Protein AF-A0A409YFM3-F1 (afdb_monomer)

Nearest PDB structures (foldseek):
  8u3f-assembly1_A  TM=7.526E-01  e=3.626E-09  Homo sapiens
  6e9n-assembly2_B  TM=7.994E-01  e=2.823E-08  Escherichia coli
  8jli-assembly1_B  TM=7.421E-01  e=1.547E-08  Homo sapiens
  8u3d-assembly1_A  TM=7.190E-01  e=5.743E-09  Homo sapiens
  9g11-assembly1_A  TM=6.714E-01  e=7.582E-07  Arabidopsis thaliana

Structure (mmCIF, N/CA/C/O backbone):
data_AF-A0A409YFM3-F1
#
_entry.id   AF-A0A409YFM3-F1
#
loop_
_atom_site.group_PDB
_atom_site.id
_atom_site.type_symbol
_atom_site.label_atom_id
_atom_site.label_alt_id
_atom_site.label_comp_id
_atom_site.label_asym_id
_atom_site.label_entity_id
_atom_site.label_seq_id
_atom_site.pdbx_PDB_ins_code
_atom_site.Cartn_x
_atom_site.Cartn_y
_atom_site.Cartn_z
_atom_site.occupancy
_atom_site.B_iso_or_equiv
_atom_site.auth_seq_id
_atom_site.auth_comp_id
_atom_site.auth_asym_id
_atom_site.auth_atom_id
_atom_site.pdbx_PDB_model_num
ATOM 1 N N . MET A 1 1 ? 1.589 49.506 55.863 1.00 36.53 1 MET A N 1
ATOM 2 C CA . MET A 1 1 ? 1.108 48.129 56.102 1.00 36.53 1 MET A CA 1
ATOM 3 C C . MET A 1 1 ? -0.412 48.166 56.206 1.00 36.53 1 MET A C 1
ATOM 5 O O . MET A 1 1 ? -0.901 48.931 57.019 1.00 36.53 1 MET A O 1
ATOM 9 N N . SER A 1 2 ? -1.082 47.332 55.400 1.00 36.44 2 SER A N 1
ATOM 10 C CA . SER A 1 2 ? -2.459 46.809 55.533 1.00 36.44 2 SER A CA 1
ATOM 11 C C . SER A 1 2 ? -3.693 47.721 55.367 1.00 36.44 2 SER A C 1
ATOM 13 O O . SER A 1 2 ? -3.953 48.590 56.191 1.00 36.44 2 SER A O 1
ATOM 15 N N . SER A 1 3 ? -4.530 47.391 54.372 1.00 30.66 3 SER A N 1
ATOM 16 C CA . SER A 1 3 ? -5.983 47.080 54.492 1.00 30.66 3 SER A CA 1
ATOM 17 C C . SER A 1 3 ? -6.511 46.713 53.086 1.00 30.66 3 SER A C 1
ATOM 19 O O . SER A 1 3 ? -6.440 47.536 52.183 1.00 30.66 3 SER A O 1
ATOM 21 N N . SER A 1 4 ? -6.686 45.433 52.729 1.00 33.16 4 SER A N 1
ATOM 22 C CA . SER A 1 4 ? -7.720 44.425 53.071 1.00 33.16 4 SER A CA 1
ATOM 23 C C . SER A 1 4 ? -8.927 44.452 52.114 1.00 33.16 4 SER A C 1
ATOM 25 O O . SER A 1 4 ? -9.733 45.378 52.145 1.00 33.16 4 SER A O 1
ATOM 27 N N . ASP A 1 5 ? -8.977 43.403 51.282 1.00 32.78 5 ASP A N 1
ATOM 28 C CA . ASP A 1 5 ? -9.804 43.138 50.095 1.00 32.78 5 ASP A CA 1
ATOM 29 C C . ASP A 1 5 ? -11.324 42.959 50.321 1.00 32.78 5 ASP A C 1
ATOM 31 O O . ASP A 1 5 ? -11.736 42.376 51.327 1.00 32.78 5 ASP A O 1
ATOM 35 N N . PRO A 1 6 ? -12.165 43.323 49.327 1.00 32.91 6 PRO A N 1
ATOM 36 C CA . PRO A 1 6 ? -13.592 43.019 49.278 1.00 32.91 6 PRO A CA 1
ATOM 37 C C . PRO A 1 6 ? -13.858 41.755 48.439 1.00 32.91 6 PRO A C 1
ATOM 39 O O . PRO A 1 6 ? -13.993 41.830 47.221 1.00 32.91 6 PRO A O 1
ATOM 42 N N . ASN A 1 7 ? -13.936 40.578 49.066 1.00 33.16 7 ASN A N 1
ATOM 43 C CA . ASN A 1 7 ? -14.285 39.338 48.351 1.00 33.16 7 ASN A CA 1
ATOM 44 C C . ASN A 1 7 ? -15.023 38.308 49.230 1.00 33.16 7 ASN A C 1
ATOM 46 O O . ASN A 1 7 ? -14.675 37.133 49.247 1.00 33.16 7 ASN A O 1
ATOM 50 N N . LEU A 1 8 ? -16.037 38.738 49.992 1.00 37.78 8 LEU A N 1
ATOM 51 C CA . LEU A 1 8 ? -16.726 37.853 50.951 1.00 37.78 8 LEU A CA 1
ATOM 52 C C . LEU A 1 8 ? -18.264 37.953 50.991 1.00 37.78 8 LEU A C 1
ATOM 54 O O . LEU A 1 8 ? -18.876 37.465 51.933 1.00 37.78 8 LEU A O 1
ATOM 58 N N . THR A 1 9 ? -18.921 38.509 49.967 1.00 35.00 9 THR A N 1
ATOM 59 C CA . THR A 1 9 ? -20.401 38.610 49.924 1.00 35.00 9 THR A CA 1
ATOM 60 C C . THR A 1 9 ? -21.037 38.184 48.596 1.00 35.00 9 THR A C 1
ATOM 62 O O . THR A 1 9 ? -22.095 38.686 48.236 1.00 35.00 9 THR A O 1
ATOM 65 N N . LYS A 1 10 ? -20.431 37.245 47.856 1.00 32.16 10 LYS A N 1
ATOM 66 C CA . LYS A 1 10 ? -21.004 36.732 46.593 1.00 32.16 10 LYS A CA 1
ATOM 67 C C . LYS A 1 10 ? -21.470 35.274 46.601 1.00 32.16 10 LYS A C 1
ATOM 69 O O . LYS A 1 10 ? -21.931 34.809 45.572 1.00 32.16 10 LYS A O 1
ATOM 74 N N . ASP A 1 11 ? -21.405 34.583 47.737 1.00 36.75 11 ASP A N 1
ATOM 75 C CA . ASP A 1 11 ? -21.561 33.117 47.775 1.00 36.75 11 ASP A CA 1
ATOM 76 C C . ASP A 1 11 ? -22.839 32.609 48.475 1.00 36.75 11 ASP A C 1
ATOM 78 O O . ASP A 1 11 ? -22.937 31.429 48.803 1.00 36.75 11 ASP A O 1
ATOM 82 N N . TYR A 1 12 ? -23.836 33.475 48.711 1.00 35.44 12 TYR A N 1
ATOM 83 C CA . TYR A 1 12 ? -25.091 33.071 49.372 1.00 35.44 12 TYR A CA 1
ATOM 84 C C . TYR A 1 12 ? -26.392 33.377 48.608 1.00 35.44 12 TYR A C 1
ATOM 86 O O . TYR A 1 12 ? -27.424 32.847 49.006 1.00 35.44 12 TYR A O 1
ATOM 94 N N . ASP A 1 13 ? -26.348 34.087 47.472 1.00 34.62 13 ASP A N 1
ATOM 95 C CA . ASP A 1 13 ? -27.539 34.344 46.631 1.00 34.62 13 ASP A CA 1
ATOM 96 C C . ASP A 1 13 ? -27.593 33.504 45.334 1.00 34.62 13 ASP A C 1
ATOM 98 O O . ASP A 1 13 ? -28.583 33.547 44.613 1.00 34.62 13 ASP A O 1
ATOM 102 N N . GLU A 1 14 ?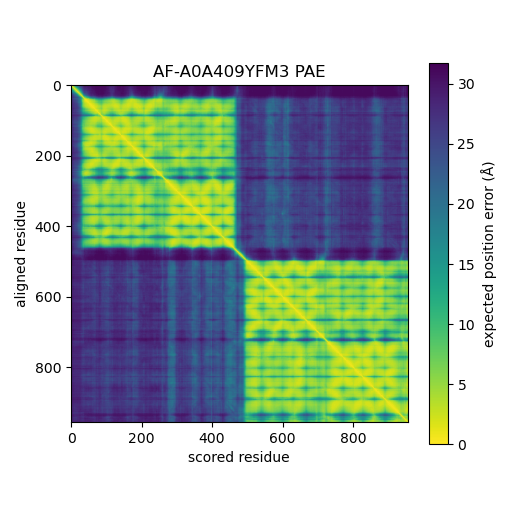 -26.590 32.667 45.038 1.00 35.16 14 GLU A N 1
ATOM 103 C CA . GLU A 1 14 ? -26.571 31.827 43.818 1.00 35.16 14 GLU A CA 1
ATOM 104 C C . GLU A 1 14 ? -27.121 30.398 44.016 1.00 35.16 14 GLU A C 1
ATOM 106 O O . GLU A 1 14 ? -27.110 29.589 43.091 1.00 35.16 14 GLU A O 1
ATOM 111 N N . LYS A 1 15 ? -27.639 30.069 45.209 1.00 35.94 15 LYS A N 1
ATOM 112 C CA . LYS A 1 15 ? -28.141 28.718 45.544 1.00 35.94 15 LYS A CA 1
ATOM 113 C C . LYS A 1 15 ? -29.643 28.606 45.810 1.00 35.94 15 LYS A C 1
ATOM 115 O O . LYS A 1 15 ? -30.091 27.541 46.214 1.00 35.94 15 LYS A O 1
ATOM 120 N N . VAL A 1 16 ? -30.426 29.655 45.552 1.00 34.78 16 VAL A N 1
ATOM 121 C CA . VAL A 1 16 ? -31.897 29.599 45.700 1.00 34.78 16 VAL A CA 1
ATOM 122 C C . VAL A 1 16 ? -32.641 29.733 44.360 1.00 34.78 16 VAL A C 1
ATOM 124 O O . VAL A 1 16 ? -33.767 29.262 44.259 1.00 34.78 16 VAL A O 1
ATOM 127 N N . ASP A 1 17 ? -31.988 30.199 43.287 1.00 32.56 17 ASP A N 1
ATOM 128 C CA . ASP A 1 17 ? -32.597 30.290 41.941 1.00 32.56 17 ASP A CA 1
ATOM 129 C C . ASP A 1 17 ? -32.316 29.085 41.014 1.00 32.56 17 ASP A C 1
ATOM 131 O O . ASP A 1 17 ? -32.832 29.027 39.897 1.00 32.56 17 ASP A O 1
ATOM 135 N N . GLN A 1 18 ? -31.538 28.084 41.451 1.00 33.97 18 GLN A N 1
ATOM 136 C CA . GLN A 1 18 ? -31.290 26.863 40.657 1.00 33.97 18 GLN A CA 1
ATOM 137 C C . GLN A 1 18 ? -32.231 25.689 40.966 1.00 33.97 18 GLN A C 1
ATOM 139 O O . GLN A 1 18 ? -32.357 24.799 40.127 1.00 33.97 18 GLN A O 1
ATOM 144 N N . ASP A 1 19 ? -32.959 25.718 42.086 1.00 32.97 19 ASP A N 1
ATOM 145 C CA . ASP A 1 19 ? -33.879 24.635 42.470 1.00 32.97 19 ASP A CA 1
ATOM 146 C C . ASP A 1 19 ? -35.360 24.919 42.143 1.00 32.97 19 ASP A C 1
ATOM 148 O O . ASP A 1 19 ? -36.207 24.060 42.366 1.00 32.97 19 ASP A O 1
ATOM 152 N N . GLN A 1 20 ? -35.694 26.079 41.554 1.00 32.12 20 GLN A N 1
ATOM 153 C CA . GLN A 1 20 ? -37.059 26.380 41.072 1.00 32.12 20 GLN A CA 1
ATOM 154 C C . GLN A 1 20 ? -37.192 26.485 39.543 1.00 32.12 20 GLN A C 1
ATOM 156 O O . GLN A 1 20 ? -38.302 26.413 39.024 1.00 32.12 20 GLN A O 1
ATOM 161 N N . ALA A 1 21 ? -36.091 26.551 38.787 1.00 32.16 21 ALA A N 1
ATOM 162 C CA . ALA A 1 21 ? -36.131 26.523 37.318 1.00 32.16 21 ALA A CA 1
ATOM 163 C C . ALA A 1 21 ? -36.160 25.097 36.722 1.00 32.16 21 ALA A C 1
ATOM 165 O O . ALA A 1 21 ? -36.315 24.926 35.511 1.00 32.16 21 ALA A O 1
ATOM 166 N N . SER A 1 22 ? -36.003 24.064 37.553 1.00 34.69 22 SER A N 1
ATOM 167 C CA . SER A 1 22 ? -35.942 22.661 37.128 1.00 34.69 22 SER A CA 1
ATOM 168 C C . SER A 1 22 ? -37.308 21.965 37.058 1.00 34.69 22 SER A C 1
ATOM 170 O O . SER A 1 22 ? -37.397 20.920 36.411 1.00 34.69 22 SER A O 1
ATOM 172 N N . ASP A 1 23 ? -38.374 22.558 37.614 1.00 34.03 23 ASP A N 1
ATOM 173 C CA . ASP A 1 23 ? -39.696 21.909 37.703 1.00 34.03 23 ASP A CA 1
ATOM 174 C C . ASP A 1 23 ? -40.792 22.511 36.797 1.00 34.03 23 ASP A C 1
ATOM 176 O O . ASP A 1 23 ? -41.805 21.861 36.546 1.00 34.03 23 ASP A O 1
ATOM 180 N N . GLU A 1 24 ? -40.582 23.686 36.188 1.00 31.27 24 GLU A N 1
ATOM 181 C CA . GLU A 1 24 ? -41.523 24.237 35.186 1.00 31.27 24 GLU A CA 1
ATOM 182 C C . GLU A 1 24 ? -41.166 23.865 33.732 1.00 31.27 24 GLU A C 1
ATOM 184 O O . GLU A 1 24 ? -42.033 23.835 32.855 1.00 31.27 24 GLU A O 1
ATOM 189 N N . GLY A 1 25 ? -39.915 23.478 33.456 1.00 31.19 25 GLY A N 1
ATOM 190 C CA . GLY A 1 25 ? -39.482 23.011 32.128 1.00 31.19 25 GLY A CA 1
ATOM 191 C C . GLY A 1 25 ? -39.880 21.563 31.798 1.00 31.19 25 GLY A C 1
ATOM 192 O O . GLY A 1 25 ? -39.794 21.135 30.644 1.00 31.19 25 GLY A O 1
ATOM 193 N N . SER A 1 26 ? -40.323 20.793 32.796 1.00 32.31 26 SER A N 1
ATOM 194 C CA . SER A 1 26 ? -40.674 19.374 32.659 1.00 32.31 26 SER A CA 1
ATOM 195 C C . SER A 1 26 ? -42.111 19.151 32.157 1.00 32.31 26 SER A C 1
ATOM 197 O O . SER A 1 26 ? -42.391 18.104 31.571 1.00 32.31 26 SER A O 1
ATOM 199 N N . SER A 1 27 ? -42.992 20.155 32.269 1.00 30.11 27 SER A N 1
ATOM 200 C CA . SER A 1 27 ? -44.410 20.060 31.868 1.00 30.11 27 SER A CA 1
ATOM 201 C C . SER A 1 27 ? -44.733 20.626 30.473 1.00 30.11 27 SER A C 1
ATOM 203 O O . SER A 1 27 ? -45.860 20.485 30.002 1.00 30.11 27 SER A O 1
ATOM 205 N N . GLN A 1 28 ? -43.751 21.196 29.758 1.00 30.52 28 GLN A N 1
ATOM 206 C CA . GLN A 1 28 ? -43.913 21.699 28.380 1.00 30.52 28 GLN A CA 1
ATOM 207 C C . GLN A 1 28 ? -43.229 20.844 27.300 1.00 30.52 28 GLN A C 1
ATOM 209 O O . GLN A 1 28 ? -43.205 21.221 26.129 1.00 30.52 28 GLN A O 1
ATOM 214 N N . ARG A 1 29 ? -42.775 19.627 27.633 1.00 34.56 29 ARG A N 1
ATOM 215 C CA . ARG A 1 29 ? -42.580 18.553 26.638 1.00 34.56 29 ARG A CA 1
ATOM 216 C C . ARG A 1 29 ? -43.936 17.962 26.231 1.00 34.56 29 ARG A C 1
ATOM 218 O O . ARG A 1 29 ? -44.166 16.759 26.311 1.00 34.56 29 ARG A O 1
ATOM 225 N N . GLN A 1 30 ? -44.854 18.822 25.792 1.00 32.09 30 GLN A N 1
ATOM 226 C CA . GLN A 1 30 ? -45.981 18.393 24.977 1.00 32.09 30 GLN A CA 1
ATOM 227 C C . GLN A 1 30 ? -45.400 17.836 23.678 1.00 32.09 30 GLN A C 1
ATOM 229 O O . GLN A 1 30 ? -44.806 18.585 22.910 1.00 32.09 30 GLN A O 1
ATOM 234 N N . LEU A 1 31 ? -45.523 16.517 23.499 1.00 39.03 31 LEU A N 1
ATOM 235 C CA . LEU A 1 31 ? -45.586 15.780 22.231 1.00 39.03 31 LEU A CA 1
ATOM 236 C C . LEU A 1 31 ? -45.395 16.660 20.978 1.00 39.03 31 LEU A C 1
ATOM 238 O O . LEU A 1 31 ? -46.356 16.969 20.277 1.00 39.03 31 LEU A O 1
ATOM 242 N N . THR A 1 32 ? -44.162 17.065 20.665 1.00 43.75 32 THR A N 1
ATOM 243 C CA . THR A 1 32 ? -43.854 17.518 19.309 1.00 43.75 32 THR A CA 1
ATOM 244 C C . THR A 1 32 ? -43.903 16.248 18.475 1.00 43.75 32 THR A C 1
ATOM 246 O O . THR A 1 32 ? -43.045 15.378 18.630 1.00 43.75 32 THR A O 1
ATOM 249 N N . GLU A 1 33 ? -44.974 16.066 17.699 1.00 46.50 33 GLU A N 1
ATOM 250 C CA . GLU A 1 33 ? -45.060 14.986 16.718 1.00 46.50 33 GLU A CA 1
ATOM 251 C C . GLU A 1 33 ? -43.755 14.973 15.922 1.00 46.50 33 GLU A C 1
ATOM 253 O O . GLU A 1 33 ? -43.448 15.918 15.200 1.00 46.50 33 GLU A O 1
ATOM 258 N N . SER A 1 34 ? -42.951 13.923 16.080 1.00 51.56 34 SER A N 1
ATOM 259 C CA . SER A 1 34 ? -41.753 13.765 15.268 1.00 51.56 34 SER A CA 1
ATOM 260 C C . SER A 1 34 ? -42.203 13.627 13.815 1.00 51.56 34 SER A C 1
ATOM 262 O O . SER A 1 34 ? -42.696 12.578 13.412 1.00 51.56 34 SER A O 1
ATOM 264 N N . PHE A 1 35 ? -42.018 14.672 13.004 1.00 60.22 35 PHE A N 1
ATOM 265 C CA . PHE A 1 35 ? -42.288 14.678 11.557 1.00 60.22 35 PHE A CA 1
ATOM 266 C C . PHE A 1 35 ? -41.468 13.659 10.739 1.00 60.22 35 PHE A C 1
ATOM 268 O O . PHE A 1 35 ? -41.459 13.737 9.512 1.00 60.22 35 PHE A O 1
ATOM 275 N N . ALA A 1 36 ? -40.726 12.748 11.378 1.00 56.59 36 ALA A N 1
ATOM 276 C CA . ALA A 1 36 ? -39.847 11.791 10.719 1.00 56.59 36 ALA A CA 1
ATOM 277 C C . ALA A 1 36 ? -40.629 10.881 9.767 1.00 56.59 36 ALA A C 1
ATOM 279 O O . ALA A 1 36 ? -41.563 10.196 10.177 1.00 56.59 36 ALA A O 1
ATOM 280 N N . ASN A 1 37 ? -40.210 10.849 8.499 1.00 60.00 37 ASN A N 1
ATOM 281 C CA . ASN A 1 37 ? -40.825 10.067 7.422 1.00 60.00 37 ASN A CA 1
ATOM 282 C C . ASN A 1 37 ? -42.259 10.483 7.040 1.00 60.00 37 ASN A C 1
ATOM 284 O O . ASN A 1 37 ? -42.969 9.709 6.393 1.00 60.00 37 ASN A O 1
ATOM 288 N N . THR A 1 38 ? -42.683 11.707 7.365 1.00 77.50 38 THR A N 1
ATOM 289 C CA . THR A 1 38 ? -43.977 12.238 6.905 1.00 77.50 38 THR A CA 1
ATOM 290 C C . THR A 1 38 ? -43.971 12.551 5.401 1.00 77.50 38 THR A C 1
ATOM 292 O O . THR A 1 38 ? -42.929 12.779 4.780 1.00 77.50 38 THR A O 1
ATOM 295 N N . GLN A 1 39 ? -45.154 12.567 4.779 1.00 77.94 39 GLN A N 1
ATOM 296 C CA . GLN A 1 39 ? -45.301 12.967 3.374 1.00 77.94 39 GLN A CA 1
ATOM 297 C C . GLN A 1 39 ? -44.864 14.430 3.154 1.00 77.94 39 GLN A C 1
ATOM 299 O O . GLN A 1 39 ? -44.226 14.733 2.147 1.00 77.94 39 GLN A O 1
ATOM 304 N N . GLU A 1 40 ? -45.114 15.301 4.137 1.00 81.25 40 GLU A N 1
ATOM 305 C CA . GLU A 1 40 ? -44.706 16.713 4.132 1.00 81.25 40 GLU A CA 1
ATOM 306 C C . GLU A 1 40 ? -43.178 16.880 4.085 1.00 81.25 40 GLU A C 1
ATOM 308 O O . GLU A 1 40 ? -42.664 17.703 3.326 1.00 81.25 40 GLU A O 1
ATOM 313 N N . GLU A 1 41 ? -42.430 16.047 4.820 1.00 81.31 41 GLU A N 1
ATOM 314 C CA . GLU A 1 41 ? -40.963 16.022 4.775 1.00 81.31 41 GLU A CA 1
ATOM 315 C C . GLU A 1 41 ? -40.447 15.674 3.366 1.00 81.31 41 GLU A C 1
ATOM 317 O O . GLU A 1 41 ? -39.536 16.328 2.849 1.00 81.31 41 GLU A O 1
ATOM 322 N N . ARG A 1 42 ? -41.059 14.686 2.700 1.00 82.81 42 ARG A N 1
ATOM 323 C CA . ARG A 1 42 ? -40.679 14.277 1.334 1.00 82.81 42 ARG A CA 1
ATOM 324 C C . ARG A 1 42 ? -40.987 15.355 0.300 1.00 82.81 42 ARG A C 1
ATOM 326 O O . ARG A 1 42 ? -40.201 15.557 -0.629 1.00 82.81 42 ARG A O 1
ATOM 333 N N . ASP A 1 43 ? -42.111 16.046 0.447 1.00 85.31 43 ASP A N 1
ATOM 334 C CA . ASP A 1 43 ? -42.501 17.123 -0.461 1.00 85.31 43 ASP A CA 1
ATOM 335 C C . ASP A 1 43 ? -41.617 18.365 -0.278 1.00 85.31 43 ASP A C 1
ATOM 337 O O . ASP A 1 43 ? -41.201 18.969 -1.274 1.00 85.31 43 ASP A O 1
ATOM 341 N N . LEU A 1 44 ? -41.194 18.662 0.957 1.00 85.56 44 LEU A N 1
ATOM 342 C CA . LEU A 1 44 ? -40.176 19.673 1.244 1.00 85.56 44 LEU A CA 1
ATOM 343 C C . LEU A 1 44 ? -38.833 19.339 0.573 1.00 85.56 44 LEU A C 1
ATOM 345 O O . LEU A 1 44 ? -38.252 20.197 -0.095 1.00 85.56 44 LEU A O 1
ATOM 349 N N . VAL A 1 45 ? -38.354 18.093 0.678 1.00 86.38 45 VAL A N 1
ATOM 350 C CA . VAL A 1 45 ? -37.112 17.654 0.009 1.00 86.38 45 VAL A CA 1
ATOM 351 C C . VAL A 1 45 ? -37.202 17.838 -1.505 1.00 86.38 45 VAL A C 1
ATOM 353 O O . VAL A 1 45 ? -36.302 18.420 -2.104 1.00 86.38 45 VAL A O 1
ATOM 356 N N . ARG A 1 46 ? -38.311 17.428 -2.136 1.00 87.25 46 ARG A N 1
ATOM 357 C CA . ARG A 1 46 ? -38.516 17.610 -3.586 1.00 87.25 46 ARG A CA 1
ATOM 358 C C . ARG A 1 46 ? -38.549 19.085 -3.986 1.00 87.25 46 ARG A C 1
ATOM 360 O O . ARG A 1 46 ? -38.042 19.444 -5.050 1.00 87.25 46 ARG A O 1
ATOM 367 N N . LYS A 1 47 ? -39.147 19.945 -3.155 1.00 88.56 47 LYS A N 1
ATOM 368 C CA . LYS A 1 47 ? -39.190 21.401 -3.361 1.00 88.56 47 LYS A CA 1
ATOM 369 C C . LYS A 1 47 ? -37.791 22.022 -3.297 1.00 88.56 47 LYS A C 1
ATOM 371 O O . LYS A 1 47 ? -37.492 22.914 -4.093 1.00 88.56 47 LYS A O 1
ATOM 376 N N . LEU A 1 48 ? -36.939 21.541 -2.391 1.00 87.56 48 LEU A N 1
ATOM 377 C CA . LEU A 1 48 ? -35.536 21.951 -2.276 1.00 87.56 48 LEU A CA 1
ATOM 378 C C . LEU A 1 48 ? -34.700 21.431 -3.455 1.00 87.56 48 LEU A C 1
ATOM 380 O O . LEU A 1 48 ? -33.992 22.218 -4.087 1.00 87.56 48 LEU A O 1
ATOM 384 N N . ASP A 1 49 ? -34.862 20.158 -3.824 1.00 88.06 49 ASP A N 1
ATOM 385 C CA . ASP A 1 49 ? -34.158 19.521 -4.942 1.00 88.06 49 ASP A CA 1
ATOM 386 C C . ASP A 1 49 ? -34.403 20.253 -6.262 1.00 88.06 49 ASP A C 1
ATOM 388 O O . ASP A 1 49 ? -33.454 20.584 -6.970 1.00 88.06 49 ASP A O 1
ATOM 392 N N . ARG A 1 50 ? -35.667 20.584 -6.567 1.00 87.25 50 ARG A N 1
ATOM 393 C CA . ARG A 1 50 ? -36.056 21.287 -7.803 1.00 87.25 50 ARG A CA 1
ATOM 394 C C . ARG A 1 50 ? -35.430 22.673 -7.953 1.00 87.25 50 ARG A C 1
ATOM 396 O O . ARG A 1 50 ? -35.360 23.173 -9.071 1.00 87.25 50 ARG A O 1
ATOM 403 N N . ARG A 1 51 ? -35.003 23.305 -6.857 1.00 86.56 51 ARG A N 1
ATOM 404 C CA . ARG A 1 51 ? -34.466 24.673 -6.867 1.00 86.56 51 ARG A CA 1
ATOM 405 C C . ARG A 1 51 ? -32.951 24.715 -6.691 1.00 86.56 51 ARG A C 1
ATOM 407 O O . ARG A 1 51 ? -32.283 25.454 -7.406 1.00 86.56 51 ARG A O 1
ATOM 414 N N . ILE A 1 52 ? -32.405 23.925 -5.767 1.00 88.62 52 ILE A N 1
ATOM 415 C CA . ILE A 1 52 ? -30.979 23.952 -5.421 1.00 88.62 52 ILE A CA 1
ATOM 416 C C . ILE A 1 52 ? -30.147 23.155 -6.433 1.00 88.62 52 ILE A C 1
ATOM 418 O O . ILE A 1 52 ? -29.120 23.651 -6.901 1.00 88.62 52 ILE A O 1
ATOM 422 N N . LEU A 1 53 ? -30.565 21.934 -6.791 1.00 88.44 53 LEU A N 1
ATOM 423 C CA . LEU A 1 53 ? -29.736 21.056 -7.625 1.00 88.44 53 LEU A CA 1
ATOM 424 C C . LEU A 1 53 ? -29.521 21.606 -9.042 1.00 88.44 53 LEU A C 1
ATOM 426 O O . LEU A 1 53 ? -28.359 21.680 -9.434 1.00 88.44 53 LEU A O 1
ATOM 430 N N . PRO A 1 54 ? -30.541 22.066 -9.799 1.00 90.56 54 PRO A N 1
ATOM 431 C CA . PRO A 1 54 ? -30.326 22.540 -11.168 1.00 90.56 54 PRO A CA 1
ATOM 432 C C . PRO A 1 54 ? -29.343 23.710 -11.261 1.00 90.56 54 PRO A C 1
ATOM 434 O O . PRO A 1 54 ? -28.476 23.711 -12.128 1.00 90.56 54 PRO A O 1
ATOM 437 N N . ILE A 1 55 ? -29.426 24.675 -10.340 1.00 89.44 55 ILE A N 1
ATOM 438 C CA . ILE A 1 55 ? -28.559 25.864 -10.345 1.00 89.44 55 ILE A CA 1
ATOM 439 C C . ILE A 1 55 ? -27.133 25.502 -9.950 1.00 89.44 55 ILE A C 1
ATOM 441 O O . ILE A 1 55 ? -26.186 25.894 -10.626 1.00 89.44 55 ILE A O 1
ATOM 445 N N . THR A 1 56 ? -26.967 24.738 -8.871 1.00 89.50 56 THR A N 1
ATOM 446 C CA . THR A 1 56 ? -25.631 24.338 -8.404 1.00 89.50 56 THR A CA 1
ATOM 447 C C . THR A 1 56 ? -24.931 23.422 -9.407 1.00 89.50 56 THR A C 1
ATOM 449 O O . THR A 1 56 ? -23.724 23.552 -9.605 1.00 89.50 56 THR A O 1
ATOM 452 N N . CYS A 1 57 ? -25.686 22.555 -10.087 1.00 90.38 57 CYS A N 1
ATOM 453 C CA . CYS A 1 57 ? -25.207 21.731 -11.193 1.00 90.38 57 CYS A CA 1
ATOM 454 C C . CYS A 1 57 ? -24.833 22.573 -12.416 1.00 90.38 57 CYS A C 1
ATOM 456 O O . CYS A 1 57 ? -23.761 22.365 -12.970 1.00 90.38 57 CYS A O 1
ATOM 458 N N . ALA A 1 58 ? -25.664 23.540 -12.820 1.00 91.19 58 ALA A N 1
ATOM 459 C CA . ALA A 1 58 ? -25.361 24.422 -13.948 1.00 91.19 58 ALA A CA 1
ATOM 460 C C . ALA A 1 58 ? -24.104 25.267 -13.689 1.00 91.19 58 ALA A C 1
ATOM 462 O O . ALA A 1 58 ? -23.220 25.328 -14.537 1.00 91.19 58 ALA A O 1
ATOM 463 N N . LEU A 1 59 ? -23.968 25.854 -12.497 1.00 90.69 59 LEU A N 1
ATOM 464 C CA . LEU A 1 59 ? -22.757 26.589 -12.119 1.00 90.69 59 LEU A CA 1
ATOM 465 C C . LEU A 1 59 ? -21.515 25.687 -12.130 1.00 90.69 59 LEU A C 1
ATOM 467 O O . LEU A 1 59 ? -20.462 26.104 -12.601 1.00 90.69 59 LEU A O 1
ATOM 471 N N . TYR A 1 60 ? -21.634 24.442 -11.659 1.00 88.88 60 TYR A N 1
ATOM 472 C CA . TYR A 1 60 ? -20.520 23.493 -11.667 1.00 88.88 60 TYR A CA 1
ATOM 473 C C . TYR A 1 60 ? -20.183 22.952 -13.061 1.00 88.88 60 TYR A C 1
ATOM 475 O O . TYR A 1 60 ? -19.012 22.684 -13.335 1.00 88.88 60 TYR A O 1
ATOM 483 N N . LEU A 1 61 ? -21.172 22.855 -13.956 1.00 90.75 61 LEU A N 1
ATOM 484 C CA . LEU A 1 61 ? -20.960 22.572 -15.374 1.00 90.75 61 LEU A CA 1
ATOM 485 C C . LEU A 1 61 ? -20.043 23.631 -15.990 1.00 90.75 61 LEU A C 1
ATOM 487 O O . LEU A 1 61 ? -19.003 23.279 -16.537 1.00 90.75 61 LEU A O 1
ATOM 491 N N . PHE A 1 62 ? -20.384 24.913 -15.831 1.00 89.12 62 PHE A N 1
ATOM 492 C CA . PHE A 1 62 ? -19.583 26.012 -16.378 1.00 89.12 62 PHE A CA 1
ATOM 493 C C . PHE A 1 62 ? -18.224 26.166 -15.687 1.00 89.12 62 PHE A C 1
ATOM 495 O O . PHE A 1 62 ? -17.226 26.366 -16.367 1.00 89.12 62 PHE A O 1
ATOM 502 N N . ALA A 1 63 ? -18.140 25.962 -14.370 1.00 88.38 63 ALA A N 1
ATOM 503 C CA . ALA A 1 63 ? -16.850 25.951 -13.676 1.00 88.38 63 ALA A CA 1
ATOM 504 C C . ALA A 1 63 ? -15.926 24.821 -14.179 1.00 88.38 63 ALA A C 1
ATOM 506 O O . ALA A 1 63 ? -14.720 24.998 -14.338 1.00 88.38 63 ALA A O 1
ATOM 507 N N . SER A 1 64 ? -16.484 23.640 -14.463 1.00 86.19 64 SER A N 1
ATOM 508 C CA . SER A 1 64 ? -15.712 22.513 -15.002 1.00 86.19 64 SER A CA 1
ATOM 509 C C . SER A 1 64 ? -15.287 22.744 -16.455 1.00 86.19 64 SER A C 1
ATOM 511 O O . SER A 1 64 ? -14.167 22.388 -16.826 1.00 86.19 64 SER A O 1
ATOM 513 N N . LEU A 1 65 ? -16.163 23.362 -17.252 1.00 87.19 65 LEU A N 1
ATOM 514 C CA . LEU A 1 65 ? -15.891 23.812 -18.615 1.00 87.19 65 LEU A CA 1
ATOM 515 C C . LEU A 1 65 ? -14.710 24.795 -18.647 1.00 87.19 65 LEU A C 1
ATOM 517 O O . LEU A 1 65 ? -13.692 24.492 -19.274 1.00 87.19 65 LEU A O 1
ATOM 521 N N . ASP A 1 66 ? -14.757 25.856 -17.832 1.00 84.94 66 ASP A N 1
ATOM 522 C CA . ASP A 1 66 ? -13.685 26.853 -17.691 1.00 84.94 66 ASP A CA 1
ATOM 523 C C . ASP A 1 66 ? -12.319 26.220 -17.366 1.00 84.94 66 ASP A C 1
ATOM 525 O O . ASP A 1 66 ? -11.294 26.591 -17.949 1.00 84.94 66 ASP A O 1
ATOM 529 N N . ARG A 1 67 ? -12.283 25.206 -16.489 1.00 81.38 67 ARG A N 1
ATOM 530 C CA . ARG A 1 67 ? -11.045 24.464 -16.180 1.00 81.38 67 ARG A CA 1
ATOM 531 C C . ARG A 1 67 ? -10.526 23.650 -17.362 1.00 81.38 67 ARG A C 1
ATOM 533 O O . ARG A 1 67 ? -9.314 23.571 -17.560 1.00 81.38 67 ARG A O 1
ATOM 540 N N . SER A 1 68 ? -11.418 23.025 -18.126 1.00 80.88 68 SER A N 1
ATOM 541 C CA . SER A 1 68 ? -11.051 22.208 -19.291 1.00 80.88 68 SER A CA 1
ATOM 542 C C . SER A 1 68 ? -10.667 23.042 -20.520 1.00 80.88 68 SER A C 1
ATOM 544 O O . SER A 1 68 ? -9.898 22.580 -21.367 1.00 80.88 68 SER A O 1
ATOM 546 N N . ASN A 1 69 ? -11.108 24.302 -20.582 1.00 85.44 69 ASN A N 1
ATOM 547 C CA . ASN A 1 69 ? -10.897 25.178 -21.734 1.00 85.44 69 ASN A CA 1
ATOM 548 C C . ASN A 1 69 ? -9.448 25.412 -22.091 1.00 85.44 69 ASN A C 1
ATOM 550 O O . ASN A 1 69 ? -9.124 25.520 -23.270 1.00 85.44 69 ASN A O 1
ATOM 554 N N . ILE A 1 70 ? -8.546 25.434 -21.112 1.00 85.44 70 ILE A N 1
ATOM 555 C CA . ILE A 1 70 ? -7.125 25.585 -21.417 1.00 85.44 70 ILE A CA 1
ATOM 556 C C . ILE A 1 70 ? -6.560 24.415 -22.224 1.00 85.44 70 ILE A C 1
ATOM 558 O O . ILE A 1 70 ? -5.705 24.627 -23.084 1.00 85.44 70 ILE A O 1
ATOM 562 N N . GLY A 1 71 ? -7.055 23.196 -21.989 1.00 82.88 71 GLY A N 1
ATOM 563 C CA . GLY A 1 71 ? -6.646 22.011 -22.739 1.00 82.88 71 GLY A CA 1
ATOM 564 C C . GLY A 1 71 ? -7.120 22.066 -24.190 1.00 82.88 71 GLY A C 1
ATOM 565 O O . GLY A 1 71 ? -6.355 21.760 -25.106 1.00 82.88 71 GLY A O 1
ATOM 566 N N . ASN A 1 72 ? -8.349 22.538 -24.414 1.00 86.50 72 ASN A N 1
ATOM 567 C CA . ASN A 1 72 ? -8.909 22.734 -25.754 1.00 86.50 72 ASN A CA 1
ATOM 568 C C . ASN A 1 72 ? -8.238 23.899 -26.497 1.00 86.50 72 ASN A C 1
ATOM 570 O O . ASN A 1 72 ? -7.846 23.742 -27.656 1.00 86.50 72 ASN A O 1
ATOM 574 N N . ALA A 1 73 ? -8.013 25.022 -25.808 1.00 86.00 73 ALA A N 1
ATOM 575 C CA . ALA A 1 73 ? -7.326 26.203 -26.326 1.00 86.00 73 ALA A CA 1
ATOM 576 C C . ALA A 1 73 ? -5.893 25.894 -26.793 1.00 86.00 73 ALA A C 1
ATOM 578 O O . ALA A 1 73 ? -5.406 26.500 -27.749 1.00 86.00 73 ALA A O 1
ATOM 579 N N . ARG A 1 74 ? -5.225 24.906 -26.175 1.00 84.94 74 ARG A N 1
ATOM 580 C CA . ARG A 1 74 ? -3.897 24.434 -26.600 1.00 84.94 74 ARG A CA 1
ATOM 581 C C . ARG A 1 74 ? -3.880 23.937 -28.048 1.00 84.94 74 ARG A C 1
ATOM 583 O O . ARG A 1 74 ? -2.894 24.156 -28.739 1.00 84.94 74 ARG A O 1
ATOM 590 N N . LEU A 1 75 ? -4.947 23.272 -28.497 1.00 82.31 75 LEU A N 1
ATOM 591 C CA . LEU A 1 75 ? -5.079 22.761 -29.869 1.00 82.31 75 LEU A CA 1
ATOM 592 C C . LEU A 1 75 ? -5.662 23.795 -30.852 1.00 82.31 75 LEU A C 1
ATOM 594 O O . LEU A 1 75 ? -5.690 23.532 -32.053 1.00 82.31 75 LEU A O 1
ATOM 598 N N . GLN A 1 76 ? -6.122 24.944 -30.348 1.00 83.38 76 GLN A N 1
ATOM 599 C CA . GLN A 1 76 ? -6.725 26.056 -31.097 1.00 83.38 76 GLN A CA 1
ATOM 600 C C . GLN A 1 76 ? -5.771 27.258 -31.274 1.00 83.38 76 GLN A C 1
ATOM 602 O O . GLN A 1 76 ? -6.211 28.359 -31.601 1.00 83.38 76 GLN A O 1
ATOM 607 N N . GLY A 1 77 ? -4.466 27.076 -31.049 1.00 80.38 77 GLY A N 1
ATOM 608 C CA . GLY A 1 77 ? -3.452 28.087 -31.376 1.00 80.38 77 GLY A CA 1
ATOM 609 C C . GLY A 1 77 ? -3.045 29.041 -30.244 1.00 80.38 77 GLY A C 1
ATOM 610 O O . GLY A 1 77 ? -2.346 30.018 -30.502 1.00 80.38 77 GLY A O 1
ATOM 611 N N . LEU A 1 78 ? -3.467 28.805 -28.990 1.00 85.06 78 LEU A N 1
ATOM 612 C CA . LEU A 1 78 ? -3.096 29.671 -27.855 1.00 85.06 78 LEU A CA 1
ATOM 613 C C . LEU A 1 78 ? -1.568 29.785 -27.642 1.00 85.06 78 LEU A C 1
ATOM 615 O O . LEU A 1 78 ? -1.094 30.903 -27.415 1.00 85.06 78 LEU A O 1
ATOM 619 N N . PRO A 1 79 ? -0.773 28.692 -27.692 1.00 81.44 79 PRO A N 1
ATOM 620 C CA . PRO A 1 79 ? 0.681 28.783 -27.539 1.00 81.44 79 PRO A CA 1
ATOM 621 C C . PRO A 1 79 ? 1.367 29.605 -28.638 1.00 81.44 79 PRO A C 1
ATOM 623 O O . PRO A 1 79 ? 2.363 30.280 -28.373 1.00 81.44 79 PRO A O 1
ATOM 626 N N . GLU A 1 80 ? 0.849 29.551 -29.861 1.00 80.62 80 GLU A N 1
ATOM 627 C CA . GLU A 1 80 ? 1.390 30.260 -31.017 1.00 80.62 80 GLU A CA 1
ATOM 628 C C . GLU A 1 80 ? 1.034 31.757 -30.985 1.00 80.62 80 GLU A C 1
ATOM 630 O O . GLU A 1 80 ? 1.915 32.581 -31.216 1.00 80.62 80 GLU A O 1
ATOM 635 N N . ASP A 1 81 ? -0.208 32.113 -30.629 1.00 81.31 81 ASP A N 1
ATOM 636 C CA . ASP A 1 81 ? -0.709 33.502 -30.615 1.00 81.31 81 ASP A CA 1
ATOM 637 C C . ASP A 1 81 ? -0.220 34.304 -29.389 1.00 81.31 81 ASP A C 1
ATOM 639 O O . ASP A 1 81 ? 0.341 35.388 -29.528 1.00 81.31 81 ASP A O 1
ATOM 643 N N . ALA A 1 82 ? -0.388 33.776 -28.168 1.00 78.25 82 ALA A N 1
ATOM 644 C CA . ALA A 1 82 ? -0.179 34.549 -26.932 1.00 78.25 82 ALA A CA 1
ATOM 645 C C . ALA A 1 82 ? 1.144 34.254 -26.195 1.00 78.25 82 ALA A C 1
ATOM 647 O O . ALA A 1 82 ? 1.553 35.025 -25.320 1.00 78.25 82 ALA A O 1
ATOM 648 N N . LEU A 1 83 ? 1.810 33.135 -26.516 1.00 78.62 83 LEU A N 1
ATOM 649 C CA . LEU A 1 83 ? 3.049 32.680 -25.859 1.00 78.62 83 LEU A CA 1
ATOM 650 C C . LEU A 1 83 ? 4.274 32.681 -26.791 1.00 78.62 83 LEU A C 1
ATOM 652 O O . LEU A 1 83 ? 5.324 32.163 -26.411 1.00 78.62 83 LEU A O 1
ATOM 656 N N . GLY A 1 84 ? 4.164 33.253 -27.994 1.00 74.06 84 GLY A N 1
ATOM 657 C CA . GLY A 1 84 ? 5.287 33.397 -28.926 1.00 74.06 84 GLY A CA 1
ATOM 658 C C . GLY A 1 84 ? 5.838 32.072 -29.466 1.00 74.06 84 GLY A C 1
ATOM 659 O O . GLY A 1 84 ? 7.007 32.010 -29.840 1.00 74.06 84 GLY A O 1
ATOM 660 N N . GLY A 1 85 ? 5.027 31.007 -29.479 1.00 66.94 85 GLY A N 1
ATOM 661 C CA . GLY A 1 85 ? 5.402 29.709 -30.043 1.00 66.94 85 GLY A CA 1
ATOM 662 C C . GLY A 1 85 ? 6.276 28.829 -29.145 1.00 66.94 85 GLY A C 1
ATOM 663 O O . GLY A 1 85 ? 6.990 27.985 -29.679 1.00 66.94 85 GLY A O 1
ATOM 664 N N . ASP A 1 86 ? 6.228 29.008 -27.813 1.00 70.88 86 ASP A N 1
ATOM 665 C CA . ASP A 1 86 ? 7.059 28.309 -26.811 1.00 70.88 86 ASP A CA 1
ATOM 666 C C . ASP A 1 86 ? 7.491 26.877 -27.235 1.00 70.88 86 ASP A C 1
ATOM 668 O O . ASP A 1 86 ? 6.668 25.940 -27.214 1.00 70.88 86 ASP A O 1
ATOM 672 N N . PRO A 1 87 ? 8.782 26.694 -27.601 1.00 62.47 87 PRO A N 1
ATOM 673 C CA . PRO A 1 87 ? 9.308 25.419 -28.083 1.00 62.47 87 PRO A CA 1
ATOM 674 C C . PRO A 1 87 ? 9.466 24.381 -26.966 1.00 62.47 87 PRO A C 1
ATOM 676 O O . PRO A 1 87 ? 9.489 23.182 -27.242 1.00 62.47 87 PRO A O 1
ATOM 679 N N . THR A 1 88 ? 9.541 24.812 -25.702 1.00 65.38 88 THR A N 1
ATOM 680 C CA . THR A 1 88 ? 9.703 23.920 -24.541 1.00 65.38 88 THR A CA 1
ATOM 681 C C . THR A 1 88 ? 8.365 23.496 -23.931 1.00 65.38 88 THR A C 1
ATOM 683 O O . THR A 1 88 ? 8.253 22.394 -23.393 1.00 65.38 88 THR A O 1
ATOM 686 N N . GLY A 1 89 ? 7.333 24.338 -24.060 1.00 73.75 89 GLY A N 1
ATOM 687 C CA . GLY A 1 89 ? 6.009 24.152 -23.458 1.00 73.75 89 GLY A CA 1
ATOM 688 C C . GLY A 1 89 ? 5.917 24.579 -21.988 1.00 73.75 89 GLY A C 1
ATOM 689 O O . GLY A 1 89 ? 4.836 24.514 -21.409 1.00 73.75 89 GLY A O 1
ATOM 690 N N . VAL A 1 90 ? 7.019 25.048 -21.398 1.00 79.50 90 VAL A N 1
ATOM 691 C CA . VAL A 1 90 ? 7.123 25.403 -19.977 1.00 79.50 90 VAL A CA 1
ATOM 692 C C . VAL A 1 90 ? 6.263 26.620 -19.622 1.00 79.50 90 VAL A C 1
ATOM 694 O O . VAL A 1 90 ? 5.675 26.654 -18.542 1.00 79.50 90 VAL A O 1
ATOM 697 N N . LEU A 1 91 ? 6.143 27.611 -20.513 1.00 80.75 91 LEU A N 1
ATOM 698 C CA . LEU A 1 91 ? 5.305 28.793 -20.277 1.00 80.75 91 LEU A CA 1
ATOM 699 C C . LEU A 1 91 ? 3.826 28.404 -20.203 1.00 80.75 91 LEU A C 1
ATOM 701 O O . LEU A 1 91 ? 3.099 28.885 -19.336 1.00 80.75 91 LEU A O 1
ATOM 705 N N . PHE A 1 92 ? 3.384 27.491 -21.068 1.00 82.25 92 PHE A N 1
ATOM 706 C CA . PHE A 1 92 ? 2.012 26.982 -21.039 1.00 82.25 92 PHE A CA 1
ATOM 707 C C . PHE A 1 92 ? 1.716 26.212 -19.743 1.00 82.25 92 PHE A C 1
ATOM 709 O O . PHE A 1 92 ? 0.652 26.394 -19.141 1.00 82.25 92 PHE A O 1
ATOM 716 N N . ASP A 1 93 ? 2.668 25.401 -19.280 1.00 82.69 93 ASP A N 1
ATOM 717 C CA . ASP A 1 93 ? 2.526 24.663 -18.025 1.00 82.69 93 ASP A CA 1
ATOM 718 C C . ASP A 1 93 ? 2.407 25.629 -16.833 1.00 82.69 93 ASP A C 1
ATOM 720 O O . ASP A 1 93 ? 1.537 25.454 -15.982 1.00 82.69 93 ASP A O 1
ATOM 724 N N . TRP A 1 94 ? 3.191 26.717 -16.804 1.00 84.62 94 TRP A N 1
ATOM 725 C CA . TRP A 1 94 ? 3.074 27.756 -15.772 1.00 84.62 94 TRP A CA 1
ATOM 726 C C . TRP A 1 94 ? 1.729 28.491 -15.797 1.00 84.62 94 TRP A C 1
ATOM 728 O O . TRP A 1 94 ? 1.150 28.710 -14.733 1.00 84.62 94 TRP A O 1
ATOM 738 N N . VAL A 1 95 ? 1.196 28.838 -16.977 1.00 85.25 95 VAL A N 1
ATOM 739 C CA . VAL A 1 95 ? -0.155 29.430 -17.103 1.00 85.25 95 VAL A CA 1
ATOM 740 C C . VAL A 1 95 ? -1.224 28.464 -16.579 1.00 85.25 95 VAL A C 1
ATOM 742 O O . VAL A 1 95 ? -2.192 28.883 -15.941 1.00 85.25 95 VAL A O 1
ATOM 745 N N . THR A 1 96 ? -1.042 27.163 -16.801 1.00 83.62 96 THR A N 1
ATOM 746 C CA . THR A 1 96 ? -1.955 26.130 -16.299 1.00 83.62 96 THR A CA 1
ATOM 747 C C . THR A 1 96 ? -1.864 25.999 -14.773 1.00 83.62 96 THR A C 1
ATOM 749 O O . THR A 1 96 ? -2.894 26.023 -14.098 1.00 83.62 96 THR A O 1
ATOM 752 N N . SER A 1 97 ? -0.651 25.972 -14.215 1.00 85.31 97 SER A N 1
ATOM 753 C CA . SER A 1 97 ? -0.394 25.831 -12.775 1.00 85.31 97 SER A CA 1
ATOM 754 C C . SER A 1 97 ? -0.802 27.050 -11.933 1.00 85.31 97 SER A C 1
ATOM 756 O O . SER A 1 97 ? -1.187 26.895 -10.774 1.00 85.31 97 SER A O 1
ATOM 758 N N . ALA A 1 98 ? -0.749 28.261 -12.495 1.00 85.81 98 ALA A N 1
ATOM 759 C CA . ALA A 1 98 ? -1.015 29.532 -11.806 1.00 85.81 98 ALA A CA 1
ATOM 760 C C . ALA A 1 98 ? -2.371 29.602 -11.086 1.00 85.81 98 ALA A C 1
ATOM 762 O O . ALA A 1 98 ? -2.481 30.129 -9.974 1.00 85.81 98 ALA A O 1
ATOM 763 N N . PHE A 1 99 ? -3.398 29.031 -11.717 1.00 86.81 99 PHE A N 1
ATOM 764 C CA . PHE A 1 99 ? -4.740 28.918 -11.157 1.00 86.81 99 PHE A CA 1
ATOM 765 C C . PHE A 1 99 ? -4.729 28.160 -9.821 1.00 86.81 99 PHE A C 1
ATOM 767 O O . PHE A 1 99 ? -5.329 28.603 -8.846 1.00 86.81 99 PHE A O 1
ATOM 774 N N . PHE A 1 100 ? -3.987 27.053 -9.735 1.00 86.06 100 PHE A N 1
ATOM 775 C CA . PHE A 1 100 ? -3.991 26.201 -8.548 1.00 86.06 100 PHE A CA 1
ATOM 776 C C . PHE A 1 100 ? -3.302 26.847 -7.340 1.00 86.06 100 PHE A C 1
ATOM 778 O O . PHE A 1 100 ? -3.730 26.604 -6.216 1.00 86.06 100 PHE A O 1
ATOM 785 N N . PHE A 1 101 ? -2.292 27.703 -7.533 1.00 85.81 101 PHE A N 1
ATOM 786 C CA . PHE A 1 101 ? -1.640 28.408 -6.418 1.00 85.81 101 PHE A CA 1
ATOM 787 C C . PHE A 1 101 ? -2.603 29.349 -5.689 1.00 85.81 101 PHE A C 1
ATOM 789 O O . PHE A 1 101 ? -2.729 29.296 -4.465 1.00 85.81 101 PHE A O 1
ATOM 796 N N . SER A 1 102 ? -3.308 30.190 -6.448 1.00 85.62 102 SER A N 1
ATOM 797 C CA . SER A 1 102 ? -4.319 31.098 -5.894 1.00 85.62 102 SER A CA 1
ATOM 798 C C . SER A 1 102 ? -5.513 30.331 -5.328 1.00 85.62 102 SER A C 1
ATOM 800 O O . SER A 1 102 ? -5.979 30.651 -4.235 1.00 85.62 102 SER A O 1
ATOM 802 N N . TYR A 1 103 ? -5.927 29.251 -5.997 1.00 86.00 103 TYR A N 1
ATOM 803 C CA . TYR A 1 103 ? -6.975 28.362 -5.508 1.00 86.00 103 TYR A CA 1
ATOM 804 C C . TYR A 1 103 ? -6.622 27.767 -4.135 1.00 86.00 103 TYR A C 1
ATOM 806 O O . TYR A 1 103 ? -7.397 27.911 -3.197 1.00 86.00 103 TYR A O 1
ATOM 814 N N . VAL A 1 104 ? -5.437 27.163 -3.972 1.00 85.88 104 VAL A N 1
ATOM 815 C CA . VAL A 1 104 ? -4.979 26.548 -2.707 1.00 85.88 104 VAL A CA 1
ATOM 816 C C . VAL A 1 104 ? -4.945 27.561 -1.562 1.00 85.88 104 VAL A C 1
ATOM 818 O O . VAL A 1 104 ? -5.431 27.268 -0.468 1.00 85.88 104 VAL A O 1
ATOM 821 N N . LEU A 1 105 ? -4.387 28.752 -1.806 1.00 82.62 105 LEU A N 1
ATOM 822 C CA . LEU A 1 105 ? -4.247 29.791 -0.782 1.00 82.62 105 LEU A CA 1
ATOM 823 C C . LEU A 1 105 ? -5.602 30.346 -0.338 1.00 82.62 105 LEU A C 1
ATOM 825 O O . LEU A 1 105 ? -5.834 30.542 0.856 1.00 82.62 105 LEU A O 1
ATOM 829 N N . CYS A 1 106 ? -6.505 30.584 -1.289 1.00 83.31 106 CYS A N 1
ATOM 830 C CA . CYS A 1 106 ? -7.798 31.187 -1.005 1.00 83.31 106 CYS A CA 1
ATOM 831 C C . CYS A 1 106 ? -8.838 30.172 -0.523 1.00 83.31 106 CYS A C 1
ATOM 833 O O . CYS A 1 106 ? -9.763 30.575 0.169 1.00 83.31 106 CYS A O 1
ATOM 835 N N . GLN A 1 107 ? -8.696 28.874 -0.803 1.00 83.31 107 GLN A N 1
ATOM 836 C CA . GLN A 1 107 ? -9.736 27.867 -0.557 1.00 83.31 107 GLN A CA 1
ATOM 837 C C . GLN A 1 107 ? -10.160 27.744 0.916 1.00 83.31 107 GLN A C 1
ATOM 839 O O . GLN A 1 107 ? -11.359 27.699 1.212 1.00 83.31 107 GLN A O 1
ATOM 844 N N . ILE A 1 108 ? -9.203 27.704 1.852 1.00 81.94 108 ILE A N 1
ATOM 845 C CA . ILE A 1 108 ? -9.509 27.576 3.289 1.00 81.94 108 ILE A CA 1
ATOM 846 C C . ILE A 1 108 ? -10.138 28.872 3.839 1.00 81.94 108 ILE A C 1
ATOM 848 O O . ILE A 1 108 ? -11.239 28.788 4.395 1.00 81.94 108 ILE A O 1
ATOM 852 N N . PRO A 1 109 ? -9.532 30.068 3.654 1.00 81.12 109 PRO A N 1
ATOM 853 C CA . PRO A 1 109 ? -10.155 31.326 4.065 1.00 81.12 109 PRO A CA 1
ATOM 854 C C . PRO A 1 109 ? -11.532 31.541 3.430 1.00 81.12 109 PRO A C 1
ATOM 856 O O . PRO A 1 109 ? -12.495 31.817 4.140 1.00 81.12 109 PRO A O 1
ATOM 859 N N . ALA A 1 110 ? -11.653 31.357 2.113 1.00 81.69 110 ALA A N 1
ATOM 860 C CA . ALA A 1 110 ? -12.886 31.542 1.351 1.00 81.69 110 ALA A CA 1
ATOM 861 C C . ALA A 1 110 ? -14.052 30.730 1.930 1.00 81.69 110 ALA A C 1
ATOM 863 O O . ALA A 1 110 ? -15.140 31.264 2.150 1.00 81.69 110 ALA A O 1
ATOM 864 N N . THR A 1 111 ? -13.804 29.458 2.254 1.00 82.00 111 THR A N 1
ATOM 865 C CA . THR A 1 111 ? -14.836 28.577 2.813 1.00 82.00 111 THR A CA 1
ATOM 866 C C . THR A 1 111 ? -15.230 28.987 4.233 1.00 82.00 111 THR A C 1
ATOM 868 O O . THR A 1 111 ? -16.416 28.985 4.557 1.00 82.00 111 THR A O 1
ATOM 871 N N . LEU A 1 112 ? -14.278 29.396 5.076 1.00 76.88 112 LEU A N 1
ATOM 872 C CA . LEU A 1 112 ? -14.571 29.872 6.432 1.00 76.88 112 LEU A CA 1
ATOM 873 C C . LEU A 1 112 ? -15.373 31.177 6.421 1.00 76.88 112 LEU A C 1
ATOM 875 O O . LEU A 1 112 ? -16.400 31.274 7.094 1.00 76.88 112 LEU A O 1
ATOM 879 N N . TYR A 1 113 ? -14.948 32.153 5.616 1.00 78.94 113 TYR A N 1
ATOM 880 C CA . TYR A 1 113 ? -15.643 33.432 5.480 1.00 78.94 113 TYR A CA 1
ATOM 881 C C . TYR A 1 113 ? -17.035 33.271 4.865 1.00 78.94 113 TYR A C 1
ATOM 883 O O . TYR A 1 113 ? -17.942 34.012 5.238 1.00 78.94 113 TYR A O 1
ATOM 891 N N . SER A 1 114 ? -17.255 32.272 4.002 1.00 79.25 114 SER A N 1
ATOM 892 C CA . SER A 1 114 ? -18.584 31.993 3.441 1.00 79.25 114 SER A CA 1
ATOM 893 C C . SER A 1 114 ? -19.656 31.725 4.505 1.00 79.25 114 SER A C 1
ATOM 895 O O . SER A 1 114 ? -20.830 31.983 4.255 1.00 79.25 114 SER A O 1
ATOM 897 N N . LYS A 1 115 ? -19.273 31.268 5.711 1.00 73.69 115 LYS A N 1
ATOM 898 C CA . LYS A 1 115 ? -20.220 31.081 6.821 1.00 73.69 115 LYS A CA 1
ATOM 899 C C . LYS A 1 115 ? -20.773 32.408 7.346 1.00 73.69 115 LYS A C 1
ATOM 901 O O . LYS A 1 115 ? -21.876 32.406 7.883 1.00 73.69 115 LYS A O 1
ATOM 906 N N . LEU A 1 116 ? -20.025 33.505 7.216 1.00 74.00 116 LEU A N 1
ATOM 907 C CA . LEU A 1 116 ? -20.402 34.826 7.728 1.00 74.00 116 LEU A CA 1
ATOM 908 C C . LEU A 1 116 ? -21.305 35.595 6.756 1.00 74.00 116 LEU A C 1
ATOM 910 O O . LEU A 1 116 ? -22.045 36.482 7.172 1.00 74.00 116 LEU A O 1
ATOM 914 N N . PHE A 1 117 ? -21.262 35.252 5.468 1.00 78.06 117 PHE A N 1
ATOM 915 C CA . PHE A 1 117 ? -22.051 35.905 4.428 1.00 78.06 117 PHE A CA 1
ATOM 916 C C . PHE A 1 117 ? -23.290 35.081 4.049 1.00 78.06 117 PHE A C 1
ATOM 918 O O . PHE A 1 117 ? -23.292 33.854 4.169 1.00 78.06 117 PHE A O 1
ATOM 925 N N . PRO A 1 118 ? -24.366 35.722 3.553 1.00 80.12 118 PRO A N 1
ATOM 926 C CA . PRO A 1 118 ? -25.508 34.991 3.019 1.00 80.12 118 PRO A CA 1
ATOM 927 C C . PRO A 1 118 ? -25.068 34.144 1.807 1.00 80.12 118 PRO A C 1
ATOM 929 O O . PRO A 1 118 ? -24.514 34.708 0.854 1.00 80.12 118 PRO A O 1
ATOM 932 N N . PRO A 1 119 ? -25.336 32.819 1.786 1.00 80.75 119 PRO A N 1
ATOM 933 C CA . PRO A 1 119 ? -24.830 31.923 0.742 1.00 80.75 119 PRO A CA 1
ATOM 934 C C . PRO A 1 119 ? -25.179 32.355 -0.684 1.00 80.75 119 PRO A C 1
ATOM 936 O O . PRO A 1 119 ? -24.345 32.243 -1.581 1.00 80.75 119 PRO A O 1
ATOM 939 N N . ARG A 1 120 ? -26.375 32.931 -0.891 1.00 83.81 120 ARG A N 1
ATOM 940 C CA . ARG A 1 120 ? -26.796 33.462 -2.197 1.00 83.81 120 ARG A CA 1
ATOM 941 C C . ARG A 1 120 ? -25.868 34.553 -2.720 1.00 83.81 120 ARG A C 1
ATOM 943 O O . ARG A 1 120 ? -25.589 34.581 -3.910 1.00 83.81 120 ARG A O 1
ATOM 950 N N . ALA A 1 121 ? -25.373 35.441 -1.856 1.00 84.44 121 ALA A N 1
ATOM 951 C CA . ALA A 1 121 ? -24.508 36.539 -2.273 1.00 84.44 121 ALA A CA 1
ATOM 952 C C . ALA A 1 121 ? -23.099 36.028 -2.568 1.00 84.44 121 ALA A C 1
ATOM 954 O O . ALA A 1 121 ? -22.512 36.397 -3.579 1.00 84.44 121 ALA A O 1
ATOM 955 N N . TYR A 1 122 ? -22.596 35.127 -1.722 1.00 86.25 122 TYR A N 1
ATOM 956 C CA . TYR A 1 122 ? -21.258 34.570 -1.870 1.00 86.25 122 TYR A CA 1
ATOM 957 C C . TYR A 1 122 ? -21.109 33.746 -3.158 1.00 86.25 122 TYR A C 1
ATOM 959 O O . TYR A 1 122 ? -20.213 34.010 -3.955 1.00 86.25 122 TYR A O 1
ATOM 967 N N . VAL A 1 123 ? -22.016 32.788 -3.397 1.00 86.94 123 VAL A N 1
ATOM 968 C CA . VAL A 1 123 ? -21.977 31.932 -4.599 1.00 86.94 123 VAL A CA 1
ATOM 969 C C . VAL A 1 123 ? -22.151 32.763 -5.874 1.00 86.94 123 VAL A C 1
ATOM 971 O O . VAL A 1 123 ? -21.478 32.505 -6.868 1.00 86.94 123 VAL A O 1
ATOM 974 N N . SER A 1 124 ? -22.993 33.799 -5.837 1.00 88.31 124 SER A N 1
ATOM 975 C CA . SER A 1 124 ? -23.216 34.690 -6.985 1.00 88.31 124 SER A CA 1
ATOM 976 C C . SER A 1 124 ? -22.015 35.584 -7.282 1.00 88.31 124 SER A C 1
ATOM 978 O O . SER A 1 124 ? -21.656 35.750 -8.444 1.00 88.31 124 SER A O 1
ATOM 980 N N . LEU A 1 125 ? -21.366 36.132 -6.248 1.00 88.44 125 LEU A N 1
ATOM 981 C CA . LEU A 1 125 ? -20.154 36.936 -6.407 1.00 88.44 125 LEU A CA 1
ATOM 982 C C . LEU A 1 125 ? -19.004 36.098 -6.968 1.00 88.44 125 LEU A C 1
ATOM 984 O O . LEU A 1 125 ? -18.304 36.559 -7.866 1.00 88.44 125 LEU A O 1
ATOM 988 N N . ALA A 1 126 ? -18.842 34.866 -6.477 1.00 88.00 126 ALA A N 1
ATOM 989 C CA . ALA A 1 126 ? -17.884 33.921 -7.036 1.00 88.00 126 ALA A CA 1
ATOM 990 C C . ALA A 1 126 ? -18.183 33.673 -8.525 1.00 88.00 126 ALA A C 1
ATOM 992 O O . ALA A 1 126 ? -17.287 33.843 -9.349 1.00 88.00 126 ALA A O 1
ATOM 993 N N . ALA A 1 127 ? -19.445 33.377 -8.871 1.00 89.19 127 ALA A N 1
ATOM 994 C CA . ALA A 1 127 ? -19.883 33.075 -10.239 1.00 89.19 127 ALA A CA 1
ATOM 995 C C . ALA A 1 127 ? -19.649 34.203 -11.236 1.00 89.19 127 ALA A C 1
ATOM 997 O O . ALA A 1 127 ? -19.088 33.994 -12.312 1.00 89.19 127 ALA A O 1
ATOM 998 N N . ILE A 1 128 ? -20.031 35.417 -10.849 1.00 90.94 128 ILE A N 1
ATOM 999 C CA . ILE A 1 128 ? -19.789 36.615 -11.648 1.00 90.94 128 ILE A CA 1
ATOM 1000 C C . ILE A 1 128 ? -18.280 36.868 -11.755 1.00 90.94 128 ILE A C 1
ATOM 1002 O O . ILE A 1 128 ? -17.786 37.131 -12.847 1.00 90.94 128 ILE A O 1
ATOM 1006 N N . GLY A 1 129 ? -17.536 36.746 -10.653 1.00 88.06 129 GLY A N 1
ATOM 1007 C CA . GLY A 1 129 ? -16.094 36.988 -10.617 1.00 88.06 129 GLY A CA 1
ATOM 1008 C C . GLY A 1 129 ? -15.290 36.039 -11.508 1.00 88.06 129 GLY A C 1
ATOM 1009 O O . GLY A 1 129 ? -14.454 36.504 -12.290 1.00 88.06 129 GLY A O 1
ATOM 1010 N N . TRP A 1 130 ? -15.555 34.728 -11.449 1.00 90.31 130 TRP A N 1
ATOM 1011 C CA . TRP A 1 130 ? -14.855 33.763 -12.301 1.00 90.31 130 TRP A CA 1
ATOM 1012 C C . TRP A 1 130 ? -15.295 33.891 -13.766 1.00 90.31 130 TRP A C 1
ATOM 1014 O O . TRP A 1 130 ? -14.435 33.899 -14.641 1.00 90.31 130 TRP A O 1
ATOM 1024 N N . GLY A 1 131 ? -16.589 34.098 -14.048 1.00 87.31 131 GLY A N 1
ATOM 1025 C CA . GLY A 1 131 ? -17.097 34.249 -15.418 1.00 87.31 131 GLY A CA 1
ATOM 1026 C C . GLY A 1 131 ? -16.573 35.506 -16.122 1.00 87.31 131 GLY A C 1
ATOM 1027 O O . GLY A 1 131 ? -16.131 35.448 -17.272 1.00 87.31 131 GLY A O 1
ATOM 1028 N N . VAL A 1 132 ? -16.520 36.641 -15.412 1.00 89.50 132 VAL A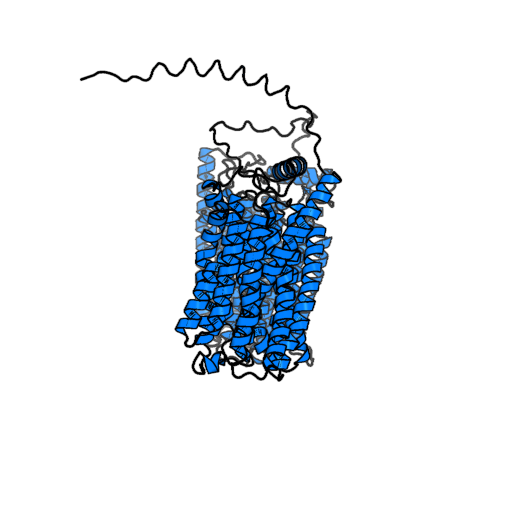 N 1
ATOM 1029 C CA . VAL A 1 132 ? -15.910 37.882 -15.922 1.00 89.50 132 VAL A CA 1
ATOM 1030 C C . VAL A 1 132 ? -14.426 37.664 -16.192 1.00 89.50 132 VAL A C 1
ATOM 1032 O O . VAL A 1 132 ? -13.937 38.041 -17.254 1.00 89.50 132 VAL A O 1
ATOM 1035 N N . THR A 1 133 ? -13.710 37.013 -15.276 1.00 88.19 133 THR A N 1
ATOM 1036 C CA . THR A 1 133 ? -12.276 36.756 -15.451 1.00 88.19 133 THR A CA 1
ATOM 1037 C C . THR A 1 133 ? -11.998 35.786 -16.609 1.00 88.19 133 THR A C 1
ATOM 1039 O O . THR A 1 133 ? -11.075 36.027 -17.387 1.00 88.19 133 THR A O 1
ATOM 1042 N N . SER A 1 134 ? -12.815 34.738 -16.772 1.00 87.75 134 SER A N 1
ATOM 1043 C CA . SER A 1 134 ? -12.745 33.799 -17.903 1.00 87.75 134 SER A CA 1
ATOM 1044 C C . SER A 1 134 ? -12.970 34.526 -19.233 1.00 87.75 134 SER A C 1
ATOM 1046 O O . SER A 1 134 ? -12.145 34.437 -20.142 1.00 87.75 134 SER A O 1
ATOM 1048 N N . THR A 1 135 ? -13.998 35.381 -19.299 1.00 88.19 135 THR A N 1
ATOM 1049 C CA . THR A 1 135 ? -14.287 36.205 -20.484 1.00 88.19 135 THR A CA 1
ATOM 1050 C C . THR A 1 135 ? -13.132 37.162 -20.798 1.00 88.19 135 THR A C 1
ATOM 1052 O O . THR A 1 135 ? -12.712 37.272 -21.950 1.00 88.19 135 THR A O 1
ATOM 1055 N N . LEU A 1 136 ? -12.563 37.825 -19.783 1.00 86.62 136 LEU A N 1
ATOM 1056 C CA . LEU A 1 136 ? -11.421 38.730 -19.945 1.00 86.62 136 LEU A CA 1
ATOM 1057 C C . LEU A 1 136 ? -10.157 38.004 -20.426 1.00 86.62 136 LEU A C 1
ATOM 1059 O O . LEU A 1 136 ? -9.334 38.618 -21.104 1.00 86.62 136 LEU A O 1
ATOM 1063 N N . MET A 1 137 ? -10.005 36.704 -20.160 1.00 84.00 137 MET A N 1
ATOM 1064 C CA . MET A 1 137 ? -8.846 35.933 -20.619 1.00 84.00 137 MET A CA 1
ATOM 1065 C C . MET A 1 137 ? -8.753 35.844 -22.153 1.00 84.00 137 MET A C 1
ATOM 1067 O O . MET A 1 137 ? -7.648 35.748 -22.686 1.00 84.00 137 MET A O 1
ATOM 1071 N N . SER A 1 138 ? -9.875 35.983 -22.871 1.00 84.00 138 SER A N 1
ATOM 1072 C CA . SER A 1 138 ? -9.900 36.108 -24.342 1.00 84.00 138 SER A CA 1
ATOM 1073 C C . SER A 1 138 ? -9.155 37.345 -24.872 1.00 84.00 138 SER A C 1
ATOM 1075 O O . SER A 1 138 ? -8.739 37.372 -26.030 1.00 84.00 138 SER A O 1
ATOM 1077 N N . THR A 1 139 ? -8.960 38.366 -24.030 1.00 83.75 139 THR A N 1
ATOM 1078 C CA . THR A 1 139 ? -8.252 39.610 -24.376 1.00 83.75 139 THR A CA 1
ATOM 1079 C C . THR A 1 139 ? -6.755 39.561 -24.051 1.00 83.75 139 THR A C 1
ATOM 1081 O O . THR A 1 139 ? -6.047 40.542 -24.275 1.00 83.75 139 THR A O 1
ATOM 1084 N N . GLY A 1 140 ? -6.251 38.430 -23.540 1.00 79.44 140 GLY A N 1
ATOM 1085 C CA . GLY A 1 140 ? -4.846 38.257 -23.179 1.00 79.44 140 GLY A CA 1
ATOM 1086 C C . GLY A 1 140 ? -3.911 38.347 -24.387 1.00 79.44 140 GLY A C 1
ATOM 1087 O O . GLY A 1 140 ? -4.037 37.582 -25.339 1.00 79.44 140 GLY A O 1
ATOM 1088 N N . PHE A 1 141 ? -2.953 39.273 -24.333 1.00 79.88 141 PHE A N 1
ATOM 1089 C CA . PHE A 1 141 ? -1.988 39.552 -25.408 1.00 79.88 141 PHE A CA 1
ATOM 1090 C C . PHE A 1 141 ? -0.550 39.143 -25.057 1.00 79.88 141 PHE A C 1
ATOM 1092 O O . PHE A 1 141 ? 0.330 39.183 -25.911 1.00 79.88 141 PHE A O 1
ATOM 1099 N N . ASN A 1 142 ? -0.284 38.777 -23.800 1.00 82.31 142 ASN A N 1
ATOM 1100 C CA . ASN A 1 142 ? 1.034 38.333 -23.347 1.00 82.31 142 ASN A CA 1
ATOM 1101 C C . ASN A 1 142 ? 0.942 37.334 -22.180 1.00 82.31 142 ASN A C 1
ATOM 1103 O O . ASN A 1 142 ? -0.083 37.233 -21.499 1.00 82.31 142 ASN A O 1
ATOM 1107 N N . PHE A 1 143 ? 2.047 36.641 -21.897 1.00 82.38 143 PHE A N 1
ATOM 1108 C CA . PHE A 1 143 ? 2.155 35.694 -20.779 1.00 82.38 143 PHE A CA 1
ATOM 1109 C C . PHE A 1 143 ? 1.713 36.294 -19.431 1.00 82.38 143 PHE A C 1
ATOM 1111 O O . PHE A 1 143 ? 1.000 35.640 -18.674 1.00 82.38 143 PHE A O 1
ATOM 1118 N N . ALA A 1 144 ? 2.072 37.551 -19.146 1.00 81.75 144 ALA A N 1
ATOM 1119 C CA . ALA A 1 144 ? 1.722 38.219 -17.891 1.00 81.75 144 ALA A CA 1
ATOM 1120 C C . ALA A 1 144 ? 0.205 38.438 -17.730 1.00 81.75 144 ALA A C 1
ATOM 1122 O O . ALA A 1 144 ? -0.333 38.227 -16.646 1.00 81.75 144 ALA A O 1
ATOM 1123 N N . SER A 1 145 ? -0.496 38.810 -18.804 1.00 82.31 145 SER A N 1
ATOM 1124 C CA . SER A 1 145 ? -1.951 39.003 -18.816 1.00 82.31 145 SER A CA 1
ATOM 1125 C C . SER A 1 145 ? -2.700 37.685 -18.614 1.00 82.31 145 SER A C 1
ATOM 1127 O O . SER A 1 145 ? -3.636 37.633 -17.818 1.00 82.31 145 SER A O 1
ATOM 1129 N N . LEU A 1 146 ? -2.231 36.595 -19.237 1.00 83.62 146 LEU A N 1
ATOM 1130 C CA . LEU A 1 146 ? -2.773 35.250 -19.023 1.00 83.62 146 LEU A CA 1
ATOM 1131 C C . LEU A 1 146 ? -2.506 34.752 -17.596 1.00 83.62 146 LEU A C 1
ATOM 1133 O O . LEU A 1 146 ? -3.392 34.178 -16.967 1.00 83.62 146 LEU A O 1
ATOM 1137 N N . MET A 1 147 ? -1.312 35.015 -17.059 1.00 84.19 147 MET A N 1
ATOM 1138 C CA . MET A 1 147 ? -0.945 34.693 -15.678 1.00 84.19 147 MET A CA 1
ATOM 1139 C C . MET A 1 147 ? -1.843 35.427 -14.670 1.00 84.19 147 MET A C 1
ATOM 1141 O O . MET A 1 147 ? -2.393 34.806 -13.762 1.00 84.19 147 MET A O 1
ATOM 1145 N N . ALA A 1 148 ? -2.045 36.734 -14.855 1.00 83.25 148 ALA A N 1
ATOM 1146 C CA . ALA A 1 148 ? -2.907 37.544 -13.999 1.00 83.25 148 ALA A CA 1
ATOM 1147 C C . ALA A 1 148 ? -4.371 37.081 -14.058 1.00 83.25 148 ALA A C 1
ATOM 1149 O O . ALA A 1 148 ? -4.991 36.889 -13.011 1.00 83.25 148 ALA A O 1
ATOM 1150 N N . ALA A 1 149 ? -4.902 36.822 -15.259 1.00 86.19 149 ALA A N 1
ATOM 1151 C CA . ALA A 1 149 ? -6.249 36.280 -15.430 1.00 86.19 149 ALA A CA 1
ATOM 1152 C C . ALA A 1 149 ? -6.408 34.927 -14.718 1.00 86.19 149 ALA A C 1
ATOM 1154 O O . ALA A 1 149 ? -7.413 34.690 -14.055 1.00 86.19 149 ALA A O 1
ATOM 1155 N N . ARG A 1 150 ? -5.390 34.059 -14.762 1.00 85.25 150 ARG A N 1
ATOM 1156 C CA . ARG A 1 150 ? -5.417 32.757 -14.080 1.00 85.25 150 ARG A CA 1
ATOM 1157 C C . ARG A 1 150 ? -5.400 32.839 -12.571 1.00 85.25 150 ARG A C 1
ATOM 1159 O O . ARG A 1 150 ? -6.123 32.091 -11.918 1.00 85.25 150 ARG A O 1
ATOM 1166 N N . VAL A 1 151 ? -4.593 33.741 -12.026 1.00 86.44 151 VAL A N 1
ATOM 1167 C CA . VAL A 1 151 ? -4.563 34.000 -10.586 1.00 86.44 151 VAL A CA 1
ATOM 1168 C C . VAL A 1 151 ? -5.916 34.543 -10.126 1.00 86.44 151 VAL A C 1
ATOM 1170 O O . VAL A 1 151 ? -6.470 34.042 -9.154 1.00 86.44 151 VAL A O 1
ATOM 1173 N N . MET A 1 152 ? -6.496 35.503 -10.849 1.00 84.88 152 MET A N 1
ATOM 1174 C CA . MET A 1 152 ? -7.810 36.059 -10.504 1.00 84.88 152 MET A CA 1
ATOM 1175 C C . MET A 1 152 ? -8.925 35.013 -10.613 1.00 84.88 152 MET A C 1
ATOM 1177 O O . MET A 1 152 ? -9.788 34.947 -9.738 1.00 84.88 152 MET A O 1
ATOM 1181 N N . LEU A 1 153 ? -8.867 34.141 -11.624 1.00 86.19 153 LEU A N 1
ATOM 1182 C CA . LEU A 1 153 ? -9.813 33.040 -11.786 1.00 86.19 153 LEU A CA 1
ATOM 1183 C C . LEU A 1 153 ? -9.749 32.096 -10.578 1.00 86.19 153 LEU A C 1
ATOM 1185 O O . LEU A 1 153 ? -10.780 31.769 -9.996 1.00 86.19 153 LEU A O 1
ATOM 1189 N N . GLY A 1 154 ? -8.538 31.732 -10.141 1.00 83.44 154 GLY A N 1
ATOM 1190 C CA . GLY A 1 154 ? -8.344 30.885 -8.967 1.00 83.44 154 GLY A CA 1
ATOM 1191 C C . GLY A 1 154 ? -8.828 31.529 -7.669 1.00 83.44 154 GLY A C 1
ATOM 1192 O O . GLY A 1 154 ? -9.430 30.832 -6.858 1.00 83.44 154 GLY A O 1
ATOM 1193 N N . VAL A 1 155 ? -8.670 32.846 -7.489 1.00 84.31 155 VAL A N 1
ATOM 1194 C CA . VAL A 1 155 ? -9.205 33.574 -6.319 1.00 84.31 155 VAL A CA 1
ATOM 1195 C C . VAL A 1 155 ? -10.734 33.495 -6.251 1.00 84.31 155 VAL A C 1
ATOM 1197 O O . VAL A 1 155 ? -11.277 33.184 -5.189 1.00 84.31 155 VAL A O 1
ATOM 1200 N N . PHE A 1 156 ? -11.435 33.754 -7.360 1.00 85.94 156 PHE A N 1
ATOM 1201 C CA . PHE A 1 156 ? -12.903 33.730 -7.382 1.00 85.94 156 PHE A CA 1
ATOM 1202 C C . PHE A 1 156 ? -13.480 32.311 -7.305 1.00 85.94 156 PHE A C 1
ATOM 1204 O O . PHE A 1 156 ? -14.531 32.110 -6.697 1.00 85.94 156 PHE A O 1
ATOM 1211 N N . GLU A 1 157 ? -12.792 31.316 -7.867 1.00 84.25 157 GLU A N 1
ATOM 1212 C CA . GLU A 1 157 ? -13.276 29.934 -7.899 1.00 84.25 157 GLU A CA 1
ATOM 1213 C C . GLU A 1 157 ? -12.904 29.117 -6.644 1.00 84.25 157 GLU A C 1
ATOM 1215 O O . GLU A 1 157 ? -13.565 28.119 -6.342 1.00 84.25 157 GLU A O 1
ATOM 1220 N N . ALA A 1 158 ? -11.896 29.545 -5.869 1.00 80.19 158 ALA A N 1
ATOM 1221 C CA . ALA A 1 158 ? -11.354 28.825 -4.705 1.00 80.19 158 ALA A CA 1
ATOM 1222 C C . ALA A 1 158 ? -12.414 28.359 -3.697 1.00 80.19 158 ALA A C 1
ATOM 1224 O O . ALA A 1 158 ? -12.334 27.257 -3.146 1.00 80.19 158 ALA A O 1
ATOM 1225 N N . GLY A 1 159 ? -13.401 29.216 -3.434 1.00 75.69 159 GLY A N 1
ATOM 1226 C CA . GLY A 1 159 ? -14.470 28.943 -2.480 1.00 75.69 159 GLY A CA 1
ATOM 1227 C C . GLY A 1 159 ? -15.618 28.126 -3.060 1.00 75.69 159 GLY A C 1
ATOM 1228 O O . GLY A 1 159 ? -16.342 27.498 -2.301 1.00 75.69 159 GLY A O 1
ATOM 1229 N N . PHE A 1 160 ? -15.809 28.088 -4.380 1.00 85.50 160 PHE A N 1
ATOM 1230 C CA . PHE A 1 160 ? -17.064 27.614 -4.966 1.00 85.50 160 PHE A CA 1
ATOM 1231 C C . PHE A 1 160 ? -17.379 26.154 -4.606 1.00 85.50 160 PHE A C 1
ATOM 1233 O O . PHE A 1 160 ? -18.402 25.875 -3.981 1.00 85.50 160 PHE A O 1
ATOM 1240 N N . ALA A 1 161 ? -16.478 25.223 -4.928 1.00 82.31 161 ALA A N 1
ATOM 1241 C CA . ALA A 1 161 ? -16.691 23.799 -4.673 1.00 82.31 161 ALA A CA 1
ATOM 1242 C C . ALA A 1 161 ? -16.908 23.454 -3.180 1.00 82.31 161 ALA A C 1
ATOM 1244 O O . ALA A 1 161 ? -17.926 22.836 -2.861 1.00 82.31 161 ALA A O 1
ATOM 1245 N N . PRO A 1 162 ? -16.022 23.841 -2.236 1.00 81.38 162 PRO A N 1
ATOM 1246 C CA . PRO A 1 162 ? -16.229 23.525 -0.822 1.00 81.38 162 PRO A CA 1
ATOM 1247 C C . PRO A 1 162 ? -17.440 24.249 -0.215 1.00 81.38 162 PRO A C 1
ATOM 1249 O O . PRO A 1 162 ? -18.125 23.669 0.630 1.00 81.38 162 PRO A O 1
ATOM 1252 N N . VAL A 1 163 ? -17.756 25.472 -0.659 1.00 84.06 163 VAL A N 1
ATOM 1253 C CA . VAL A 1 163 ? -18.926 26.217 -0.170 1.00 84.06 163 VAL A CA 1
ATOM 1254 C C . VAL A 1 163 ? -20.227 25.561 -0.605 1.00 84.06 163 VAL A C 1
ATOM 1256 O O . VAL A 1 163 ? -21.139 25.486 0.210 1.00 84.06 163 VAL A O 1
ATOM 1259 N N . ILE A 1 164 ? -20.323 25.014 -1.821 1.00 85.62 164 ILE A N 1
ATOM 1260 C CA . ILE A 1 164 ? -21.513 24.258 -2.240 1.00 85.62 164 ILE A CA 1
ATOM 1261 C C . ILE A 1 164 ? -21.707 22.998 -1.389 1.00 85.62 164 ILE A C 1
ATOM 1263 O O . ILE A 1 164 ? -22.834 22.706 -0.989 1.00 85.62 164 ILE A O 1
ATOM 1267 N N . VAL A 1 165 ? -20.631 22.283 -1.041 1.00 81.12 165 VAL A N 1
ATOM 1268 C CA . VAL A 1 165 ? -20.719 21.097 -0.170 1.00 81.12 165 VAL A CA 1
ATOM 1269 C C . VAL A 1 165 ? -21.237 21.470 1.224 1.00 81.12 165 VAL A C 1
ATOM 1271 O O . VAL A 1 165 ? -22.116 20.793 1.761 1.00 81.12 165 VAL A O 1
ATOM 1274 N N . VAL A 1 166 ? -20.735 22.568 1.798 1.00 78.38 166 VAL A N 1
ATOM 1275 C CA . VAL A 1 166 ? -21.221 23.096 3.083 1.00 78.38 166 VAL A CA 1
ATOM 1276 C C . VAL A 1 166 ? -22.665 23.595 2.956 1.00 78.38 166 VAL A C 1
ATOM 1278 O O . VAL A 1 166 ? -23.503 23.261 3.787 1.00 78.38 166 VAL A O 1
ATOM 1281 N N . TYR A 1 167 ? -22.995 24.308 1.882 1.00 83.62 167 TYR A N 1
ATOM 1282 C CA . TYR A 1 167 ? -24.333 24.829 1.617 1.00 83.62 167 TYR A CA 1
ATOM 1283 C C . TYR A 1 167 ? -25.385 23.721 1.501 1.00 83.62 167 TYR A C 1
ATOM 1285 O O . TYR A 1 167 ? -26.447 23.811 2.111 1.00 83.62 167 TYR A O 1
ATOM 1293 N N . MET A 1 168 ? -25.086 22.638 0.777 1.00 82.75 168 MET A N 1
ATOM 1294 C CA . MET A 1 168 ? -25.983 21.483 0.686 1.00 82.75 168 MET A CA 1
ATOM 1295 C C . MET A 1 168 ? -26.195 20.815 2.052 1.00 82.75 168 MET A C 1
ATOM 1297 O O . MET A 1 168 ? -27.284 20.315 2.325 1.00 82.75 168 MET A O 1
ATOM 1301 N N . SER A 1 169 ? -25.203 20.864 2.946 1.00 77.19 169 SER A N 1
ATOM 1302 C CA . SER A 1 169 ? -25.351 20.330 4.305 1.00 77.19 169 SER A CA 1
ATOM 1303 C C . SER A 1 169 ? -26.309 21.129 5.200 1.00 77.19 169 SER A C 1
ATOM 1305 O O . SER A 1 169 ? -26.702 20.614 6.240 1.00 77.19 169 SER A O 1
ATOM 1307 N N . PHE A 1 170 ? -26.730 22.337 4.798 1.00 78.62 170 PHE A N 1
ATOM 1308 C CA . PHE A 1 170 ? -27.747 23.114 5.522 1.00 78.62 170 PHE A CA 1
ATOM 1309 C C . PHE A 1 170 ? -29.177 22.614 5.283 1.00 78.62 170 PHE A C 1
ATOM 1311 O O . PHE A 1 170 ? -30.060 22.899 6.085 1.00 78.62 170 PHE A O 1
ATOM 1318 N N . PHE A 1 171 ? -29.424 21.920 4.168 1.00 80.06 171 PHE A N 1
ATOM 1319 C CA . PHE A 1 171 ? -30.777 21.547 3.731 1.00 80.06 171 PHE A CA 1
ATOM 1320 C C . PHE A 1 171 ? -31.011 20.038 3.663 1.00 80.06 171 PHE A C 1
ATOM 1322 O O . PHE A 1 171 ? -32.162 19.607 3.714 1.00 80.06 171 PHE A O 1
ATOM 1329 N N . TYR A 1 172 ? -29.945 19.245 3.521 1.00 81.25 172 TYR A N 1
ATOM 1330 C CA . TYR A 1 172 ? -30.032 17.799 3.330 1.00 81.25 172 TYR A CA 1
ATOM 1331 C C . TYR A 1 172 ? -29.424 17.033 4.505 1.00 81.25 172 TYR A C 1
ATOM 1333 O O . TYR A 1 172 ? -28.355 17.381 5.012 1.00 81.25 172 TYR A O 1
ATOM 1341 N N . THR A 1 173 ? -30.094 15.946 4.886 1.00 75.81 173 THR A N 1
ATOM 1342 C CA . THR A 1 173 ? -29.633 15.005 5.922 1.00 75.81 173 THR A CA 1
ATOM 1343 C C . THR A 1 173 ? -28.387 14.235 5.471 1.00 75.81 173 THR A C 1
ATOM 1345 O O . THR A 1 173 ? -28.051 14.200 4.280 1.00 75.81 173 THR A O 1
ATOM 1348 N N . ARG A 1 174 ? -27.678 13.572 6.398 1.00 68.75 174 ARG A N 1
ATOM 1349 C CA . ARG A 1 174 ? -26.453 12.817 6.055 1.00 68.75 174 ARG A CA 1
ATOM 1350 C C . ARG A 1 174 ? -26.738 11.721 5.031 1.00 68.75 174 ARG A C 1
ATOM 1352 O O . ARG A 1 174 ? -25.972 11.556 4.090 1.00 68.75 174 ARG A O 1
ATOM 1359 N N . GLN A 1 175 ? -27.859 11.020 5.167 1.00 69.50 175 GLN A N 1
ATOM 1360 C CA . GLN A 1 175 ? -28.244 9.941 4.252 1.00 69.50 175 GLN A CA 1
ATOM 1361 C C . GLN A 1 175 ? -28.571 10.463 2.841 1.00 69.50 175 GLN A C 1
ATOM 1363 O O . GLN A 1 175 ? -28.250 9.822 1.844 1.00 69.50 175 GLN A O 1
ATOM 1368 N N . GLU A 1 176 ? -29.145 11.662 2.748 1.00 75.88 176 GLU A N 1
ATOM 1369 C CA . GLU A 1 176 ? -29.565 12.308 1.499 1.00 75.88 176 GLU A CA 1
ATOM 1370 C C . GLU A 1 176 ? -28.432 13.024 0.752 1.00 75.88 176 GLU A C 1
ATOM 1372 O O . GLU A 1 176 ? -28.469 13.145 -0.479 1.00 75.88 176 GLU A O 1
ATOM 1377 N N . LEU A 1 177 ? -27.439 13.527 1.486 1.00 75.31 177 LEU A N 1
ATOM 1378 C CA . LEU A 1 177 ? -26.381 14.378 0.948 1.00 75.31 177 LEU A CA 1
ATOM 1379 C C . LEU A 1 177 ? -25.454 13.624 -0.023 1.00 75.31 177 LEU A C 1
ATOM 1381 O O . LEU A 1 177 ? -24.957 14.217 -0.974 1.00 75.31 177 LEU A O 1
ATOM 1385 N N . GLY A 1 178 ? -25.239 12.318 0.186 1.00 71.12 178 GLY A N 1
ATOM 1386 C CA . GLY A 1 178 ? -24.295 11.511 -0.605 1.00 71.12 178 GLY A CA 1
ATOM 1387 C C . GLY A 1 178 ? -24.646 11.464 -2.095 1.00 71.12 178 GLY A C 1
ATOM 1388 O O . GLY A 1 178 ? -23.849 11.889 -2.932 1.00 71.12 178 GLY A O 1
ATOM 1389 N N . LEU A 1 179 ? -25.874 11.043 -2.411 1.00 74.31 179 LEU A N 1
ATOM 1390 C CA . LEU A 1 179 ? -26.377 10.951 -3.785 1.00 74.31 179 LEU A CA 1
ATOM 1391 C C . LEU A 1 179 ? -26.372 12.312 -4.501 1.00 74.31 179 LEU A C 1
ATOM 1393 O O . LEU A 1 179 ? -26.031 12.399 -5.677 1.00 74.31 179 LEU A O 1
ATOM 1397 N N . ARG A 1 180 ? -26.722 13.390 -3.791 1.00 83.94 180 ARG A N 1
ATOM 1398 C CA . ARG A 1 180 ? -26.785 14.752 -4.347 1.00 83.94 180 ARG A CA 1
ATOM 1399 C C . ARG A 1 180 ? -25.411 15.315 -4.669 1.00 83.94 180 ARG A C 1
ATOM 1401 O O . ARG A 1 180 ? -25.240 15.909 -5.728 1.00 83.94 180 ARG A O 1
ATOM 1408 N N . LEU A 1 181 ? -24.432 15.082 -3.796 1.00 79.69 181 LEU A N 1
ATOM 1409 C CA . LEU A 1 181 ? -23.041 15.440 -4.064 1.00 79.69 181 LEU A CA 1
ATOM 1410 C C . LEU A 1 181 ? -22.469 14.633 -5.233 1.00 79.69 181 LEU A C 1
ATOM 1412 O O . LEU A 1 181 ? -21.740 15.196 -6.045 1.00 79.69 181 LEU A O 1
ATOM 1416 N N . ALA A 1 182 ? -22.831 13.352 -5.355 1.00 75.12 182 ALA A N 1
ATOM 1417 C CA . ALA A 1 182 ? -22.437 12.524 -6.492 1.00 75.12 182 ALA A CA 1
ATOM 1418 C C . ALA A 1 182 ? -23.052 13.018 -7.813 1.00 75.12 182 ALA A C 1
ATOM 1420 O O . ALA A 1 182 ? -22.348 13.099 -8.816 1.00 75.12 182 ALA A O 1
ATOM 1421 N N . LEU A 1 183 ? -24.335 13.401 -7.815 1.00 81.06 183 LEU A N 1
ATOM 1422 C CA . LEU A 1 183 ? -24.991 14.002 -8.981 1.00 81.06 183 LEU A CA 1
ATOM 1423 C C . LEU A 1 183 ? -24.363 15.348 -9.348 1.00 81.06 183 LEU A C 1
ATOM 1425 O O . LEU A 1 183 ? -24.015 15.552 -10.506 1.00 81.06 183 LEU A O 1
ATOM 1429 N N . TRP A 1 184 ? -24.168 16.230 -8.364 1.00 86.12 184 TRP A N 1
ATOM 1430 C CA . TRP A 1 184 ? -23.536 17.535 -8.551 1.00 86.12 184 TRP A CA 1
ATOM 1431 C C . TRP A 1 184 ? -22.129 17.404 -9.136 1.00 86.12 184 TRP A C 1
ATOM 1433 O O . TRP A 1 184 ? -21.846 17.983 -10.182 1.00 86.12 184 TRP A O 1
ATOM 1443 N N . PHE A 1 185 ? -21.275 16.577 -8.524 1.00 82.12 185 PHE A N 1
ATOM 1444 C CA . PHE A 1 185 ? -19.928 16.328 -9.031 1.00 82.12 185 PHE A CA 1
ATOM 1445 C C . PHE A 1 185 ? -19.953 15.629 -10.396 1.00 82.12 185 PHE A C 1
ATOM 1447 O O . PHE A 1 185 ? -19.113 15.886 -11.256 1.00 82.12 185 PHE A O 1
ATOM 1454 N N . GLY A 1 186 ? -20.954 14.784 -10.638 1.00 79.81 186 GLY A N 1
ATOM 1455 C CA . GLY A 1 186 ? -21.113 14.081 -11.899 1.00 79.81 186 GLY A CA 1
ATOM 1456 C C . GLY A 1 186 ? -21.301 14.971 -13.108 1.00 79.81 186 GLY A C 1
ATOM 1457 O O . GLY A 1 186 ? -20.867 14.610 -14.204 1.00 79.81 186 GLY A O 1
ATOM 1458 N N . VAL A 1 187 ? -21.835 16.171 -12.906 1.00 87.56 187 VAL A N 1
ATOM 1459 C CA . VAL A 1 187 ? -21.945 17.169 -13.966 1.00 87.56 187 VAL A CA 1
ATOM 1460 C C . VAL A 1 187 ? -20.571 17.611 -14.489 1.00 87.56 187 VAL A C 1
ATOM 1462 O O . VAL A 1 187 ? -20.489 17.999 -15.649 1.00 87.56 187 VAL A O 1
ATOM 1465 N N . ALA A 1 188 ? -19.468 17.440 -13.745 1.00 84.88 188 ALA A N 1
ATOM 1466 C CA . ALA A 1 188 ? -18.121 17.677 -14.287 1.00 84.88 188 ALA A CA 1
ATOM 1467 C C . ALA A 1 188 ? -17.755 16.728 -15.438 1.00 84.88 188 ALA A C 1
ATOM 1469 O O . ALA A 1 188 ? -17.076 17.133 -16.379 1.00 84.88 188 ALA A O 1
ATOM 1470 N N . THR A 1 189 ? -18.201 15.467 -15.395 1.00 85.69 189 THR A N 1
ATOM 1471 C CA . THR A 1 189 ? -17.969 14.529 -16.512 1.00 85.69 189 THR A CA 1
ATOM 1472 C C . THR A 1 189 ? -18.771 14.940 -17.743 1.00 85.69 189 THR A C 1
ATOM 1474 O O . THR A 1 189 ? -18.260 14.912 -18.858 1.00 85.69 189 THR A O 1
ATOM 1477 N N . VAL A 1 190 ? -20.001 15.411 -17.531 1.00 87.88 190 VAL A N 1
ATOM 1478 C CA . VAL A 1 190 ? -20.868 15.945 -18.585 1.00 87.88 190 VAL A CA 1
ATOM 1479 C C . VAL A 1 190 ? -20.270 17.224 -19.178 1.00 87.88 190 VAL A C 1
ATOM 1481 O O . VAL A 1 190 ? -20.227 17.367 -20.395 1.00 87.88 190 VAL A O 1
ATOM 1484 N N . ALA A 1 191 ? -19.731 18.111 -18.342 1.00 87.12 191 ALA A N 1
ATOM 1485 C CA . ALA A 1 191 ? -19.019 19.310 -18.770 1.00 87.12 191 ALA A CA 1
ATOM 1486 C C . ALA A 1 191 ? -17.829 18.974 -19.678 1.00 87.12 191 ALA A C 1
ATOM 1488 O O . ALA A 1 191 ? -17.707 19.567 -20.740 1.00 87.12 191 ALA A O 1
ATOM 1489 N N . GLY A 1 192 ? -17.013 17.970 -19.336 1.00 84.94 192 GLY A N 1
ATOM 1490 C CA . GLY A 1 192 ? -15.916 17.520 -20.205 1.00 84.94 192 GLY A CA 1
ATOM 1491 C C . GLY A 1 192 ? -16.387 17.066 -21.594 1.00 84.94 192 GLY A C 1
ATOM 1492 O O . GLY A 1 192 ? -15.762 17.394 -22.601 1.00 84.94 192 GLY A O 1
ATOM 1493 N N . ALA A 1 193 ? -17.530 16.375 -21.667 1.00 86.81 193 ALA A N 1
ATOM 1494 C CA . ALA A 1 193 ? -18.153 15.989 -22.933 1.00 86.81 193 ALA A CA 1
ATOM 1495 C C . ALA A 1 193 ? -18.656 17.205 -23.738 1.00 86.81 193 ALA A C 1
ATOM 1497 O O . ALA A 1 193 ? -18.404 17.293 -24.938 1.00 86.81 193 ALA A O 1
ATOM 1498 N N . PHE A 1 194 ? -19.329 18.167 -23.098 1.00 86.81 194 PHE A N 1
ATOM 1499 C CA . PHE A 1 194 ? -19.772 19.389 -23.780 1.00 86.81 194 PHE A CA 1
ATOM 1500 C C . PHE A 1 194 ? -18.603 20.280 -24.211 1.00 86.81 194 PHE A C 1
ATOM 1502 O O . PHE A 1 194 ? -18.649 20.810 -25.315 1.00 86.81 194 PHE A O 1
ATOM 1509 N N . GLY A 1 195 ? -17.537 20.386 -23.416 1.00 85.50 195 GLY A N 1
ATOM 1510 C CA . GLY A 1 195 ? -16.360 21.192 -23.751 1.00 85.50 195 GLY A CA 1
ATOM 1511 C C . GLY A 1 195 ? -15.663 20.700 -25.020 1.00 85.50 195 GLY A C 1
ATOM 1512 O O . GLY A 1 195 ? -15.290 21.499 -25.872 1.00 85.50 195 GLY A O 1
ATOM 1513 N N . GLY A 1 196 ? -15.566 19.378 -25.213 1.00 85.19 196 GLY A N 1
ATOM 1514 C CA . GLY A 1 196 ? -15.064 18.801 -26.467 1.00 85.19 196 GLY A CA 1
ATOM 1515 C C . GLY A 1 196 ? -15.949 19.120 -27.683 1.00 85.19 196 GLY A C 1
ATOM 1516 O O . GLY A 1 196 ? -15.430 19.415 -28.760 1.00 85.19 196 GLY A O 1
ATOM 1517 N N . LEU A 1 197 ? -17.279 19.109 -27.514 1.00 87.62 197 LEU A N 1
ATOM 1518 C CA . LEU A 1 197 ? -18.241 19.455 -28.574 1.00 87.62 197 LEU A CA 1
ATOM 1519 C C . LEU A 1 197 ? -18.218 20.947 -28.925 1.00 87.62 197 LEU A C 1
ATOM 1521 O O . LEU A 1 197 ? -18.238 21.293 -30.106 1.00 87.62 197 LEU A O 1
ATOM 1525 N N . ILE A 1 198 ? -18.166 21.823 -27.917 1.00 88.38 198 ILE A N 1
ATOM 1526 C CA . ILE A 1 198 ? -18.080 23.276 -28.105 1.00 88.38 198 ILE A CA 1
ATOM 1527 C C . ILE A 1 198 ? -16.761 23.614 -28.802 1.00 88.38 198 ILE A C 1
ATOM 1529 O O . ILE A 1 198 ? -16.778 24.320 -29.807 1.00 88.38 198 ILE A O 1
ATOM 1533 N N . ALA A 1 199 ? -15.639 23.040 -28.358 1.00 84.88 199 ALA A N 1
ATOM 1534 C CA . ALA A 1 199 ? -14.337 23.255 -28.986 1.00 84.88 199 ALA A CA 1
ATOM 1535 C C . ALA A 1 199 ? -14.307 22.815 -30.462 1.00 84.88 199 ALA A C 1
ATOM 1537 O O . ALA A 1 199 ? -13.795 23.555 -31.306 1.00 84.88 199 ALA A O 1
ATOM 1538 N N . PHE A 1 200 ? -14.921 21.670 -30.784 1.00 86.75 200 PHE A N 1
ATOM 1539 C CA . PHE A 1 200 ? -15.100 21.218 -32.166 1.00 86.75 200 PHE A CA 1
ATOM 1540 C C . PHE A 1 200 ? -15.952 22.199 -32.984 1.00 86.75 200 PHE A C 1
ATOM 1542 O O . PHE A 1 200 ? -15.592 22.535 -34.112 1.00 86.75 200 PHE A O 1
ATOM 1549 N N . GLY A 1 201 ? -17.065 22.687 -32.425 1.00 85.88 201 GLY A N 1
ATOM 1550 C CA . GLY A 1 201 ? -17.943 23.658 -33.082 1.00 85.88 201 GLY A CA 1
ATOM 1551 C C . GLY A 1 201 ? -17.256 24.998 -33.356 1.00 85.88 201 GLY A C 1
ATOM 1552 O O . GLY A 1 201 ? -17.390 25.533 -34.453 1.00 85.88 201 GLY A O 1
ATOM 1553 N N . VAL A 1 202 ? -16.470 25.503 -32.401 1.00 86.19 202 VAL A N 1
ATOM 1554 C CA . VAL A 1 202 ? -15.737 26.774 -32.528 1.00 86.19 202 VAL A CA 1
ATOM 1555 C C . VAL A 1 202 ? -14.695 26.723 -33.648 1.00 86.19 202 VAL A C 1
ATOM 1557 O O . VAL A 1 202 ? -14.589 27.684 -34.400 1.00 86.19 202 VAL A O 1
ATOM 1560 N N . GLN A 1 203 ? -14.008 25.592 -33.845 1.00 81.19 203 GLN A N 1
ATOM 1561 C CA . GLN A 1 203 ? -13.032 25.430 -34.939 1.00 81.19 203 GLN A CA 1
ATOM 1562 C C . GLN A 1 203 ? -13.644 25.482 -36.353 1.00 81.19 203 GLN A C 1
ATOM 1564 O O . GLN A 1 203 ? -12.916 25.625 -37.332 1.00 81.19 203 GLN A O 1
ATOM 1569 N N . HIS A 1 204 ? -14.968 25.355 -36.488 1.00 82.06 204 HIS A N 1
ATOM 1570 C CA . HIS A 1 204 ? -15.665 25.476 -37.775 1.00 82.06 204 HIS A CA 1
ATOM 1571 C C . HIS A 1 204 ? -16.191 26.898 -38.037 1.00 82.06 204 HIS A C 1
ATOM 1573 O O . HIS A 1 204 ? -16.766 27.159 -39.095 1.00 82.06 204 HIS A O 1
ATOM 1579 N N . ILE A 1 205 ? -16.013 27.828 -37.092 1.00 82.56 205 ILE A N 1
ATOM 1580 C CA . ILE A 1 205 ? -16.435 29.221 -37.239 1.00 82.56 205 ILE A CA 1
ATOM 1581 C C . ILE A 1 205 ? -15.319 29.996 -37.947 1.00 82.56 205 ILE A C 1
ATOM 1583 O O . ILE A 1 205 ? -14.301 30.334 -37.353 1.00 82.56 205 ILE A O 1
ATOM 1587 N N . HIS A 1 206 ? -15.524 30.341 -39.217 1.00 69.62 206 HIS A N 1
ATOM 1588 C CA . HIS A 1 206 ? -14.603 31.212 -39.949 1.00 69.62 206 HIS A CA 1
ATOM 1589 C C . HIS A 1 206 ? -14.784 32.674 -39.516 1.00 69.62 206 HIS A C 1
ATOM 1591 O O . HIS A 1 206 ? -15.602 33.402 -40.078 1.00 69.62 206 HIS A O 1
ATOM 1597 N N . SER A 1 207 ? -14.030 33.103 -38.503 1.00 76.19 207 SER A N 1
ATOM 1598 C CA . SER A 1 207 ? -14.005 34.491 -38.028 1.00 76.19 207 SER A CA 1
ATOM 1599 C C . SER A 1 207 ? -12.609 35.113 -38.156 1.00 76.19 207 SER A C 1
ATOM 1601 O O . SER A 1 207 ? -11.622 34.414 -38.360 1.00 76.19 207 SER A O 1
ATOM 1603 N N . SER A 1 208 ? -12.513 36.439 -38.024 1.00 70.62 208 SER A N 1
ATOM 1604 C CA . SER A 1 208 ? -11.233 37.165 -37.985 1.00 70.62 208 SER A CA 1
ATOM 1605 C C . SER A 1 208 ? -10.509 37.078 -36.632 1.00 70.62 208 SER A C 1
ATOM 1607 O O . SER A 1 208 ? -9.415 37.622 -36.490 1.00 70.62 208 SER A O 1
ATOM 1609 N N . VAL A 1 209 ? -11.108 36.422 -35.632 1.00 78.88 209 VAL A N 1
ATOM 1610 C CA . VAL A 1 209 ? -10.571 36.260 -34.275 1.00 78.88 209 VAL A CA 1
ATOM 1611 C C . VAL A 1 209 ? -10.113 34.811 -34.089 1.00 78.88 209 VAL A C 1
ATOM 1613 O O . VAL A 1 209 ? -10.820 33.893 -34.491 1.00 78.88 209 VAL A O 1
ATOM 1616 N N . HIS A 1 210 ? -8.951 34.599 -33.459 1.00 81.12 210 HIS A N 1
ATOM 1617 C CA . HIS A 1 210 ? -8.435 33.256 -33.166 1.00 81.12 210 HIS A CA 1
ATOM 1618 C C . HIS A 1 210 ? -9.433 32.408 -32.354 1.00 81.12 210 HIS A C 1
ATOM 1620 O O . HIS A 1 210 ? -9.975 32.875 -31.348 1.00 81.12 210 HIS A O 1
ATOM 1626 N N . ASP A 1 211 ? -9.599 31.141 -32.747 1.00 84.88 211 ASP A N 1
ATOM 1627 C CA . ASP A 1 211 ? -10.569 30.181 -32.195 1.00 84.88 211 ASP A CA 1
ATOM 1628 C C . ASP A 1 211 ? -10.531 30.083 -30.661 1.00 84.88 211 ASP A C 1
ATOM 1630 O O . ASP A 1 211 ? -11.573 30.072 -30.003 1.00 84.88 211 ASP A O 1
ATOM 1634 N N . TRP A 1 212 ? -9.332 30.101 -30.065 1.00 86.94 212 TRP A N 1
ATOM 1635 C CA . TRP A 1 212 ? -9.169 30.006 -28.611 1.00 86.94 212 TRP A CA 1
ATOM 1636 C C . TRP A 1 212 ? -9.785 31.192 -27.852 1.00 86.94 212 TRP A C 1
ATOM 1638 O O . TRP A 1 212 ? -10.234 31.030 -26.718 1.00 86.94 212 TRP A O 1
ATOM 1648 N N . ARG A 1 213 ? -9.838 32.388 -28.457 1.00 87.62 213 ARG A N 1
ATOM 1649 C CA . ARG A 1 213 ? -10.437 33.581 -27.832 1.00 87.62 213 ARG A CA 1
ATOM 1650 C C . ARG A 1 213 ? -11.958 33.494 -27.831 1.00 87.62 213 ARG A C 1
ATOM 1652 O O . ARG A 1 213 ? -12.584 33.861 -26.840 1.00 87.62 213 ARG A O 1
ATOM 1659 N N . LEU A 1 214 ? -12.542 32.976 -28.914 1.00 87.00 214 LEU A N 1
ATOM 1660 C CA . LEU A 1 214 ? -13.981 32.724 -29.005 1.00 87.00 214 LEU A CA 1
ATOM 1661 C C . LEU A 1 214 ? -14.429 31.670 -27.993 1.00 87.00 214 LEU A C 1
ATOM 1663 O O . LEU A 1 214 ? -15.474 31.847 -27.367 1.00 87.00 214 LEU A O 1
ATOM 1667 N N . LEU A 1 215 ? -13.614 30.632 -27.776 1.00 87.50 215 LEU A N 1
ATOM 1668 C CA . LEU A 1 215 ? -13.879 29.599 -26.776 1.00 87.50 215 LEU A CA 1
ATOM 1669 C C . LEU A 1 215 ? -14.067 30.201 -25.370 1.00 87.50 215 LEU A C 1
ATOM 1671 O O . LEU A 1 215 ? -15.081 29.948 -24.725 1.00 87.50 215 LEU A O 1
ATOM 1675 N N . PHE A 1 216 ? -13.155 31.075 -24.922 1.00 87.44 216 PHE A N 1
ATOM 1676 C CA . PHE A 1 216 ? -13.264 31.716 -23.600 1.00 87.44 216 PHE A CA 1
ATOM 1677 C C . PHE A 1 216 ? -14.454 32.677 -23.467 1.00 87.44 216 PHE A C 1
ATOM 1679 O O . PHE A 1 216 ? -14.991 32.831 -22.373 1.00 87.44 216 PHE A O 1
ATOM 1686 N N . ILE A 1 217 ? -14.904 33.309 -24.556 1.00 88.44 217 ILE A N 1
ATOM 1687 C CA . ILE A 1 217 ? -16.092 34.180 -24.527 1.00 88.44 217 ILE A CA 1
ATOM 1688 C C . ILE A 1 217 ? -17.373 33.346 -24.424 1.00 88.44 217 ILE A C 1
ATOM 1690 O O . ILE A 1 217 ? -18.235 33.637 -23.595 1.00 88.44 217 ILE A O 1
ATOM 1694 N N . ILE A 1 218 ? -17.499 32.308 -25.257 1.00 88.19 218 ILE A N 1
ATOM 1695 C CA . ILE A 1 218 ? -18.692 31.451 -25.311 1.00 88.19 218 ILE A CA 1
ATOM 1696 C C . ILE A 1 218 ? -18.916 30.750 -23.971 1.00 88.19 218 ILE A C 1
ATOM 1698 O O . ILE A 1 218 ? -20.058 30.616 -23.531 1.00 88.19 218 ILE A O 1
ATOM 1702 N N . GLU A 1 219 ? -17.837 30.344 -23.307 1.00 86.94 219 GLU A N 1
ATOM 1703 C CA . GLU A 1 219 ? -17.920 29.609 -22.049 1.00 86.94 219 GLU A CA 1
ATOM 1704 C C . GLU A 1 219 ? -17.907 30.513 -20.805 1.00 86.94 219 GLU A C 1
ATOM 1706 O O . GLU A 1 219 ? -18.541 30.167 -19.810 1.00 86.94 219 GLU A O 1
ATOM 1711 N N . GLY A 1 220 ? -17.299 31.706 -20.876 1.00 85.56 220 GLY A N 1
ATOM 1712 C CA . GLY A 1 220 ? -17.215 32.655 -19.758 1.00 85.56 220 GLY A CA 1
ATOM 1713 C C . GLY A 1 220 ? -18.452 33.543 -19.543 1.00 85.56 220 GLY A C 1
ATOM 1714 O O . GLY A 1 220 ? -18.725 33.949 -18.411 1.00 85.56 220 GLY A O 1
ATOM 1715 N N . VAL A 1 221 ? -19.251 33.830 -20.581 1.00 90.38 221 VAL A N 1
ATOM 1716 C CA . VAL A 1 221 ? -20.458 34.684 -20.462 1.00 90.38 221 VAL A CA 1
ATOM 1717 C C . VAL A 1 221 ? -21.620 34.003 -19.712 1.00 90.38 221 VAL A C 1
ATOM 1719 O O . VAL A 1 221 ? -22.210 34.638 -18.829 1.00 90.38 221 VAL A O 1
ATOM 1722 N N . PRO A 1 222 ? -21.980 32.732 -19.989 1.00 91.44 222 PRO A N 1
ATOM 1723 C CA . PRO A 1 222 ? -23.059 32.053 -19.272 1.00 91.44 222 PRO A CA 1
ATOM 1724 C C . PRO A 1 222 ? -22.907 32.007 -17.738 1.00 91.44 222 PRO A C 1
ATOM 1726 O O . PRO A 1 222 ? -23.909 32.263 -17.062 1.00 91.44 222 PRO A O 1
ATOM 1729 N N . PRO A 1 223 ? -21.721 31.753 -17.140 1.00 90.31 223 PRO A N 1
ATOM 1730 C CA . PRO A 1 223 ? -21.578 31.795 -15.685 1.00 90.31 223 PRO A CA 1
ATOM 1731 C C . PRO A 1 223 ? -21.842 33.179 -15.075 1.00 90.31 223 PRO A C 1
ATOM 1733 O O . PRO A 1 223 ? -22.363 33.242 -13.962 1.00 90.31 223 PRO A O 1
ATOM 1736 N N . VAL A 1 224 ? -21.604 34.284 -15.796 1.00 92.12 224 VAL A N 1
ATOM 1737 C CA . VAL A 1 224 ? -21.983 35.633 -15.328 1.00 92.12 224 VAL A CA 1
ATOM 1738 C C . VAL A 1 224 ? -23.504 35.764 -15.225 1.00 92.12 224 VAL A C 1
ATOM 1740 O O . VAL A 1 224 ? -24.026 36.203 -14.198 1.00 92.12 224 VAL A O 1
ATOM 1743 N N . LEU A 1 225 ? -24.231 35.324 -16.258 1.00 92.06 225 LEU A N 1
ATOM 1744 C CA . LEU A 1 225 ? -25.698 35.338 -16.273 1.00 92.06 225 LEU A CA 1
ATOM 1745 C C . LEU A 1 225 ? -26.284 34.419 -15.192 1.00 92.06 225 LEU A C 1
ATOM 1747 O O . LEU A 1 225 ? -27.215 34.801 -14.480 1.00 92.06 225 LEU A O 1
ATOM 1751 N N . LEU A 1 226 ? -25.709 33.224 -15.026 1.00 90.38 226 LEU A N 1
ATOM 1752 C CA . LEU A 1 226 ? -26.107 32.283 -13.980 1.00 90.38 226 LEU A CA 1
ATOM 1753 C C . LEU A 1 226 ? -25.775 32.791 -12.577 1.00 90.38 226 LEU A C 1
ATOM 1755 O O . LEU A 1 226 ? -26.540 32.526 -11.655 1.00 90.38 226 LEU A O 1
ATOM 1759 N N . GLY A 1 227 ? -24.687 33.541 -12.401 1.00 89.88 227 GLY A N 1
ATOM 1760 C CA . GLY A 1 227 ? -24.353 34.198 -11.141 1.00 89.88 227 GLY A CA 1
ATOM 1761 C C . GLY A 1 227 ? -25.389 35.252 -10.749 1.00 89.88 227 GLY A C 1
ATOM 1762 O O . GLY A 1 227 ? -25.856 35.260 -9.612 1.00 89.88 227 GLY A O 1
ATOM 1763 N N . ILE A 1 228 ? -25.838 36.077 -11.702 1.00 91.69 228 ILE A N 1
ATOM 1764 C CA . ILE A 1 228 ? -26.933 37.037 -11.476 1.00 91.69 228 ILE A CA 1
ATOM 1765 C C . ILE A 1 228 ? -28.230 36.296 -11.120 1.00 91.69 228 ILE A C 1
ATOM 1767 O O . ILE A 1 228 ? -28.904 36.654 -10.154 1.00 91.69 228 ILE A O 1
ATOM 1771 N N . LEU A 1 229 ? -28.561 35.223 -11.845 1.00 90.62 229 LEU A N 1
ATOM 1772 C CA . LEU A 1 229 ? -29.738 34.397 -11.559 1.00 90.62 229 LEU A CA 1
ATOM 1773 C C . LEU A 1 229 ? -29.655 33.733 -10.173 1.00 90.62 229 LEU A C 1
ATOM 1775 O O . LEU A 1 229 ? -30.643 33.691 -9.437 1.00 90.62 229 LEU A O 1
ATOM 1779 N N . CYS A 1 230 ? -28.473 33.248 -9.791 1.00 88.38 230 CYS A N 1
ATOM 1780 C CA . CYS A 1 230 ? -28.213 32.614 -8.503 1.00 88.38 230 CYS A CA 1
ATOM 1781 C C . CYS A 1 230 ? -28.532 33.557 -7.335 1.00 88.38 230 CYS A C 1
ATOM 1783 O O . CYS A 1 230 ? -29.100 33.115 -6.336 1.00 88.38 230 CYS A O 1
ATOM 1785 N N . TYR A 1 231 ? -28.269 34.858 -7.478 1.00 87.69 231 TYR A N 1
ATOM 1786 C CA . TYR A 1 231 ? -28.531 35.840 -6.425 1.00 87.69 231 TYR A CA 1
ATOM 1787 C C . TYR A 1 231 ? -30.023 35.936 -6.074 1.00 87.69 231 TYR A C 1
ATOM 1789 O O . TYR A 1 231 ? -30.386 36.054 -4.900 1.00 87.69 231 TYR A O 1
ATOM 1797 N N . PHE A 1 232 ? -30.890 35.837 -7.086 1.00 86.06 232 PHE A N 1
ATOM 1798 C CA . PHE A 1 232 ? -32.342 35.899 -6.918 1.00 86.06 232 PHE A CA 1
ATOM 1799 C C . PHE A 1 232 ? -32.962 34.547 -6.564 1.00 86.06 232 PHE A C 1
ATOM 1801 O O . PHE A 1 232 ? -33.944 34.488 -5.820 1.00 86.06 232 PHE A O 1
ATOM 1808 N N . VAL A 1 233 ? -32.419 33.449 -7.097 1.00 84.06 233 VAL A N 1
ATOM 1809 C CA . VAL A 1 233 ? -33.067 32.140 -6.990 1.00 84.06 233 VAL A CA 1
ATOM 1810 C C . VAL A 1 233 ? -32.549 31.315 -5.808 1.00 84.06 233 VAL A C 1
ATOM 1812 O O . VAL A 1 233 ? -33.345 30.586 -5.216 1.00 84.06 233 VAL A O 1
ATOM 1815 N N . LEU A 1 234 ? -31.282 31.425 -5.404 1.00 84.56 234 LEU A N 1
ATOM 1816 C CA . LEU A 1 234 ? -30.716 30.561 -4.363 1.00 84.56 234 LEU A CA 1
ATOM 1817 C C . LEU A 1 234 ? -31.244 30.936 -2.955 1.00 84.56 234 LEU A C 1
ATOM 1819 O O . LEU A 1 234 ? -31.109 32.092 -2.541 1.00 84.56 234 LEU A O 1
ATOM 1823 N N . PRO A 1 235 ? -31.844 29.996 -2.192 1.00 83.25 235 PRO A N 1
ATOM 1824 C CA . PRO A 1 235 ? -32.337 30.290 -0.849 1.00 83.25 235 PRO A CA 1
ATOM 1825 C C . PRO A 1 235 ? -31.189 30.478 0.153 1.00 83.25 235 PRO A C 1
ATOM 1827 O O . PRO A 1 235 ? -30.161 29.801 0.089 1.00 83.25 235 PRO A O 1
ATOM 1830 N N . ASN A 1 236 ? -31.387 31.383 1.114 1.00 82.38 236 ASN A N 1
ATOM 1831 C CA . ASN A 1 236 ? -30.508 31.526 2.278 1.00 82.38 236 ASN A CA 1
ATOM 1832 C C . ASN A 1 236 ? -30.766 30.410 3.296 1.00 82.38 236 ASN A C 1
ATOM 1834 O O . ASN A 1 236 ? -31.636 29.570 3.080 1.00 82.38 236 ASN A O 1
ATOM 1838 N N . ARG A 1 237 ? -30.017 30.410 4.406 1.00 75.19 237 ARG A N 1
ATOM 1839 C CA . ARG A 1 237 ? -30.151 29.421 5.485 1.00 75.19 237 ARG A CA 1
ATOM 1840 C C . ARG A 1 237 ? -31.622 29.180 5.875 1.00 75.19 237 ARG A C 1
ATOM 1842 O O . ARG A 1 237 ? -32.406 30.132 5.827 1.00 75.19 237 ARG A O 1
ATOM 1849 N N . PRO A 1 238 ? -31.988 27.958 6.308 1.00 71.31 238 PRO A N 1
ATOM 1850 C CA . PRO A 1 238 ? -33.362 27.627 6.705 1.00 71.31 238 PRO A CA 1
ATOM 1851 C C . PRO A 1 238 ? -33.980 28.622 7.705 1.00 71.31 238 PRO A C 1
ATOM 1853 O O . PRO A 1 238 ? -35.157 28.964 7.610 1.00 71.31 238 PRO A O 1
ATOM 1856 N N . GLU A 1 239 ? -33.163 29.165 8.608 1.00 70.31 239 GLU A N 1
ATOM 1857 C CA . GLU A 1 239 ? -33.564 30.168 9.601 1.00 70.31 239 GLU A CA 1
ATOM 1858 C C . GLU A 1 239 ? -33.957 31.515 8.962 1.00 70.31 239 GLU A C 1
ATOM 1860 O O . GLU A 1 239 ? -34.956 32.120 9.336 1.00 70.31 239 GLU A O 1
ATOM 1865 N N . SER A 1 240 ? -33.233 31.976 7.938 1.00 71.69 240 SER A N 1
ATOM 1866 C CA . SER A 1 240 ? -33.359 33.334 7.380 1.00 71.69 240 SER A CA 1
ATOM 1867 C C . SER A 1 240 ? -34.039 33.411 6.010 1.00 71.69 240 SER A C 1
ATOM 1869 O O . SER A 1 240 ? -34.191 34.496 5.449 1.00 71.69 240 SER A O 1
ATOM 1871 N N . THR A 1 241 ? -34.441 32.278 5.435 1.00 75.19 241 THR A N 1
ATOM 1872 C CA . THR A 1 241 ? -35.053 32.243 4.103 1.00 75.19 241 THR A CA 1
ATOM 1873 C C . THR A 1 241 ? -36.531 32.637 4.126 1.00 75.19 241 THR A C 1
ATOM 1875 O O . THR A 1 241 ? -37.314 32.129 4.918 1.00 75.19 241 THR A O 1
ATOM 1878 N N . THR A 1 242 ? -36.948 33.516 3.218 1.00 70.56 242 THR A N 1
ATOM 1879 C CA . THR A 1 242 ? -38.366 33.871 3.012 1.00 70.56 242 THR A CA 1
ATOM 1880 C C . THR A 1 242 ? -39.104 32.873 2.113 1.00 70.56 242 THR A C 1
ATOM 1882 O O . THR A 1 242 ? -40.286 33.043 1.837 1.00 70.56 242 THR A O 1
ATOM 1885 N N . TYR A 1 243 ? -38.405 31.846 1.616 1.00 78.38 243 TYR A N 1
ATOM 1886 C CA . TYR A 1 243 ? -38.941 30.874 0.660 1.00 78.38 243 TYR A CA 1
ATOM 1887 C C . TYR A 1 243 ? -39.714 29.716 1.311 1.00 78.38 243 TYR A C 1
ATOM 1889 O O . TYR A 1 243 ? -40.576 29.117 0.666 1.00 78.38 243 TYR A O 1
ATOM 1897 N N . LEU A 1 244 ? -39.385 29.375 2.559 1.00 80.00 244 LEU A N 1
ATOM 1898 C CA . LEU A 1 244 ? -40.065 28.319 3.305 1.00 80.00 244 LEU A CA 1
ATOM 1899 C C . LEU A 1 244 ? -41.274 28.908 4.031 1.00 80.00 244 LEU A C 1
ATOM 1901 O O . LEU A 1 244 ? -41.180 29.996 4.600 1.00 80.00 244 LEU A O 1
ATOM 1905 N N . THR A 1 245 ? -42.399 28.191 4.021 1.00 84.38 245 THR A N 1
ATOM 1906 C CA . THR A 1 245 ? -43.517 28.523 4.915 1.00 84.38 245 THR A CA 1
ATOM 1907 C C . THR A 1 245 ? -43.109 28.271 6.365 1.00 84.38 245 THR A C 1
ATOM 1909 O O . THR A 1 245 ? -42.175 27.515 6.626 1.00 84.38 245 THR A O 1
ATOM 1912 N N . GLU A 1 246 ? -43.811 28.863 7.330 1.00 79.44 246 GLU A N 1
ATOM 1913 C CA . GLU A 1 246 ? -43.457 28.680 8.745 1.00 79.44 246 GLU A CA 1
ATOM 1914 C C . GLU A 1 246 ? -43.528 27.202 9.172 1.00 79.44 246 GLU A C 1
ATOM 1916 O O . GLU A 1 246 ? -42.663 26.713 9.896 1.00 79.44 246 GLU A O 1
ATOM 1921 N N . ARG A 1 247 ? -44.481 26.445 8.608 1.00 79.12 247 ARG A N 1
ATOM 1922 C CA . ARG A 1 247 ? -44.592 24.995 8.807 1.00 79.12 247 ARG A CA 1
ATOM 1923 C C . ARG A 1 247 ? -43.427 24.222 8.177 1.00 79.12 247 ARG A C 1
ATOM 1925 O O . ARG A 1 247 ? -42.846 23.359 8.825 1.00 79.12 247 ARG A O 1
ATOM 1932 N N . GLU A 1 248 ? -43.042 24.551 6.944 1.00 81.94 248 GLU A N 1
ATOM 1933 C CA . GLU A 1 248 ? -41.880 23.944 6.275 1.00 81.94 248 GLU A CA 1
ATOM 1934 C C . GLU A 1 248 ? -40.557 24.289 6.981 1.00 81.94 248 GLU A C 1
ATOM 1936 O O . GLU A 1 248 ? -39.646 23.462 7.026 1.00 81.94 248 GLU A O 1
ATOM 1941 N N . ARG A 1 249 ? -40.442 25.499 7.544 1.00 81.00 249 ARG A N 1
ATOM 1942 C CA . ARG A 1 249 ? -39.277 25.945 8.317 1.00 81.00 249 ARG A CA 1
ATOM 1943 C C . ARG A 1 249 ? -39.128 25.138 9.602 1.00 81.00 249 ARG A C 1
ATOM 1945 O O . ARG A 1 249 ? -38.019 24.694 9.885 1.00 81.00 249 ARG A O 1
ATOM 1952 N N . GLN A 1 250 ? -40.215 24.914 10.342 1.00 78.62 250 GLN A N 1
ATOM 1953 C CA . GLN A 1 250 ? -40.203 24.065 11.539 1.00 78.62 250 GLN A CA 1
ATOM 1954 C C . GLN A 1 250 ? -39.698 22.656 11.206 1.00 78.62 250 GLN A C 1
ATOM 1956 O O . GLN A 1 250 ? -38.767 22.173 11.849 1.00 78.62 250 GLN A O 1
ATOM 1961 N N . ILE A 1 251 ? -40.213 22.059 10.123 1.00 80.62 251 ILE A N 1
ATOM 1962 C CA . ILE A 1 251 ? -39.753 20.753 9.629 1.00 80.62 251 ILE A CA 1
ATOM 1963 C C . ILE A 1 251 ? -38.261 20.807 9.255 1.00 80.62 251 ILE A C 1
ATOM 1965 O O . ILE A 1 251 ? -37.503 19.915 9.625 1.00 80.62 251 ILE A O 1
ATOM 1969 N N . ALA A 1 252 ? -37.794 21.845 8.555 1.00 77.19 252 ALA A N 1
ATOM 1970 C CA . ALA A 1 252 ? -36.388 21.971 8.158 1.00 77.19 252 ALA A CA 1
ATOM 1971 C C . ALA A 1 252 ? -35.425 22.096 9.357 1.00 77.19 252 ALA A C 1
ATOM 1973 O O . ALA A 1 252 ? -34.378 21.447 9.367 1.00 77.19 252 ALA A O 1
ATOM 1974 N N . VAL A 1 253 ? -35.779 22.898 10.367 1.00 76.81 253 VAL A N 1
ATOM 1975 C CA . VAL A 1 253 ? -34.971 23.089 11.585 1.00 76.81 253 VAL A CA 1
ATOM 1976 C C . VAL A 1 253 ? -34.947 21.813 12.425 1.00 76.81 253 VAL A C 1
ATOM 1978 O O . VAL A 1 253 ? -33.886 21.394 12.884 1.00 76.81 253 VAL A O 1
ATOM 1981 N N . GLU A 1 254 ? -36.087 21.137 12.573 1.00 77.50 254 GLU A N 1
ATOM 1982 C CA . GLU A 1 254 ? -36.152 19.873 13.304 1.00 77.50 254 GLU A CA 1
ATOM 1983 C C . GLU A 1 254 ? -35.328 18.774 12.622 1.00 77.50 254 GLU A C 1
ATOM 1985 O O . GLU A 1 254 ? -34.568 18.070 13.283 1.00 77.50 254 GLU A O 1
ATOM 1990 N N . ARG A 1 255 ? -35.398 18.664 11.289 1.00 76.62 255 ARG A N 1
ATOM 1991 C CA . ARG A 1 255 ? -34.570 17.725 10.511 1.00 76.62 255 ARG A CA 1
ATOM 1992 C C . ARG A 1 255 ? -33.078 17.977 10.688 1.00 76.62 255 ARG A C 1
ATOM 1994 O O . ARG A 1 255 ? -32.314 17.023 10.814 1.00 76.62 255 ARG A O 1
ATOM 2001 N N . MET A 1 256 ? -32.671 19.245 10.720 1.00 69.12 256 MET A N 1
ATOM 2002 C CA . MET A 1 256 ? -31.280 19.626 10.956 1.00 69.12 256 MET A CA 1
ATOM 2003 C C . MET A 1 256 ? -30.817 19.189 12.355 1.00 69.12 256 MET A C 1
ATOM 2005 O O . MET A 1 256 ? -29.756 18.577 12.482 1.00 69.12 256 MET A O 1
ATOM 2009 N N . ASN A 1 257 ? -31.654 19.414 13.373 1.00 68.75 257 ASN A N 1
ATOM 2010 C CA . ASN A 1 257 ? -31.364 19.078 14.770 1.00 68.75 257 ASN A CA 1
ATOM 2011 C C . ASN A 1 257 ? -31.362 17.565 15.061 1.00 68.75 257 ASN A C 1
ATOM 2013 O O . ASN A 1 257 ? -30.701 17.132 16.003 1.00 68.75 257 ASN A O 1
ATOM 2017 N N . ARG A 1 258 ? -32.059 16.745 14.258 1.00 67.81 258 ARG A N 1
ATOM 2018 C CA . ARG A 1 258 ? -32.049 15.271 14.384 1.00 67.81 258 ARG A CA 1
ATOM 2019 C C . ARG A 1 258 ? -30.702 14.639 14.012 1.00 67.81 258 ARG A C 1
ATOM 2021 O O . ARG A 1 258 ? -30.303 13.660 14.632 1.00 67.81 258 ARG A O 1
ATOM 2028 N N . ASP A 1 259 ? -30.015 15.187 13.010 1.00 56.19 259 ASP A N 1
ATOM 2029 C CA . ASP A 1 259 ? -28.803 14.593 12.417 1.00 56.19 259 ASP A CA 1
ATOM 2030 C C . ASP A 1 259 ? -27.496 15.270 12.877 1.00 56.19 259 ASP A C 1
ATOM 2032 O O . ASP A 1 259 ? -26.412 14.669 12.824 1.00 56.19 259 ASP A O 1
ATOM 2036 N N . MET A 1 260 ? -27.561 16.540 13.293 1.00 54.78 260 MET A N 1
ATOM 2037 C CA . MET A 1 260 ? -26.419 17.335 13.746 1.00 54.78 260 MET A CA 1
ATOM 2038 C C . MET A 1 260 ? -26.824 18.264 14.895 1.00 54.78 260 MET A C 1
ATOM 2040 O O . MET A 1 260 ? -27.795 19.003 14.791 1.00 54.78 260 MET A O 1
ATOM 2044 N N . THR A 1 261 ? -26.003 18.328 15.947 1.00 50.81 261 THR A N 1
ATOM 2045 C CA . THR A 1 261 ? -25.952 19.493 16.841 1.00 50.81 261 THR A CA 1
ATOM 2046 C C . THR A 1 261 ? -25.342 20.643 16.033 1.00 50.81 261 THR A C 1
ATOM 2048 O O . THR A 1 261 ? -24.122 20.817 15.993 1.00 50.81 261 THR A O 1
ATOM 2051 N N . GLY A 1 262 ? -26.172 21.316 15.235 1.00 51.66 262 GLY A N 1
ATOM 2052 C CA . GLY A 1 262 ? -25.763 22.453 14.418 1.00 51.66 262 GLY A CA 1
ATOM 2053 C C . GLY A 1 262 ? -25.264 23.593 15.301 1.00 51.66 262 GLY A C 1
ATOM 2054 O O . GLY A 1 262 ? -25.777 23.806 16.399 1.00 51.66 262 GLY A O 1
ATOM 2055 N N . ASP A 1 263 ? -24.259 24.328 14.829 1.00 53.91 263 ASP A N 1
ATOM 2056 C CA . ASP A 1 263 ? -23.956 25.625 15.423 1.00 53.91 263 ASP A CA 1
ATOM 2057 C C . ASP A 1 263 ? -25.159 26.535 15.072 1.00 53.91 263 ASP A C 1
ATOM 2059 O O . ASP A 1 263 ? -25.360 26.854 13.902 1.00 53.91 263 ASP A O 1
ATOM 2063 N N . MET A 1 264 ? -26.003 26.909 16.042 1.00 49.06 264 MET A N 1
ATOM 2064 C CA . MET A 1 264 ? -27.140 27.808 15.781 1.00 49.06 264 MET A CA 1
ATOM 2065 C C . MET A 1 264 ? -26.603 29.190 15.366 1.00 49.06 264 MET A C 1
ATOM 2067 O O . MET A 1 264 ? -25.923 29.862 16.144 1.00 49.06 264 MET A O 1
ATOM 2071 N N . GLY A 1 265 ? -26.895 29.627 14.137 1.00 54.12 265 GLY A N 1
ATOM 2072 C CA . GLY A 1 265 ? -26.482 30.934 13.611 1.00 54.12 265 GLY A CA 1
ATOM 2073 C C . GLY A 1 265 ? -25.123 30.991 12.886 1.00 54.12 265 GLY A C 1
ATOM 2074 O O . GLY A 1 265 ? -24.459 29.996 12.591 1.00 54.12 265 GLY A O 1
ATOM 2075 N N . ALA A 1 266 ? -24.713 32.197 12.472 1.00 58.28 266 ALA A N 1
ATOM 2076 C CA . ALA A 1 266 ? -23.526 32.444 11.636 1.00 58.28 266 ALA A CA 1
ATOM 2077 C C . ALA A 1 266 ? -22.215 32.490 12.444 1.00 58.28 266 ALA A C 1
ATOM 2079 O O . ALA A 1 266 ? -21.461 33.456 12.365 1.00 58.28 266 ALA A O 1
ATOM 2080 N N . VAL A 1 267 ? -21.940 31.446 13.230 1.00 66.06 267 VAL A N 1
ATOM 2081 C CA . VAL A 1 267 ? -20.774 31.399 14.126 1.00 66.06 267 VAL A CA 1
ATOM 2082 C C . VAL A 1 267 ? -19.674 30.462 13.615 1.00 66.06 267 VAL A C 1
ATOM 2084 O O . VAL A 1 267 ? -19.923 29.416 13.002 1.00 66.06 267 VAL A O 1
ATOM 2087 N N . VAL A 1 268 ? -18.422 30.863 13.849 1.00 70.88 268 VAL A N 1
ATOM 2088 C CA . VAL A 1 268 ? -17.218 30.068 13.574 1.00 70.88 268 VAL A CA 1
ATOM 2089 C C . VAL A 1 268 ? -16.601 29.685 14.911 1.00 70.88 268 VAL A C 1
ATOM 2091 O O . VAL A 1 268 ? -16.028 30.519 15.609 1.00 70.88 268 VAL A O 1
ATOM 2094 N N . ASN A 1 269 ? -16.718 28.412 15.282 1.00 74.75 269 ASN A N 1
ATOM 2095 C CA . ASN A 1 269 ? -16.143 27.916 16.526 1.00 74.75 269 ASN A CA 1
ATOM 2096 C C . ASN A 1 269 ? -14.651 27.566 16.356 1.00 74.75 269 ASN A C 1
ATOM 2098 O O . ASN A 1 269 ? -14.290 26.551 15.752 1.00 74.75 269 ASN A O 1
ATOM 2102 N N . ASN A 1 270 ? -13.771 28.372 16.955 1.00 75.62 270 ASN A N 1
ATOM 2103 C CA . ASN A 1 270 ? -12.316 28.181 16.910 1.00 75.62 270 ASN A CA 1
ATOM 2104 C C . ASN A 1 270 ? -11.847 26.829 17.486 1.00 75.62 270 ASN A C 1
ATOM 2106 O O . ASN A 1 270 ? -10.788 26.325 17.101 1.00 75.62 270 ASN A O 1
ATOM 2110 N N . ALA A 1 271 ? -12.609 26.204 18.389 1.00 77.75 271 ALA A N 1
ATOM 2111 C CA . ALA A 1 271 ? -12.297 24.865 18.888 1.00 77.75 271 ALA A CA 1
ATOM 2112 C C . ALA A 1 271 ? -12.481 23.798 17.794 1.00 77.75 271 ALA A C 1
ATOM 2114 O O . ALA A 1 271 ? -11.606 22.951 17.608 1.00 77.75 271 ALA A O 1
ATOM 2115 N N . HIS A 1 272 ? -13.558 23.890 17.008 1.00 77.56 272 HIS A N 1
ATOM 2116 C CA . HIS A 1 272 ? -13.832 22.982 15.889 1.00 77.56 272 HIS A CA 1
ATOM 2117 C C . HIS A 1 272 ? -12.830 23.158 14.741 1.00 77.56 272 HIS A C 1
ATOM 2119 O O . HIS A 1 272 ? -12.410 22.167 14.140 1.00 77.56 272 HIS A O 1
ATOM 2125 N N . VAL A 1 273 ? -12.385 24.395 14.487 1.00 78.00 273 VAL A N 1
ATOM 2126 C CA . VAL A 1 273 ? -11.301 24.693 13.534 1.00 78.00 273 VAL A CA 1
ATOM 2127 C C . VAL A 1 273 ? -10.011 23.990 13.969 1.00 78.00 273 VAL A C 1
ATOM 2129 O O . VAL A 1 273 ? -9.439 23.212 13.206 1.00 78.00 273 VAL A O 1
ATOM 2132 N N . ARG A 1 274 ? -9.580 24.170 15.228 1.00 78.62 274 ARG A N 1
ATOM 2133 C CA . ARG A 1 274 ? -8.379 23.498 15.767 1.00 78.62 274 ARG A CA 1
ATOM 2134 C C . ARG A 1 274 ? -8.501 21.971 15.754 1.00 78.62 274 ARG A C 1
ATOM 2136 O O . ARG A 1 274 ? -7.519 21.288 15.470 1.00 78.62 274 ARG A O 1
ATOM 2143 N N . ALA A 1 275 ? -9.691 21.433 16.018 1.00 77.81 275 ALA A N 1
ATOM 2144 C CA . ALA A 1 275 ? -9.952 19.998 15.945 1.00 77.81 275 ALA A CA 1
ATOM 2145 C C . ALA A 1 275 ? -9.847 19.451 14.511 1.00 77.81 275 ALA A C 1
ATOM 2147 O O . ALA A 1 275 ? -9.379 18.330 14.333 1.00 77.81 275 ALA A O 1
ATOM 2148 N N . ALA A 1 276 ? -10.239 20.223 13.491 1.00 77.50 276 ALA A N 1
ATOM 2149 C CA . ALA A 1 276 ? -10.059 19.841 12.089 1.00 77.50 276 ALA A CA 1
ATOM 2150 C C . ALA A 1 276 ? -8.572 19.776 11.700 1.00 77.50 276 ALA A C 1
ATOM 2152 O O . ALA A 1 276 ? -8.150 18.800 11.089 1.00 77.50 276 ALA A O 1
ATOM 2153 N N . PHE A 1 277 ? -7.763 20.757 12.118 1.00 81.44 277 PHE A N 1
ATOM 2154 C CA . PHE A 1 277 ? -6.317 20.770 11.845 1.00 81.44 277 PHE A CA 1
ATOM 2155 C C . PHE A 1 277 ? -5.537 19.650 12.545 1.00 81.44 277 PHE A C 1
ATOM 2157 O O . PHE A 1 277 ? -4.469 19.268 12.070 1.00 81.44 277 PHE A O 1
ATOM 2164 N N . ARG A 1 278 ? -6.044 19.123 13.666 1.00 79.19 278 ARG A N 1
ATOM 2165 C CA . ARG A 1 278 ? -5.434 18.000 14.399 1.00 79.19 278 ARG A CA 1
ATOM 2166 C C . ARG A 1 278 ? -5.916 16.624 13.933 1.00 79.19 278 ARG A C 1
ATOM 2168 O O . ARG A 1 278 ? -5.387 15.614 14.392 1.00 79.19 278 ARG A O 1
ATOM 2175 N N . ASP A 1 279 ? -6.909 16.560 13.049 1.00 79.44 279 ASP A N 1
ATOM 2176 C CA . ASP A 1 279 ? -7.483 15.295 12.598 1.00 79.44 279 ASP A CA 1
ATOM 2177 C C . ASP A 1 279 ? -6.615 14.660 11.502 1.00 79.44 279 ASP A C 1
ATOM 2179 O O . ASP A 1 279 ? -6.653 15.055 10.336 1.00 79.44 279 ASP A O 1
ATOM 2183 N N . TRP A 1 280 ? -5.828 13.647 11.872 1.00 81.94 280 TRP A N 1
ATOM 2184 C CA . TRP A 1 280 ? -4.937 12.937 10.946 1.00 81.94 280 TRP A CA 1
ATOM 2185 C C . TRP A 1 280 ? -5.681 12.327 9.745 1.00 81.94 280 TRP A C 1
ATOM 2187 O O . TRP A 1 280 ? -5.105 12.211 8.661 1.00 81.94 280 TRP A O 1
ATOM 2197 N N . ARG A 1 281 ? -6.971 11.984 9.900 1.00 81.44 281 ARG A N 1
ATOM 2198 C CA . ARG A 1 281 ? -7.791 11.382 8.835 1.00 81.44 281 ARG A CA 1
ATOM 2199 C C . ARG A 1 281 ? -7.969 12.340 7.658 1.00 81.44 281 ARG A C 1
ATOM 2201 O O . ARG A 1 281 ? -8.010 11.891 6.516 1.00 81.44 281 ARG A O 1
ATOM 2208 N N . VAL A 1 282 ? -8.020 13.648 7.927 1.00 83.25 282 VAL A N 1
ATOM 2209 C CA . VAL A 1 282 ? -8.120 14.705 6.905 1.00 83.25 282 VAL A CA 1
ATOM 2210 C C . VAL A 1 282 ? -6.850 14.760 6.051 1.00 83.25 282 VAL A C 1
ATOM 2212 O O . VAL A 1 282 ? -6.933 14.917 4.836 1.00 83.25 282 VAL A O 1
ATOM 2215 N N . TYR A 1 283 ? -5.672 14.552 6.642 1.00 85.50 283 TYR A N 1
ATOM 2216 C CA . TYR A 1 283 ? -4.413 14.544 5.889 1.00 85.50 283 TYR A CA 1
ATOM 2217 C C . TYR A 1 283 ? -4.267 13.301 5.012 1.00 85.50 283 TYR A C 1
ATOM 2219 O O . TYR A 1 283 ? -3.814 13.413 3.876 1.00 85.50 283 TYR A O 1
ATOM 2227 N N . VAL A 1 284 ? -4.706 12.129 5.485 1.00 82.50 284 VAL A N 1
ATOM 2228 C CA . VAL A 1 284 ? -4.717 10.912 4.652 1.00 82.50 284 VAL A CA 1
ATOM 2229 C C . VAL A 1 284 ? -5.701 11.053 3.491 1.00 82.50 284 VAL A C 1
ATOM 2231 O O . VAL A 1 284 ? -5.371 10.681 2.365 1.00 82.50 284 VAL A O 1
ATOM 2234 N N . ALA A 1 285 ? -6.861 11.675 3.729 1.00 83.88 285 ALA A N 1
ATOM 2235 C CA . ALA A 1 285 ? -7.757 12.103 2.656 1.00 83.88 285 ALA A CA 1
ATOM 2236 C C . ALA A 1 285 ? -7.032 12.999 1.649 1.00 83.88 285 ALA A C 1
ATOM 2238 O O . ALA A 1 285 ? -7.169 12.802 0.448 1.00 83.88 285 ALA A O 1
ATOM 2239 N N . GLY A 1 286 ? -6.225 13.943 2.144 1.00 86.31 286 GLY A N 1
ATOM 2240 C CA . GLY A 1 286 ? -5.433 14.862 1.331 1.00 86.31 286 GLY A CA 1
ATOM 2241 C C . GLY A 1 286 ? -4.429 14.143 0.436 1.00 86.31 286 GLY A C 1
ATOM 2242 O O . GLY A 1 286 ? -4.330 14.477 -0.738 1.00 86.31 286 GLY A O 1
ATOM 2243 N N . VAL A 1 287 ? -3.743 13.111 0.938 1.00 86.19 287 VAL A N 1
ATOM 2244 C CA . VAL A 1 287 ? -2.803 12.296 0.142 1.00 86.19 287 VAL A CA 1
ATOM 2245 C C . VAL A 1 287 ? -3.525 11.524 -0.966 1.00 86.19 287 VAL A C 1
ATOM 2247 O O . VAL A 1 287 ? -3.066 11.509 -2.107 1.00 86.19 287 VAL A O 1
ATOM 2250 N N . ILE A 1 288 ? -4.681 10.925 -0.665 1.00 87.06 288 ILE A N 1
ATOM 2251 C CA . ILE A 1 288 ? -5.505 10.251 -1.682 1.00 87.06 288 ILE A CA 1
ATOM 2252 C C . ILE A 1 288 ? -5.974 11.271 -2.726 1.00 87.06 288 ILE A C 1
ATOM 2254 O O . ILE A 1 288 ? -5.843 11.049 -3.930 1.00 87.06 288 ILE A O 1
ATOM 2258 N N . TYR A 1 289 ? -6.474 12.417 -2.263 1.00 87.94 289 TYR A N 1
ATOM 2259 C CA . TYR A 1 289 ? -6.961 13.495 -3.115 1.00 87.94 289 TYR A CA 1
ATOM 2260 C C . TYR A 1 289 ? -5.839 14.098 -3.975 1.00 87.94 289 TYR A C 1
ATOM 2262 O O . TYR A 1 289 ? -6.096 14.465 -5.116 1.00 87.94 289 TYR A O 1
ATOM 2270 N N . PHE A 1 290 ? -4.595 14.144 -3.488 1.00 90.38 290 PHE A N 1
ATOM 2271 C CA . PHE A 1 290 ? -3.409 14.580 -4.236 1.00 90.38 290 PHE A CA 1
ATOM 2272 C C . PHE A 1 290 ? -3.134 13.693 -5.445 1.00 90.38 290 PHE A C 1
ATOM 2274 O O . PHE A 1 290 ? -2.995 14.202 -6.558 1.00 90.38 290 PHE A O 1
ATOM 2281 N N . GLY A 1 291 ? -3.114 12.371 -5.256 1.00 86.38 291 GLY A N 1
ATOM 2282 C CA . GLY A 1 291 ? -2.895 11.444 -6.365 1.00 86.38 291 GLY A CA 1
ATOM 2283 C C . GLY A 1 291 ? -3.997 11.528 -7.423 1.00 86.38 291 GLY A C 1
ATOM 2284 O O . GLY A 1 291 ? -3.716 11.553 -8.621 1.00 86.38 291 GLY A O 1
ATOM 2285 N N . LEU A 1 292 ? -5.248 11.657 -6.976 1.00 88.56 292 LEU A N 1
ATOM 2286 C CA . LEU A 1 292 ? -6.411 11.762 -7.854 1.00 88.56 292 LEU A CA 1
ATOM 2287 C C . LEU A 1 292 ? -6.468 13.083 -8.628 1.00 88.56 292 LEU A C 1
ATOM 2289 O O . LEU A 1 292 ? -6.739 13.073 -9.826 1.00 88.56 292 LEU A O 1
ATOM 2293 N N . ASN A 1 293 ? -6.194 14.218 -7.980 1.00 89.44 293 ASN A N 1
ATOM 2294 C CA . ASN A 1 293 ? -6.207 15.521 -8.653 1.00 89.44 293 ASN A CA 1
ATOM 2295 C C . ASN A 1 293 ? -5.040 15.688 -9.624 1.00 89.44 293 ASN A C 1
ATOM 2297 O O . ASN A 1 293 ? -5.205 16.331 -10.655 1.00 89.44 293 ASN A O 1
ATOM 2301 N N . CYS A 1 294 ? -3.896 15.060 -9.347 1.00 89.75 294 CYS A N 1
ATOM 2302 C CA . CYS A 1 294 ? -2.798 14.984 -10.305 1.00 89.75 294 CYS A CA 1
ATOM 2303 C C . CYS A 1 294 ? -3.251 14.331 -11.623 1.00 89.75 294 CYS A C 1
ATOM 2305 O O . CYS A 1 294 ? -3.039 14.892 -12.700 1.00 89.75 294 CYS A O 1
ATOM 2307 N N . ALA A 1 295 ? -3.954 13.194 -11.543 1.00 88.56 295 ALA A N 1
ATOM 2308 C CA . ALA A 1 295 ? -4.539 12.540 -12.713 1.00 88.56 295 ALA A CA 1
ATOM 2309 C C . ALA A 1 295 ? -5.666 13.376 -13.352 1.00 88.56 295 ALA A C 1
ATOM 2311 O O . ALA A 1 295 ? -5.711 13.510 -14.572 1.00 88.56 295 ALA A O 1
ATOM 2312 N N . LEU A 1 296 ? -6.545 13.988 -12.550 1.00 88.31 296 LEU A N 1
ATOM 2313 C CA . LEU A 1 296 ? -7.648 14.816 -13.049 1.00 88.31 296 LEU A CA 1
ATOM 2314 C C . LEU A 1 296 ? -7.151 16.035 -13.840 1.00 88.31 296 LEU A C 1
ATOM 2316 O O . LEU A 1 296 ? -7.642 16.289 -14.938 1.00 88.31 296 LEU A O 1
ATOM 2320 N N . ALA A 1 297 ? -6.175 16.770 -13.303 1.00 86.19 297 ALA A N 1
ATOM 2321 C CA . ALA A 1 297 ? -5.591 17.934 -13.965 1.00 86.19 297 ALA A CA 1
ATOM 2322 C C . ALA A 1 297 ? -4.897 17.536 -15.273 1.00 86.19 297 ALA A C 1
ATOM 2324 O O . ALA A 1 297 ? -5.081 18.195 -16.295 1.00 86.19 297 ALA A O 1
ATOM 2325 N N . ALA A 1 298 ? -4.177 16.409 -15.268 1.00 85.94 298 ALA A N 1
ATOM 2326 C CA . ALA A 1 298 ? -3.573 15.854 -16.471 1.00 85.94 298 ALA A CA 1
ATOM 2327 C C . ALA A 1 298 ? -4.616 15.490 -17.543 1.00 85.94 298 ALA A C 1
ATOM 2329 O O . ALA A 1 298 ? -4.422 15.796 -18.719 1.00 85.94 298 ALA A O 1
ATOM 2330 N N . ILE A 1 299 ? -5.733 14.868 -17.150 1.00 86.50 299 ILE A N 1
ATOM 2331 C CA . ILE A 1 299 ? -6.841 14.555 -18.061 1.00 86.50 299 ILE A CA 1
ATOM 2332 C C . ILE A 1 299 ? -7.431 15.853 -18.634 1.00 86.50 299 ILE A C 1
ATOM 2334 O O . ILE A 1 299 ? -7.528 15.985 -19.849 1.00 86.50 299 ILE A O 1
ATOM 2338 N N . GLY A 1 300 ? -7.766 16.832 -17.790 1.00 82.88 300 GLY A N 1
ATOM 2339 C CA . GLY A 1 300 ? -8.379 18.087 -18.237 1.00 82.88 300 GLY A CA 1
ATOM 2340 C C . GLY A 1 300 ? -7.491 18.914 -19.174 1.00 82.88 300 GLY A C 1
ATOM 2341 O O . GLY A 1 300 ? -7.976 19.445 -20.168 1.00 82.88 300 GLY A O 1
ATOM 2342 N N . ALA A 1 301 ? -6.188 18.999 -18.898 1.00 81.62 301 ALA A N 1
ATOM 2343 C CA . ALA A 1 301 ? -5.265 19.804 -19.697 1.00 81.62 301 ALA A CA 1
ATOM 2344 C C . ALA A 1 301 ? -4.755 19.086 -20.959 1.00 81.62 301 ALA A C 1
ATOM 2346 O O . ALA A 1 301 ? -4.469 19.739 -21.963 1.00 81.62 301 ALA A O 1
ATOM 2347 N N . PHE A 1 302 ? -4.613 17.755 -20.926 1.00 83.06 302 PHE A N 1
ATOM 2348 C CA . PHE A 1 302 ? -3.848 17.029 -21.945 1.00 83.06 302 PHE A CA 1
ATOM 2349 C C . PHE A 1 302 ? -4.599 15.898 -22.646 1.00 83.06 302 PHE A C 1
ATOM 2351 O O . PHE A 1 302 ? -4.079 15.399 -23.642 1.00 83.06 302 PHE A O 1
ATOM 2358 N N . LEU A 1 303 ? -5.810 15.509 -22.230 1.00 85.62 303 LEU A N 1
ATOM 2359 C CA . LEU A 1 303 ? -6.551 14.429 -22.898 1.00 85.62 303 LEU A CA 1
ATOM 2360 C C . LEU A 1 303 ? -6.758 14.669 -24.409 1.00 85.62 303 LEU A C 1
ATOM 2362 O O . LEU A 1 303 ? -6.442 13.753 -25.175 1.00 85.62 303 LEU A O 1
ATOM 2366 N N . PRO A 1 304 ? -7.175 15.864 -24.886 1.00 87.56 304 PRO A N 1
ATOM 2367 C CA . PRO A 1 304 ? -7.268 16.124 -26.325 1.00 87.56 304 PRO A CA 1
ATOM 2368 C C . PRO A 1 304 ? -5.914 15.976 -27.033 1.00 87.56 304 PRO A C 1
ATOM 2370 O O . PRO A 1 304 ? -5.831 15.408 -28.118 1.00 87.56 304 PRO A O 1
ATOM 2373 N N . THR A 1 305 ? -4.828 16.429 -26.393 1.00 84.56 305 THR A N 1
ATOM 2374 C CA . THR A 1 305 ? -3.459 16.310 -26.928 1.00 84.56 305 THR A CA 1
ATOM 2375 C C . THR A 1 305 ? -3.011 14.844 -27.004 1.00 84.56 305 THR A C 1
ATOM 2377 O O . THR A 1 305 ? -2.395 14.430 -27.986 1.00 84.56 305 THR A O 1
ATOM 2380 N N . ILE A 1 306 ? -3.352 14.033 -25.997 1.00 86.12 306 ILE A N 1
ATOM 2381 C CA . ILE A 1 306 ? -3.067 12.594 -25.976 1.00 86.12 306 ILE A CA 1
ATOM 2382 C C . ILE A 1 306 ? -3.793 11.903 -27.133 1.00 86.12 306 ILE A C 1
ATOM 2384 O O . ILE A 1 306 ? -3.173 11.109 -27.837 1.00 86.12 306 ILE A O 1
ATOM 2388 N N . ILE A 1 307 ? -5.062 12.229 -27.383 1.00 87.19 307 ILE A N 1
ATOM 2389 C CA . ILE A 1 307 ? -5.818 11.644 -28.499 1.00 87.19 307 ILE A CA 1
ATOM 2390 C C . ILE A 1 307 ? -5.282 12.128 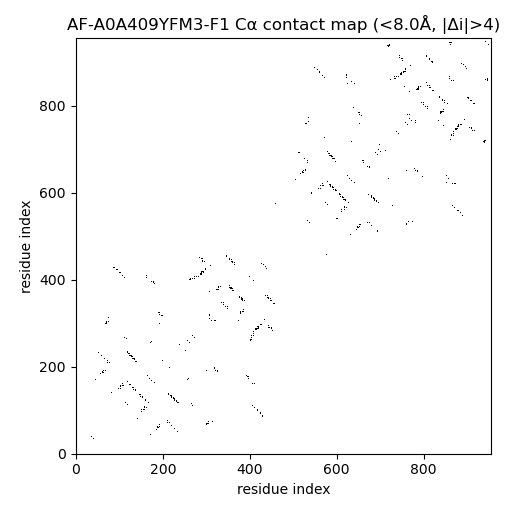-29.853 1.00 87.19 307 ILE A C 1
ATOM 2392 O O . ILE A 1 307 ? -5.144 11.322 -30.772 1.00 87.19 307 ILE A O 1
ATOM 2396 N N . ALA A 1 308 ? -4.901 13.402 -29.977 1.00 85.06 308 ALA A N 1
ATOM 2397 C CA . ALA A 1 308 ? -4.265 13.927 -31.187 1.00 85.06 308 ALA A CA 1
ATOM 2398 C C . ALA A 1 308 ? -2.964 13.169 -31.520 1.00 85.06 308 ALA A C 1
ATOM 2400 O O . ALA A 1 308 ? -2.693 12.871 -32.683 1.00 85.06 308 ALA A O 1
ATOM 2401 N N . SER A 1 309 ? -2.208 12.732 -30.501 1.00 82.62 309 SER A N 1
ATOM 2402 C CA . SER A 1 309 ? -1.005 11.903 -30.685 1.00 82.62 309 SER A CA 1
ATOM 2403 C C . SER A 1 309 ? -1.266 10.530 -31.328 1.00 82.62 309 SER A C 1
ATOM 2405 O O . SER A 1 309 ? -0.319 9.849 -31.724 1.00 82.62 309 SER A O 1
ATOM 2407 N N . PHE A 1 310 ? -2.528 10.100 -31.443 1.00 82.38 310 PHE A N 1
ATOM 2408 C CA . PHE A 1 310 ? -2.906 8.858 -32.125 1.00 82.38 310 PHE A CA 1
ATOM 2409 C C . PHE A 1 310 ? -2.981 9.013 -33.655 1.00 82.38 310 PHE A C 1
ATOM 2411 O O . PHE A 1 310 ? -3.149 8.010 -34.347 1.00 82.38 310 PHE A O 1
ATOM 2418 N N . GLY A 1 311 ? -2.824 10.237 -34.180 1.00 79.19 311 GLY A N 1
ATOM 2419 C CA . GLY A 1 311 ? -2.856 10.549 -35.615 1.00 79.19 311 GLY A CA 1
ATOM 2420 C C . GLY A 1 311 ? -4.163 11.184 -36.103 1.00 79.19 311 GLY A C 1
ATOM 2421 O O . GLY A 1 311 ? -4.376 11.272 -37.309 1.00 79.19 311 GLY A O 1
ATOM 2422 N N . PHE A 1 312 ? -5.043 11.613 -35.192 1.00 84.31 312 PHE A N 1
ATOM 2423 C CA . PHE A 1 312 ? -6.275 12.335 -35.530 1.00 84.31 312 PHE A CA 1
ATOM 2424 C C . PHE A 1 312 ? -6.016 13.841 -35.680 1.00 84.31 312 PHE A C 1
ATOM 2426 O O . PHE A 1 312 ? -5.112 14.387 -35.051 1.00 84.31 312 PHE A O 1
ATOM 2433 N N . THR A 1 313 ? -6.831 14.529 -36.485 1.00 85.12 313 THR A N 1
ATOM 2434 C CA . THR A 1 313 ? -6.796 15.998 -36.578 1.00 85.12 313 THR A CA 1
ATOM 2435 C C . THR A 1 313 ? -7.213 16.634 -35.250 1.00 85.12 313 THR A C 1
ATOM 2437 O O . THR A 1 313 ? -7.962 16.026 -34.486 1.00 85.12 313 THR A O 1
ATOM 2440 N N . ASN A 1 314 ? -6.776 17.868 -34.974 1.00 82.62 314 ASN A N 1
ATOM 2441 C CA . ASN A 1 314 ? -7.090 18.567 -33.718 1.00 82.62 314 ASN A CA 1
ATOM 2442 C C . ASN A 1 314 ? -8.604 18.634 -33.435 1.00 82.62 314 ASN A C 1
ATOM 2444 O O . ASN A 1 314 ? -9.019 18.375 -32.306 1.00 82.62 314 ASN A O 1
ATOM 2448 N N . ALA A 1 315 ? -9.418 18.884 -34.468 1.00 82.56 315 ALA A N 1
ATOM 2449 C CA . ALA A 1 315 ? -10.878 18.894 -34.371 1.00 82.56 315 ALA A CA 1
ATOM 2450 C C . ALA A 1 315 ? -11.437 17.518 -33.975 1.00 82.56 315 ALA A C 1
ATOM 2452 O O . ALA A 1 315 ? -12.184 17.383 -33.005 1.00 82.56 315 ALA A O 1
ATOM 2453 N N . ILE A 1 316 ? -11.035 16.460 -34.687 1.00 85.44 316 ILE A N 1
ATOM 2454 C CA . ILE A 1 316 ? -11.514 15.099 -34.412 1.00 85.44 316 ILE A CA 1
ATOM 2455 C C . ILE A 1 316 ? -11.018 14.622 -33.040 1.00 85.44 316 ILE A C 1
ATOM 2457 O O . ILE A 1 316 ? -11.756 13.952 -32.324 1.00 85.44 316 ILE A O 1
ATOM 2461 N N . ALA A 1 317 ? -9.802 14.992 -32.636 1.00 85.50 317 ALA A N 1
ATOM 2462 C CA . ALA A 1 317 ? -9.249 14.645 -31.332 1.00 85.50 317 ALA A CA 1
ATOM 2463 C C . ALA A 1 317 ? -10.072 15.233 -30.175 1.00 85.50 317 ALA A C 1
ATOM 2465 O O . ALA A 1 317 ? -10.314 14.524 -29.199 1.00 85.50 317 ALA A O 1
ATOM 2466 N N . GLN A 1 318 ? -10.550 16.478 -30.299 1.00 85.56 318 GLN A N 1
ATOM 2467 C CA . GLN A 1 318 ? -11.467 17.092 -29.329 1.00 85.56 318 GLN A CA 1
ATOM 2468 C C . GLN A 1 318 ? -12.809 16.351 -29.285 1.00 85.56 318 GLN A C 1
ATOM 2470 O O . GLN A 1 318 ? -13.274 15.996 -28.202 1.00 85.56 318 GLN A O 1
ATOM 2475 N N . LEU A 1 319 ? -13.386 16.010 -30.441 1.00 87.44 319 LEU A N 1
ATOM 2476 C CA . LEU A 1 319 ? -14.633 15.239 -30.517 1.00 87.44 319 LEU A CA 1
ATOM 2477 C C . LEU A 1 319 ? -14.498 13.833 -29.898 1.00 87.44 319 LEU A C 1
ATOM 2479 O O . LEU A 1 319 ? -15.398 13.350 -29.212 1.00 87.44 319 LEU A O 1
ATOM 2483 N N . LEU A 1 320 ? -13.351 13.178 -30.080 1.00 88.44 320 LEU A N 1
ATOM 2484 C CA . LEU A 1 320 ? -13.072 11.845 -29.538 1.00 88.44 320 LEU A CA 1
ATOM 2485 C C . LEU A 1 320 ? -12.878 11.819 -28.011 1.00 88.44 320 LEU A C 1
ATOM 2487 O O . LEU A 1 320 ? -12.814 10.725 -27.442 1.00 88.44 320 LEU A O 1
ATOM 2491 N N . THR A 1 321 ? -12.826 12.975 -27.338 1.00 89.25 321 THR A N 1
ATOM 2492 C CA . THR A 1 321 ? -12.869 13.052 -25.864 1.00 89.25 321 THR A CA 1
ATOM 2493 C C . THR A 1 321 ? -14.269 12.819 -25.293 1.00 89.25 321 THR A C 1
ATOM 2495 O O . THR A 1 321 ? -14.395 12.385 -24.148 1.00 89.25 321 THR A O 1
ATOM 2498 N N . VAL A 1 322 ? -15.322 13.036 -26.090 1.00 90.12 322 VAL A N 1
ATOM 2499 C CA . VAL A 1 322 ? -16.725 12.963 -25.652 1.00 90.12 322 VAL A CA 1
ATOM 2500 C C . VAL A 1 322 ? -17.106 11.563 -25.140 1.00 90.12 322 VAL A C 1
ATOM 2502 O O . VAL A 1 322 ? -17.657 11.473 -24.037 1.00 90.12 322 VAL A O 1
ATOM 2505 N N . PRO A 1 323 ? -16.797 10.450 -25.845 1.00 91.81 323 PRO A N 1
ATOM 2506 C CA . PRO A 1 323 ? -17.199 9.119 -25.385 1.00 91.81 323 PRO A CA 1
ATOM 2507 C C . PRO A 1 323 ? -16.548 8.678 -24.056 1.00 91.81 323 PRO A C 1
ATOM 2509 O O . PRO A 1 323 ? -17.283 8.191 -23.192 1.00 91.81 323 PRO A O 1
ATOM 2512 N N . PRO A 1 324 ? -15.231 8.880 -23.815 1.00 92.00 324 PRO A N 1
ATOM 2513 C CA . PRO A 1 324 ? -14.620 8.614 -22.509 1.00 92.00 324 PRO A CA 1
ATOM 2514 C C . PRO A 1 324 ? -15.285 9.349 -21.340 1.00 92.00 324 PRO A C 1
ATOM 2516 O O . PRO A 1 324 ? -15.411 8.778 -20.255 1.00 92.00 324 PRO A O 1
ATOM 2519 N N . TYR A 1 325 ? -15.725 10.594 -21.544 1.00 90.12 325 TYR A N 1
ATOM 2520 C CA . TYR A 1 325 ? -16.435 11.370 -20.524 1.00 90.12 325 TYR A CA 1
ATOM 2521 C C . TYR A 1 325 ? -17.865 10.867 -20.286 1.00 90.12 325 TYR A C 1
ATOM 2523 O O . TYR A 1 325 ? -18.284 10.736 -19.134 1.00 90.12 325 TYR A O 1
ATOM 2531 N N . ALA A 1 326 ? -18.594 10.513 -21.348 1.00 88.69 326 ALA A N 1
ATOM 2532 C CA . ALA A 1 326 ? -19.945 9.961 -21.238 1.00 88.69 326 ALA A CA 1
ATOM 2533 C C . ALA A 1 326 ? -19.963 8.623 -20.476 1.00 88.69 326 ALA A C 1
ATOM 2535 O O . ALA A 1 326 ? -20.785 8.419 -19.581 1.00 88.69 326 ALA A O 1
ATOM 2536 N N . VAL A 1 327 ? -19.015 7.727 -20.773 1.00 90.88 327 VAL A N 1
ATOM 2537 C CA . VAL A 1 327 ? -18.873 6.455 -20.047 1.00 90.88 327 VAL A CA 1
ATOM 2538 C C . VAL A 1 327 ? -18.460 6.695 -18.596 1.00 90.88 327 VAL A C 1
ATOM 2540 O O . VAL A 1 327 ? -19.017 6.063 -17.697 1.00 90.88 327 VAL A O 1
ATOM 2543 N N . ALA A 1 328 ? -17.543 7.635 -18.341 1.00 90.19 328 ALA A N 1
ATOM 2544 C CA . ALA A 1 328 ? -17.154 7.995 -16.979 1.00 90.19 328 ALA A CA 1
ATOM 2545 C C . ALA A 1 328 ? -18.351 8.470 -16.140 1.00 90.19 328 ALA A C 1
ATOM 2547 O O . ALA A 1 328 ? -18.454 8.088 -14.976 1.00 90.19 328 ALA A O 1
ATOM 2548 N N . CYS A 1 329 ? -19.286 9.220 -16.736 1.00 87.81 329 CYS A N 1
ATOM 2549 C CA . CYS A 1 329 ? -20.525 9.638 -16.081 1.00 87.81 329 CYS A CA 1
ATOM 2550 C C . CYS A 1 329 ? -21.362 8.434 -15.612 1.00 87.81 329 CYS A C 1
ATOM 2552 O O . CYS A 1 329 ? -21.719 8.339 -14.436 1.00 87.81 329 CYS A O 1
ATOM 2554 N N . ILE A 1 330 ? -21.618 7.475 -16.510 1.00 89.19 330 ILE A N 1
ATOM 2555 C CA . ILE A 1 330 ? -22.419 6.274 -16.215 1.00 89.19 330 ILE A CA 1
ATOM 2556 C C . ILE A 1 330 ? -21.746 5.420 -15.134 1.00 89.19 330 ILE A C 1
ATOM 2558 O O . ILE A 1 330 ? -22.406 4.982 -14.186 1.00 89.19 330 ILE A O 1
ATOM 2562 N N . VAL A 1 331 ? -20.433 5.194 -15.255 1.00 90.44 331 VAL A N 1
ATOM 2563 C CA . VAL A 1 331 ? -19.662 4.392 -14.294 1.00 90.44 331 VAL A CA 1
ATOM 2564 C C . VAL A 1 331 ? -19.671 5.047 -12.918 1.00 90.44 331 VAL A C 1
ATOM 2566 O O . VAL A 1 331 ? -19.959 4.374 -11.931 1.00 90.44 331 VAL A O 1
ATOM 2569 N N . MET A 1 332 ? -19.433 6.355 -12.849 1.00 87.56 332 MET A N 1
ATOM 2570 C CA . MET A 1 332 ? -19.424 7.089 -11.590 1.00 87.56 332 MET A CA 1
ATOM 2571 C C . MET A 1 332 ? -20.793 7.045 -10.904 1.00 87.56 332 MET A C 1
ATOM 2573 O O . MET A 1 332 ? -20.849 6.699 -9.728 1.00 87.56 332 MET A O 1
ATOM 2577 N N . VAL A 1 333 ? -21.899 7.308 -11.615 1.00 84.88 333 VAL A N 1
ATOM 2578 C CA . VAL A 1 333 ? -23.253 7.218 -11.027 1.00 84.88 333 VAL A CA 1
ATOM 2579 C C . VAL A 1 333 ? -23.543 5.798 -10.528 1.00 84.88 333 VAL A C 1
ATOM 2581 O O . VAL A 1 333 ? -24.062 5.625 -9.424 1.00 84.88 333 VAL A O 1
ATOM 2584 N N . SER A 1 334 ? -23.151 4.776 -11.294 1.00 87.06 334 SER A N 1
ATOM 2585 C CA . SER A 1 334 ? -23.333 3.368 -10.918 1.00 87.06 334 SER A CA 1
ATOM 2586 C C . SER A 1 334 ? -22.539 2.999 -9.660 1.00 87.06 334 SER A C 1
ATOM 2588 O O . SER A 1 334 ? -23.073 2.359 -8.755 1.00 87.06 334 SER A O 1
ATOM 2590 N N . PHE A 1 335 ? -21.279 3.436 -9.565 1.00 86.94 335 PHE A N 1
ATOM 2591 C CA . PHE A 1 335 ? -20.421 3.203 -8.401 1.00 86.94 335 PHE A CA 1
ATOM 2592 C C . PHE A 1 335 ? -20.884 3.990 -7.175 1.00 86.94 335 PHE A C 1
ATOM 2594 O O . PHE A 1 335 ? -20.860 3.449 -6.073 1.00 86.94 335 PHE A O 1
ATOM 2601 N N . SER A 1 336 ? -21.346 5.231 -7.342 1.00 82.31 336 SER A N 1
ATOM 2602 C CA . SER A 1 336 ? -21.950 6.014 -6.259 1.00 82.31 336 SER A CA 1
ATOM 2603 C C . SER A 1 336 ? -23.212 5.343 -5.720 1.00 82.31 336 SER A C 1
ATOM 2605 O O . SER A 1 336 ? -23.342 5.178 -4.510 1.00 82.31 336 SER A O 1
ATOM 2607 N N . PHE A 1 337 ? -24.090 4.855 -6.600 1.00 81.31 337 PHE A N 1
ATOM 2608 C CA . PHE A 1 337 ? -25.281 4.110 -6.193 1.00 81.31 337 PHE A CA 1
ATOM 2609 C C . PHE A 1 337 ? -24.935 2.793 -5.480 1.00 81.31 337 PHE A C 1
ATOM 2611 O O . PHE A 1 337 ? -25.495 2.491 -4.425 1.00 81.31 337 PHE A O 1
ATOM 2618 N N . ALA A 1 338 ? -23.986 2.019 -6.017 1.00 82.94 338 ALA A N 1
ATOM 2619 C CA . ALA A 1 338 ? -23.505 0.791 -5.384 1.00 82.94 338 ALA A CA 1
ATOM 2620 C C . ALA A 1 338 ? -22.857 1.070 -4.017 1.00 82.94 338 ALA A C 1
ATOM 2622 O O . ALA A 1 338 ? -23.071 0.324 -3.064 1.00 82.94 338 ALA A O 1
ATOM 2623 N N . SER A 1 339 ? -22.119 2.174 -3.902 1.00 81.56 339 SER A N 1
ATOM 2624 C CA . SER A 1 339 ? -21.476 2.625 -2.668 1.00 81.56 339 SER A CA 1
ATOM 2625 C C . SER A 1 339 ? -22.479 2.999 -1.590 1.00 81.56 339 SER A C 1
ATOM 2627 O O . SER A 1 339 ? -22.302 2.610 -0.436 1.00 81.56 339 SER A O 1
ATOM 2629 N N . ASP A 1 340 ? -23.543 3.710 -1.951 1.00 76.44 340 ASP A N 1
ATOM 2630 C CA . ASP A 1 340 ? -24.599 4.058 -1.003 1.00 76.44 340 ASP A CA 1
ATOM 2631 C C . ASP A 1 340 ? -25.449 2.831 -0.620 1.00 76.44 340 ASP A C 1
ATOM 2633 O O . ASP A 1 340 ? -25.879 2.718 0.525 1.00 76.44 340 ASP A O 1
ATOM 2637 N N . ARG A 1 341 ? -25.630 1.849 -1.515 1.00 75.94 341 ARG A N 1
ATOM 2638 C CA . ARG A 1 341 ? -26.296 0.569 -1.192 1.00 75.94 341 ARG A CA 1
ATOM 2639 C C . ARG A 1 341 ? -25.473 -0.313 -0.252 1.00 75.94 341 ARG A C 1
ATOM 2641 O O . ARG A 1 341 ? -26.026 -0.897 0.672 1.00 75.94 341 ARG A O 1
ATOM 2648 N N . LEU A 1 342 ? -24.170 -0.427 -0.502 1.00 75.25 342 LEU A N 1
ATOM 2649 C CA . LEU A 1 342 ? -23.264 -1.297 0.255 1.00 75.25 342 LEU A CA 1
ATOM 2650 C C . LEU A 1 342 ? -22.744 -0.649 1.545 1.00 75.25 342 LEU A C 1
ATOM 2652 O O . LEU A 1 342 ? -22.097 -1.333 2.333 1.00 75.25 342 LEU A O 1
ATOM 2656 N N . GLN A 1 343 ? -22.968 0.659 1.738 1.00 71.25 343 GLN A N 1
ATOM 2657 C CA . GLN A 1 343 ? -22.438 1.456 2.857 1.00 71.25 343 GLN A CA 1
ATOM 2658 C C . GLN A 1 343 ? -20.909 1.315 3.043 1.00 71.25 343 GLN A C 1
ATOM 2660 O O . GLN A 1 343 ? -20.356 1.630 4.094 1.00 71.25 343 GLN A O 1
ATOM 2665 N N . SER A 1 344 ? -20.201 0.872 1.998 1.00 71.06 344 SER A N 1
ATOM 2666 C CA . SER A 1 344 ? -18.764 0.596 1.993 1.00 71.06 344 SER A CA 1
ATOM 2667 C C . SER A 1 344 ? -18.107 1.383 0.865 1.00 71.06 344 SER A C 1
ATOM 2669 O O . SER A 1 344 ? -17.939 0.907 -0.260 1.00 71.06 344 SER A O 1
ATOM 2671 N N . ARG A 1 345 ? -17.769 2.642 1.165 1.00 74.50 345 ARG A N 1
ATOM 2672 C CA . ARG A 1 345 ? -17.258 3.587 0.160 1.00 74.50 345 ARG A CA 1
ATOM 2673 C C . ARG A 1 345 ? -15.831 3.274 -0.268 1.00 74.50 345 ARG A C 1
ATOM 2675 O O . ARG A 1 345 ? -15.505 3.331 -1.450 1.00 74.50 345 ARG A O 1
ATOM 2682 N N . GLY A 1 346 ? -14.971 2.926 0.684 1.00 79.12 346 GLY A N 1
ATOM 2683 C CA . GLY A 1 346 ? -13.543 2.870 0.400 1.00 79.12 346 GLY A CA 1
ATOM 2684 C C . GLY A 1 346 ? -13.080 1.623 -0.373 1.00 79.12 346 GLY A C 1
ATOM 2685 O O . GLY A 1 346 ? -12.099 1.722 -1.109 1.00 79.12 346 GLY A O 1
ATOM 2686 N N . ILE A 1 347 ? -13.815 0.498 -0.338 1.00 82.12 347 ILE A N 1
ATOM 2687 C CA . ILE A 1 347 ? -13.536 -0.661 -1.215 1.00 82.12 347 ILE A CA 1
ATOM 2688 C C . ILE A 1 347 ? -13.830 -0.303 -2.676 1.00 82.12 347 ILE A C 1
ATOM 2690 O O . ILE A 1 347 ? -12.990 -0.518 -3.549 1.00 82.12 347 ILE A O 1
ATOM 2694 N N . LEU A 1 348 ? -14.993 0.296 -2.945 1.00 86.00 348 LEU A N 1
ATOM 2695 C CA . LEU A 1 348 ? -15.377 0.708 -4.298 1.00 86.00 348 LEU A CA 1
ATOM 2696 C C . LEU A 1 348 ? -14.468 1.810 -4.844 1.00 86.00 348 LEU A C 1
ATOM 2698 O O . LEU A 1 348 ? -14.127 1.788 -6.024 1.00 86.00 348 LEU A O 1
ATOM 2702 N N . MET A 1 349 ? -14.007 2.720 -3.982 1.00 87.12 349 MET A N 1
ATOM 2703 C CA . MET A 1 349 ? -12.956 3.680 -4.327 1.00 87.12 349 MET A CA 1
ATOM 2704 C C . MET A 1 349 ? -11.638 2.995 -4.694 1.00 87.12 349 MET A C 1
ATOM 2706 O O . MET A 1 349 ? -10.999 3.392 -5.661 1.00 87.12 349 MET A O 1
ATOM 2710 N N . GLY A 1 350 ? -11.225 1.962 -3.952 1.00 87.31 350 GLY A N 1
ATOM 2711 C CA . GLY A 1 350 ? -10.026 1.183 -4.274 1.00 87.31 350 GLY A CA 1
ATOM 2712 C C . GLY A 1 350 ? -10.119 0.514 -5.648 1.00 87.31 350 GLY A C 1
ATOM 2713 O O . GLY A 1 350 ? -9.181 0.602 -6.439 1.00 87.31 350 GLY A O 1
ATOM 2714 N N . VAL A 1 351 ? -11.274 -0.084 -5.964 1.00 89.69 351 VAL A N 1
ATOM 2715 C CA . VAL A 1 351 ? -11.545 -0.693 -7.278 1.00 89.69 351 VAL A CA 1
ATOM 2716 C C . VAL A 1 351 ? -11.528 0.358 -8.393 1.00 89.69 351 VAL A C 1
ATOM 2718 O O . VAL A 1 351 ? -10.883 0.144 -9.418 1.00 89.69 351 VAL A O 1
ATOM 2721 N N . ALA A 1 352 ? -12.177 1.509 -8.198 1.00 90.25 352 ALA A N 1
ATOM 2722 C CA . ALA A 1 352 ? -12.200 2.588 -9.187 1.00 90.25 352 ALA A CA 1
ATOM 2723 C C . ALA A 1 352 ? -10.795 3.164 -9.459 1.00 90.25 352 ALA A C 1
ATOM 2725 O O . ALA A 1 352 ? -10.406 3.316 -10.620 1.00 90.25 352 ALA A O 1
ATOM 2726 N N . SER A 1 353 ? -9.994 3.398 -8.414 1.00 90.44 353 SER A N 1
ATOM 2727 C CA . SER A 1 353 ? -8.590 3.810 -8.550 1.00 90.44 353 SER A CA 1
ATOM 2728 C C . SER A 1 353 ? -7.750 2.779 -9.302 1.00 90.44 353 SER A C 1
ATOM 2730 O O . SER A 1 353 ? -6.915 3.156 -10.123 1.00 90.44 353 SER A O 1
ATOM 2732 N N . LEU A 1 354 ? -7.981 1.480 -9.069 1.00 90.06 354 LEU A N 1
ATOM 2733 C CA . LEU A 1 354 ? -7.271 0.406 -9.766 1.00 90.06 354 LEU A CA 1
ATOM 2734 C C . LEU A 1 354 ? -7.615 0.372 -11.262 1.00 90.06 354 LEU A C 1
ATOM 2736 O O . LEU A 1 354 ? -6.713 0.222 -12.082 1.00 90.06 354 LEU A O 1
ATOM 2740 N N . ILE A 1 355 ? -8.885 0.577 -11.630 1.00 92.50 355 ILE A N 1
ATOM 2741 C CA . ILE A 1 355 ? -9.306 0.702 -13.037 1.00 92.50 355 ILE A CA 1
ATOM 2742 C C . ILE A 1 355 ? -8.568 1.869 -13.712 1.00 92.50 355 ILE A C 1
ATOM 2744 O O . ILE A 1 355 ? -8.039 1.711 -14.814 1.00 92.50 355 ILE A O 1
ATOM 2748 N N . GLY A 1 356 ? -8.469 3.017 -13.033 1.00 90.31 356 GLY A N 1
ATOM 2749 C CA . GLY A 1 356 ? -7.707 4.168 -13.525 1.00 90.31 356 GLY A CA 1
ATOM 2750 C C . GLY A 1 356 ? -6.211 3.872 -13.675 1.00 90.31 356 GLY A C 1
ATOM 2751 O O . GLY A 1 356 ? -5.613 4.198 -14.701 1.00 90.31 356 GLY A O 1
ATOM 2752 N N . ALA A 1 357 ? -5.610 3.199 -12.691 1.00 90.12 357 ALA A N 1
ATOM 2753 C CA . ALA A 1 357 ? -4.200 2.819 -12.719 1.00 90.12 357 ALA A CA 1
ATOM 2754 C C . ALA A 1 357 ? -3.886 1.838 -13.863 1.00 90.12 357 ALA A C 1
ATOM 2756 O O . ALA A 1 357 ? -2.904 2.023 -14.581 1.00 90.12 357 ALA A O 1
ATOM 2757 N N . ILE A 1 358 ? -4.756 0.847 -14.094 1.00 90.12 358 ILE A N 1
ATOM 2758 C CA . ILE A 1 358 ? -4.656 -0.078 -15.233 1.00 90.12 358 ILE A CA 1
ATOM 2759 C C . ILE A 1 358 ? -4.747 0.692 -16.557 1.00 90.12 358 ILE A C 1
ATOM 2761 O O . ILE A 1 358 ? -3.978 0.412 -17.472 1.00 90.12 358 ILE A O 1
ATOM 2765 N N . GLY A 1 359 ? -5.621 1.699 -16.659 1.00 88.81 359 GLY A N 1
ATOM 2766 C CA . GLY A 1 359 ? -5.700 2.569 -17.836 1.00 88.81 359 GLY A CA 1
ATOM 2767 C C . GLY A 1 359 ? -4.372 3.269 -18.152 1.00 88.81 359 GLY A C 1
ATOM 2768 O O . GLY A 1 359 ? -3.873 3.184 -19.275 1.00 88.81 359 GLY A O 1
ATOM 2769 N N . TYR A 1 360 ? -3.738 3.898 -17.158 1.00 89.12 360 TYR A N 1
ATOM 2770 C CA . TYR A 1 360 ? -2.424 4.524 -17.353 1.00 89.12 360 TYR A CA 1
ATOM 2771 C C . TYR A 1 360 ? -1.320 3.503 -17.658 1.00 89.12 360 TYR A C 1
ATOM 2773 O O . TYR A 1 360 ? -0.443 3.775 -18.480 1.00 89.12 360 TYR A O 1
ATOM 2781 N N . LEU A 1 361 ? -1.382 2.310 -17.059 1.00 88.56 361 LEU A N 1
ATOM 2782 C CA . LEU A 1 361 ? -0.458 1.217 -17.353 1.00 88.56 361 LEU A CA 1
ATOM 2783 C C . LEU A 1 361 ? -0.587 0.737 -18.808 1.00 88.56 361 LEU A C 1
ATOM 2785 O O . LEU A 1 361 ? 0.426 0.529 -19.474 1.00 88.56 361 LEU A O 1
ATOM 2789 N N . LEU A 1 362 ? -1.809 0.613 -19.334 1.00 87.75 362 LEU A N 1
ATOM 2790 C CA . LEU A 1 362 ? -2.051 0.251 -20.734 1.00 87.75 362 LEU A CA 1
ATOM 2791 C C . LEU A 1 362 ? -1.482 1.301 -21.698 1.00 87.75 362 LEU A C 1
ATOM 2793 O O . LEU A 1 362 ? -0.837 0.930 -22.680 1.00 87.75 362 LEU A O 1
ATOM 2797 N N . LEU A 1 363 ? -1.650 2.595 -21.394 1.00 85.69 363 LEU A N 1
ATOM 2798 C CA . LEU A 1 363 ? -1.048 3.686 -22.175 1.00 85.69 363 LEU A CA 1
ATOM 2799 C C . LEU A 1 363 ? 0.487 3.655 -22.156 1.00 85.69 363 LEU A C 1
ATOM 2801 O O . LEU A 1 363 ? 1.116 4.011 -23.152 1.00 85.69 363 LEU A O 1
ATOM 2805 N N . LEU A 1 364 ? 1.087 3.205 -21.052 1.00 85.12 364 LEU A N 1
ATOM 2806 C CA . LEU A 1 364 ? 2.538 3.095 -20.898 1.00 85.12 364 LEU A CA 1
ATOM 2807 C C . LEU A 1 364 ? 3.121 1.870 -21.630 1.00 85.12 364 LEU A C 1
ATOM 2809 O O . LEU A 1 364 ? 4.187 1.959 -22.246 1.00 85.12 364 LEU A O 1
ATOM 2813 N N . VAL A 1 365 ? 2.439 0.722 -21.549 1.00 85.31 365 VAL A N 1
ATOM 2814 C CA . VAL A 1 365 ? 2.942 -0.584 -22.015 1.00 85.31 365 VAL A CA 1
ATOM 2815 C C . VAL A 1 365 ? 2.662 -0.833 -23.496 1.00 85.31 365 VAL A C 1
ATOM 2817 O O . VAL A 1 365 ? 3.451 -1.523 -24.142 1.00 85.31 365 VAL A O 1
ATOM 2820 N N . VAL A 1 366 ? 1.580 -0.282 -24.059 1.00 84.19 366 VAL A N 1
ATOM 2821 C CA . VAL A 1 366 ? 1.133 -0.583 -25.431 1.00 84.19 366 VAL A CA 1
ATOM 2822 C C . VAL A 1 366 ? 1.429 0.585 -26.387 1.00 84.19 366 VAL A C 1
ATOM 2824 O O . VAL A 1 366 ? 0.608 1.489 -26.535 1.00 84.19 366 VAL A O 1
ATOM 2827 N N . PRO A 1 367 ? 2.575 0.580 -27.100 1.00 71.69 367 PRO A N 1
ATOM 2828 C CA . PRO A 1 367 ? 2.990 1.720 -27.919 1.00 71.69 367 PRO A CA 1
ATOM 2829 C C . PRO A 1 367 ? 2.338 1.791 -29.309 1.00 71.69 367 PRO A C 1
ATOM 2831 O O . PRO A 1 367 ? 2.236 2.881 -29.859 1.00 71.69 367 PRO A O 1
ATOM 2834 N N . LYS A 1 368 ? 1.936 0.658 -29.909 1.00 76.62 368 LYS A N 1
ATOM 2835 C CA . LYS A 1 368 ? 1.565 0.592 -31.342 1.00 76.62 368 LYS A CA 1
ATOM 2836 C C . LYS A 1 368 ? 0.066 0.437 -31.627 1.00 76.62 368 LYS A C 1
ATOM 2838 O O . LYS A 1 368 ? -0.359 0.738 -32.734 1.00 76.62 368 LYS A O 1
ATOM 2843 N N . ASN A 1 369 ? -0.734 -0.049 -30.674 1.00 85.88 369 ASN A N 1
ATOM 2844 C CA . ASN A 1 369 ? -2.152 -0.339 -30.916 1.00 85.88 369 ASN A CA 1
ATOM 2845 C C . ASN A 1 369 ? -3.048 0.828 -30.467 1.00 85.88 369 ASN A C 1
ATOM 2847 O O . ASN A 1 369 ? -3.339 0.975 -29.278 1.00 85.88 369 ASN A O 1
ATOM 2851 N N . ASN A 1 370 ? -3.512 1.633 -31.426 1.00 83.69 370 ASN A N 1
ATOM 2852 C CA . ASN A 1 370 ? -4.352 2.805 -31.166 1.00 83.69 370 ASN A CA 1
ATOM 2853 C C . ASN A 1 370 ? -5.724 2.454 -30.564 1.00 83.69 370 ASN A C 1
ATOM 2855 O O . ASN A 1 370 ? -6.242 3.239 -29.775 1.00 83.69 370 ASN A O 1
ATOM 2859 N N . HIS A 1 371 ? -6.287 1.272 -30.843 1.00 86.19 371 HIS A N 1
ATOM 2860 C CA . HIS A 1 371 ? -7.562 0.850 -30.247 1.00 86.19 371 HIS A CA 1
ATOM 2861 C C . HIS A 1 371 ? -7.431 0.608 -28.742 1.00 86.19 371 HIS A C 1
ATOM 2863 O O . HIS A 1 371 ? -8.286 1.031 -27.969 1.00 86.19 371 HIS A O 1
ATOM 2869 N N . VAL A 1 372 ? -6.332 -0.022 -28.315 1.00 87.31 372 VAL A N 1
ATOM 2870 C CA . VAL A 1 372 ? -6.056 -0.270 -26.891 1.00 87.31 372 VAL A CA 1
ATOM 2871 C C . VAL A 1 372 ? -5.729 1.035 -26.169 1.00 87.31 372 VAL A C 1
ATOM 2873 O O . VAL A 1 372 ? -6.202 1.253 -25.057 1.00 87.31 372 VAL A O 1
ATOM 2876 N N . ARG A 1 373 ? -4.975 1.936 -26.811 1.00 85.69 373 ARG A N 1
ATOM 2877 C CA . ARG A 1 373 ? -4.684 3.269 -26.260 1.00 85.69 373 ARG A CA 1
ATOM 2878 C C . ARG A 1 373 ? -5.950 4.115 -26.125 1.00 85.69 373 ARG A C 1
ATOM 2880 O O . ARG A 1 373 ? -6.100 4.803 -25.123 1.00 85.69 373 ARG A O 1
ATOM 2887 N N . TYR A 1 374 ? -6.876 4.023 -27.081 1.00 89.69 374 TYR A N 1
ATOM 2888 C CA . TYR A 1 374 ? -8.175 4.681 -26.974 1.00 89.69 374 TYR A CA 1
ATOM 2889 C C . TYR A 1 374 ? -9.039 4.042 -25.883 1.00 89.69 374 TYR A C 1
ATOM 2891 O O . TYR A 1 374 ? -9.543 4.764 -25.043 1.00 89.69 374 TYR A O 1
ATOM 2899 N N . PHE A 1 375 ? -9.133 2.711 -25.790 1.00 91.06 375 PHE A N 1
ATOM 2900 C CA . PHE A 1 375 ? -9.831 2.047 -24.677 1.00 91.06 375 PHE A CA 1
ATOM 2901 C C . PHE A 1 375 ? -9.278 2.472 -23.306 1.00 91.06 375 PHE A C 1
ATOM 2903 O O . PHE A 1 375 ? -10.034 2.734 -22.372 1.00 91.06 375 PHE A O 1
ATOM 2910 N N . ALA A 1 376 ? -7.960 2.623 -23.195 1.00 90.69 376 ALA A N 1
ATOM 2911 C CA . ALA A 1 376 ? -7.323 3.072 -21.969 1.00 90.69 376 ALA A CA 1
ATOM 2912 C C . ALA A 1 376 ? -7.754 4.489 -21.540 1.00 90.69 376 ALA A C 1
ATOM 2914 O O . ALA A 1 376 ? -7.789 4.756 -20.337 1.00 90.69 376 ALA A O 1
ATOM 2915 N N . THR A 1 377 ? -8.154 5.373 -22.471 1.00 91.00 377 THR A N 1
ATOM 2916 C CA . THR A 1 377 ? -8.693 6.696 -22.104 1.00 91.00 377 THR A CA 1
ATOM 2917 C C . THR A 1 377 ? -10.030 6.591 -21.364 1.00 91.00 377 THR A C 1
ATOM 2919 O O . THR A 1 377 ? -10.274 7.387 -20.463 1.00 91.00 377 THR A O 1
ATOM 2922 N N . PHE A 1 378 ? -10.849 5.570 -21.646 1.00 93.12 378 PHE A N 1
ATOM 2923 C CA . PHE A 1 378 ? -12.087 5.297 -20.902 1.00 93.12 378 PHE A CA 1
ATOM 2924 C C . PHE A 1 378 ? -11.789 4.835 -19.476 1.00 93.12 378 PHE A C 1
ATOM 2926 O O . PHE A 1 378 ? -12.468 5.239 -18.535 1.00 93.12 378 PHE A O 1
ATOM 2933 N N . CYS A 1 379 ? -10.762 4.000 -19.294 1.00 92.00 379 CYS A N 1
ATOM 2934 C CA . CYS A 1 379 ? -10.372 3.511 -17.974 1.00 92.00 379 CYS A CA 1
ATOM 2935 C C . CYS A 1 379 ? -9.840 4.639 -17.078 1.00 92.00 379 CYS A C 1
ATOM 2937 O O . CYS A 1 379 ? -10.241 4.728 -15.915 1.00 92.00 379 CYS A O 1
ATOM 2939 N N . ILE A 1 380 ? -8.978 5.523 -17.605 1.00 92.62 380 ILE A N 1
ATOM 2940 C CA . ILE A 1 380 ? -8.421 6.636 -16.814 1.00 92.62 380 ILE A CA 1
ATOM 2941 C C . ILE A 1 380 ? -9.494 7.664 -16.435 1.00 92.62 380 ILE A C 1
ATOM 2943 O O . ILE A 1 380 ? -9.496 8.124 -15.290 1.00 92.62 380 ILE A O 1
ATOM 2947 N N . THR A 1 381 ? -10.428 7.998 -17.337 1.00 91.12 381 THR A N 1
ATOM 2948 C CA . THR A 1 381 ? -11.510 8.950 -17.040 1.00 91.12 381 THR A CA 1
ATOM 2949 C C . THR A 1 381 ? -12.500 8.340 -16.054 1.00 91.12 381 THR A C 1
ATOM 2951 O O . THR A 1 381 ? -12.777 8.942 -15.018 1.00 91.12 381 THR A O 1
ATOM 2954 N N . ALA A 1 382 ? -12.976 7.117 -16.304 1.00 91.81 382 ALA A N 1
ATOM 2955 C CA . ALA A 1 382 ? -13.939 6.460 -15.429 1.00 91.81 382 ALA A CA 1
ATOM 2956 C C . ALA A 1 382 ? -13.378 6.242 -14.015 1.00 91.81 382 ALA A C 1
ATOM 2958 O O . ALA A 1 382 ? -14.045 6.582 -13.039 1.00 91.81 382 ALA A O 1
ATOM 2959 N N . GLY A 1 383 ? -12.146 5.741 -13.883 1.00 90.31 383 GLY A N 1
ATOM 2960 C CA . GLY A 1 383 ? -11.536 5.474 -12.578 1.00 90.31 383 GLY A CA 1
ATOM 2961 C C . GLY A 1 383 ? -11.269 6.739 -11.756 1.00 90.31 383 GLY A C 1
ATOM 2962 O O . GLY A 1 383 ? -11.610 6.802 -10.570 1.00 90.31 383 GLY A O 1
ATOM 2963 N N . THR A 1 384 ? -10.712 7.778 -12.388 1.00 90.50 384 THR A N 1
ATOM 2964 C CA . THR A 1 384 ? -10.311 9.014 -11.692 1.00 90.50 384 THR A CA 1
ATOM 2965 C C . THR A 1 384 ? -11.526 9.814 -11.218 1.00 90.50 384 THR A C 1
ATOM 2967 O O . THR A 1 384 ? -11.617 10.135 -10.033 1.00 90.50 384 THR A O 1
ATOM 2970 N N . TYR A 1 385 ? -12.500 10.081 -12.098 1.00 88.56 385 TYR A N 1
ATOM 2971 C CA . TYR A 1 385 ? -13.695 10.857 -11.733 1.00 88.56 385 TYR A CA 1
ATOM 2972 C C . TYR A 1 385 ? -14.558 10.135 -10.693 1.00 88.56 385 TYR A C 1
ATOM 2974 O O . TYR A 1 385 ? -15.016 10.762 -9.736 1.00 88.56 385 TYR A O 1
ATOM 2982 N N . THR A 1 386 ? -14.714 8.811 -10.820 1.00 89.50 386 THR A N 1
ATOM 2983 C CA . THR A 1 386 ? -15.475 8.006 -9.852 1.00 89.50 386 THR A CA 1
ATOM 2984 C C . THR A 1 386 ? -14.888 8.103 -8.450 1.00 89.50 386 THR A C 1
ATOM 2986 O O . THR A 1 386 ? -15.611 8.335 -7.479 1.00 89.50 386 THR A O 1
ATOM 2989 N N . THR A 1 387 ? -13.567 7.981 -8.328 1.00 88.56 387 THR A N 1
ATOM 2990 C CA . THR A 1 387 ? -12.912 8.005 -7.016 1.00 88.56 387 THR A CA 1
ATOM 2991 C C . THR A 1 387 ? -12.993 9.388 -6.362 1.00 88.56 387 THR A C 1
ATOM 2993 O O . THR A 1 387 ? -13.215 9.482 -5.152 1.00 88.56 387 THR A O 1
ATOM 2996 N N . ILE A 1 388 ? -12.880 10.467 -7.146 1.00 87.19 388 ILE A N 1
ATOM 2997 C CA . ILE A 1 388 ? -13.015 11.845 -6.645 1.00 87.19 388 ILE A CA 1
ATOM 2998 C C . ILE A 1 388 ? -14.443 12.124 -6.153 1.00 87.19 388 ILE A C 1
ATOM 3000 O O . ILE A 1 388 ? -14.617 12.712 -5.086 1.00 87.19 388 ILE A O 1
ATOM 3004 N N . GLY A 1 389 ? -15.473 11.655 -6.861 1.00 83.56 389 GLY A N 1
ATOM 3005 C CA . GLY A 1 389 ? -16.855 11.794 -6.389 1.00 83.56 389 GLY A CA 1
ATOM 3006 C C . GLY A 1 389 ? -17.087 11.079 -5.050 1.00 83.56 389 GLY A C 1
ATOM 3007 O O . GLY A 1 389 ? -17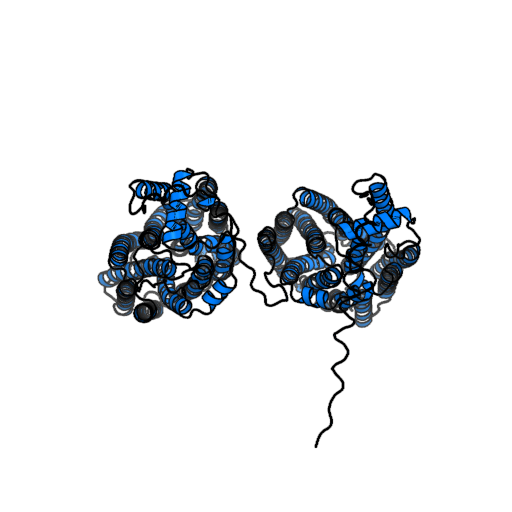.657 11.644 -4.113 1.00 83.56 389 GLY A O 1
ATOM 3008 N N . LEU A 1 390 ? -16.577 9.850 -4.924 1.00 85.06 390 LEU A N 1
ATOM 3009 C CA . LEU A 1 390 ? -16.750 9.029 -3.724 1.00 85.06 390 LEU A CA 1
ATOM 3010 C C . LEU A 1 390 ? -16.008 9.579 -2.491 1.00 85.06 390 LEU A C 1
ATOM 3012 O O . LEU A 1 390 ? -16.572 9.551 -1.395 1.00 85.06 390 LEU A O 1
ATOM 3016 N N . ILE A 1 391 ? -14.787 10.115 -2.636 1.00 84.38 391 ILE A N 1
ATOM 3017 C CA . ILE A 1 391 ? -14.035 10.666 -1.490 1.00 84.38 391 ILE A CA 1
ATOM 3018 C C . ILE A 1 391 ? -14.688 11.929 -0.922 1.00 84.38 391 ILE A C 1
ATOM 3020 O O . ILE A 1 391 ? -14.757 12.086 0.299 1.00 84.38 391 ILE A O 1
ATOM 3024 N N . ILE A 1 392 ? -15.225 12.798 -1.785 1.00 80.81 392 ILE A N 1
ATOM 3025 C CA . ILE A 1 392 ? -15.931 14.013 -1.357 1.00 80.81 392 ILE A CA 1
ATOM 3026 C C . ILE A 1 392 ? -17.171 13.633 -0.541 1.00 80.81 392 ILE A C 1
ATOM 3028 O O . ILE A 1 392 ? -17.376 14.162 0.554 1.00 80.81 392 ILE A O 1
ATOM 3032 N N . ALA A 1 393 ? -17.955 12.662 -1.020 1.00 78.56 393 ALA A N 1
ATOM 3033 C CA . ALA A 1 393 ? -19.111 12.149 -0.288 1.00 78.56 393 ALA A CA 1
ATOM 3034 C C . ALA A 1 393 ? -18.708 11.492 1.045 1.00 78.56 393 ALA A C 1
ATOM 3036 O O . ALA A 1 393 ? -19.366 11.691 2.069 1.00 78.56 393 ALA A O 1
ATOM 3037 N N . TRP A 1 394 ? -17.607 10.734 1.067 1.00 79.38 394 TRP A N 1
ATOM 3038 C CA . TRP A 1 394 ? -17.121 10.055 2.269 1.00 79.38 394 TRP A CA 1
ATOM 3039 C C . TRP A 1 394 ? -16.736 11.030 3.387 1.00 79.38 394 TRP A C 1
ATOM 3041 O O . TRP A 1 394 ? -17.215 10.891 4.515 1.00 79.38 394 TRP A O 1
ATOM 3051 N N . PHE A 1 395 ? -15.941 12.057 3.085 1.00 75.50 395 PHE A N 1
ATOM 3052 C CA . PHE A 1 395 ? -15.539 13.052 4.085 1.00 75.50 395 PHE A CA 1
ATOM 3053 C C . PHE A 1 395 ? -16.656 14.046 4.422 1.00 75.50 395 PHE A C 1
ATOM 3055 O O . PHE A 1 395 ? -16.752 14.476 5.573 1.00 75.50 395 PHE A O 1
ATOM 3062 N N . GLY A 1 396 ? -17.559 14.336 3.479 1.00 69.19 396 GLY A N 1
ATOM 3063 C CA . GLY A 1 396 ? -18.765 15.128 3.738 1.00 69.19 396 GLY A CA 1
ATOM 3064 C C . GLY A 1 396 ? -19.699 14.503 4.785 1.00 69.19 396 GLY A C 1
ATOM 3065 O O . GLY A 1 396 ? -20.388 15.229 5.508 1.00 69.19 396 GLY A O 1
ATOM 3066 N N . HIS A 1 397 ? -19.697 13.170 4.908 1.00 70.19 397 HIS A N 1
ATOM 3067 C CA . HIS A 1 397 ? -20.502 12.431 5.893 1.00 70.19 397 HIS A CA 1
ATOM 3068 C C . HIS A 1 397 ? -19.815 12.278 7.254 1.00 70.19 397 HIS A C 1
ATOM 3070 O O . HIS A 1 397 ? -20.486 12.362 8.279 1.00 70.19 397 HIS A O 1
ATOM 3076 N N . ASN A 1 398 ? -18.493 12.096 7.278 1.00 72.69 398 ASN A N 1
ATOM 3077 C CA . ASN A 1 398 ? -17.760 11.722 8.497 1.00 72.69 398 ASN A CA 1
ATOM 3078 C C . ASN A 1 398 ? -17.328 12.894 9.393 1.00 72.69 398 ASN A C 1
ATOM 3080 O O . ASN A 1 398 ? -16.927 12.686 10.540 1.00 72.69 398 ASN A O 1
ATOM 3084 N N . LEU A 1 399 ? -17.373 14.130 8.901 1.00 69.88 399 LEU A N 1
ATOM 3085 C CA . LEU A 1 399 ? -17.052 15.317 9.696 1.00 69.88 399 LEU A CA 1
ATOM 3086 C C . LEU A 1 399 ? -18.314 15.768 10.452 1.00 69.88 399 LEU A C 1
ATOM 3088 O O . LEU A 1 399 ? -19.250 16.253 9.842 1.00 69.88 399 LEU A O 1
ATOM 3092 N N . GLY A 1 400 ? -18.375 15.579 11.774 1.00 57.91 400 GLY A N 1
ATOM 3093 C CA . GLY A 1 400 ? -19.629 15.726 12.538 1.00 57.91 400 GLY A CA 1
ATOM 3094 C C . GLY A 1 400 ? -20.155 17.157 12.747 1.00 57.91 400 GLY A C 1
ATOM 3095 O O . GLY A 1 400 ? -21.366 17.347 12.757 1.00 57.91 400 GLY A O 1
ATOM 3096 N N . SER A 1 401 ? -19.278 18.158 12.892 1.00 67.69 401 SER A N 1
ATOM 3097 C CA . SER A 1 401 ? -19.665 19.564 13.124 1.00 67.69 401 SER A CA 1
ATOM 3098 C C . SER A 1 401 ? -19.602 20.385 11.834 1.00 67.69 401 SER A C 1
ATOM 3100 O O . SER A 1 401 ? -18.689 20.199 11.030 1.00 67.69 401 SER A O 1
ATOM 3102 N N . GLU A 1 402 ? -20.520 21.341 11.668 1.00 66.81 402 GLU A N 1
ATOM 3103 C CA . GLU A 1 402 ? -20.559 22.280 10.539 1.00 66.81 402 GLU A CA 1
ATOM 3104 C C . GLU A 1 402 ? -19.239 23.056 10.387 1.00 66.81 402 GLU A C 1
ATOM 3106 O O . GLU A 1 402 ? -18.645 23.082 9.310 1.00 66.81 402 GLU A O 1
ATOM 3111 N N . THR A 1 403 ? -18.714 23.624 11.478 1.00 72.38 403 THR A N 1
ATOM 3112 C CA . THR A 1 403 ? -17.430 24.345 11.460 1.00 72.38 403 THR A CA 1
ATOM 3113 C C . THR A 1 403 ? -16.250 23.403 11.172 1.00 72.38 403 THR A C 1
ATOM 3115 O O . THR A 1 403 ? -15.313 23.769 10.454 1.00 72.38 403 THR A O 1
ATOM 3118 N N . LYS A 1 404 ? -16.312 22.151 11.654 1.00 74.31 404 LYS A N 1
ATOM 3119 C CA . LYS A 1 404 ? -15.298 21.129 11.348 1.00 74.31 404 LYS A CA 1
ATOM 3120 C C . LYS A 1 404 ? -15.355 20.694 9.876 1.00 74.31 404 LYS A C 1
ATOM 3122 O O . LYS A 1 404 ? -14.298 20.497 9.288 1.00 74.31 404 LYS A O 1
ATOM 3127 N N . LYS A 1 405 ? -16.539 20.603 9.252 1.00 73.50 405 LYS A N 1
ATOM 3128 C CA . LYS A 1 405 ? -16.708 20.377 7.799 1.00 73.50 405 LYS A CA 1
ATOM 3129 C C . LYS A 1 405 ? -16.144 21.539 6.985 1.00 73.50 405 LYS A C 1
ATOM 3131 O O . LYS A 1 405 ? -15.328 21.311 6.096 1.00 73.50 405 LYS A O 1
ATOM 3136 N N . ALA A 1 406 ? -16.522 22.767 7.344 1.00 69.94 406 ALA A N 1
ATOM 3137 C CA . ALA A 1 406 ? -16.091 23.995 6.676 1.00 69.94 406 ALA A CA 1
ATOM 3138 C C . ALA A 1 406 ? -14.577 24.251 6.771 1.00 69.94 406 ALA A C 1
ATOM 3140 O O . ALA A 1 406 ? -14.047 25.028 5.988 1.00 69.94 406 ALA A O 1
ATOM 3141 N N . THR A 1 407 ? -13.877 23.584 7.694 1.00 78.44 407 THR A N 1
ATOM 3142 C CA . THR A 1 407 ? -12.410 23.628 7.804 1.00 78.44 407 THR A CA 1
ATOM 3143 C C . THR A 1 407 ? -11.757 22.375 7.208 1.00 78.44 407 THR A C 1
ATOM 3145 O O . THR A 1 407 ? -10.836 22.469 6.405 1.00 78.44 407 THR A O 1
ATOM 3148 N N . GLY A 1 408 ? -12.242 21.184 7.568 1.00 78.31 408 GLY A N 1
ATOM 3149 C CA . GLY A 1 408 ? -11.646 19.901 7.194 1.00 78.31 408 GLY A CA 1
ATOM 3150 C C . GLY A 1 408 ? -11.769 19.568 5.708 1.00 78.31 408 GLY A C 1
ATOM 3151 O O . GLY A 1 408 ? -10.815 19.048 5.135 1.00 78.31 408 GLY A O 1
ATOM 3152 N N . ILE A 1 409 ? -12.900 19.898 5.068 1.00 81.12 409 ILE A N 1
ATOM 3153 C CA . ILE A 1 409 ? -13.095 19.646 3.632 1.00 81.12 409 ILE A CA 1
ATOM 3154 C C . ILE A 1 409 ? -12.122 20.490 2.788 1.00 81.12 409 ILE A C 1
ATOM 3156 O O . ILE A 1 409 ? -11.382 19.914 1.987 1.00 81.12 409 ILE A O 1
ATOM 3160 N N . PRO A 1 410 ? -12.021 21.818 3.001 1.00 83.12 410 PRO A N 1
ATOM 3161 C CA . PRO A 1 410 ? -11.016 22.642 2.335 1.00 83.12 410 PRO A CA 1
ATOM 3162 C C . PRO A 1 410 ? -9.575 22.197 2.558 1.00 83.12 410 PRO A C 1
ATOM 3164 O O . PRO A 1 410 ? -8.800 22.275 1.616 1.00 83.12 410 PRO A O 1
ATOM 3167 N N . ILE A 1 411 ? -9.202 21.714 3.752 1.00 85.94 411 ILE A N 1
ATOM 3168 C CA . ILE A 1 411 ? -7.821 21.278 4.026 1.00 85.94 411 ILE A CA 1
ATOM 3169 C C . ILE A 1 411 ? -7.413 20.136 3.093 1.00 85.94 411 ILE A C 1
ATOM 3171 O O . ILE A 1 411 ? -6.396 20.240 2.408 1.00 85.94 411 ILE A O 1
ATOM 3175 N N . PHE A 1 412 ? -8.189 19.048 3.039 1.00 86.38 412 PHE A N 1
ATOM 3176 C CA . PHE A 1 412 ? -7.800 17.920 2.190 1.00 86.38 412 PHE A CA 1
ATOM 3177 C C . PHE A 1 412 ? -7.919 18.265 0.704 1.00 86.38 412 PHE A C 1
ATOM 3179 O O . PHE A 1 412 ? -7.113 17.797 -0.103 1.00 86.38 412 PHE A O 1
ATOM 3186 N N . MET A 1 413 ? -8.896 19.103 0.338 1.00 86.75 413 MET A N 1
ATOM 3187 C CA . MET A 1 413 ? -9.034 19.569 -1.035 1.00 86.75 413 MET A CA 1
ATOM 3188 C C . MET A 1 413 ? -7.845 20.433 -1.464 1.00 86.75 413 MET A C 1
ATOM 3190 O O . MET A 1 413 ? -7.325 20.210 -2.553 1.00 86.75 413 MET A O 1
ATOM 3194 N N . ALA A 1 414 ? -7.375 21.340 -0.604 1.00 86.31 414 ALA A N 1
ATOM 3195 C CA . ALA A 1 414 ? -6.213 22.189 -0.849 1.00 86.31 414 ALA A CA 1
ATOM 3196 C C . ALA A 1 414 ? -4.933 21.356 -0.998 1.00 86.31 414 ALA A C 1
ATOM 3198 O O . ALA A 1 414 ? -4.190 21.546 -1.958 1.00 86.31 414 ALA A O 1
ATOM 3199 N N . ILE A 1 415 ? -4.723 20.360 -0.123 1.00 87.25 415 ILE A N 1
ATOM 3200 C CA . ILE A 1 415 ? -3.622 19.394 -0.275 1.00 87.25 415 ILE A CA 1
ATOM 3201 C C . ILE A 1 415 ? -3.718 18.694 -1.632 1.00 87.25 415 ILE A C 1
ATOM 3203 O O . ILE A 1 415 ? -2.711 18.554 -2.321 1.00 87.25 415 ILE A O 1
ATOM 3207 N N . GLY A 1 416 ? -4.917 18.285 -2.055 1.00 86.44 416 GLY A N 1
ATOM 3208 C CA . GLY A 1 416 ? -5.055 17.631 -3.349 1.00 86.44 416 GLY A CA 1
ATOM 3209 C C . GLY A 1 416 ? -4.824 18.549 -4.546 1.00 86.44 416 GLY A C 1
ATOM 3210 O O . GLY A 1 416 ? -4.265 18.092 -5.538 1.00 86.44 416 GLY A O 1
ATOM 3211 N N . GLN A 1 417 ? -5.152 19.840 -4.455 1.00 87.06 417 GLN A N 1
ATOM 3212 C CA . GLN A 1 417 ? -4.852 20.804 -5.520 1.00 87.06 417 GLN A CA 1
ATOM 3213 C C . GLN A 1 417 ? -3.346 21.034 -5.715 1.00 87.06 417 GLN A C 1
ATOM 3215 O O . GLN A 1 417 ? -2.920 21.328 -6.830 1.00 87.06 417 GLN A O 1
ATOM 3220 N N . CYS A 1 418 ? -2.508 20.783 -4.701 1.00 87.25 418 CYS A N 1
ATOM 3221 C CA . CYS A 1 418 ? -1.058 20.691 -4.910 1.00 87.25 418 CYS A CA 1
ATOM 3222 C C . CYS A 1 418 ? -0.688 19.565 -5.897 1.00 87.25 418 CYS A C 1
ATOM 3224 O O . CYS A 1 418 ? 0.295 19.673 -6.628 1.00 87.25 418 CYS A O 1
ATOM 3226 N N . GLY A 1 419 ? -1.495 18.502 -5.961 1.00 85.50 419 GLY A N 1
ATOM 3227 C CA . GLY A 1 419 ? -1.376 17.441 -6.959 1.00 85.50 419 GLY A CA 1
ATOM 3228 C C . GLY A 1 419 ? -1.728 17.924 -8.364 1.00 85.50 419 GLY A C 1
ATOM 3229 O O . GLY A 1 419 ? -1.067 17.530 -9.319 1.00 85.50 419 GLY A O 1
ATOM 3230 N N . SER A 1 420 ? -2.695 18.834 -8.504 1.00 87.56 420 SER A N 1
ATOM 3231 C CA . SER A 1 420 ? -3.035 19.462 -9.789 1.00 87.56 420 SER A CA 1
ATOM 3232 C C . SER A 1 420 ? -1.886 20.303 -10.361 1.00 87.56 420 SER A C 1
ATOM 3234 O O . SER A 1 420 ? -1.679 20.313 -11.576 1.00 87.56 420 SER A O 1
ATOM 3236 N N . ILE A 1 421 ? -1.100 20.959 -9.494 1.00 87.38 421 ILE A N 1
ATOM 3237 C CA . ILE A 1 421 ? 0.130 21.667 -9.895 1.00 87.38 421 ILE A CA 1
ATOM 3238 C C . ILE A 1 421 ? 1.110 20.668 -10.512 1.00 87.38 421 ILE A C 1
ATOM 3240 O O . ILE A 1 421 ? 1.571 20.872 -11.629 1.00 87.38 421 ILE A O 1
ATOM 3244 N N . LEU A 1 422 ? 1.372 19.544 -9.832 1.00 87.12 422 LEU A N 1
ATOM 3245 C CA . LEU A 1 422 ? 2.221 18.481 -10.375 1.00 87.12 422 LEU A CA 1
ATOM 3246 C C . LEU A 1 422 ? 1.674 17.956 -11.713 1.00 87.12 422 LEU A C 1
ATOM 3248 O O . LEU A 1 422 ? 2.427 17.854 -12.679 1.00 87.12 422 LEU A O 1
ATOM 3252 N N . GLY A 1 423 ? 0.366 17.687 -11.787 1.00 83.88 423 GLY A N 1
ATOM 3253 C CA . GLY A 1 423 ? -0.316 17.197 -12.988 1.00 83.88 423 GLY A CA 1
ATOM 3254 C C . GLY A 1 423 ? -0.158 18.104 -14.209 1.00 83.88 423 GLY A C 1
ATOM 3255 O O . GLY A 1 423 ? -0.023 17.612 -15.329 1.00 83.88 423 GLY A O 1
ATOM 3256 N N . SER A 1 424 ? -0.086 19.418 -13.989 1.00 84.31 424 SER A N 1
ATOM 3257 C CA . SER A 1 424 ? 0.085 20.428 -15.041 1.00 84.31 424 SER A CA 1
ATOM 3258 C C . SER A 1 424 ? 1.476 20.401 -15.689 1.00 84.31 424 SER A C 1
ATOM 3260 O O . SER A 1 424 ? 1.617 20.839 -16.823 1.00 84.31 424 SER A O 1
ATOM 3262 N N . HIS A 1 425 ? 2.486 19.834 -15.017 1.00 84.00 425 HIS A N 1
ATOM 3263 C CA . HIS A 1 425 ? 3.864 19.720 -15.519 1.00 84.00 425 HIS A CA 1
ATOM 3264 C C . HIS A 1 425 ? 4.233 18.302 -16.000 1.00 84.00 425 HIS A C 1
ATOM 3266 O O . HIS A 1 425 ? 5.379 18.044 -16.371 1.00 84.00 425 HIS A O 1
ATOM 3272 N N . LEU A 1 426 ? 3.291 17.349 -15.984 1.00 81.00 426 LEU A N 1
ATOM 3273 C CA . LEU A 1 426 ? 3.577 15.935 -16.271 1.00 81.00 426 LEU A CA 1
ATOM 3274 C C . LEU A 1 426 ? 3.704 15.589 -17.765 1.00 81.00 426 LEU A C 1
ATOM 3276 O O . LEU A 1 426 ? 4.224 14.518 -18.089 1.00 81.00 426 LEU A O 1
ATOM 3280 N N . PHE A 1 427 ? 3.248 16.460 -18.671 1.00 77.94 427 PHE A N 1
ATOM 3281 C CA . PHE A 1 427 ? 3.171 16.181 -20.113 1.00 77.94 427 PHE A CA 1
ATOM 3282 C C . PHE A 1 427 ? 3.923 17.227 -20.961 1.00 77.94 427 PHE A C 1
ATOM 3284 O O . PHE A 1 427 ? 3.310 17.913 -21.793 1.00 77.94 427 PHE A O 1
ATOM 3291 N N . PRO A 1 428 ? 5.257 17.347 -20.797 1.00 73.69 428 PRO A N 1
ATOM 3292 C CA . PRO A 1 428 ? 6.052 18.300 -21.563 1.00 73.69 428 PRO A CA 1
ATOM 3293 C C . PRO A 1 428 ? 6.071 17.935 -23.053 1.00 73.69 428 PRO A C 1
ATOM 3295 O O . PRO A 1 428 ? 6.075 16.756 -23.424 1.00 73.69 428 PRO A O 1
ATOM 3298 N N . LYS A 1 429 ? 6.137 18.949 -23.930 1.00 68.19 429 LYS A N 1
ATOM 3299 C CA . LYS A 1 429 ? 6.199 18.748 -25.394 1.00 68.19 429 LYS A CA 1
ATOM 3300 C C . LYS A 1 429 ? 7.409 17.900 -25.818 1.00 68.19 429 LYS A C 1
ATOM 3302 O O . LYS A 1 429 ? 7.321 17.167 -26.796 1.00 68.19 429 LYS A O 1
ATOM 3307 N N . THR A 1 430 ? 8.506 17.951 -25.061 1.00 67.75 430 THR A N 1
ATOM 3308 C CA . THR A 1 430 ? 9.759 17.222 -25.327 1.00 67.75 430 THR A CA 1
ATOM 3309 C C . THR A 1 430 ? 9.633 15.699 -25.251 1.00 67.75 430 THR A C 1
ATOM 3311 O O . THR A 1 430 ? 10.446 14.995 -25.842 1.00 67.75 430 THR A O 1
ATOM 3314 N N . GLU A 1 431 ? 8.622 15.177 -24.550 1.00 69.81 431 GLU A N 1
ATOM 3315 C CA . GLU A 1 431 ? 8.389 13.733 -24.397 1.00 69.81 431 GLU A CA 1
ATOM 3316 C C . GLU A 1 431 ? 7.225 13.219 -25.261 1.00 69.81 431 GLU A C 1
ATOM 3318 O O . GLU A 1 431 ? 6.843 12.043 -25.178 1.00 69.81 431 GLU A O 1
ATOM 3323 N N . ALA A 1 432 ? 6.661 14.079 -26.114 1.00 66.31 432 ALA A N 1
ATOM 3324 C CA . ALA A 1 432 ? 5.672 13.673 -27.100 1.00 66.31 432 ALA A CA 1
ATOM 3325 C C . ALA A 1 432 ? 6.299 12.692 -28.113 1.00 66.31 432 ALA A C 1
ATOM 3327 O O . ALA A 1 432 ? 7.456 12.866 -28.498 1.00 66.31 432 ALA A O 1
ATOM 3328 N N . PRO A 1 433 ? 5.579 11.651 -28.574 1.00 68.19 433 PRO A N 1
ATOM 3329 C CA . PRO A 1 433 ? 4.187 11.285 -28.275 1.00 68.19 433 PRO A CA 1
ATOM 3330 C C . PRO A 1 433 ? 4.033 10.256 -27.132 1.00 68.19 433 PRO A C 1
ATOM 3332 O O . PRO A 1 433 ? 2.947 9.703 -26.946 1.00 68.19 433 PRO A O 1
ATOM 3335 N N . ARG A 1 434 ? 5.114 9.915 -26.413 1.00 70.25 434 ARG A N 1
ATOM 3336 C CA . ARG A 1 434 ? 5.146 8.740 -25.521 1.00 70.25 434 ARG A CA 1
ATOM 3337 C C . ARG A 1 434 ? 4.880 9.059 -24.049 1.00 70.25 434 ARG A C 1
ATOM 3339 O O . ARG A 1 434 ? 4.426 8.166 -23.345 1.00 70.25 434 ARG A O 1
ATOM 3346 N N . TYR A 1 435 ? 5.153 10.288 -23.601 1.00 79.50 435 TYR A N 1
ATOM 3347 C CA . TYR A 1 435 ? 4.819 10.823 -22.269 1.00 79.50 435 TYR A CA 1
ATOM 3348 C C . TYR A 1 435 ? 5.063 9.844 -21.100 1.00 79.50 435 TYR A C 1
ATOM 3350 O O . TYR A 1 435 ? 4.215 9.657 -20.226 1.00 79.50 435 TYR A O 1
ATOM 3358 N N . ILE A 1 436 ? 6.232 9.190 -21.095 1.00 81.75 436 ILE A N 1
ATOM 3359 C CA . ILE A 1 436 ? 6.556 8.085 -20.174 1.00 81.75 436 ILE A CA 1
ATOM 3360 C C . ILE A 1 436 ? 6.456 8.538 -18.714 1.00 81.75 436 ILE A C 1
ATOM 3362 O O . ILE A 1 436 ? 5.897 7.817 -17.885 1.00 81.75 436 ILE A O 1
ATOM 3366 N N . LYS A 1 437 ? 6.973 9.733 -18.394 1.00 82.56 437 LYS A N 1
ATOM 3367 C CA . LYS A 1 437 ? 6.936 10.267 -17.026 1.00 82.56 437 LYS A CA 1
ATOM 3368 C C . LYS A 1 437 ? 5.510 10.562 -16.576 1.00 82.56 437 LYS A C 1
ATOM 3370 O O . LYS A 1 437 ? 5.136 10.142 -15.484 1.00 82.56 437 LYS A O 1
ATOM 3375 N N . GLY A 1 438 ? 4.712 11.208 -17.426 1.00 82.00 438 GLY A N 1
ATOM 3376 C CA . GLY A 1 438 ? 3.315 11.525 -17.136 1.00 82.00 438 GLY A CA 1
ATOM 3377 C C . GLY A 1 438 ? 2.494 10.281 -16.818 1.00 82.00 438 GLY A C 1
ATOM 3378 O O . GLY A 1 438 ? 1.911 10.179 -15.740 1.00 82.00 438 GLY A O 1
ATOM 3379 N N . PHE A 1 439 ? 2.526 9.281 -17.703 1.00 87.00 439 PHE A N 1
ATOM 3380 C CA . PHE A 1 439 ? 1.785 8.036 -17.491 1.00 87.00 439 PHE A CA 1
ATOM 3381 C C . PHE A 1 439 ? 2.300 7.233 -16.286 1.00 87.00 439 PHE A C 1
ATOM 3383 O O . PHE A 1 439 ? 1.495 6.705 -15.520 1.00 87.00 439 PHE A O 1
ATOM 3390 N N . GLY A 1 440 ? 3.620 7.173 -16.074 1.00 85.00 440 GLY A N 1
ATOM 3391 C CA . GLY A 1 440 ? 4.216 6.458 -14.943 1.00 85.00 440 GLY A CA 1
ATOM 3392 C C . GLY A 1 440 ? 3.874 7.074 -13.583 1.00 85.00 440 GLY A C 1
ATOM 3393 O O . GLY A 1 440 ? 3.477 6.354 -12.665 1.00 85.00 440 GLY A O 1
ATOM 3394 N N . VAL A 1 441 ? 3.975 8.402 -13.453 1.00 86.44 441 VAL A N 1
ATOM 3395 C CA . VAL A 1 441 ? 3.678 9.113 -12.198 1.00 86.44 441 VAL A CA 1
ATOM 3396 C C . VAL A 1 441 ? 2.185 9.049 -11.873 1.00 86.44 441 VAL A C 1
ATOM 3398 O O . VAL A 1 441 ? 1.832 8.719 -10.741 1.00 86.44 441 VAL A O 1
ATOM 3401 N N . SER A 1 442 ? 1.299 9.279 -12.850 1.00 87.25 442 SER A N 1
ATOM 3402 C CA . SER A 1 442 ? -0.150 9.159 -12.633 1.00 87.25 442 SER A CA 1
ATOM 3403 C C . SER A 1 442 ? -0.559 7.730 -12.253 1.00 87.25 442 SER A C 1
ATOM 3405 O O . SER A 1 442 ? -1.370 7.549 -11.345 1.00 87.25 442 SER A O 1
ATOM 3407 N N . CYS A 1 443 ? 0.050 6.709 -12.869 1.00 89.94 443 CYS A N 1
ATOM 3408 C CA . CYS A 1 443 ? -0.171 5.307 -12.506 1.00 89.94 443 CYS A CA 1
ATOM 3409 C C . CYS A 1 443 ? 0.244 5.021 -11.052 1.00 89.94 443 CYS A C 1
ATOM 3411 O O . CYS A 1 443 ? -0.541 4.465 -10.283 1.00 89.94 443 CYS A O 1
ATOM 3413 N N . ALA A 1 444 ? 1.456 5.422 -10.655 1.00 86.81 444 ALA A N 1
ATOM 3414 C CA . ALA A 1 444 ? 1.966 5.200 -9.301 1.00 86.81 444 ALA A CA 1
ATOM 3415 C C . ALA A 1 444 ? 1.109 5.898 -8.232 1.00 86.81 444 ALA A C 1
ATOM 3417 O O . ALA A 1 444 ? 0.808 5.307 -7.194 1.00 86.81 444 ALA A O 1
ATOM 3418 N N . LEU A 1 445 ? 0.668 7.131 -8.500 1.00 88.06 445 LEU A N 1
ATOM 3419 C CA . LEU A 1 445 ? -0.181 7.893 -7.586 1.00 88.06 445 LEU A CA 1
ATOM 3420 C C . LEU A 1 445 ? -1.585 7.290 -7.436 1.00 88.06 445 LEU A C 1
ATOM 3422 O O . LEU A 1 445 ? -2.122 7.291 -6.329 1.00 88.06 445 LEU A O 1
ATOM 3426 N N . LEU A 1 446 ? -2.166 6.729 -8.502 1.00 87.00 446 LEU A N 1
ATOM 3427 C CA . LEU A 1 446 ? -3.452 6.026 -8.428 1.00 87.00 446 LEU A CA 1
ATOM 3428 C C . LEU A 1 446 ? -3.350 4.688 -7.685 1.00 87.00 446 LEU A C 1
ATOM 3430 O O . LEU A 1 446 ? -4.247 4.352 -6.911 1.00 87.00 446 LEU A O 1
ATOM 3434 N N . PHE A 1 447 ? -2.242 3.956 -7.841 1.00 87.50 447 PHE A N 1
ATOM 3435 C CA . PHE A 1 447 ? -1.964 2.769 -7.025 1.00 87.50 447 PHE A CA 1
ATOM 3436 C C . PHE A 1 447 ? -1.800 3.119 -5.543 1.00 87.50 447 PHE A C 1
ATOM 3438 O O . PHE A 1 447 ? -2.389 2.459 -4.685 1.00 87.50 447 PHE A O 1
ATOM 3445 N N . LEU A 1 448 ? -1.054 4.184 -5.236 1.00 85.56 448 LEU A N 1
ATOM 3446 C CA . LEU A 1 448 ? -0.909 4.680 -3.869 1.00 85.56 448 LEU A CA 1
ATOM 3447 C C . LEU A 1 448 ? -2.270 5.080 -3.279 1.00 85.56 448 LEU A C 1
ATOM 3449 O O . LEU A 1 448 ? -2.592 4.686 -2.159 1.00 85.56 448 LEU A O 1
ATOM 3453 N N . ALA A 1 449 ? -3.098 5.791 -4.050 1.00 83.94 449 ALA A N 1
ATOM 3454 C CA . ALA A 1 449 ? -4.455 6.151 -3.652 1.00 83.94 449 ALA A CA 1
ATOM 3455 C C . ALA A 1 449 ? -5.314 4.909 -3.360 1.00 83.94 449 ALA A C 1
ATOM 3457 O O . ALA A 1 449 ? -5.994 4.877 -2.337 1.00 83.94 449 ALA A O 1
ATOM 3458 N N . ALA A 1 450 ? -5.247 3.864 -4.194 1.00 84.75 450 ALA A N 1
ATOM 3459 C CA . ALA A 1 450 ? -5.969 2.611 -3.964 1.00 84.75 450 ALA A CA 1
ATOM 3460 C C . ALA A 1 450 ? -5.560 1.939 -2.639 1.00 84.75 450 ALA A C 1
ATOM 3462 O O . ALA A 1 450 ? -6.428 1.546 -1.858 1.00 84.75 450 ALA A O 1
ATOM 3463 N N . ILE A 1 451 ? -4.256 1.873 -2.346 1.00 82.81 451 ILE A N 1
ATOM 3464 C CA . ILE A 1 451 ? -3.730 1.316 -1.089 1.00 82.81 451 ILE A CA 1
ATOM 3465 C C . ILE A 1 451 ? -4.223 2.139 0.109 1.00 82.81 451 ILE A C 1
ATOM 3467 O O . ILE A 1 451 ? -4.763 1.585 1.067 1.00 82.81 451 ILE A O 1
ATOM 3471 N N . CYS A 1 452 ? -4.106 3.467 0.046 1.00 80.94 452 CYS A N 1
ATOM 3472 C CA . CYS A 1 452 ? -4.566 4.359 1.109 1.00 80.94 452 CYS A CA 1
ATOM 3473 C C . CYS A 1 452 ? -6.089 4.274 1.340 1.00 80.94 452 CYS A C 1
ATOM 3475 O O . CYS A 1 452 ? -6.526 4.333 2.490 1.00 80.94 452 CYS A O 1
ATOM 3477 N N . CYS A 1 453 ? -6.898 4.080 0.292 1.00 80.44 453 CYS A N 1
ATOM 3478 C CA . CYS A 1 453 ? -8.345 3.861 0.407 1.00 80.44 453 CYS A CA 1
ATOM 3479 C C . CYS A 1 453 ? -8.678 2.568 1.161 1.00 80.44 453 CYS A C 1
ATOM 3481 O O . CYS A 1 453 ? -9.548 2.572 2.035 1.00 80.44 453 CYS A O 1
ATOM 3483 N N . VAL A 1 454 ? -7.976 1.470 0.861 1.00 76.81 454 VAL A N 1
ATOM 3484 C CA . VAL A 1 454 ? -8.155 0.192 1.569 1.00 76.81 454 VAL A CA 1
ATOM 3485 C C . VAL A 1 454 ? -7.768 0.348 3.039 1.00 76.81 454 VAL A C 1
ATOM 3487 O O . VAL A 1 454 ? -8.537 -0.043 3.915 1.00 76.81 454 VAL A O 1
ATOM 3490 N N . ILE A 1 455 ? -6.642 1.010 3.315 1.00 76.94 455 ILE A N 1
ATOM 3491 C CA . ILE A 1 455 ? -6.192 1.314 4.678 1.00 76.94 455 ILE A CA 1
ATOM 3492 C C . ILE A 1 455 ? -7.262 2.120 5.432 1.00 76.94 455 ILE A C 1
ATOM 3494 O O . ILE A 1 455 ? -7.720 1.685 6.486 1.00 76.94 455 ILE A O 1
ATOM 3498 N N . LEU A 1 456 ? -7.732 3.248 4.886 1.00 73.69 456 LEU A N 1
ATOM 3499 C CA . LEU A 1 456 ? -8.776 4.061 5.527 1.00 73.69 456 LEU A CA 1
ATOM 3500 C C . LEU A 1 456 ? -10.089 3.300 5.735 1.00 73.69 456 LEU A C 1
ATOM 3502 O O . LEU A 1 456 ? -10.758 3.527 6.739 1.00 73.69 456 LEU A O 1
ATOM 3506 N N . SER A 1 457 ? -10.456 2.397 4.824 1.00 71.00 457 SER A N 1
ATOM 3507 C CA . SER A 1 457 ? -11.663 1.569 4.965 1.00 71.00 457 SER A CA 1
ATOM 3508 C C . SER A 1 457 ? -11.559 0.649 6.172 1.00 71.00 457 SER A C 1
ATOM 3510 O O . SER A 1 457 ? -12.485 0.576 6.974 1.00 71.00 457 SER A O 1
ATOM 3512 N N . VAL A 1 458 ? -10.404 0.003 6.343 1.00 65.88 458 VAL A N 1
ATOM 3513 C CA . VAL A 1 458 ? -10.116 -0.846 7.505 1.00 65.88 458 VAL A CA 1
ATOM 3514 C C . VAL A 1 458 ? -10.113 -0.014 8.791 1.00 65.88 458 VAL A C 1
ATOM 3516 O O . VAL A 1 458 ? -10.664 -0.444 9.802 1.00 65.88 458 VAL A O 1
ATOM 3519 N N . PHE A 1 459 ? -9.573 1.210 8.749 1.00 65.06 459 PHE A N 1
ATOM 3520 C CA . PHE A 1 459 ? -9.573 2.114 9.903 1.00 65.06 459 PHE A CA 1
ATOM 3521 C C . PHE A 1 459 ? -10.952 2.686 10.263 1.00 65.06 459 PHE A C 1
ATOM 3523 O O . PHE A 1 459 ? -11.192 2.970 11.434 1.00 65.06 459 PHE A O 1
ATOM 3530 N N . ALA A 1 460 ? -11.852 2.864 9.294 1.00 57.72 460 ALA A N 1
ATOM 3531 C CA . ALA A 1 460 ? -13.198 3.395 9.514 1.00 57.72 460 ALA A CA 1
ATOM 3532 C C . ALA A 1 460 ? -14.192 2.344 10.038 1.00 57.72 460 ALA A C 1
ATOM 3534 O O . ALA A 1 460 ? -15.154 2.709 10.706 1.00 57.72 460 ALA A O 1
ATOM 3535 N N . ILE A 1 461 ? -13.957 1.057 9.757 1.00 51.84 461 ILE A N 1
ATOM 3536 C CA . ILE A 1 461 ? -14.769 -0.065 10.265 1.00 51.84 461 ILE A CA 1
ATOM 3537 C C . ILE A 1 461 ? -14.465 -0.350 11.750 1.00 51.84 461 ILE A C 1
ATOM 3539 O O . ILE A 1 461 ? -15.269 -0.972 12.443 1.00 51.84 461 ILE A O 1
ATOM 3543 N N . MET A 1 462 ? -13.341 0.146 12.279 1.00 40.56 462 MET A N 1
ATOM 3544 C CA . MET A 1 462 ? -13.078 0.106 13.716 1.00 40.56 462 MET A CA 1
ATOM 3545 C C . MET A 1 462 ? -13.996 1.072 14.479 1.00 40.56 462 MET A C 1
ATOM 3547 O O . MET A 1 462 ? -13.985 2.271 14.183 1.00 40.56 462 MET A O 1
ATOM 3551 N N . PRO A 1 463 ? -14.716 0.607 15.517 1.00 34.72 463 PRO A N 1
ATOM 3552 C CA . PRO A 1 463 ? -15.433 1.501 16.413 1.00 34.72 463 PRO A CA 1
ATOM 3553 C C . PRO A 1 463 ? -14.456 2.511 17.027 1.00 34.72 463 PRO A C 1
ATOM 3555 O O . PRO A 1 463 ? -13.439 2.137 17.616 1.00 34.72 463 PRO A O 1
ATOM 3558 N N . SER A 1 464 ? -14.748 3.807 16.890 1.00 36.16 464 SER A N 1
ATOM 3559 C CA . SER A 1 464 ? -14.014 4.841 17.612 1.00 36.16 464 SER A CA 1
ATOM 3560 C C . SER A 1 464 ? -14.289 4.686 19.102 1.00 36.16 464 SER A C 1
ATOM 3562 O O . SER A 1 464 ? -15.408 4.925 19.551 1.00 36.16 464 SER A O 1
ATOM 3564 N N . VAL A 1 465 ? -13.259 4.299 19.852 1.00 34.03 465 VAL A N 1
ATOM 3565 C CA . VAL A 1 465 ? -13.251 4.338 21.316 1.00 34.03 465 VAL A CA 1
ATOM 3566 C C . VAL A 1 465 ? -13.574 5.776 21.744 1.00 34.03 465 VAL A C 1
ATOM 3568 O O . VAL A 1 465 ? -12.853 6.690 21.326 1.00 34.03 465 VAL A O 1
ATOM 3571 N N . PRO A 1 466 ? -14.637 6.019 22.531 1.00 32.28 466 PRO A N 1
ATOM 3572 C CA . PRO A 1 466 ? -14.820 7.307 23.181 1.00 32.28 466 PRO A CA 1
ATOM 3573 C C . PRO A 1 466 ? -13.557 7.607 23.986 1.00 32.28 466 PRO A C 1
ATOM 3575 O O . PRO A 1 466 ? -13.128 6.789 24.799 1.00 32.28 466 PRO A O 1
ATOM 3578 N N . SER A 1 467 ? -12.928 8.754 23.742 1.00 28.39 467 SER A N 1
ATOM 3579 C CA . SER A 1 467 ? -11.851 9.237 24.599 1.00 28.39 467 SER A CA 1
ATOM 3580 C C . SER A 1 467 ? -12.396 9.350 26.021 1.00 28.39 467 SER A C 1
ATOM 3582 O O . SER A 1 467 ? -13.224 10.219 26.296 1.00 28.39 467 SER A O 1
ATOM 3584 N N . LEU A 1 468 ? -11.959 8.456 26.909 1.00 31.88 468 LEU A N 1
ATOM 3585 C CA . LEU A 1 468 ? -12.216 8.529 28.344 1.00 31.88 468 LEU A CA 1
ATOM 3586 C C . LEU A 1 468 ? -11.394 9.679 28.929 1.00 31.88 468 LEU A C 1
ATOM 3588 O O . LEU A 1 468 ? -10.360 9.482 29.556 1.00 31.88 468 LEU A O 1
ATOM 3592 N N . THR A 1 469 ? -11.855 10.895 28.683 1.00 28.05 469 THR A N 1
ATOM 3593 C CA . THR A 1 469 ? -11.459 12.088 29.423 1.00 28.05 469 THR A CA 1
ATOM 3594 C C . THR A 1 469 ? -12.716 12.919 29.614 1.00 28.05 469 THR A C 1
ATOM 3596 O O . THR A 1 469 ? -13.174 13.564 28.672 1.00 28.05 469 THR A O 1
ATOM 3599 N N . LYS A 1 470 ? -13.290 12.866 30.821 1.00 30.94 470 LYS A N 1
ATOM 3600 C CA . LYS A 1 470 ? -14.118 13.959 31.339 1.00 30.94 470 LYS A CA 1
ATOM 3601 C C . LYS A 1 470 ? -13.197 14.999 31.981 1.00 30.94 470 LYS A C 1
ATOM 3603 O O . LYS A 1 470 ? -12.136 14.650 32.491 1.00 30.94 470 LYS A O 1
ATOM 3608 N N . GLU A 1 471 ? -13.622 16.255 31.910 1.00 38.12 471 GLU A N 1
ATOM 3609 C CA . GLU A 1 471 ? -12.904 17.447 32.381 1.00 38.12 471 GLU A CA 1
ATOM 3610 C C . GLU A 1 471 ? -12.873 17.621 33.909 1.00 38.12 471 GLU A C 1
ATOM 3612 O O . GLU A 1 471 ? -12.155 18.492 34.381 1.00 38.12 471 GLU A O 1
ATOM 3617 N N . ASP A 1 472 ? -13.533 16.765 34.691 1.00 30.61 472 ASP A N 1
ATOM 3618 C CA . ASP A 1 472 ? -13.467 16.813 36.155 1.00 30.61 472 ASP A CA 1
ATOM 3619 C C . ASP A 1 472 ? -12.697 15.615 36.706 1.00 30.61 472 ASP A C 1
ATOM 3621 O O . ASP A 1 472 ? -13.045 14.466 36.436 1.00 30.61 472 ASP A O 1
ATOM 3625 N N . GLY A 1 473 ? -11.653 15.885 37.496 1.00 33.06 473 GLY A N 1
ATOM 3626 C CA . GLY A 1 473 ? -10.696 14.928 38.071 1.00 33.06 473 GLY A CA 1
ATOM 3627 C C . GLY A 1 473 ? -11.250 13.915 39.086 1.00 33.06 473 GLY A C 1
ATOM 3628 O O . GLY A 1 473 ? -10.572 13.598 40.062 1.00 33.06 473 GLY A O 1
ATOM 3629 N N . SER A 1 474 ? -12.446 13.376 38.867 1.00 28.31 474 SER A N 1
ATOM 3630 C CA . SER A 1 474 ? -12.997 12.244 39.611 1.00 28.31 474 SER A CA 1
ATOM 3631 C C . SER A 1 474 ? -12.703 10.928 38.879 1.00 28.31 474 SER A C 1
ATOM 3633 O O . SER A 1 474 ? -12.864 10.807 37.663 1.00 28.31 474 SER A O 1
ATOM 3635 N N . LYS A 1 475 ? -12.215 9.929 39.626 1.00 27.52 475 LYS A N 1
ATOM 3636 C CA . LYS A 1 475 ? -12.037 8.562 39.122 1.00 27.52 475 LYS A CA 1
ATOM 3637 C C . LYS A 1 475 ? -13.409 8.006 38.738 1.00 27.52 475 LYS A C 1
ATOM 3639 O O . LYS A 1 475 ? -14.328 8.050 39.546 1.00 27.52 475 LYS A O 1
ATOM 3644 N N . ILE A 1 476 ? -13.523 7.460 37.531 1.00 30.23 476 ILE A N 1
ATOM 3645 C CA . ILE A 1 476 ? -14.659 6.617 37.156 1.00 30.23 476 ILE A CA 1
ATOM 3646 C C . ILE A 1 476 ? -14.552 5.353 38.015 1.00 30.23 476 ILE A C 1
ATOM 3648 O O . ILE A 1 476 ? -13.566 4.624 37.894 1.00 30.23 476 ILE A O 1
ATOM 3652 N N . GLU A 1 477 ? -15.522 5.130 38.903 1.00 27.78 477 GLU A N 1
ATOM 3653 C CA . GLU A 1 477 ? -15.760 3.801 39.463 1.00 27.78 477 GLU A CA 1
ATOM 3654 C C . GLU A 1 477 ? -15.959 2.838 38.296 1.00 27.78 477 GLU A C 1
ATOM 3656 O O . GLU A 1 477 ? -16.772 3.079 37.399 1.00 27.78 477 GLU A O 1
ATOM 3661 N N . GLU A 1 478 ? -15.133 1.795 38.272 1.00 25.39 478 GLU A N 1
ATOM 3662 C CA . GLU A 1 478 ? -15.213 0.730 37.289 1.00 25.39 478 GLU A CA 1
ATOM 3663 C C . GLU A 1 478 ? -16.654 0.227 37.218 1.00 25.39 478 GLU A C 1
ATOM 3665 O O . GLU A 1 478 ? -17.213 -0.250 38.203 1.00 25.39 478 GLU A O 1
ATOM 3670 N N . VAL A 1 479 ? -17.254 0.320 36.030 1.00 25.12 479 VAL A N 1
ATOM 3671 C CA . VAL A 1 479 ? -18.442 -0.464 35.714 1.00 25.12 479 VAL A CA 1
ATOM 3672 C C . VAL A 1 479 ? -17.995 -1.920 35.757 1.00 25.12 479 VAL A C 1
ATOM 3674 O O . VAL A 1 479 ? -17.350 -2.419 34.830 1.00 25.12 479 VAL A O 1
ATOM 3677 N N . SER A 1 480 ? -18.289 -2.566 36.880 1.00 22.12 480 SER A N 1
ATOM 3678 C CA . SER A 1 480 ? -18.194 -4.000 37.072 1.00 22.12 480 SER A CA 1
ATOM 3679 C C . SER A 1 480 ? -19.033 -4.676 35.991 1.00 22.12 480 SER A C 1
ATOM 3681 O O . SER A 1 480 ? -20.261 -4.600 35.958 1.00 22.12 480 SER A O 1
ATOM 3683 N N . TYR A 1 481 ? -18.362 -5.324 35.043 1.00 25.23 481 TYR A N 1
ATOM 3684 C CA . TYR A 1 481 ? -19.034 -6.260 34.158 1.00 25.23 481 TYR A CA 1
ATOM 3685 C C . TYR A 1 481 ? -19.455 -7.461 35.003 1.00 25.23 481 TYR A C 1
ATOM 3687 O O . TYR A 1 481 ? -18.617 -8.288 35.339 1.00 25.23 481 TYR A O 1
ATOM 3695 N N . VAL A 1 482 ? -20.745 -7.500 35.342 1.00 27.53 482 VAL A N 1
ATOM 3696 C CA . VAL A 1 482 ? -21.554 -8.689 35.642 1.00 27.53 482 VAL A CA 1
ATOM 3697 C C . VAL A 1 482 ? -20.798 -9.770 36.426 1.00 27.53 482 VAL A C 1
ATOM 3699 O O . VAL A 1 482 ? -20.276 -10.732 35.868 1.00 27.53 482 VAL A O 1
ATOM 3702 N N . GLU A 1 483 ? -20.832 -9.629 37.749 1.00 25.38 483 GLU A N 1
ATOM 3703 C CA . GLU A 1 483 ? -20.587 -10.701 38.724 1.00 25.38 483 GLU A CA 1
ATOM 3704 C C . GLU A 1 483 ? -21.779 -11.681 38.849 1.00 25.38 483 GLU A C 1
ATOM 3706 O O . GLU A 1 483 ? -21.815 -12.493 39.765 1.00 25.38 483 GLU A O 1
ATOM 3711 N N . ASP A 1 484 ? -22.728 -11.687 37.904 1.00 23.67 484 ASP A N 1
ATOM 3712 C CA . ASP A 1 484 ? -23.842 -12.652 37.857 1.00 23.67 484 ASP A CA 1
ATOM 3713 C C . ASP A 1 484 ? -23.544 -13.856 36.949 1.00 23.67 484 ASP A C 1
ATOM 3715 O O . ASP A 1 484 ? -24.350 -14.285 36.122 1.00 23.67 484 ASP A O 1
ATOM 3719 N N . ALA A 1 485 ? -22.373 -14.458 37.135 1.00 27.91 485 ALA A N 1
ATOM 3720 C CA . ALA A 1 485 ? -22.194 -15.878 36.872 1.00 27.91 485 ALA A CA 1
ATOM 3721 C C . ALA A 1 485 ? -21.995 -16.543 38.229 1.00 27.91 485 ALA A C 1
ATOM 3723 O O . ALA A 1 485 ? -20.869 -16.682 38.686 1.00 27.91 485 ALA A O 1
ATOM 3724 N N . SER A 1 486 ? -23.123 -16.858 38.873 1.00 27.62 486 SER A N 1
ATOM 3725 C CA . SER A 1 486 ? -23.305 -17.809 39.975 1.00 27.62 486 SER A CA 1
ATOM 3726 C C . SER A 1 486 ? -22.044 -18.215 40.746 1.00 27.62 486 SER A C 1
ATOM 3728 O O . SER A 1 486 ? -21.154 -18.864 40.193 1.00 27.62 486 SER A O 1
ATOM 3730 N N . GLN A 1 487 ? -22.086 -18.014 42.066 1.00 28.20 487 GLN A N 1
ATOM 3731 C CA . GLN A 1 487 ? -21.392 -18.812 43.085 1.00 28.20 487 GLN A CA 1
ATOM 3732 C C . GLN A 1 487 ? -21.727 -20.320 42.974 1.00 28.20 487 GLN A C 1
ATOM 3734 O O . GLN A 1 487 ? -22.216 -20.947 43.909 1.00 28.20 487 GLN A O 1
ATOM 3739 N N . ASN A 1 488 ? -21.455 -20.930 41.828 1.00 26.25 488 ASN A N 1
ATOM 3740 C CA . ASN A 1 488 ? -21.325 -22.359 41.673 1.00 26.25 488 ASN A CA 1
ATOM 3741 C C . ASN A 1 488 ? -19.839 -22.637 41.820 1.00 26.25 488 ASN A C 1
ATOM 3743 O O . ASN A 1 488 ? -19.058 -22.243 40.960 1.00 26.25 488 ASN A O 1
ATOM 3747 N N . GLN A 1 489 ? -19.487 -23.223 42.967 1.00 28.14 489 GLN A N 1
ATOM 3748 C CA . GLN A 1 489 ? -18.276 -24.002 43.230 1.00 28.14 489 GLN A CA 1
ATOM 3749 C C . GLN A 1 489 ? -17.173 -23.800 42.183 1.00 28.14 489 GLN A C 1
ATOM 3751 O O . GLN A 1 489 ? -17.250 -24.379 41.103 1.00 28.14 489 GLN A O 1
ATOM 3756 N N . LEU A 1 490 ? -16.146 -23.009 42.525 1.00 30.84 490 LEU A N 1
ATOM 3757 C CA . LEU A 1 490 ? -14.859 -23.015 41.824 1.00 30.84 490 LEU A CA 1
ATOM 3758 C C . LEU A 1 490 ? -14.484 -24.481 41.550 1.00 30.84 490 LEU A C 1
ATOM 3760 O O . LEU A 1 490 ? -14.183 -25.192 42.514 1.00 30.84 490 LEU A O 1
ATOM 3764 N N . PRO A 1 491 ? -14.536 -24.971 40.296 1.00 33.72 491 PRO A N 1
ATOM 3765 C CA . PRO A 1 491 ? -13.993 -26.280 40.014 1.00 33.72 491 PRO A CA 1
ATOM 3766 C C . PRO A 1 491 ? -12.497 -26.168 40.286 1.00 33.72 491 PRO A C 1
ATOM 3768 O O . PRO A 1 491 ? -11.882 -25.150 39.956 1.00 33.72 491 PRO A O 1
ATOM 3771 N N . GLU A 1 492 ? -11.961 -27.183 40.952 1.00 36.47 492 GLU A N 1
ATOM 3772 C CA . GLU A 1 492 ? -10.550 -27.344 41.287 1.00 36.47 492 GLU A CA 1
ATOM 3773 C C . GLU A 1 492 ? -9.629 -26.735 40.224 1.00 36.47 492 GLU A C 1
ATOM 3775 O O . GLU A 1 492 ? -9.845 -26.901 39.023 1.00 36.47 492 GLU A O 1
ATOM 3780 N N . THR A 1 493 ? -8.587 -26.035 40.675 1.00 40.09 493 THR A N 1
ATOM 3781 C CA . THR A 1 493 ? -7.458 -25.584 39.855 1.00 40.09 493 THR A CA 1
ATOM 3782 C C . THR A 1 493 ? -7.106 -26.641 38.806 1.00 40.09 493 THR A C 1
ATOM 3784 O O . THR A 1 493 ? -6.524 -27.668 39.147 1.00 40.09 493 THR A O 1
ATOM 3787 N N . PHE A 1 494 ? -7.479 -26.401 37.539 1.00 46.09 494 PHE A N 1
ATOM 3788 C CA . PHE A 1 494 ? -7.251 -27.318 36.416 1.00 46.09 494 PHE A CA 1
ATOM 3789 C C . PHE A 1 494 ? -5.761 -27.343 36.034 1.00 46.09 494 PHE A C 1
ATOM 3791 O O . PHE A 1 494 ? -5.377 -26.899 34.947 1.00 46.09 494 PHE A O 1
ATOM 3798 N N . GLU A 1 495 ? -4.895 -27.795 36.936 1.00 43.50 495 GLU A N 1
ATOM 3799 C CA . GLU A 1 495 ? -3.517 -28.154 36.626 1.00 43.50 495 GLU A CA 1
ATOM 3800 C C . GLU A 1 495 ? -3.526 -29.501 35.880 1.00 43.50 495 GLU A C 1
ATOM 3802 O O . GLU A 1 495 ? -3.798 -30.548 36.457 1.00 43.50 495 GLU A O 1
ATOM 3807 N N . ASN A 1 496 ? -3.194 -29.479 34.580 1.00 53.88 496 ASN A N 1
ATOM 3808 C CA . ASN A 1 496 ? -2.847 -30.658 33.767 1.00 53.88 496 ASN A CA 1
ATOM 3809 C C . ASN A 1 496 ? -3.960 -31.688 33.456 1.00 53.88 496 ASN A C 1
ATOM 3811 O O . ASN A 1 496 ? -3.757 -32.900 33.551 1.00 53.88 496 ASN A O 1
ATOM 3815 N N . THR A 1 497 ? -5.115 -31.245 32.958 1.00 60.91 497 THR A N 1
ATOM 3816 C CA . THR A 1 497 ? -6.155 -32.167 32.462 1.00 60.91 497 THR A CA 1
ATOM 3817 C C . THR A 1 497 ? -5.744 -32.794 31.116 1.00 60.91 497 THR A C 1
ATOM 3819 O O . THR A 1 497 ? -5.297 -32.091 30.210 1.00 60.91 497 THR A O 1
ATOM 3822 N N . GLU A 1 498 ? -5.953 -34.103 30.914 1.00 78.00 498 GLU A N 1
ATOM 3823 C CA . GLU A 1 498 ? -5.812 -34.775 29.598 1.00 78.00 498 GLU A CA 1
ATOM 3824 C C . GLU A 1 498 ? -6.582 -34.050 28.470 1.00 78.00 498 GLU A C 1
ATOM 3826 O O . GLU A 1 498 ? -6.199 -34.105 27.300 1.00 78.00 498 GLU A O 1
ATOM 3831 N N . GLU A 1 499 ? -7.643 -33.320 28.819 1.00 79.69 499 GLU A N 1
ATOM 3832 C CA . GLU A 1 499 ? -8.405 -32.449 27.919 1.00 79.69 499 GLU A CA 1
ATOM 3833 C C . GLU A 1 499 ? -7.575 -31.292 27.342 1.00 79.69 499 GLU A C 1
ATOM 3835 O O . GLU A 1 499 ? -7.681 -31.011 26.148 1.00 79.69 499 GLU A O 1
ATOM 3840 N N . GLU A 1 500 ? -6.697 -30.665 28.133 1.00 81.44 500 GLU A N 1
ATOM 3841 C CA . GLU A 1 500 ? -5.831 -29.576 27.663 1.00 81.44 500 GLU A CA 1
ATOM 3842 C C . GLU A 1 500 ? -4.821 -30.100 26.634 1.00 81.44 500 GLU A C 1
ATOM 3844 O O . GLU A 1 500 ? -4.652 -29.516 25.564 1.00 81.44 500 GLU A O 1
ATOM 3849 N N . LYS A 1 501 ? -4.225 -31.274 26.886 1.00 83.62 501 LYS A N 1
ATOM 3850 C CA . LYS A 1 501 ? -3.327 -31.933 25.922 1.00 83.62 501 LYS A CA 1
ATOM 3851 C C . LYS A 1 501 ? -4.054 -32.318 24.633 1.00 83.62 501 LYS A C 1
ATOM 3853 O O . LYS A 1 501 ? -3.483 -32.183 23.549 1.00 83.62 501 LYS A O 1
ATOM 3858 N N . LYS A 1 502 ? -5.302 -32.795 24.722 1.00 86.50 502 LYS A N 1
ATOM 3859 C CA . LYS A 1 502 ? -6.137 -33.090 23.544 1.00 86.50 502 LYS A CA 1
ATOM 3860 C C . LYS A 1 502 ? -6.438 -31.823 22.743 1.00 86.50 502 LYS A C 1
ATOM 3862 O O . LYS A 1 502 ? -6.293 -31.850 21.522 1.00 86.50 502 LYS A O 1
ATOM 3867 N N . LEU A 1 503 ? -6.778 -30.720 23.413 1.00 87.06 503 LEU A N 1
ATOM 3868 C CA . LEU A 1 503 ? -6.999 -29.421 22.779 1.00 87.06 503 LEU A CA 1
ATOM 3869 C C . LEU A 1 503 ? -5.739 -28.933 22.053 1.00 87.06 503 LEU A C 1
ATOM 3871 O O . LEU A 1 503 ? -5.808 -28.585 20.877 1.00 87.06 503 LEU A O 1
ATOM 3875 N N . VAL A 1 504 ? -4.582 -28.967 22.716 1.00 87.44 504 VAL A N 1
ATOM 3876 C CA . VAL A 1 504 ? -3.303 -28.556 22.119 1.00 87.44 504 VAL A CA 1
ATOM 3877 C C . VAL A 1 504 ? -2.965 -29.410 20.893 1.00 87.44 504 VAL A C 1
ATOM 3879 O O . VAL A 1 504 ? -2.660 -28.856 19.842 1.00 87.44 504 VAL A O 1
ATOM 3882 N N . ARG A 1 505 ? -3.126 -30.740 20.963 1.00 88.06 505 ARG A N 1
ATOM 3883 C CA . ARG A 1 505 ? -2.938 -31.627 19.797 1.00 88.06 505 ARG A CA 1
ATOM 3884 C C . ARG A 1 505 ? -3.899 -31.299 18.650 1.00 88.06 505 ARG A C 1
ATOM 3886 O O . ARG A 1 505 ? -3.492 -31.320 17.492 1.00 88.06 505 ARG A O 1
ATOM 3893 N N . LYS A 1 506 ? -5.162 -30.987 18.956 1.00 89.56 506 LYS A N 1
ATOM 3894 C CA . LYS A 1 506 ? -6.182 -30.599 17.968 1.00 89.56 506 LYS A CA 1
ATOM 3895 C C . LYS A 1 506 ? -5.845 -29.265 17.288 1.00 89.56 506 LYS A C 1
ATOM 3897 O O . LYS A 1 506 ? -6.103 -29.111 16.093 1.00 89.56 506 LYS A O 1
ATOM 3902 N N . LEU A 1 507 ? -5.272 -28.315 18.030 1.00 88.38 507 LEU A N 1
ATOM 3903 C CA . LEU A 1 507 ? -4.766 -27.047 17.497 1.00 88.38 507 LEU A CA 1
ATOM 3904 C C . LEU A 1 507 ? -3.524 -27.273 16.626 1.00 88.38 507 LEU A C 1
ATOM 3906 O O . LEU A 1 507 ? -3.487 -26.791 15.491 1.00 88.38 507 LEU A O 1
ATOM 3910 N N . ASP A 1 508 ? -2.569 -28.075 17.105 1.00 89.19 508 ASP A N 1
ATOM 3911 C CA . ASP A 1 508 ? -1.341 -28.420 16.383 1.00 89.19 508 ASP A CA 1
ATOM 3912 C C . ASP A 1 508 ? -1.655 -29.069 15.031 1.00 89.19 508 ASP A C 1
ATOM 3914 O O . ASP A 1 508 ? -1.136 -28.634 14.008 1.00 89.19 508 ASP A O 1
ATOM 3918 N N . GLN A 1 509 ? -2.570 -30.042 14.987 1.00 87.81 509 GLN A N 1
ATOM 3919 C CA . GLN A 1 509 ? -2.947 -30.747 13.755 1.00 87.81 509 GLN A CA 1
ATOM 3920 C C . GLN A 1 509 ? -3.499 -29.836 12.652 1.00 87.81 509 GLN A C 1
ATOM 3922 O O . GLN A 1 509 ? -3.397 -30.178 11.476 1.00 87.81 509 GLN A O 1
ATOM 3927 N N . ARG A 1 510 ? -4.094 -28.691 13.005 1.00 87.12 510 ARG A N 1
ATOM 3928 C CA . ARG A 1 510 ? -4.753 -27.802 12.039 1.00 87.12 510 ARG A CA 1
ATOM 3929 C C . ARG A 1 510 ? -3.930 -26.560 11.721 1.00 87.12 510 ARG A C 1
ATOM 3931 O O . ARG A 1 510 ? -3.782 -26.209 10.554 1.00 87.12 510 ARG A O 1
ATOM 3938 N N . ILE A 1 511 ? -3.398 -25.897 12.745 1.00 90.50 511 ILE A N 1
ATOM 3939 C CA . ILE A 1 511 ? -2.637 -24.653 12.590 1.00 90.50 511 ILE A CA 1
ATOM 3940 C C . ILE A 1 511 ? -1.239 -24.949 12.044 1.00 90.50 511 ILE A C 1
ATOM 3942 O O . ILE A 1 511 ? -0.769 -24.278 11.123 1.00 90.50 511 ILE A O 1
ATOM 3946 N N . PHE A 1 512 ? -0.565 -25.960 12.590 1.00 89.44 512 PHE A N 1
ATOM 3947 C CA . PHE A 1 512 ? 0.853 -26.167 12.326 1.00 89.44 512 PHE A CA 1
ATOM 3948 C C . PHE A 1 512 ? 1.145 -26.552 10.861 1.00 89.44 512 PHE A C 1
ATOM 3950 O O . PHE A 1 512 ? 1.955 -25.865 10.242 1.00 89.44 512 PHE A O 1
ATOM 3957 N N . PRO A 1 513 ? 0.447 -27.519 10.222 1.00 91.69 513 PRO A N 1
ATOM 3958 C CA . PRO A 1 513 ? 0.731 -27.878 8.830 1.00 91.69 513 PRO A CA 1
ATOM 3959 C C . PRO A 1 513 ? 0.548 -26.718 7.846 1.00 91.69 513 PRO A C 1
ATOM 3961 O O . PRO A 1 513 ? 1.404 -26.498 6.995 1.00 91.69 513 PRO A O 1
ATOM 3964 N N . ILE A 1 514 ? -0.536 -25.944 7.979 1.00 91.50 514 ILE A N 1
ATOM 3965 C CA . ILE A 1 514 ? -0.838 -24.829 7.066 1.00 91.50 514 ILE A CA 1
ATOM 3966 C C . ILE A 1 514 ? 0.226 -23.737 7.195 1.00 91.50 514 ILE A C 1
ATOM 3968 O O . ILE A 1 514 ? 0.772 -23.267 6.200 1.00 91.50 514 ILE A O 1
ATOM 3972 N N . THR A 1 515 ? 0.552 -23.349 8.426 1.00 90.75 515 THR A N 1
ATOM 3973 C CA . THR A 1 515 ? 1.515 -22.271 8.692 1.00 90.75 515 THR A CA 1
ATOM 3974 C C . THR A 1 515 ? 2.947 -22.652 8.312 1.00 90.75 515 THR A C 1
ATOM 3976 O O . THR A 1 515 ? 3.677 -21.810 7.786 1.00 90.75 515 THR A O 1
ATOM 3979 N N . CYS A 1 516 ? 3.332 -23.916 8.508 1.00 91.69 516 CYS A N 1
ATOM 3980 C CA . CYS A 1 516 ? 4.599 -24.473 8.040 1.00 91.69 516 CYS A CA 1
ATOM 3981 C C . CYS A 1 516 ? 4.681 -24.525 6.512 1.00 91.69 516 CYS A C 1
ATOM 3983 O O . CYS A 1 516 ? 5.695 -24.111 5.958 1.00 91.69 516 CYS A O 1
ATOM 3985 N N . LEU A 1 517 ? 3.623 -24.967 5.821 1.00 92.44 517 LEU A N 1
ATOM 3986 C CA . LEU A 1 517 ? 3.588 -24.988 4.353 1.00 92.44 517 LEU A CA 1
ATOM 3987 C C . LEU A 1 517 ? 3.646 -23.577 3.757 1.00 92.44 517 LEU A C 1
ATOM 3989 O O . LEU A 1 517 ? 4.376 -23.348 2.797 1.00 92.44 517 LEU A O 1
ATOM 3993 N N . LEU A 1 518 ? 2.934 -22.612 4.348 1.00 91.81 518 LEU A N 1
ATOM 3994 C CA . LEU A 1 518 ? 3.004 -21.212 3.922 1.00 91.81 518 LEU A CA 1
ATOM 3995 C C . LEU A 1 518 ? 4.432 -20.674 4.036 1.00 91.81 518 LEU A C 1
ATOM 3997 O O . LEU A 1 518 ? 4.923 -20.019 3.121 1.00 91.81 518 LEU A O 1
ATOM 4001 N N . TYR A 1 519 ? 5.113 -20.979 5.143 1.00 90.69 519 TYR A N 1
ATOM 4002 C CA . TYR A 1 519 ? 6.482 -20.522 5.354 1.00 90.69 519 TYR A CA 1
ATOM 4003 C C . TYR A 1 519 ? 7.510 -21.268 4.499 1.00 90.69 519 TYR A C 1
ATOM 4005 O O . TYR A 1 519 ? 8.472 -20.660 4.036 1.00 90.69 519 TYR A O 1
ATOM 4013 N N . PHE A 1 520 ? 7.282 -22.556 4.234 1.00 92.50 520 PHE A N 1
ATOM 4014 C CA . PHE A 1 520 ? 8.065 -23.347 3.290 1.00 92.50 520 PHE A CA 1
ATOM 4015 C C . PHE A 1 520 ? 8.083 -22.686 1.911 1.00 92.50 520 PHE A C 1
ATOM 4017 O O . PHE A 1 520 ? 9.156 -22.384 1.392 1.00 92.50 520 PHE A O 1
ATOM 4024 N N . PHE A 1 521 ? 6.911 -22.372 1.351 1.00 91.56 521 PHE A N 1
ATOM 4025 C CA . PHE A 1 521 ? 6.869 -21.699 0.058 1.00 91.56 521 PHE A CA 1
ATOM 4026 C C . PHE A 1 521 ? 7.420 -20.264 0.129 1.00 91.56 521 PHE A C 1
ATOM 4028 O O . PHE A 1 521 ? 8.091 -19.829 -0.803 1.00 91.56 521 PHE A O 1
ATOM 4035 N N . ALA A 1 522 ? 7.177 -19.524 1.219 1.00 89.88 522 ALA A N 1
ATOM 4036 C CA . ALA A 1 522 ? 7.717 -18.167 1.373 1.00 89.88 522 ALA A CA 1
ATOM 4037 C C . ALA A 1 522 ? 9.251 -18.169 1.348 1.00 89.88 522 ALA A C 1
ATOM 4039 O O . ALA A 1 522 ? 9.889 -17.347 0.693 1.00 89.88 522 ALA A O 1
ATOM 4040 N N . SER A 1 523 ? 9.863 -19.139 2.025 1.00 88.00 523 SER A N 1
ATOM 4041 C CA . SER A 1 523 ? 11.312 -19.293 2.020 1.00 88.00 523 SER A CA 1
ATOM 4042 C C . SER A 1 523 ? 11.851 -19.805 0.680 1.00 88.00 523 SER A C 1
ATOM 4044 O O . SER A 1 523 ? 12.959 -19.418 0.303 1.00 88.00 523 SER A O 1
ATOM 4046 N N . LEU A 1 524 ? 11.096 -20.640 -0.042 1.00 88.50 524 LEU A N 1
ATOM 4047 C CA . LEU A 1 524 ? 11.440 -21.067 -1.401 1.00 88.50 524 LEU A CA 1
ATOM 4048 C C . LEU A 1 524 ? 11.558 -19.858 -2.342 1.00 88.50 524 LEU A C 1
ATOM 4050 O O . LEU A 1 524 ? 12.611 -19.652 -2.948 1.00 88.50 524 LEU A O 1
ATOM 4054 N N . ASP A 1 525 ? 10.564 -18.969 -2.341 1.00 87.56 525 ASP A N 1
ATOM 4055 C CA . ASP A 1 525 ? 10.553 -17.776 -3.199 1.00 87.56 525 ASP A CA 1
ATOM 4056 C C . ASP A 1 525 ? 11.705 -16.801 -2.911 1.00 87.56 525 ASP A C 1
ATOM 4058 O O . ASP A 1 525 ? 12.305 -16.232 -3.832 1.00 87.56 525 ASP A O 1
ATOM 4062 N N . ARG A 1 526 ? 12.121 -16.680 -1.643 1.00 83.00 526 ARG A N 1
ATOM 4063 C CA . ARG A 1 526 ? 13.335 -15.926 -1.282 1.00 83.00 526 ARG A CA 1
ATOM 4064 C C . ARG A 1 526 ? 14.598 -16.522 -1.901 1.00 83.00 526 ARG A C 1
ATOM 4066 O O . ARG A 1 526 ? 15.473 -15.769 -2.328 1.00 83.00 526 ARG A O 1
ATOM 4073 N N . SER A 1 527 ? 14.700 -17.849 -1.963 1.00 82.06 527 SER A N 1
ATOM 4074 C CA . SER A 1 527 ? 15.855 -18.543 -2.550 1.00 82.06 527 SER A CA 1
ATOM 4075 C C . SER A 1 527 ? 15.852 -18.531 -4.087 1.00 82.06 527 SER A C 1
ATOM 4077 O O . SER A 1 527 ? 16.916 -18.580 -4.713 1.00 82.06 527 SER A O 1
ATOM 4079 N N . ASN A 1 528 ? 14.681 -18.361 -4.713 1.00 85.44 528 ASN A N 1
ATOM 4080 C CA . ASN A 1 528 ? 14.527 -18.417 -6.170 1.00 85.44 528 ASN A CA 1
ATOM 4081 C C . ASN A 1 528 ? 15.358 -17.404 -6.927 1.00 85.44 528 ASN A C 1
ATOM 4083 O O . ASN A 1 528 ? 15.842 -17.711 -8.013 1.00 85.44 528 ASN A O 1
ATOM 4087 N N . ILE A 1 529 ? 15.583 -16.216 -6.366 1.00 84.50 529 ILE A N 1
ATOM 4088 C CA . ILE A 1 529 ? 16.408 -15.210 -7.039 1.00 84.50 529 ILE A CA 1
ATOM 4089 C C . ILE A 1 529 ? 17.860 -15.680 -7.201 1.00 84.50 529 ILE A C 1
ATOM 4091 O O . ILE A 1 529 ? 18.463 -15.455 -8.251 1.00 84.50 529 ILE A O 1
ATOM 4095 N N . GLY A 1 530 ? 18.399 -16.386 -6.200 1.00 79.88 530 GLY A N 1
ATOM 4096 C CA . GLY A 1 530 ? 19.746 -16.957 -6.231 1.00 79.88 530 GLY A CA 1
ATOM 4097 C C . GLY A 1 530 ? 19.861 -18.096 -7.243 1.00 79.88 530 GLY A C 1
ATOM 4098 O O . GLY A 1 530 ? 20.813 -18.142 -8.022 1.00 79.88 530 GLY A O 1
ATOM 4099 N N . ASN A 1 531 ? 18.852 -18.966 -7.310 1.00 84.56 531 ASN A N 1
ATOM 4100 C CA . ASN A 1 531 ? 18.795 -20.054 -8.291 1.00 84.56 531 ASN A CA 1
ATOM 4101 C C . ASN A 1 531 ? 18.609 -19.535 -9.726 1.00 84.56 531 ASN A C 1
ATOM 4103 O O . ASN A 1 531 ? 19.324 -19.959 -10.636 1.00 84.56 531 ASN A O 1
ATOM 4107 N N . ALA A 1 532 ? 17.721 -18.557 -9.920 1.00 85.06 532 ALA A N 1
ATOM 4108 C CA . ALA A 1 532 ? 17.465 -17.908 -11.204 1.00 85.06 532 ALA A CA 1
ATOM 4109 C C . ALA A 1 532 ? 18.711 -17.201 -11.764 1.00 85.06 532 ALA A C 1
ATOM 4111 O O . ALA A 1 532 ? 18.909 -17.167 -12.982 1.00 85.06 532 ALA A O 1
ATOM 4112 N N . ARG A 1 533 ? 19.597 -16.689 -10.893 1.00 84.06 533 ARG A N 1
ATOM 4113 C CA . ARG A 1 533 ? 20.889 -16.104 -11.292 1.00 84.06 533 ARG A CA 1
ATOM 4114 C C . ARG A 1 533 ? 21.754 -17.092 -12.075 1.00 84.06 533 ARG A C 1
ATOM 4116 O O . ARG A 1 533 ? 22.377 -16.691 -13.052 1.00 84.06 533 ARG A O 1
ATOM 4123 N N . LEU A 1 534 ? 21.776 -18.363 -11.664 1.00 80.31 534 LEU A N 1
ATOM 4124 C CA . LEU A 1 534 ? 22.528 -19.432 -12.336 1.00 80.31 534 LEU A CA 1
ATOM 4125 C C . LEU A 1 534 ? 21.802 -20.005 -13.566 1.00 80.31 534 LEU A C 1
ATOM 4127 O O . LEU A 1 534 ? 22.408 -20.744 -14.335 1.00 80.31 534 LEU A O 1
ATOM 4131 N N . GLN A 1 535 ? 20.522 -19.674 -13.760 1.00 82.38 535 GLN A N 1
ATOM 4132 C CA . GLN A 1 535 ? 19.680 -20.138 -14.872 1.00 82.38 535 GLN A CA 1
ATOM 4133 C C . GLN A 1 535 ? 19.486 -19.073 -15.975 1.00 82.38 535 GLN A C 1
ATOM 4135 O O . GLN A 1 535 ? 18.544 -19.161 -16.762 1.00 82.38 535 GLN A O 1
ATOM 4140 N N . GLY A 1 536 ? 20.356 -18.058 -16.037 1.00 81.31 536 GLY A N 1
ATOM 4141 C CA . GLY A 1 536 ? 20.403 -17.098 -17.149 1.00 81.31 536 GLY A CA 1
ATOM 4142 C C . GLY A 1 536 ? 19.546 -15.835 -16.995 1.00 81.31 536 GLY A C 1
ATOM 4143 O O . GLY A 1 536 ? 19.464 -15.051 -17.938 1.00 81.31 536 GLY A O 1
ATOM 4144 N N . LEU A 1 537 ? 18.947 -15.567 -15.823 1.00 86.06 537 LEU A N 1
ATOM 4145 C CA . LEU A 1 537 ? 18.147 -14.345 -15.599 1.00 86.06 537 LEU A CA 1
ATOM 4146 C C . LEU A 1 537 ? 18.898 -13.038 -15.948 1.00 86.06 537 LEU A C 1
ATOM 4148 O O . LEU A 1 537 ? 18.299 -12.173 -16.595 1.00 86.06 537 LEU A O 1
ATOM 4152 N N . PRO A 1 538 ? 20.183 -12.846 -15.568 1.00 82.88 538 PRO A N 1
ATOM 4153 C CA . PRO A 1 538 ? 20.906 -11.619 -15.908 1.00 82.88 538 PRO A CA 1
ATOM 4154 C C . PRO A 1 538 ? 21.123 -11.419 -17.413 1.00 82.88 538 PRO A C 1
ATOM 4156 O O . PRO A 1 538 ? 21.200 -10.282 -17.877 1.00 82.88 538 PRO A O 1
ATOM 4159 N N . GLU A 1 539 ? 21.225 -12.506 -18.172 1.00 82.31 539 GLU A N 1
ATOM 4160 C CA . GLU A 1 539 ? 21.447 -12.469 -19.618 1.00 82.31 539 GLU A CA 1
ATOM 4161 C C . GLU A 1 539 ? 20.135 -12.182 -20.360 1.00 82.31 539 GLU A C 1
ATOM 4163 O O . GLU A 1 539 ? 20.103 -11.269 -21.180 1.00 82.31 539 GLU A O 1
ATOM 4168 N N . ASP A 1 540 ? 19.041 -12.864 -19.991 1.00 83.19 540 ASP A N 1
ATOM 4169 C CA . ASP A 1 540 ? 17.719 -12.723 -20.629 1.00 83.19 540 ASP A CA 1
ATOM 4170 C C . ASP A 1 540 ? 17.066 -11.355 -20.346 1.00 83.19 540 ASP A C 1
ATOM 4172 O O . ASP A 1 540 ? 16.671 -10.638 -21.262 1.00 83.19 540 ASP A O 1
ATOM 4176 N N . ALA A 1 541 ? 16.965 -10.952 -19.072 1.00 80.56 541 ALA A N 1
ATOM 4177 C CA . ALA A 1 541 ? 16.126 -9.812 -18.673 1.00 80.56 541 ALA A CA 1
ATOM 4178 C C . ALA A 1 541 ? 16.900 -8.525 -18.324 1.00 80.56 541 ALA A C 1
ATOM 4180 O O . ALA A 1 541 ? 16.306 -7.443 -18.255 1.00 80.56 541 ALA A O 1
ATOM 4181 N N . LEU A 1 542 ? 18.214 -8.618 -18.073 1.00 80.50 542 LEU A N 1
ATOM 4182 C CA . LEU A 1 542 ? 19.048 -7.482 -17.635 1.00 80.50 542 LEU A CA 1
ATOM 4183 C C . LEU A 1 542 ? 20.078 -7.022 -18.674 1.00 80.50 542 LEU A C 1
ATOM 4185 O O . LEU A 1 542 ? 20.817 -6.067 -18.406 1.00 80.50 542 LEU A O 1
ATOM 4189 N N . GLY A 1 543 ? 20.099 -7.652 -19.852 1.00 75.81 543 GLY A N 1
ATOM 4190 C CA . GLY A 1 543 ? 21.012 -7.314 -20.944 1.00 75.81 543 GLY A CA 1
ATOM 4191 C C . GLY A 1 543 ? 22.474 -7.640 -20.636 1.00 75.81 543 GLY A C 1
ATOM 4192 O O . GLY A 1 543 ? 23.360 -6.936 -21.111 1.00 75.81 543 GLY A O 1
ATOM 4193 N N . GLY A 1 544 ? 22.727 -8.650 -19.795 1.00 70.75 544 GLY A N 1
ATOM 4194 C CA . GLY A 1 544 ? 24.076 -9.136 -19.500 1.00 70.75 544 GLY A CA 1
ATOM 4195 C C . GLY A 1 544 ? 24.923 -8.208 -18.625 1.00 70.75 544 GLY A C 1
ATOM 4196 O O . GLY A 1 544 ? 26.133 -8.168 -18.812 1.00 70.75 544 GLY A O 1
ATOM 4197 N N . ASP A 1 545 ? 24.316 -7.460 -17.688 1.00 73.00 545 ASP A N 1
ATOM 4198 C CA . ASP A 1 545 ? 25.013 -6.476 -16.837 1.00 73.00 545 ASP A CA 1
ATOM 4199 C C . ASP A 1 545 ? 26.366 -7.005 -16.289 1.00 73.00 545 ASP A C 1
ATOM 4201 O O . ASP A 1 545 ? 26.376 -7.906 -15.431 1.00 73.00 545 ASP A O 1
ATOM 4205 N N . PRO A 1 546 ? 27.506 -6.446 -16.755 1.00 63.28 546 PRO A N 1
ATOM 4206 C CA . PRO A 1 546 ? 28.837 -6.927 -16.394 1.00 63.28 546 PRO A CA 1
ATOM 4207 C C . PRO A 1 546 ? 29.200 -6.604 -14.940 1.00 63.28 546 PRO A C 1
ATOM 4209 O O . PRO A 1 546 ? 30.009 -7.308 -14.341 1.00 63.28 546 PRO A O 1
ATOM 4212 N N . THR A 1 547 ? 28.576 -5.580 -14.345 1.00 66.81 547 THR A N 1
ATOM 4213 C CA . THR A 1 547 ? 28.846 -5.158 -12.961 1.00 66.81 547 THR A CA 1
ATOM 4214 C C . THR A 1 547 ? 28.062 -5.971 -11.929 1.00 66.81 547 THR A C 1
ATOM 4216 O O . THR A 1 547 ? 28.513 -6.133 -10.797 1.00 66.81 547 THR A O 1
ATOM 4219 N N . GLY A 1 548 ? 26.903 -6.518 -12.319 1.00 74.50 548 GLY A N 1
ATOM 4220 C CA . GLY A 1 548 ? 25.974 -7.225 -11.430 1.00 74.50 548 GLY A CA 1
ATOM 4221 C C . GLY A 1 548 ? 25.087 -6.311 -10.575 1.00 74.50 548 GLY A C 1
ATOM 4222 O O . GLY A 1 548 ? 24.185 -6.806 -9.904 1.00 74.50 548 GLY A O 1
ATOM 4223 N N . VAL A 1 549 ? 25.271 -4.991 -10.651 1.00 80.62 549 VAL A N 1
ATOM 4224 C CA . VAL A 1 549 ? 24.588 -4.011 -9.796 1.00 80.62 549 VAL A CA 1
ATOM 4225 C C . VAL A 1 549 ? 23.073 -4.027 -10.005 1.00 80.62 549 VAL A C 1
ATOM 4227 O O . VAL A 1 549 ? 22.319 -3.924 -9.038 1.00 80.62 549 VAL A O 1
ATOM 4230 N N . LYS A 1 550 ? 22.593 -4.202 -11.245 1.00 81.94 550 LYS A N 1
ATOM 4231 C CA . LYS A 1 550 ? 21.145 -4.288 -11.514 1.00 81.94 550 LYS A CA 1
ATOM 4232 C C . LYS A 1 550 ? 20.508 -5.495 -10.827 1.00 81.94 550 LYS A C 1
ATOM 4234 O O . LYS A 1 550 ? 19.384 -5.404 -10.346 1.00 81.94 550 LYS A O 1
ATOM 4239 N N . PHE A 1 551 ? 21.212 -6.623 -10.776 1.00 83.00 551 PHE A N 1
ATOM 4240 C CA . PHE A 1 551 ? 20.711 -7.814 -10.097 1.00 83.00 551 PHE A CA 1
ATOM 4241 C C . PHE A 1 551 ? 20.626 -7.583 -8.585 1.00 83.00 551 PHE A C 1
ATOM 4243 O O . PHE A 1 551 ? 19.609 -7.906 -7.973 1.00 83.00 551 PHE A O 1
ATOM 4250 N N . ASP A 1 552 ? 21.654 -6.966 -8.002 1.00 81.69 552 ASP A N 1
ATOM 4251 C CA . ASP A 1 552 ? 21.686 -6.689 -6.566 1.00 81.69 552 ASP A CA 1
ATOM 4252 C C . ASP A 1 552 ? 20.538 -5.747 -6.159 1.00 81.69 552 ASP A C 1
ATOM 4254 O O . ASP A 1 552 ? 19.862 -5.991 -5.162 1.00 81.69 552 ASP A O 1
ATOM 4258 N N . TRP A 1 553 ? 20.219 -4.735 -6.977 1.00 86.12 553 TRP A N 1
ATOM 4259 C CA . TRP A 1 553 ? 19.050 -3.874 -6.746 1.00 86.12 553 TRP A CA 1
ATOM 4260 C C . TRP A 1 553 ? 17.712 -4.614 -6.841 1.00 86.12 553 TRP A C 1
ATOM 4262 O O . TRP A 1 553 ? 16.829 -4.344 -6.029 1.00 86.12 553 TRP A O 1
ATOM 4272 N N . ILE A 1 554 ? 17.559 -5.566 -7.770 1.00 86.31 554 ILE A N 1
ATOM 4273 C CA . ILE A 1 554 ? 16.364 -6.430 -7.849 1.00 86.31 554 ILE A CA 1
ATOM 4274 C C . ILE A 1 554 ? 16.231 -7.292 -6.594 1.00 86.31 554 ILE A C 1
ATOM 4276 O O . ILE A 1 554 ? 15.126 -7.442 -6.071 1.00 86.31 554 ILE A O 1
ATOM 4280 N N . SER A 1 555 ? 17.345 -7.826 -6.089 1.00 82.38 555 SER A N 1
ATOM 4281 C CA . SER A 1 555 ? 17.370 -8.571 -4.828 1.00 82.38 555 SER A CA 1
ATOM 4282 C C . SER A 1 555 ? 16.949 -7.681 -3.651 1.00 82.38 555 SER A C 1
ATOM 4284 O O . SER A 1 555 ? 16.073 -8.055 -2.872 1.00 82.38 555 SER A O 1
ATOM 4286 N N . SER A 1 556 ? 17.501 -6.467 -3.566 1.00 85.50 556 SER A N 1
ATOM 4287 C CA . SER A 1 556 ? 17.251 -5.527 -2.467 1.00 85.50 556 SER A CA 1
ATOM 4288 C C . SER A 1 556 ? 15.850 -4.896 -2.483 1.00 85.50 556 SER A C 1
ATOM 4290 O O . SER A 1 556 ? 15.318 -4.561 -1.425 1.00 85.50 556 SER A O 1
ATOM 4292 N N . ALA A 1 557 ? 15.226 -4.753 -3.658 1.00 87.19 557 ALA A N 1
ATOM 4293 C CA . ALA A 1 557 ? 13.923 -4.105 -3.860 1.00 87.19 557 ALA A CA 1
ATOM 4294 C C . ALA A 1 557 ? 12.818 -4.628 -2.932 1.00 87.19 557 ALA A C 1
ATOM 4296 O O . ALA A 1 557 ? 12.058 -3.850 -2.355 1.00 87.19 557 ALA A O 1
ATOM 4297 N N . PHE A 1 558 ? 12.775 -5.951 -2.775 1.00 88.44 558 PHE A N 1
ATOM 4298 C CA . PHE A 1 558 ? 11.830 -6.664 -1.923 1.00 88.44 558 PHE A CA 1
ATOM 4299 C C . PHE A 1 558 ? 11.863 -6.154 -0.473 1.00 88.44 558 PHE A C 1
ATOM 4301 O O . PHE A 1 558 ? 10.813 -5.889 0.122 1.00 88.44 558 PHE A O 1
ATOM 4308 N N . PHE A 1 559 ? 13.063 -5.951 0.081 1.00 88.44 559 PHE A N 1
ATOM 4309 C CA . PHE A 1 559 ? 13.244 -5.588 1.486 1.00 88.44 559 PHE A CA 1
ATOM 4310 C C . PHE A 1 559 ? 12.754 -4.173 1.801 1.00 88.44 559 PHE A C 1
ATOM 4312 O O . PHE A 1 559 ? 12.251 -3.949 2.898 1.00 88.44 559 PHE A O 1
ATOM 4319 N N . PHE A 1 560 ? 12.824 -3.228 0.856 1.00 88.00 560 PHE A N 1
ATOM 4320 C CA . PHE A 1 560 ? 12.319 -1.866 1.076 1.00 88.00 560 PHE A CA 1
ATOM 4321 C C . PHE A 1 560 ? 10.804 -1.846 1.295 1.00 88.00 560 PHE A C 1
ATOM 4323 O O . PHE A 1 560 ? 10.324 -1.259 2.266 1.00 88.00 560 PHE A O 1
ATOM 4330 N N . SER A 1 561 ? 10.049 -2.520 0.424 1.00 89.19 561 SER A N 1
ATOM 4331 C CA . SER A 1 561 ? 8.604 -2.711 0.601 1.00 89.19 561 SER A CA 1
ATOM 4332 C C . SER A 1 561 ? 8.281 -3.544 1.833 1.00 89.19 561 SER A C 1
ATOM 4334 O O . SER A 1 561 ? 7.324 -3.246 2.541 1.00 89.19 561 SER A O 1
ATOM 4336 N N . TYR A 1 562 ? 9.104 -4.555 2.126 1.00 88.88 562 TYR A N 1
ATOM 4337 C CA . TYR A 1 562 ? 8.893 -5.392 3.294 1.00 88.88 562 TYR A CA 1
ATOM 4338 C C . TYR A 1 562 ? 8.997 -4.564 4.583 1.00 88.88 562 TYR A C 1
ATOM 4340 O O . TYR A 1 562 ? 8.076 -4.575 5.390 1.00 88.88 562 TYR A O 1
ATOM 4348 N N . ILE A 1 563 ? 10.070 -3.781 4.746 1.00 88.62 563 ILE A N 1
ATOM 4349 C CA . ILE A 1 563 ? 10.324 -2.928 5.921 1.00 88.62 563 ILE A CA 1
ATOM 4350 C C . ILE A 1 563 ? 9.189 -1.925 6.153 1.00 88.62 563 ILE A C 1
ATOM 4352 O O . ILE A 1 563 ? 8.737 -1.758 7.287 1.00 88.62 563 ILE A O 1
ATOM 4356 N N . THR A 1 564 ? 8.717 -1.256 5.098 1.00 86.00 564 THR A N 1
ATOM 4357 C CA . THR A 1 564 ? 7.698 -0.203 5.227 1.00 86.00 564 THR A CA 1
ATOM 4358 C C . THR A 1 564 ? 6.310 -0.764 5.525 1.00 86.00 564 THR A C 1
ATOM 4360 O O . THR A 1 564 ? 5.578 -0.179 6.322 1.00 86.00 564 THR A O 1
ATOM 4363 N N . CYS A 1 565 ? 5.952 -1.910 4.940 1.00 87.56 565 CYS A N 1
ATOM 4364 C CA . CYS A 1 565 ? 4.640 -2.531 5.122 1.00 87.56 565 CYS A CA 1
ATOM 4365 C C . CYS A 1 565 ? 4.538 -3.413 6.375 1.00 87.56 565 CYS A C 1
ATOM 4367 O O . CYS A 1 565 ? 3.426 -3.699 6.818 1.00 87.56 565 CYS A O 1
ATOM 4369 N N . GLN A 1 566 ? 5.659 -3.808 6.986 1.00 86.12 566 GLN A N 1
ATOM 4370 C CA . GLN A 1 566 ? 5.671 -4.754 8.104 1.00 86.12 566 GLN A CA 1
ATOM 4371 C C . GLN A 1 566 ? 4.935 -4.246 9.354 1.00 86.12 566 GLN A C 1
ATOM 4373 O O . GLN A 1 566 ? 4.140 -4.981 9.941 1.00 86.12 566 GLN A O 1
ATOM 4378 N N . LEU A 1 567 ? 5.192 -2.999 9.767 1.00 85.25 567 LEU A N 1
ATOM 4379 C CA . LEU A 1 567 ? 4.574 -2.406 10.959 1.00 85.25 567 LEU A CA 1
ATOM 4380 C C . LEU A 1 567 ? 3.089 -2.050 10.742 1.00 85.25 567 LEU A C 1
ATOM 4382 O O . LEU A 1 567 ? 2.273 -2.400 11.593 1.00 85.25 567 LEU A O 1
ATOM 4386 N N . PRO A 1 568 ? 2.681 -1.405 9.628 1.00 84.19 568 PRO A N 1
ATOM 4387 C CA . PRO A 1 568 ? 1.261 -1.229 9.330 1.00 84.19 568 PRO A CA 1
ATOM 4388 C C . PRO A 1 568 ? 0.520 -2.566 9.235 1.00 84.19 568 PRO A C 1
ATOM 4390 O O . PRO A 1 568 ? -0.554 -2.711 9.813 1.00 84.19 568 PRO A O 1
ATOM 4393 N N . GLY A 1 569 ? 1.120 -3.559 8.571 1.00 83.00 569 GLY A N 1
ATOM 4394 C CA . GLY A 1 569 ? 0.550 -4.893 8.413 1.00 83.00 569 GLY A CA 1
ATOM 4395 C C . GLY A 1 569 ? 0.300 -5.602 9.742 1.00 83.00 569 GLY A C 1
ATOM 4396 O O . GLY A 1 569 ? -0.789 -6.122 9.975 1.00 83.00 569 GLY A O 1
ATOM 4397 N N . SER A 1 570 ? 1.269 -5.583 10.662 1.00 82.88 570 SER A N 1
ATOM 4398 C CA . SER A 1 570 ? 1.103 -6.220 11.975 1.00 82.88 570 SER A CA 1
ATOM 4399 C C . SER A 1 570 ? 0.041 -5.547 12.845 1.00 82.88 570 SER A C 1
ATOM 4401 O O . SER A 1 570 ? -0.635 -6.224 13.617 1.00 82.88 570 SER A O 1
ATOM 4403 N N . LEU A 1 571 ? -0.133 -4.229 12.724 1.00 81.31 571 LEU A N 1
ATOM 4404 C CA . LEU A 1 571 ? -1.203 -3.510 13.411 1.00 81.31 571 LEU A CA 1
ATOM 4405 C C . LEU A 1 571 ? -2.565 -3.820 12.777 1.00 81.31 571 LEU A C 1
ATOM 4407 O O . LEU A 1 571 ? -3.537 -4.015 13.503 1.00 81.31 571 LEU A O 1
ATOM 4411 N N . MET A 1 572 ? -2.632 -3.948 11.446 1.00 78.44 572 MET A N 1
ATOM 4412 C CA . MET A 1 572 ? -3.842 -4.364 10.723 1.00 78.44 572 MET A CA 1
ATOM 4413 C C . MET A 1 572 ? -4.316 -5.769 11.104 1.00 78.44 572 MET A C 1
ATOM 4415 O O . MET A 1 572 ? -5.521 -6.014 11.137 1.00 78.44 572 MET A O 1
ATOM 4419 N N . PHE A 1 573 ? -3.406 -6.674 11.465 1.00 79.69 573 PHE A N 1
ATOM 4420 C CA . PHE A 1 573 ? -3.758 -8.010 11.950 1.00 79.69 573 PHE A CA 1
ATOM 4421 C C . PHE A 1 573 ? -4.623 -7.998 13.221 1.00 79.69 573 PHE A C 1
ATOM 4423 O O . PHE A 1 573 ? -5.418 -8.911 13.434 1.00 79.69 573 PHE A O 1
ATOM 4430 N N . LYS A 1 574 ? -4.533 -6.960 14.065 1.00 73.25 574 LYS A N 1
ATOM 4431 C CA . LYS A 1 574 ? -5.450 -6.833 15.211 1.00 73.25 574 LYS A CA 1
ATOM 4432 C C . LYS A 1 574 ? -6.890 -6.524 14.791 1.00 73.25 574 LYS A C 1
ATOM 4434 O O . LYS A 1 574 ? -7.803 -6.753 15.577 1.00 73.25 574 LYS A O 1
ATOM 4439 N N . LEU A 1 575 ? -7.076 -6.008 13.580 1.00 72.88 575 LEU A N 1
ATOM 4440 C CA . LEU A 1 575 ? -8.320 -5.409 13.093 1.00 72.88 575 LEU A CA 1
ATOM 4441 C C . LEU A 1 575 ? -9.053 -6.317 12.113 1.00 72.88 575 LEU A C 1
ATOM 4443 O O . LEU A 1 575 ? -10.278 -6.340 12.071 1.00 72.88 575 LEU A O 1
ATOM 4447 N N . ILE A 1 576 ? -8.287 -7.056 11.317 1.00 80.06 576 ILE A N 1
ATOM 4448 C CA . ILE A 1 576 ? -8.787 -7.991 10.317 1.00 80.06 576 ILE A CA 1
ATOM 4449 C C . ILE A 1 576 ? -8.729 -9.403 10.913 1.00 80.06 576 ILE A C 1
ATOM 4451 O O . ILE A 1 576 ? -7.726 -9.748 11.540 1.00 80.06 576 ILE A O 1
ATOM 4455 N N . PRO A 1 577 ? -9.753 -10.252 10.704 1.00 82.75 577 PRO A N 1
ATOM 4456 C CA . PRO A 1 577 ? -9.702 -11.644 11.133 1.00 82.75 577 PRO A CA 1
ATOM 4457 C C . PRO A 1 577 ? -8.429 -12.349 10.624 1.00 82.75 577 PRO A C 1
ATOM 4459 O O . PRO A 1 577 ? -8.128 -12.253 9.425 1.00 82.75 577 PRO A O 1
ATOM 4462 N N . PRO A 1 578 ? -7.690 -13.073 11.489 1.00 84.06 578 PRO A N 1
ATOM 4463 C CA . PRO A 1 578 ? -6.409 -13.681 11.133 1.00 84.06 578 PRO A CA 1
ATOM 4464 C C . PRO A 1 578 ? -6.431 -14.521 9.854 1.00 84.06 578 PRO A C 1
ATOM 4466 O O . PRO A 1 578 ? -5.514 -14.413 9.037 1.00 84.06 578 PRO A O 1
ATOM 4469 N N . ARG A 1 579 ? -7.497 -15.307 9.633 1.00 87.62 579 ARG A N 1
ATOM 4470 C CA . ARG A 1 579 ? -7.619 -16.165 8.442 1.00 87.62 579 ARG A CA 1
ATOM 4471 C C . ARG A 1 579 ? -7.645 -15.368 7.141 1.00 87.62 579 ARG A C 1
ATOM 4473 O O . ARG A 1 579 ? -7.019 -15.761 6.162 1.00 87.62 579 ARG A O 1
ATOM 4480 N N . VAL A 1 580 ? -8.332 -14.225 7.143 1.00 88.12 580 VAL A N 1
ATOM 4481 C CA . VAL A 1 580 ? -8.473 -13.356 5.967 1.00 88.12 580 VAL A CA 1
ATOM 4482 C C . VAL A 1 580 ? -7.153 -12.649 5.696 1.00 88.12 580 VAL A C 1
ATOM 4484 O O . VAL A 1 580 ? -6.704 -12.592 4.556 1.00 88.12 580 VAL A O 1
ATOM 4487 N N . HIS A 1 581 ? -6.502 -12.167 6.754 1.00 88.69 581 HIS A N 1
ATOM 4488 C CA . HIS A 1 581 ? -5.235 -11.459 6.646 1.00 88.69 581 HIS A CA 1
ATOM 4489 C C . HIS A 1 581 ? -4.126 -12.341 6.051 1.00 88.69 581 HIS A C 1
ATOM 4491 O O . HIS A 1 581 ? -3.461 -11.946 5.094 1.00 88.69 581 HIS A O 1
ATOM 4497 N N . ILE A 1 582 ? -3.954 -13.558 6.582 1.00 91.06 582 ILE A N 1
ATOM 4498 C CA . ILE A 1 582 ? -2.927 -14.503 6.117 1.00 91.06 582 ILE A CA 1
ATOM 4499 C C . ILE A 1 582 ? -3.260 -15.017 4.704 1.00 91.06 582 ILE A C 1
ATOM 4501 O O . ILE A 1 582 ? -2.358 -15.160 3.879 1.00 91.06 582 ILE A O 1
ATOM 4505 N N . ALA A 1 583 ? -4.542 -15.226 4.377 1.00 91.88 583 ALA A N 1
ATOM 4506 C CA . ALA A 1 583 ? -4.961 -15.630 3.034 1.00 91.88 583 ALA A CA 1
ATOM 4507 C C . ALA A 1 583 ? -4.676 -14.558 1.968 1.00 91.88 583 ALA A C 1
ATOM 4509 O O . ALA A 1 583 ? -4.130 -14.881 0.914 1.00 91.88 583 ALA A O 1
ATOM 4510 N N . ILE A 1 584 ? -4.998 -13.286 2.241 1.00 90.81 584 ILE A N 1
ATOM 4511 C CA . ILE A 1 584 ? -4.707 -12.170 1.322 1.00 90.81 584 ILE A CA 1
ATOM 4512 C C . ILE A 1 584 ? -3.200 -12.056 1.084 1.00 90.81 584 ILE A C 1
ATOM 4514 O O . ILE A 1 584 ? -2.777 -11.900 -0.061 1.00 90.81 584 ILE A O 1
ATOM 4518 N N . ALA A 1 585 ? -2.400 -12.178 2.148 1.00 91.31 585 ALA A N 1
ATOM 4519 C CA . ALA A 1 585 ? -0.945 -12.174 2.054 1.00 91.31 585 ALA A CA 1
ATOM 4520 C C . ALA A 1 585 ? -0.445 -13.285 1.118 1.00 91.31 585 ALA A C 1
ATOM 4522 O O . ALA A 1 585 ? 0.280 -13.005 0.169 1.00 91.31 585 ALA A O 1
ATOM 4523 N N . ALA A 1 586 ? -0.891 -14.526 1.335 1.00 92.25 586 ALA A N 1
ATOM 4524 C CA . ALA A 1 586 ? -0.467 -15.683 0.552 1.00 92.25 586 ALA A CA 1
ATOM 4525 C C . ALA A 1 586 ? -0.886 -15.604 -0.928 1.00 92.25 586 ALA A C 1
ATOM 4527 O O . ALA A 1 586 ? -0.069 -15.856 -1.813 1.00 92.25 586 ALA A O 1
ATOM 4528 N N . ILE A 1 587 ? -2.134 -15.206 -1.206 1.00 93.88 587 ILE A N 1
ATOM 4529 C CA . ILE A 1 587 ? -2.657 -15.066 -2.575 1.00 93.88 587 ILE A CA 1
ATOM 4530 C C . ILE A 1 587 ? -1.930 -13.939 -3.315 1.00 93.88 587 ILE A C 1
ATOM 4532 O O . ILE A 1 587 ? -1.463 -14.140 -4.435 1.00 93.88 587 ILE A O 1
ATOM 4536 N N . GLY A 1 588 ? -1.815 -12.760 -2.697 1.00 90.69 588 GLY A N 1
ATOM 4537 C CA . GLY A 1 588 ? -1.178 -11.601 -3.321 1.00 90.69 588 GLY A CA 1
ATOM 4538 C C . GLY A 1 588 ? 0.306 -11.832 -3.603 1.00 90.69 588 GLY A C 1
ATOM 4539 O O . GLY A 1 588 ? 0.790 -11.503 -4.689 1.00 90.69 588 GLY A O 1
ATOM 4540 N N . TRP A 1 589 ? 1.014 -12.462 -2.664 1.00 92.50 589 TRP A N 1
ATOM 4541 C CA . TRP A 1 589 ? 2.413 -12.842 -2.838 1.00 92.50 589 TRP A CA 1
ATOM 4542 C C . TRP A 1 589 ? 2.584 -13.911 -3.930 1.00 92.50 589 TRP A C 1
ATOM 4544 O O . TRP A 1 589 ? 3.380 -13.700 -4.843 1.00 92.50 589 TRP A O 1
ATOM 4554 N N . GLY A 1 590 ? 1.792 -14.990 -3.924 1.00 91.12 590 GLY A N 1
ATOM 4555 C CA . GLY A 1 590 ? 1.864 -16.045 -4.945 1.00 91.12 590 GLY A CA 1
ATOM 4556 C C . GLY A 1 590 ? 1.576 -15.548 -6.368 1.00 91.12 590 GLY A C 1
ATOM 4557 O O . GLY A 1 590 ? 2.304 -15.872 -7.310 1.00 91.12 590 GLY A O 1
ATOM 4558 N N . ILE A 1 591 ? 0.566 -14.682 -6.530 1.00 91.94 591 ILE A N 1
ATOM 4559 C CA . ILE A 1 591 ? 0.272 -14.032 -7.818 1.00 91.94 591 ILE A CA 1
ATOM 4560 C C . ILE A 1 591 ? 1.459 -13.168 -8.254 1.00 91.94 591 ILE A C 1
ATOM 4562 O O . ILE A 1 591 ? 1.891 -13.252 -9.403 1.00 91.94 591 ILE A O 1
ATOM 4566 N N . SER A 1 592 ? 2.019 -12.369 -7.343 1.00 91.62 592 SER A N 1
ATOM 4567 C CA . SER A 1 592 ? 3.146 -11.478 -7.651 1.00 91.62 592 SER A CA 1
ATOM 4568 C C . SER A 1 592 ? 4.419 -12.250 -8.019 1.00 91.62 592 SER A C 1
ATOM 4570 O O . SER A 1 592 ? 5.108 -11.862 -8.963 1.00 91.62 592 SER A O 1
ATOM 4572 N N . SER A 1 593 ? 4.701 -13.364 -7.333 1.00 90.88 593 SER A N 1
ATOM 4573 C CA . SER A 1 593 ? 5.811 -14.270 -7.660 1.00 90.88 593 SER A CA 1
ATOM 4574 C C . SER A 1 593 ? 5.618 -14.911 -9.039 1.00 90.88 593 SER A C 1
ATOM 4576 O O . SER A 1 593 ? 6.502 -14.823 -9.892 1.00 90.88 593 SER A O 1
ATOM 4578 N N . THR A 1 594 ? 4.414 -15.414 -9.337 1.00 91.25 594 THR A N 1
ATOM 4579 C CA . THR A 1 594 ? 4.091 -15.987 -10.657 1.00 91.25 594 THR A CA 1
ATOM 4580 C C . THR A 1 594 ? 4.242 -14.952 -11.783 1.00 91.25 594 THR A C 1
ATOM 4582 O O . THR A 1 594 ? 4.786 -15.251 -12.848 1.00 91.25 594 THR A O 1
ATOM 4585 N N . LEU A 1 595 ? 3.814 -13.705 -11.551 1.00 88.88 595 LEU A N 1
ATOM 4586 C CA . LEU A 1 595 ? 3.940 -12.611 -12.522 1.00 88.88 595 LEU A CA 1
ATOM 4587 C C . LEU A 1 595 ? 5.398 -12.245 -12.826 1.00 88.88 595 LEU A C 1
ATOM 4589 O O . LEU A 1 595 ? 5.673 -11.723 -13.909 1.00 88.88 595 LEU A O 1
ATOM 4593 N N . MET A 1 596 ? 6.345 -12.559 -11.939 1.00 87.69 596 MET A N 1
ATOM 4594 C CA . MET A 1 596 ? 7.767 -12.302 -12.172 1.00 87.69 596 MET A CA 1
ATOM 4595 C C . MET A 1 596 ? 8.300 -13.053 -13.407 1.00 87.69 596 MET A C 1
ATOM 4597 O O . MET A 1 596 ? 9.172 -12.537 -14.106 1.00 87.69 596 MET A O 1
ATOM 4601 N N . ALA A 1 597 ? 7.710 -14.202 -13.760 1.00 87.62 597 ALA A N 1
ATOM 4602 C CA . ALA A 1 597 ? 8.031 -14.947 -14.983 1.00 87.62 597 ALA A CA 1
ATOM 4603 C C . ALA A 1 597 ? 7.727 -14.173 -16.285 1.00 87.62 597 ALA A C 1
ATOM 4605 O O . ALA A 1 597 ? 8.284 -14.472 -17.346 1.00 87.62 597 ALA A O 1
ATOM 4606 N N . THR A 1 598 ? 6.853 -13.162 -16.218 1.00 86.25 598 THR A N 1
ATOM 4607 C CA . THR A 1 598 ? 6.507 -12.296 -17.358 1.00 86.25 598 THR A CA 1
ATOM 4608 C C . THR A 1 598 ? 7.434 -11.087 -17.503 1.00 86.25 598 THR A C 1
ATOM 4610 O O . THR A 1 598 ? 7.322 -10.347 -18.479 1.00 86.25 598 THR A O 1
ATOM 4613 N N . GLY A 1 599 ? 8.373 -10.890 -16.572 1.00 81.19 599 GLY A N 1
ATOM 4614 C CA . GLY A 1 599 ? 9.291 -9.757 -16.582 1.00 81.19 599 GLY A CA 1
ATOM 4615 C C . GLY A 1 599 ? 10.261 -9.794 -17.765 1.00 81.19 599 GLY A C 1
ATOM 4616 O O . GLY A 1 599 ? 11.027 -10.740 -17.926 1.00 81.19 599 GLY A O 1
ATOM 4617 N N . PHE A 1 600 ? 10.239 -8.746 -18.589 1.00 82.94 600 PHE A N 1
ATOM 4618 C CA . PHE A 1 600 ? 11.092 -8.594 -19.780 1.00 82.94 600 PHE A CA 1
ATOM 4619 C C . PHE A 1 600 ? 12.127 -7.470 -19.646 1.00 82.94 600 PHE A C 1
ATOM 4621 O O . PHE A 1 600 ? 12.958 -7.279 -20.528 1.00 82.94 600 PHE A O 1
ATOM 4628 N N . ASN A 1 601 ? 12.067 -6.686 -18.569 1.00 84.62 601 ASN A N 1
ATOM 4629 C CA . ASN A 1 601 ? 13.006 -5.599 -18.315 1.00 84.62 601 ASN A CA 1
ATOM 4630 C C . ASN A 1 601 ? 13.241 -5.391 -16.812 1.00 84.62 601 ASN A C 1
ATOM 4632 O O . ASN A 1 601 ? 12.457 -5.836 -15.970 1.00 84.62 601 ASN A O 1
ATOM 4636 N N . PHE A 1 602 ? 14.297 -4.646 -16.479 1.00 84.00 602 PHE A N 1
ATOM 4637 C CA . PHE A 1 602 ? 14.643 -4.295 -15.098 1.00 84.00 602 PHE A CA 1
ATOM 4638 C C . PHE A 1 602 ? 13.455 -3.705 -14.316 1.00 84.00 602 PHE A C 1
ATOM 4640 O O . PHE A 1 602 ? 13.194 -4.128 -13.196 1.00 84.00 602 PHE A O 1
ATOM 4647 N N . ALA A 1 603 ? 12.691 -2.786 -14.918 1.00 83.69 603 ALA A N 1
ATOM 4648 C CA . ALA A 1 603 ? 11.557 -2.140 -14.255 1.00 83.69 603 ALA A CA 1
ATOM 4649 C C . ALA A 1 603 ? 10.449 -3.135 -13.866 1.00 83.69 603 ALA A C 1
ATOM 4651 O O . ALA A 1 603 ? 9.961 -3.093 -12.745 1.00 83.69 603 ALA A O 1
ATOM 4652 N N . SER A 1 604 ? 10.096 -4.068 -14.754 1.00 84.81 604 SER A N 1
ATOM 4653 C CA . SER A 1 604 ? 9.068 -5.087 -14.508 1.00 84.81 604 SER A CA 1
ATOM 4654 C C . SER A 1 604 ? 9.459 -6.041 -13.377 1.00 84.81 604 SER A C 1
ATOM 4656 O O . SER A 1 604 ? 8.638 -6.322 -12.506 1.00 84.81 604 SER A O 1
ATOM 4658 N N . LEU A 1 605 ? 10.728 -6.466 -13.332 1.00 86.94 605 LEU A N 1
ATOM 4659 C CA . LEU A 1 605 ? 11.250 -7.293 -12.243 1.00 86.94 605 LEU A CA 1
ATOM 4660 C C . LEU A 1 605 ? 11.282 -6.522 -10.919 1.00 86.94 605 LEU A C 1
ATOM 4662 O O . LEU A 1 605 ? 10.907 -7.071 -9.886 1.00 86.94 605 LEU A O 1
ATOM 4666 N N . MET A 1 606 ? 11.659 -5.240 -10.949 1.00 88.31 606 MET A N 1
ATOM 4667 C CA . MET A 1 606 ? 11.610 -4.363 -9.776 1.00 88.31 606 MET A CA 1
ATOM 4668 C C . MET A 1 606 ? 10.183 -4.198 -9.242 1.00 88.31 606 MET A C 1
ATOM 4670 O O . MET A 1 606 ? 9.962 -4.340 -8.043 1.00 88.31 606 MET A O 1
ATOM 4674 N N . THR A 1 607 ? 9.201 -3.943 -10.110 1.00 87.50 607 THR A N 1
ATOM 4675 C CA . THR A 1 607 ? 7.794 -3.807 -9.706 1.00 87.50 607 THR A CA 1
ATOM 4676 C C . THR A 1 607 ? 7.255 -5.101 -9.102 1.00 87.50 607 THR A C 1
ATOM 4678 O O . THR A 1 607 ? 6.631 -5.053 -8.043 1.00 87.50 607 THR A O 1
ATOM 4681 N N . ALA A 1 608 ? 7.537 -6.255 -9.717 1.00 89.12 608 ALA A N 1
ATOM 4682 C CA . ALA A 1 608 ? 7.145 -7.553 -9.168 1.00 89.12 608 ALA A CA 1
ATOM 4683 C C . ALA A 1 608 ? 7.769 -7.787 -7.781 1.00 89.12 608 ALA A C 1
ATOM 4685 O O . ALA A 1 608 ? 7.073 -8.186 -6.853 1.00 89.12 608 ALA A O 1
ATOM 4686 N N . ARG A 1 609 ? 9.053 -7.450 -7.599 1.00 88.50 609 ARG A N 1
ATOM 4687 C CA . ARG A 1 609 ? 9.754 -7.570 -6.308 1.00 88.50 609 ARG A CA 1
ATOM 4688 C C . ARG A 1 609 ? 9.158 -6.695 -5.215 1.00 88.50 609 ARG A C 1
ATOM 4690 O O . ARG A 1 609 ? 9.010 -7.157 -4.087 1.00 88.50 609 ARG A O 1
ATOM 4697 N N . VAL A 1 610 ? 8.798 -5.459 -5.550 1.00 90.56 610 VAL A N 1
ATOM 4698 C CA . VAL A 1 610 ? 8.113 -4.554 -4.619 1.00 90.56 610 VAL A CA 1
ATOM 4699 C C . VAL A 1 610 ? 6.743 -5.121 -4.237 1.00 90.56 610 VAL A C 1
ATOM 4701 O O . VAL A 1 610 ? 6.402 -5.143 -3.058 1.00 90.56 610 VAL A O 1
ATOM 4704 N N . ALA A 1 611 ? 5.978 -5.645 -5.199 1.00 88.88 611 ALA A N 1
ATOM 4705 C CA . ALA A 1 611 ? 4.674 -6.254 -4.929 1.00 88.88 611 ALA A CA 1
ATOM 4706 C C . ALA A 1 611 ? 4.781 -7.485 -4.009 1.00 88.88 611 ALA A C 1
ATOM 4708 O O . ALA A 1 611 ? 4.051 -7.572 -3.022 1.00 88.88 611 ALA A O 1
ATOM 4709 N N . ILE A 1 612 ? 5.737 -8.385 -4.274 1.00 90.69 612 ILE A N 1
ATOM 4710 C CA . ILE A 1 612 ? 6.062 -9.529 -3.402 1.00 90.69 612 ILE A CA 1
ATOM 4711 C C . ILE A 1 612 ? 6.366 -9.029 -1.983 1.00 90.69 612 ILE A C 1
ATOM 4713 O O . ILE A 1 612 ? 5.782 -9.527 -1.024 1.00 90.69 612 ILE A O 1
ATOM 4717 N N . GLY A 1 613 ? 7.206 -7.997 -1.839 1.00 89.50 613 GLY A N 1
ATOM 4718 C CA . GLY A 1 613 ? 7.572 -7.451 -0.530 1.00 89.50 613 GLY A CA 1
ATOM 4719 C C . GLY A 1 613 ? 6.400 -6.860 0.252 1.00 89.50 613 GLY A C 1
ATOM 4720 O O . GLY A 1 613 ? 6.332 -7.059 1.463 1.00 89.50 613 GLY A O 1
ATOM 4721 N N . VAL A 1 614 ? 5.449 -6.197 -0.416 1.00 89.25 614 VAL A N 1
ATOM 4722 C CA . VAL A 1 614 ? 4.227 -5.675 0.225 1.00 89.25 614 VAL A CA 1
ATOM 4723 C C . VAL A 1 614 ? 3.382 -6.808 0.810 1.00 89.25 614 VAL A C 1
ATOM 4725 O O . VAL A 1 614 ? 2.951 -6.719 1.959 1.00 89.25 614 VAL A O 1
ATOM 4728 N N . PHE A 1 615 ? 3.147 -7.876 0.043 1.00 90.31 615 PHE A N 1
ATOM 4729 C CA . PHE A 1 615 ? 2.296 -8.982 0.488 1.00 90.31 615 PHE A CA 1
ATOM 4730 C C . PHE A 1 615 ? 2.996 -9.904 1.490 1.00 90.31 615 PHE A C 1
ATOM 4732 O O . PHE A 1 615 ? 2.372 -10.339 2.455 1.00 90.31 615 PHE A O 1
ATOM 4739 N N . GLU A 1 616 ? 4.292 -10.170 1.330 1.00 87.12 616 GLU A N 1
ATOM 4740 C CA . GLU A 1 616 ? 5.029 -11.053 2.239 1.00 87.12 616 GLU A CA 1
ATOM 4741 C C . GLU A 1 616 ? 5.304 -10.396 3.607 1.00 87.12 616 GLU A C 1
ATOM 4743 O O . GLU A 1 616 ? 5.382 -11.087 4.629 1.00 87.12 616 GLU A O 1
ATOM 4748 N N . ALA A 1 617 ? 5.359 -9.057 3.669 1.00 87.56 617 ALA A N 1
ATOM 4749 C CA . ALA A 1 617 ? 5.419 -8.306 4.929 1.00 87.56 617 ALA A CA 1
ATOM 4750 C C . ALA A 1 617 ? 4.264 -8.649 5.883 1.00 87.56 617 ALA A C 1
ATOM 4752 O O . ALA A 1 617 ? 4.412 -8.565 7.105 1.00 87.56 617 ALA A O 1
ATOM 4753 N N . LEU A 1 618 ? 3.128 -9.068 5.318 1.00 84.81 618 LEU A N 1
ATOM 4754 C CA . LEU A 1 618 ? 1.916 -9.450 6.035 1.00 84.81 618 LEU A CA 1
ATOM 4755 C C . LEU A 1 618 ? 1.967 -10.882 6.607 1.00 84.81 618 LEU A C 1
ATOM 4757 O O . LEU A 1 618 ? 1.014 -11.301 7.262 1.00 84.81 618 LEU A O 1
ATOM 4761 N N . LEU A 1 619 ? 3.044 -11.644 6.376 1.00 84.25 619 LEU A N 1
ATOM 4762 C CA . LEU A 1 619 ? 3.180 -13.026 6.851 1.00 84.25 619 LEU A CA 1
ATOM 4763 C C . LEU A 1 619 ? 4.115 -13.134 8.066 1.00 84.25 619 LEU A C 1
ATOM 4765 O O . LEU A 1 619 ? 3.720 -13.665 9.100 1.00 84.25 619 LEU A O 1
ATOM 4769 N N . GLY A 1 620 ? 5.345 -12.616 7.966 1.00 77.88 620 GLY A N 1
ATOM 4770 C CA . GLY A 1 620 ? 6.437 -12.881 8.918 1.00 77.88 620 GLY A CA 1
ATOM 4771 C C . GLY A 1 620 ? 6.123 -12.604 10.401 1.00 77.88 620 GLY A C 1
ATOM 4772 O O . GLY A 1 620 ? 5.981 -13.552 11.172 1.00 77.88 620 GLY A O 1
ATOM 4773 N N . PRO A 1 621 ? 6.016 -11.331 10.837 1.00 79.75 621 PRO A N 1
ATOM 4774 C CA . PRO A 1 621 ? 5.760 -10.981 12.244 1.00 79.75 621 PRO A CA 1
ATOM 4775 C C . PRO A 1 621 ? 4.355 -11.390 12.708 1.00 79.75 621 PRO A C 1
ATOM 4777 O O . PRO A 1 621 ? 4.100 -11.563 13.900 1.00 79.75 621 PRO A O 1
ATOM 4780 N N . ILE A 1 622 ? 3.436 -11.518 11.754 1.00 84.06 622 ILE A N 1
ATOM 4781 C CA . ILE A 1 622 ? 2.044 -11.867 11.995 1.00 84.06 622 ILE A CA 1
ATOM 4782 C C . ILE A 1 622 ? 1.912 -13.337 12.338 1.00 84.06 622 ILE A C 1
ATOM 4784 O O . ILE A 1 622 ? 1.123 -13.665 13.213 1.00 84.06 622 ILE A O 1
ATOM 4788 N N . MET A 1 623 ? 2.709 -14.217 11.736 1.00 86.00 623 MET A N 1
ATOM 4789 C CA . MET A 1 623 ? 2.683 -15.631 12.087 1.00 86.00 623 MET A CA 1
ATOM 4790 C C . MET A 1 623 ? 3.135 -15.853 13.534 1.00 86.00 623 MET A C 1
ATOM 4792 O O . MET A 1 623 ? 2.515 -16.617 14.272 1.00 86.00 623 MET A O 1
ATOM 4796 N N . THR A 1 624 ? 4.155 -15.116 13.984 1.00 83.00 624 THR A N 1
ATOM 4797 C CA . THR A 1 624 ? 4.597 -15.119 15.384 1.00 83.00 624 THR A CA 1
ATOM 4798 C C . THR A 1 624 ? 3.497 -14.647 16.332 1.00 83.00 624 THR A C 1
ATOM 4800 O O . THR A 1 624 ? 3.272 -15.256 17.380 1.00 83.00 624 THR A O 1
ATOM 4803 N N . LEU A 1 625 ? 2.799 -13.570 15.960 1.00 82.38 625 LEU A N 1
ATOM 4804 C CA . LEU A 1 625 ? 1.685 -13.025 16.731 1.00 82.38 625 LEU A CA 1
ATOM 4805 C C . LEU A 1 625 ? 0.490 -13.990 16.752 1.00 82.38 625 LEU A C 1
ATOM 4807 O O . LEU A 1 625 ? -0.054 -14.257 17.819 1.00 82.38 625 LEU A O 1
ATOM 4811 N N . TYR A 1 626 ? 0.138 -14.572 15.606 1.00 87.06 626 TYR A N 1
ATOM 4812 C CA . TYR A 1 626 ? -0.946 -15.537 15.441 1.00 87.06 626 TYR A CA 1
ATOM 4813 C C . TYR A 1 626 ? -0.734 -16.784 16.300 1.00 87.06 626 TYR A C 1
ATOM 4815 O O . TYR A 1 626 ? -1.626 -17.167 17.050 1.00 87.06 626 TYR A O 1
ATOM 4823 N N . MET A 1 627 ? 0.466 -17.370 16.277 1.00 85.62 627 MET A N 1
ATOM 4824 C CA . MET A 1 627 ? 0.801 -18.509 17.141 1.00 85.62 627 MET A CA 1
ATOM 4825 C C . MET A 1 627 ? 0.684 -18.149 18.629 1.00 85.62 627 MET A C 1
ATOM 4827 O O . MET A 1 627 ? 0.232 -18.961 19.436 1.00 85.62 627 MET A O 1
ATOM 4831 N N . SER A 1 628 ? 1.021 -16.912 19.005 1.00 81.94 628 SER A N 1
ATOM 4832 C CA . SER A 1 628 ? 0.896 -16.459 20.393 1.00 81.94 628 SER A CA 1
ATOM 4833 C C . SER A 1 628 ? -0.551 -16.307 20.888 1.00 81.94 628 SER A C 1
ATOM 4835 O O . SER A 1 628 ? -0.736 -16.156 22.091 1.00 81.94 628 SER A O 1
ATOM 4837 N N . LEU A 1 629 ? -1.557 -16.385 20.002 1.00 80.62 629 LEU A N 1
ATOM 4838 C CA . LEU A 1 629 ? -2.986 -16.388 20.360 1.00 80.62 629 LEU A CA 1
ATOM 4839 C C . LEU A 1 629 ? -3.511 -17.765 20.796 1.00 80.62 629 LEU A C 1
ATOM 4841 O O . LEU A 1 629 ? -4.623 -17.851 21.307 1.00 80.62 629 LEU A O 1
ATOM 4845 N N . PHE A 1 630 ? -2.768 -18.846 20.544 1.00 82.50 630 PHE A N 1
ATOM 4846 C CA . PHE A 1 630 ? -3.225 -20.216 20.824 1.00 82.50 630 PHE A CA 1
ATOM 4847 C C . PHE A 1 630 ? -2.287 -20.997 21.743 1.00 82.50 630 PHE A C 1
ATOM 4849 O O . PHE A 1 630 ? -2.719 -21.947 22.400 1.00 82.50 630 PHE A O 1
ATOM 4856 N N . TYR A 1 631 ? -1.007 -20.624 21.794 1.00 84.62 631 TYR A N 1
ATOM 4857 C CA . TYR A 1 631 ? 0.011 -21.331 22.567 1.00 84.62 631 TYR A CA 1
ATOM 4858 C C . TYR A 1 631 ? 0.517 -20.475 23.729 1.00 84.62 631 TYR A C 1
ATOM 4860 O O . TYR A 1 631 ? 0.739 -19.270 23.591 1.00 84.62 631 TYR A O 1
ATOM 4868 N N . THR A 1 632 ? 0.715 -21.111 24.885 1.00 77.62 632 THR A N 1
ATOM 4869 C CA . THR A 1 632 ? 1.298 -20.480 26.077 1.00 77.62 632 THR A CA 1
ATOM 4870 C C . THR A 1 632 ? 2.776 -20.155 25.854 1.00 77.62 632 THR A C 1
ATOM 4872 O O . THR A 1 632 ? 3.408 -20.651 24.920 1.00 77.62 632 THR A O 1
ATOM 4875 N N . ARG A 1 633 ? 3.359 -19.313 26.719 1.00 72.06 633 ARG A N 1
ATOM 4876 C CA . ARG A 1 633 ? 4.769 -18.902 26.609 1.00 72.06 633 ARG A CA 1
ATOM 4877 C C . ARG A 1 633 ? 5.700 -20.111 26.589 1.00 72.06 633 ARG A C 1
ATOM 4879 O O . ARG A 1 633 ? 6.506 -20.205 25.681 1.00 72.06 633 ARG A O 1
ATOM 4886 N N . GLU A 1 634 ? 5.543 -21.069 27.494 1.00 73.19 634 GLU A N 1
ATOM 4887 C CA . GLU A 1 634 ? 6.417 -22.254 27.569 1.00 73.19 634 GLU A CA 1
ATOM 4888 C C . GLU A 1 634 ? 6.385 -23.114 26.295 1.00 73.19 634 GLU A C 1
ATOM 4890 O O . GLU A 1 634 ? 7.387 -23.694 25.891 1.00 73.19 634 GLU A O 1
ATOM 4895 N N . GLU A 1 635 ? 5.244 -23.130 25.615 1.00 77.88 635 GLU A N 1
ATOM 4896 C CA . GLU A 1 635 ? 4.969 -23.956 24.444 1.00 77.88 635 GLU A CA 1
ATOM 4897 C C . GLU A 1 635 ? 5.278 -23.292 23.100 1.00 77.88 635 GLU A C 1
ATOM 4899 O O . GLU A 1 635 ? 5.459 -23.966 22.079 1.00 77.88 635 GLU A O 1
ATOM 4904 N N . LEU A 1 636 ? 5.285 -21.961 23.083 1.00 78.12 636 LEU A N 1
ATOM 4905 C CA . LEU A 1 636 ? 5.416 -21.162 21.874 1.00 78.12 636 LEU A CA 1
ATOM 4906 C C . LEU A 1 636 ? 6.837 -21.242 21.291 1.00 78.12 636 LEU A C 1
ATOM 4908 O O . LEU A 1 636 ? 6.995 -21.143 20.080 1.00 78.12 636 LEU A O 1
ATOM 4912 N N . GLY A 1 637 ? 7.866 -21.431 22.127 1.00 76.50 637 GLY A N 1
ATOM 4913 C CA . GLY A 1 637 ? 9.275 -21.465 21.701 1.00 76.50 637 GLY A CA 1
ATOM 4914 C C . GLY A 1 637 ? 9.551 -22.548 20.657 1.00 76.50 637 GLY A C 1
ATOM 4915 O O . GLY A 1 637 ? 9.838 -22.242 19.499 1.00 76.50 637 GLY A O 1
ATOM 4916 N N . LEU A 1 638 ? 9.368 -23.808 21.053 1.00 81.81 638 LEU A N 1
ATOM 4917 C CA . LEU A 1 638 ? 9.566 -24.982 20.208 1.00 81.81 638 LEU A CA 1
ATOM 4918 C C . LEU A 1 638 ? 8.763 -24.903 18.907 1.00 81.81 638 LEU A C 1
ATOM 4920 O O . LEU A 1 638 ? 9.285 -25.241 17.845 1.00 81.81 638 LEU A O 1
ATOM 4924 N N . ARG A 1 639 ? 7.513 -24.431 18.966 1.00 86.50 639 ARG A N 1
ATOM 4925 C CA . ARG A 1 639 ? 6.644 -24.303 17.786 1.00 86.50 639 ARG A CA 1
ATOM 4926 C C . ARG A 1 639 ? 7.112 -23.216 16.836 1.00 86.50 639 ARG A C 1
ATOM 4928 O O . ARG A 1 639 ? 7.126 -23.457 15.636 1.00 86.50 639 ARG A O 1
ATOM 4935 N N . LEU A 1 640 ? 7.536 -22.057 17.338 1.00 85.81 640 LEU A N 1
ATOM 4936 C CA . LEU A 1 640 ? 8.079 -20.993 16.490 1.00 85.81 640 LEU A CA 1
ATOM 4937 C C . LEU A 1 640 ? 9.377 -21.423 15.807 1.00 85.81 640 LEU A C 1
ATOM 4939 O O . LEU A 1 640 ? 9.533 -21.191 14.611 1.00 85.81 640 LEU A O 1
ATOM 4943 N N . THR A 1 641 ? 10.281 -22.096 16.520 1.00 83.19 641 THR A N 1
ATOM 4944 C CA . THR A 1 641 ? 11.515 -22.593 15.899 1.00 83.19 641 THR A CA 1
ATOM 4945 C C . THR A 1 641 ? 11.235 -23.725 14.913 1.00 83.19 641 THR A C 1
ATOM 4947 O O . THR A 1 641 ? 11.824 -23.759 13.835 1.00 83.19 641 THR A O 1
ATOM 4950 N N . SER A 1 642 ? 10.300 -24.624 15.232 1.00 86.12 642 SER A N 1
ATOM 4951 C CA . SER A 1 642 ? 9.891 -25.704 14.323 1.00 86.12 642 SER A CA 1
ATOM 4952 C C . SER A 1 642 ? 9.180 -25.156 13.082 1.00 86.12 642 SER A C 1
ATOM 4954 O O . SER A 1 642 ? 9.431 -25.624 11.977 1.00 86.12 642 SER A O 1
ATOM 4956 N N . TRP A 1 643 ? 8.362 -24.113 13.223 1.00 89.50 643 TRP A N 1
ATOM 4957 C CA . TRP A 1 643 ? 7.785 -23.370 12.102 1.00 89.50 643 TRP A CA 1
ATOM 4958 C C . TRP A 1 643 ? 8.877 -22.742 11.228 1.00 89.50 643 TRP A C 1
ATOM 4960 O O . TRP A 1 643 ? 8.908 -22.973 10.020 1.00 89.50 643 TRP A O 1
ATOM 4970 N N . PHE A 1 644 ? 9.831 -22.037 11.843 1.00 88.81 644 PHE A N 1
ATOM 4971 C CA . PHE A 1 644 ? 10.958 -21.432 11.134 1.00 88.81 644 PHE A CA 1
ATOM 4972 C C . PHE A 1 644 ? 11.857 -22.483 10.461 1.00 88.81 644 PHE A C 1
ATOM 4974 O O . PHE A 1 644 ? 12.484 -22.205 9.442 1.00 88.81 644 PHE A O 1
ATOM 4981 N N . SER A 1 645 ? 11.873 -23.720 10.967 1.00 90.00 645 SER A N 1
ATOM 4982 C CA . SER A 1 645 ? 12.632 -24.825 10.376 1.00 90.00 645 SER A CA 1
ATOM 4983 C C . SER A 1 645 ? 12.213 -25.217 8.975 1.00 90.00 645 SER A C 1
ATOM 4985 O O . SER A 1 645 ? 13.036 -25.688 8.195 1.00 90.00 645 SER A O 1
ATOM 4987 N N . PHE A 1 646 ? 10.986 -24.891 8.585 1.00 91.44 646 PHE A N 1
ATOM 4988 C CA . PHE A 1 646 ? 10.575 -25.068 7.204 1.00 91.44 646 PHE A CA 1
ATOM 4989 C C . PHE A 1 646 ? 11.331 -24.154 6.230 1.00 91.44 646 PHE A C 1
ATOM 4991 O O . PHE A 1 646 ? 11.339 -24.457 5.042 1.00 91.44 64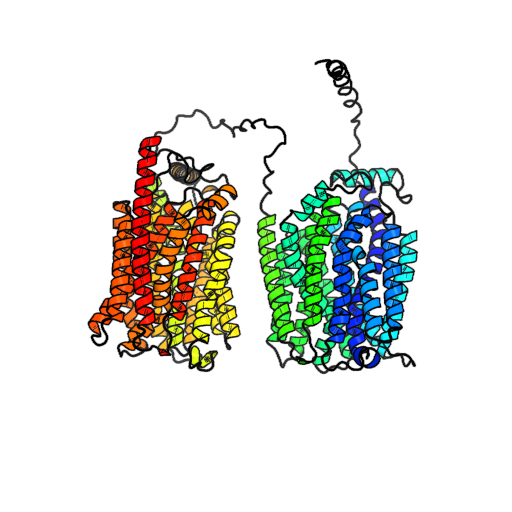6 PHE A O 1
ATOM 4998 N N . ALA A 1 647 ? 12.050 -23.121 6.695 1.00 89.62 647 ALA A N 1
ATOM 4999 C CA . ALA A 1 647 ? 12.978 -22.373 5.846 1.00 89.62 647 ALA A CA 1
ATOM 5000 C C . ALA A 1 647 ? 14.235 -23.173 5.468 1.00 89.62 647 ALA A C 1
ATOM 5002 O O . ALA A 1 647 ? 14.704 -23.070 4.336 1.00 89.62 647 ALA A O 1
ATOM 5003 N N . THR A 1 648 ? 14.778 -24.007 6.364 1.00 90.44 648 THR A N 1
ATOM 5004 C CA . THR A 1 648 ? 15.908 -24.882 6.000 1.00 90.44 648 THR A CA 1
ATOM 5005 C C . THR A 1 648 ? 15.442 -26.024 5.104 1.00 90.44 648 THR A C 1
ATOM 5007 O O . THR A 1 648 ? 16.131 -26.363 4.144 1.00 90.44 648 THR A O 1
ATOM 5010 N N . VAL A 1 649 ? 14.239 -26.560 5.349 1.00 92.00 649 VAL A N 1
ATOM 5011 C CA . VAL A 1 649 ? 13.597 -27.533 4.450 1.00 92.00 649 VAL A CA 1
ATOM 5012 C C . VAL A 1 649 ? 13.386 -26.915 3.065 1.00 92.00 649 VAL A C 1
ATOM 5014 O O . VAL A 1 649 ? 13.759 -27.521 2.066 1.00 92.00 649 VAL A O 1
ATOM 5017 N N . ALA A 1 650 ? 12.870 -25.688 2.991 1.00 90.69 650 ALA A N 1
ATOM 5018 C CA . ALA A 1 650 ? 12.726 -24.947 1.742 1.00 90.69 650 ALA A CA 1
ATOM 5019 C C . ALA A 1 650 ? 14.067 -24.743 1.032 1.00 90.69 650 ALA A C 1
ATOM 5021 O O . ALA A 1 650 ? 14.153 -25.003 -0.159 1.00 90.69 650 ALA A O 1
ATOM 5022 N N . GLY A 1 651 ? 15.134 -24.369 1.745 1.00 87.19 651 GLY A N 1
ATOM 5023 C CA . GLY A 1 651 ? 16.473 -24.252 1.157 1.00 87.19 651 GLY A CA 1
ATOM 5024 C C . GLY A 1 651 ? 16.966 -25.555 0.512 1.00 87.19 651 GLY A C 1
ATOM 5025 O O . GLY A 1 651 ? 17.492 -25.535 -0.600 1.00 87.19 651 GLY A O 1
ATOM 5026 N N . ALA A 1 652 ? 16.730 -26.698 1.164 1.00 88.25 652 ALA A N 1
ATOM 5027 C CA . ALA A 1 652 ? 17.047 -28.015 0.611 1.00 88.25 652 ALA A CA 1
ATOM 5028 C C . ALA A 1 652 ? 16.202 -28.350 -0.636 1.00 88.25 652 ALA A C 1
ATOM 5030 O O . ALA A 1 652 ? 16.742 -28.771 -1.659 1.00 88.25 652 ALA A O 1
ATOM 5031 N N . PHE A 1 653 ? 14.884 -28.141 -0.582 1.00 88.75 653 PHE A N 1
ATOM 5032 C CA . PHE A 1 653 ? 13.999 -28.413 -1.720 1.00 88.75 653 PHE A CA 1
ATOM 5033 C C . PHE A 1 653 ? 14.213 -27.440 -2.883 1.00 88.75 653 PHE A C 1
ATOM 5035 O O . PHE A 1 653 ? 14.150 -27.868 -4.030 1.00 88.75 653 PHE A O 1
ATOM 5042 N N . GLY A 1 654 ? 14.536 -26.175 -2.621 1.00 85.56 654 GLY A N 1
ATOM 5043 C CA . GLY A 1 654 ? 14.798 -25.171 -3.652 1.00 85.56 654 GLY A CA 1
ATOM 5044 C C . GLY A 1 654 ? 16.000 -25.540 -4.518 1.00 85.56 654 GLY A C 1
ATOM 5045 O O . GLY A 1 654 ? 15.942 -25.415 -5.738 1.00 85.56 654 GLY A O 1
ATOM 5046 N N . GLY A 1 655 ? 17.063 -26.091 -3.918 1.00 82.50 655 GLY A N 1
ATOM 5047 C CA . GLY A 1 655 ? 18.198 -26.640 -4.670 1.00 82.50 655 GLY A CA 1
ATOM 5048 C C . GLY A 1 655 ? 17.809 -27.827 -5.565 1.00 82.50 655 GLY A C 1
ATOM 5049 O O . GLY A 1 655 ? 18.234 -27.896 -6.718 1.00 82.50 655 GLY A O 1
ATOM 5050 N N . LEU A 1 656 ? 16.958 -28.733 -5.065 1.00 86.81 656 LEU A N 1
ATOM 5051 C CA . LEU A 1 656 ? 16.463 -29.895 -5.820 1.00 86.81 656 LEU A CA 1
ATOM 5052 C C . LEU A 1 656 ? 15.525 -29.497 -6.969 1.00 86.81 656 LEU A C 1
ATOM 5054 O O . LEU A 1 656 ? 15.667 -30.009 -8.080 1.00 86.81 656 LEU A O 1
ATOM 5058 N N . ILE A 1 657 ? 14.589 -28.577 -6.720 1.00 88.25 657 ILE A N 1
ATOM 5059 C CA . ILE A 1 657 ? 13.660 -28.060 -7.732 1.00 88.25 657 ILE A CA 1
ATOM 5060 C C . ILE A 1 657 ? 14.451 -27.323 -8.813 1.00 88.25 657 ILE A C 1
ATOM 5062 O O . ILE A 1 657 ? 14.264 -27.601 -9.997 1.00 88.25 657 ILE A O 1
ATOM 5066 N N . ALA A 1 658 ? 15.402 -26.464 -8.433 1.00 82.75 658 ALA A N 1
ATOM 5067 C CA . ALA A 1 658 ? 16.254 -25.755 -9.384 1.00 82.75 658 ALA A CA 1
ATOM 5068 C C . ALA A 1 658 ? 17.078 -26.709 -10.266 1.00 82.75 658 ALA A C 1
ATOM 5070 O O . ALA A 1 658 ? 17.164 -26.488 -11.477 1.00 82.75 658 ALA A O 1
ATOM 5071 N N . PHE A 1 659 ? 17.622 -27.787 -9.688 1.00 84.69 659 PHE A N 1
ATOM 5072 C CA . PHE A 1 659 ? 18.315 -28.840 -10.434 1.00 84.69 659 PHE A CA 1
ATOM 5073 C C . PHE A 1 659 ? 17.380 -29.547 -11.428 1.00 84.69 659 PHE A C 1
ATOM 5075 O O . PHE A 1 659 ? 17.743 -29.742 -12.588 1.00 84.69 659 PHE A O 1
ATOM 5082 N N . GLY A 1 660 ? 16.159 -29.895 -11.006 1.00 85.44 660 GLY A N 1
ATOM 5083 C CA . GLY A 1 660 ? 15.155 -30.515 -11.875 1.00 85.44 660 GLY A CA 1
ATOM 5084 C C . GLY A 1 660 ? 14.739 -29.607 -13.036 1.00 85.44 660 GLY A C 1
ATOM 5085 O O . GLY A 1 660 ? 14.726 -30.041 -14.186 1.00 85.44 660 GLY A O 1
ATOM 5086 N N . VAL A 1 661 ? 14.484 -28.326 -12.757 1.00 86.56 661 VAL A N 1
ATOM 5087 C CA . VAL A 1 661 ? 14.084 -27.326 -13.762 1.00 86.56 661 VAL A CA 1
ATOM 5088 C C . VAL A 1 661 ? 15.185 -27.080 -14.798 1.00 86.56 661 VAL A C 1
ATOM 5090 O O . VAL A 1 661 ? 14.878 -26.849 -15.964 1.00 86.56 661 VAL A O 1
ATOM 5093 N N . GLN A 1 662 ? 16.467 -27.193 -14.427 1.00 81.81 662 GLN A N 1
ATOM 5094 C CA . GLN A 1 662 ? 17.573 -27.062 -15.385 1.00 81.81 662 GLN A CA 1
ATOM 5095 C C . GLN A 1 662 ? 17.593 -28.145 -16.475 1.00 81.81 662 GLN A C 1
ATOM 5097 O O . GLN A 1 662 ? 18.129 -27.889 -17.551 1.00 81.81 662 GLN A O 1
ATOM 5102 N N . HIS A 1 663 ? 17.003 -29.318 -16.226 1.00 84.44 663 HIS A N 1
ATOM 5103 C CA . HIS A 1 663 ? 16.951 -30.428 -17.186 1.00 84.44 663 HIS A CA 1
ATOM 5104 C C . HIS A 1 663 ? 15.709 -30.391 -18.093 1.00 84.44 663 HIS A C 1
ATOM 5106 O O . HIS A 1 663 ? 15.540 -31.259 -18.948 1.00 84.44 663 HIS A O 1
ATOM 5112 N N . ILE A 1 664 ? 14.827 -29.401 -17.926 1.00 84.69 664 ILE A N 1
ATOM 5113 C CA . ILE A 1 664 ? 13.637 -29.246 -18.762 1.00 84.69 664 ILE A CA 1
ATOM 5114 C C . ILE A 1 664 ? 14.033 -28.554 -20.072 1.00 84.69 664 ILE A C 1
ATOM 5116 O O . ILE A 1 664 ? 14.457 -27.402 -20.079 1.00 84.69 664 ILE A O 1
ATOM 5120 N N . HIS A 1 665 ? 13.848 -29.238 -21.201 1.00 78.50 665 HIS A N 1
ATOM 5121 C CA . HIS A 1 665 ? 14.016 -28.647 -22.529 1.00 78.50 665 HIS A CA 1
ATOM 5122 C C . HIS A 1 665 ? 12.690 -28.038 -22.999 1.00 78.50 665 HIS A C 1
ATOM 5124 O O . HIS A 1 665 ? 11.798 -28.751 -23.454 1.00 78.50 665 HIS A O 1
ATOM 5130 N N . SER A 1 666 ? 12.545 -26.718 -22.876 1.00 79.81 666 SER A N 1
ATOM 5131 C CA . SER A 1 666 ? 11.363 -25.985 -23.347 1.00 79.81 666 SER A CA 1
ATOM 5132 C C . SER A 1 666 ? 11.752 -24.738 -24.145 1.00 79.81 666 SER A C 1
ATOM 5134 O O . SER A 1 666 ? 12.898 -24.298 -24.102 1.00 79.81 666 SER A O 1
ATOM 5136 N N . SER A 1 667 ? 10.7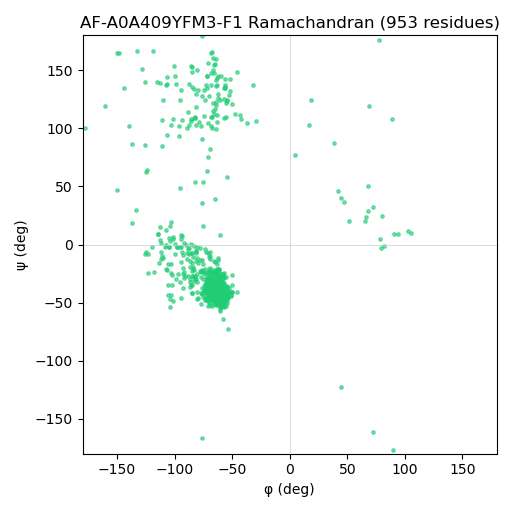93 -24.141 -24.859 1.00 78.12 667 SER A N 1
ATOM 5137 C CA . SER A 1 667 ? 10.989 -22.865 -25.565 1.00 78.12 667 SER A CA 1
ATOM 5138 C C . SER A 1 667 ? 11.073 -21.650 -24.629 1.00 78.12 667 SER A C 1
ATOM 5140 O O . SER A 1 667 ? 11.308 -20.537 -25.093 1.00 78.12 667 SER A O 1
ATOM 5142 N N . VAL A 1 668 ? 10.832 -21.834 -23.328 1.00 82.69 668 VAL A N 1
ATOM 5143 C CA . VAL A 1 668 ? 10.835 -20.781 -22.307 1.00 82.69 668 VAL A CA 1
ATOM 5144 C C . VAL A 1 668 ? 12.097 -20.918 -21.455 1.00 82.69 668 VAL A C 1
ATOM 5146 O O . VAL A 1 668 ? 12.469 -22.022 -21.069 1.00 82.69 668 VAL A O 1
ATOM 5149 N N . HIS A 1 669 ? 12.747 -19.797 -21.128 1.00 85.31 669 HIS A N 1
ATOM 5150 C CA . HIS A 1 669 ? 13.919 -19.799 -20.249 1.00 85.31 669 HIS A CA 1
ATOM 5151 C C . HIS A 1 669 ? 13.619 -20.455 -18.888 1.00 85.31 669 HIS A C 1
ATOM 5153 O O . HIS A 1 669 ? 12.620 -20.131 -18.241 1.00 85.31 669 HIS A O 1
ATOM 5159 N N . ASN A 1 670 ? 14.528 -21.320 -18.425 1.00 87.75 670 ASN A N 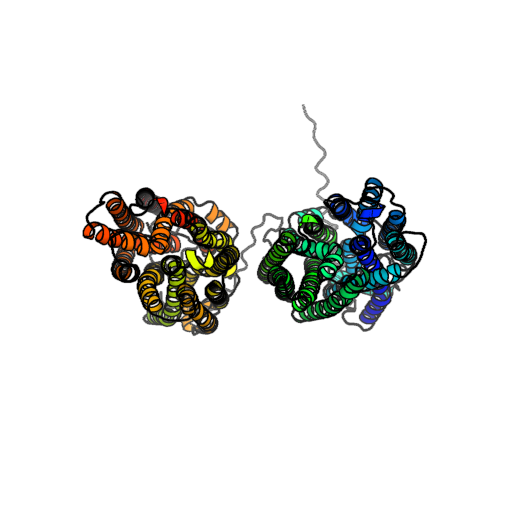1
ATOM 5160 C CA . ASN A 1 670 ? 14.368 -22.144 -17.217 1.00 87.75 670 ASN A CA 1
ATOM 5161 C C . ASN A 1 670 ? 14.035 -21.327 -15.956 1.00 87.75 670 ASN A C 1
ATOM 5163 O O . ASN A 1 670 ? 13.187 -21.736 -15.164 1.00 87.75 670 ASN A O 1
ATOM 5167 N N . TRP A 1 671 ? 14.609 -20.126 -15.814 1.00 88.56 671 TRP A N 1
ATOM 5168 C CA . TRP A 1 671 ? 14.329 -19.251 -14.673 1.00 88.56 671 TRP A CA 1
ATOM 5169 C C . TRP A 1 671 ? 12.859 -18.806 -14.597 1.00 88.56 671 TRP A C 1
ATOM 5171 O O . TRP A 1 671 ? 12.346 -18.579 -13.506 1.00 88.56 671 TRP A O 1
ATOM 5181 N N . ARG A 1 672 ? 12.153 -18.700 -15.731 1.00 90.31 672 ARG A N 1
ATOM 5182 C CA . ARG A 1 672 ? 10.729 -18.324 -15.762 1.00 90.31 672 ARG A CA 1
ATOM 5183 C C . ARG A 1 672 ? 9.843 -19.473 -15.300 1.00 90.31 672 ARG A C 1
ATOM 5185 O O . ARG A 1 672 ? 8.878 -19.243 -14.578 1.00 90.31 672 ARG A O 1
ATOM 5192 N N . LEU A 1 673 ? 10.189 -20.704 -15.685 1.00 88.25 673 LEU A N 1
ATOM 5193 C CA . LEU A 1 673 ? 9.495 -21.906 -15.219 1.00 88.25 673 LEU A CA 1
ATOM 5194 C C . LEU A 1 673 ? 9.637 -22.069 -13.706 1.00 88.25 673 LEU A C 1
ATOM 5196 O O . LEU A 1 673 ? 8.653 -22.399 -13.050 1.00 88.25 673 LEU A O 1
ATOM 5200 N N . LEU A 1 674 ? 10.816 -21.761 -13.157 1.00 89.00 674 LEU A N 1
ATOM 5201 C CA . LEU A 1 674 ? 11.062 -21.777 -11.715 1.00 89.00 674 LEU A CA 1
ATOM 5202 C C . LEU A 1 674 ? 10.048 -20.900 -10.953 1.00 89.00 674 LEU A C 1
ATOM 5204 O O . LEU A 1 674 ? 9.379 -21.388 -10.047 1.00 89.00 674 LEU A O 1
ATOM 5208 N N . PHE A 1 675 ? 9.849 -19.643 -11.373 1.00 90.50 675 PHE A N 1
ATOM 5209 C CA . PHE A 1 675 ? 8.885 -18.739 -10.721 1.00 90.50 675 PHE A CA 1
ATOM 5210 C C . PHE A 1 675 ? 7.423 -19.180 -10.874 1.00 90.50 675 PHE A C 1
ATOM 5212 O O . PHE A 1 675 ? 6.618 -18.940 -9.978 1.00 90.50 675 PHE A O 1
ATOM 5219 N N . ILE A 1 676 ? 7.055 -19.844 -11.974 1.00 90.06 676 ILE A N 1
ATOM 5220 C CA . ILE A 1 676 ? 5.686 -20.355 -12.159 1.00 90.06 676 ILE A CA 1
ATOM 5221 C C . ILE A 1 676 ? 5.432 -21.566 -11.257 1.00 90.06 676 ILE A C 1
ATOM 5223 O O . ILE A 1 676 ? 4.409 -21.622 -10.573 1.00 90.06 676 ILE A O 1
ATOM 5227 N N . ILE A 1 677 ? 6.358 -22.529 -11.250 1.00 89.44 677 ILE A N 1
ATOM 5228 C CA . ILE A 1 677 ? 6.239 -23.772 -10.475 1.00 89.44 677 ILE A CA 1
ATOM 5229 C C . ILE A 1 677 ? 6.126 -23.463 -8.981 1.00 89.44 677 ILE A C 1
ATOM 5231 O O . ILE A 1 677 ? 5.354 -24.110 -8.276 1.00 89.44 677 ILE A O 1
ATOM 5235 N N . GLU A 1 678 ? 6.857 -22.457 -8.510 1.00 88.94 678 GLU A N 1
ATOM 5236 C CA . GLU A 1 678 ? 6.898 -22.113 -7.093 1.00 88.94 678 GLU A CA 1
ATOM 5237 C C . GLU A 1 678 ? 5.879 -21.040 -6.682 1.00 88.94 678 GLU A C 1
ATOM 5239 O O . GLU A 1 678 ? 5.435 -21.042 -5.536 1.00 88.94 678 GLU A O 1
ATOM 5244 N N . GLY A 1 679 ? 5.445 -20.169 -7.602 1.00 88.12 679 GLY A N 1
ATOM 5245 C CA . GLY A 1 679 ? 4.490 -19.090 -7.325 1.00 88.12 679 GLY A CA 1
ATOM 5246 C C . GLY A 1 679 ? 3.014 -19.513 -7.313 1.00 88.12 679 GLY A C 1
ATOM 5247 O O . GLY A 1 679 ? 2.216 -18.941 -6.567 1.00 88.12 679 GLY A O 1
ATOM 5248 N N . VAL A 1 680 ? 2.628 -20.540 -8.083 1.00 92.06 680 VAL A N 1
ATOM 5249 C CA . VAL A 1 680 ? 1.227 -21.010 -8.170 1.00 92.06 680 VAL A CA 1
ATOM 5250 C C . VAL A 1 680 ? 0.743 -21.738 -6.902 1.00 92.06 680 VAL A C 1
ATOM 5252 O O . VAL A 1 680 ? -0.356 -21.423 -6.430 1.00 92.06 680 VAL A O 1
ATOM 5255 N N . PRO A 1 681 ? 1.498 -22.683 -6.299 1.00 93.31 681 PRO A N 1
ATOM 5256 C CA . PRO A 1 681 ? 1.045 -23.391 -5.098 1.00 93.31 681 PRO A CA 1
ATOM 5257 C C . PRO A 1 681 ? 0.686 -22.478 -3.907 1.00 93.31 681 PRO A C 1
ATOM 5259 O O . PRO A 1 681 ? -0.344 -22.730 -3.276 1.00 93.31 681 PRO A O 1
ATOM 5262 N N . PRO A 1 682 ? 1.426 -21.387 -3.616 1.00 92.50 682 PRO A N 1
ATOM 5263 C CA . PRO A 1 682 ? 1.027 -20.379 -2.631 1.00 92.50 682 PRO A CA 1
ATOM 5264 C C . PRO A 1 682 ? -0.366 -19.787 -2.827 1.00 92.50 682 PRO A C 1
ATOM 5266 O O . PRO A 1 682 ? -1.067 -19.549 -1.844 1.00 92.50 682 PRO A O 1
ATOM 5269 N N . VAL A 1 683 ? -0.797 -19.574 -4.075 1.00 93.62 683 VAL A N 1
ATOM 5270 C CA . VAL A 1 683 ? -2.130 -19.028 -4.375 1.00 93.62 683 VAL A CA 1
ATOM 5271 C C . VAL A 1 683 ? -3.210 -20.008 -3.926 1.00 93.62 683 VAL A C 1
ATOM 5273 O O . VAL A 1 683 ? -4.149 -19.627 -3.226 1.00 93.62 683 VAL A O 1
ATOM 5276 N N . LEU A 1 684 ? -3.042 -21.289 -4.261 1.00 92.81 684 LEU A N 1
ATOM 5277 C CA . LEU A 1 684 ? -3.949 -22.355 -3.832 1.00 92.81 684 LEU A CA 1
ATOM 5278 C C . LEU A 1 684 ? -3.940 -22.504 -2.307 1.00 92.81 684 LEU A C 1
ATOM 5280 O O . LEU A 1 684 ? -4.998 -22.595 -1.682 1.00 92.81 684 LEU A O 1
ATOM 5284 N N . LEU A 1 685 ? -2.757 -22.463 -1.694 1.00 92.38 685 LEU A N 1
ATOM 5285 C CA . LEU A 1 685 ? -2.610 -22.558 -0.246 1.00 92.38 685 LEU A CA 1
ATOM 5286 C C . LEU A 1 685 ? -3.227 -21.353 0.479 1.00 92.38 685 LEU A C 1
ATOM 5288 O O . LEU A 1 685 ? -3.783 -21.514 1.564 1.00 92.38 685 LEU A O 1
ATOM 5292 N N . GLY A 1 686 ? -3.203 -20.163 -0.120 1.00 92.00 686 GLY A N 1
ATOM 5293 C CA . GLY A 1 686 ? -3.891 -18.981 0.392 1.00 92.00 686 GLY A CA 1
ATOM 5294 C C . GLY A 1 686 ? -5.414 -19.139 0.398 1.00 92.00 686 GLY A C 1
ATOM 5295 O O . GLY A 1 686 ? -6.058 -18.806 1.394 1.00 92.00 686 GLY A O 1
ATOM 5296 N N . VAL A 1 687 ? -5.991 -19.746 -0.646 1.00 92.75 687 VAL A N 1
ATOM 5297 C CA . VAL A 1 687 ? -7.422 -20.106 -0.675 1.00 92.75 687 VAL A CA 1
ATOM 5298 C C . VAL A 1 687 ? -7.747 -21.140 0.406 1.00 92.75 687 VAL A C 1
ATOM 5300 O O . VAL A 1 687 ? -8.712 -20.972 1.149 1.00 92.75 687 VAL A O 1
ATOM 5303 N N . VAL A 1 688 ? -6.916 -22.175 0.567 1.00 92.44 688 VAL A N 1
ATOM 5304 C CA . VAL A 1 688 ? -7.070 -23.162 1.652 1.00 92.44 688 VAL A CA 1
ATOM 5305 C C . VAL A 1 688 ? -6.994 -22.481 3.021 1.00 92.44 688 VAL A C 1
ATOM 5307 O O . VAL A 1 688 ? -7.812 -22.750 3.896 1.00 92.44 688 VAL A O 1
ATOM 5310 N N . THR A 1 689 ? -6.064 -21.547 3.203 1.00 92.00 689 THR A N 1
ATOM 5311 C CA . THR A 1 689 ? -5.896 -20.803 4.457 1.00 92.00 689 THR A CA 1
ATOM 5312 C C . THR A 1 689 ? -7.160 -20.028 4.825 1.00 92.00 689 THR A C 1
ATOM 5314 O O . THR A 1 689 ? -7.567 -20.059 5.984 1.00 92.00 689 THR A O 1
ATOM 5317 N N . TYR A 1 690 ? -7.829 -19.408 3.850 1.00 91.56 690 TYR A N 1
ATOM 5318 C CA . TYR A 1 690 ? -9.075 -18.673 4.081 1.00 91.56 690 TYR A CA 1
ATOM 5319 C C . TYR A 1 690 ? -10.181 -19.551 4.691 1.00 91.56 690 TYR A C 1
ATOM 5321 O O . TYR A 1 690 ? -10.880 -19.115 5.605 1.00 91.56 690 TYR A O 1
ATOM 5329 N N . PHE A 1 691 ? -10.324 -20.792 4.213 1.00 87.88 691 PHE A N 1
ATOM 5330 C CA . PHE A 1 691 ? -11.372 -21.710 4.673 1.00 87.88 691 PHE A CA 1
ATOM 5331 C C . PHE A 1 691 ? -10.987 -22.510 5.921 1.00 87.88 691 PHE A C 1
ATOM 5333 O O . PHE A 1 691 ? -11.846 -22.819 6.749 1.00 87.88 691 PHE A O 1
ATOM 5340 N N . PHE A 1 692 ? -9.712 -22.881 6.064 1.00 87.19 692 PHE A N 1
ATOM 5341 C CA . PHE A 1 692 ? -9.291 -23.848 7.077 1.00 87.19 692 PHE A CA 1
ATOM 5342 C C . PHE A 1 692 ? -8.632 -23.229 8.308 1.00 87.19 692 PHE A C 1
ATOM 5344 O O . PHE A 1 692 ? -8.707 -23.851 9.373 1.00 87.19 692 PHE A O 1
ATOM 5351 N N . LEU A 1 693 ? -8.015 -22.049 8.208 1.00 89.19 693 LEU A N 1
ATOM 5352 C CA . LEU A 1 693 ? -7.289 -21.455 9.327 1.00 89.19 693 LEU A CA 1
ATOM 5353 C C . LEU A 1 693 ? -8.268 -20.859 10.368 1.00 89.19 693 LEU A C 1
ATOM 5355 O O . LEU A 1 693 ? -9.157 -20.090 9.993 1.00 89.19 693 LEU A O 1
ATOM 5359 N N . PRO A 1 694 ? -8.152 -21.208 11.667 1.00 86.12 694 PRO A N 1
ATOM 5360 C CA . PRO A 1 694 ? -9.041 -20.679 12.699 1.00 86.12 694 PRO A CA 1
ATOM 5361 C C . PRO A 1 694 ? -8.757 -19.200 13.013 1.00 86.12 694 PRO A C 1
ATOM 5363 O O . PRO A 1 694 ? -7.605 -18.764 13.010 1.00 86.12 694 PRO A O 1
ATOM 5366 N N . ASP A 1 695 ? -9.815 -18.445 13.322 1.00 85.62 695 ASP A N 1
ATOM 5367 C CA . ASP A 1 695 ? -9.725 -17.069 13.841 1.00 85.62 695 ASP A CA 1
ATOM 5368 C C . ASP A 1 695 ? -9.327 -17.041 15.326 1.00 85.62 695 ASP A C 1
ATOM 5370 O O . ASP A 1 695 ? -8.905 -18.046 15.881 1.00 85.62 695 ASP A O 1
ATOM 5374 N N . ARG A 1 696 ? -9.473 -15.900 16.005 1.00 80.75 696 ARG A N 1
ATOM 5375 C CA . ARG A 1 696 ? -9.241 -15.784 17.453 1.00 80.75 696 ARG A CA 1
ATOM 5376 C C . ARG A 1 696 ? -10.024 -16.849 18.236 1.00 80.75 696 ARG A C 1
ATOM 5378 O O . ARG A 1 696 ? -11.184 -17.066 17.883 1.00 80.75 696 ARG A O 1
ATOM 5385 N N . PRO A 1 697 ? -9.466 -17.426 19.322 1.00 77.12 697 PRO A N 1
ATOM 5386 C CA . PRO A 1 697 ? -10.119 -18.472 20.121 1.00 77.12 697 PRO A CA 1
ATOM 5387 C C . PRO A 1 697 ? -11.593 -18.189 20.456 1.00 77.12 697 PRO A C 1
ATOM 5389 O O . PRO A 1 697 ? -12.435 -19.076 20.329 1.00 77.12 697 PRO A O 1
ATOM 5392 N N . GLU A 1 698 ? -11.908 -16.933 20.785 1.00 73.44 698 GLU A N 1
ATOM 5393 C CA . GLU A 1 698 ? -13.250 -16.428 21.113 1.00 73.44 698 GLU A CA 1
ATOM 5394 C C . GLU A 1 698 ? -14.251 -16.519 19.949 1.00 73.44 698 GLU A C 1
ATOM 5396 O O . GLU A 1 698 ? -15.424 -16.808 20.159 1.00 73.44 698 GLU A O 1
ATOM 5401 N N . ALA A 1 699 ? -13.791 -16.295 18.717 1.00 73.69 699 ALA A N 1
ATOM 5402 C CA . ALA A 1 699 ? -14.633 -16.184 17.528 1.00 73.69 699 ALA A CA 1
ATOM 5403 C C . ALA A 1 699 ? -14.675 -17.471 16.687 1.00 73.69 699 ALA A C 1
ATOM 5405 O O . ALA A 1 699 ? -15.431 -17.555 15.718 1.00 73.69 699 ALA A O 1
ATOM 5406 N N . THR A 1 700 ? -13.848 -18.476 17.002 1.00 76.75 700 THR A N 1
ATOM 5407 C CA . THR A 1 700 ? -13.795 -19.691 16.179 1.00 76.75 700 THR A CA 1
ATOM 5408 C C . THR A 1 700 ? -15.044 -20.550 16.352 1.00 76.75 700 THR A C 1
ATOM 5410 O O . THR A 1 700 ? -15.466 -20.855 17.469 1.00 76.75 700 THR A O 1
ATOM 5413 N N . THR A 1 701 ? -15.583 -21.024 15.230 1.00 73.12 701 THR A N 1
ATOM 5414 C CA . THR A 1 701 ? -16.624 -22.064 15.187 1.00 73.12 701 THR A CA 1
ATOM 5415 C C . THR A 1 701 ? -16.052 -23.479 15.313 1.00 73.12 701 THR A C 1
ATOM 5417 O O . THR A 1 701 ? -16.802 -24.443 15.412 1.00 73.12 701 THR A O 1
ATOM 5420 N N . TYR A 1 702 ? -14.723 -23.619 15.287 1.00 79.25 702 TYR A N 1
ATOM 5421 C CA . TYR A 1 702 ? -14.038 -24.913 15.316 1.00 79.25 702 TYR A CA 1
ATOM 5422 C C . TYR A 1 702 ? -13.918 -25.509 16.723 1.00 79.25 702 TYR A C 1
ATOM 5424 O O . TYR A 1 702 ? -13.912 -26.732 16.879 1.00 79.25 702 TYR A O 1
ATOM 5432 N N . LEU A 1 703 ? -13.789 -24.654 17.737 1.00 82.38 703 LEU A N 1
ATOM 5433 C CA . LEU A 1 703 ? -13.758 -25.083 19.128 1.00 82.38 703 LEU A CA 1
ATOM 5434 C C . LEU A 1 703 ? -15.186 -25.262 19.638 1.00 82.38 703 LEU A C 1
ATOM 5436 O O . LEU A 1 703 ? -16.043 -24.402 19.429 1.00 82.38 703 LEU A O 1
ATOM 5440 N N . THR A 1 704 ? -15.429 -26.374 20.328 1.00 85.44 704 THR A N 1
ATOM 5441 C CA . THR A 1 704 ? -16.650 -26.536 21.131 1.00 85.44 704 THR A CA 1
ATOM 5442 C C . THR A 1 704 ? -16.667 -25.513 22.269 1.00 85.44 704 THR A C 1
ATOM 5444 O O . THR A 1 704 ? -15.614 -25.012 22.662 1.00 85.44 704 THR A O 1
ATOM 5447 N N . GLU A 1 705 ? -17.836 -25.218 22.843 1.00 80.00 705 GLU A N 1
ATOM 5448 C CA . GLU A 1 705 ? -17.939 -24.248 23.947 1.00 80.00 705 GLU A CA 1
ATOM 5449 C C . GLU A 1 705 ? -17.014 -24.612 25.122 1.00 80.00 705 GLU A C 1
ATOM 5451 O O . GLU A 1 705 ? -16.315 -23.761 25.669 1.00 80.00 705 GLU A O 1
ATOM 5456 N N . ARG A 1 706 ? -16.923 -25.913 25.436 1.00 80.19 706 ARG A N 1
ATOM 5457 C CA . ARG A 1 706 ? -16.032 -26.437 26.476 1.00 80.19 706 ARG A CA 1
ATOM 5458 C C . ARG A 1 706 ? -14.553 -26.238 26.133 1.00 80.19 706 ARG A C 1
ATOM 5460 O O . ARG A 1 706 ? -13.791 -25.761 26.967 1.00 80.19 706 ARG A O 1
ATOM 5467 N N . GLU A 1 707 ? -14.143 -26.564 24.908 1.00 82.75 707 GLU A N 1
ATOM 5468 C CA . GLU A 1 707 ? -12.764 -26.348 24.443 1.00 82.75 707 GLU A CA 1
ATOM 5469 C C . GLU A 1 707 ? -12.399 -24.855 24.389 1.00 82.75 707 GLU A C 1
ATOM 5471 O O . GLU A 1 707 ? -11.260 -24.490 24.684 1.00 82.75 707 GLU A O 1
ATOM 5476 N N . ARG A 1 708 ? -13.357 -23.985 24.040 1.00 82.12 708 ARG A N 1
ATOM 5477 C CA . ARG A 1 708 ? -13.173 -22.529 24.007 1.00 82.12 708 ARG A CA 1
ATOM 5478 C C . ARG A 1 708 ? -12.906 -21.972 25.403 1.00 82.12 708 ARG A C 1
ATOM 5480 O O . ARG A 1 708 ? -11.970 -21.193 25.564 1.00 82.12 708 ARG A O 1
ATOM 5487 N N . GLN A 1 709 ? -13.676 -22.394 26.406 1.00 79.31 709 GLN A N 1
ATOM 5488 C CA . GLN A 1 709 ? -13.453 -21.991 27.798 1.00 79.31 709 GLN A CA 1
ATOM 5489 C C . GLN A 1 709 ? -12.052 -22.385 28.280 1.00 79.31 709 GLN A C 1
ATOM 5491 O O . GLN A 1 709 ? -11.332 -21.540 28.811 1.00 79.31 709 GLN A O 1
ATOM 5496 N N . ILE A 1 710 ? -11.625 -23.623 28.000 1.00 81.00 710 ILE A N 1
ATOM 5497 C CA . ILE A 1 710 ? -10.276 -24.107 28.338 1.00 81.00 710 ILE A CA 1
ATOM 5498 C C . ILE A 1 710 ? -9.203 -23.260 27.635 1.00 81.00 710 ILE A C 1
ATOM 5500 O O . ILE A 1 710 ? -8.226 -22.856 28.265 1.00 81.00 710 ILE A O 1
ATOM 5504 N N . ALA A 1 711 ? -9.382 -22.941 26.347 1.00 79.12 711 ALA A N 1
ATOM 5505 C CA . ALA A 1 711 ? -8.441 -22.108 25.595 1.00 79.12 711 ALA A CA 1
ATOM 5506 C C . ALA A 1 711 ? -8.294 -20.694 26.191 1.00 79.12 711 ALA A C 1
ATOM 5508 O O . ALA A 1 711 ? -7.173 -20.197 26.329 1.00 79.12 711 ALA A O 1
ATOM 5509 N N . ILE A 1 712 ? -9.409 -20.061 26.569 1.00 76.94 712 ILE A N 1
ATOM 5510 C CA . ILE A 1 712 ? -9.433 -18.713 27.159 1.00 76.94 712 ILE A CA 1
ATOM 5511 C C . ILE A 1 712 ? -8.798 -18.719 28.555 1.00 76.94 712 ILE A C 1
ATOM 5513 O O . ILE A 1 712 ? -7.963 -17.867 28.863 1.00 76.94 712 ILE A O 1
ATOM 5517 N N . GLU A 1 713 ? -9.149 -19.688 29.402 1.00 76.25 713 GLU A N 1
ATOM 5518 C CA . GLU A 1 713 ? -8.591 -19.798 30.751 1.00 76.25 713 GLU A CA 1
ATOM 5519 C C . GLU A 1 713 ? -7.072 -20.016 30.711 1.00 76.25 713 GLU A C 1
ATOM 5521 O O . GLU A 1 713 ? -6.318 -19.328 31.404 1.00 76.25 713 GLU A O 1
ATOM 5526 N N . ARG A 1 714 ? -6.613 -20.907 29.828 1.00 78.19 714 ARG A N 1
ATOM 5527 C CA . ARG A 1 714 ? -5.197 -21.204 29.599 1.00 78.19 714 ARG A CA 1
ATOM 5528 C C . ARG A 1 714 ? -4.401 -19.979 29.148 1.00 78.19 714 ARG A C 1
ATOM 5530 O O . ARG A 1 714 ? -3.300 -19.739 29.649 1.00 78.19 714 ARG A O 1
ATOM 5537 N N . MET A 1 715 ? -4.953 -19.184 28.231 1.00 73.69 715 MET A N 1
ATOM 5538 C CA . MET A 1 715 ? -4.338 -17.924 27.799 1.00 73.69 715 MET A CA 1
ATOM 5539 C C . MET A 1 715 ? -4.217 -16.940 28.968 1.00 73.69 715 MET A C 1
ATOM 5541 O O . MET A 1 715 ? -3.124 -16.431 29.233 1.00 73.69 715 MET A O 1
ATOM 5545 N N . ASN A 1 716 ? -5.298 -16.768 29.733 1.00 70.44 716 ASN A N 1
ATOM 5546 C CA . ASN A 1 716 ? -5.360 -15.850 30.871 1.00 70.44 716 ASN A CA 1
ATOM 5547 C C . ASN A 1 716 ? -4.404 -16.210 32.022 1.00 70.44 716 ASN A C 1
ATOM 5549 O O . ASN A 1 716 ? -4.030 -15.323 32.784 1.00 70.44 716 ASN A O 1
ATOM 5553 N N . ARG A 1 717 ? -3.971 -17.474 32.153 1.00 66.81 717 ARG A N 1
ATOM 5554 C CA . ARG A 1 717 ? -2.923 -17.872 33.119 1.00 66.81 717 ARG A CA 1
ATOM 5555 C C . ARG A 1 717 ? -1.554 -17.281 32.787 1.00 66.81 717 ARG A C 1
ATOM 5557 O O . ARG A 1 717 ? -0.763 -17.029 33.684 1.00 66.81 717 ARG A O 1
ATOM 5564 N N . THR A 1 718 ? -1.262 -17.075 31.504 1.00 58.91 718 THR A N 1
ATOM 5565 C CA . THR A 1 718 ? 0.082 -16.679 31.054 1.00 58.91 718 THR A CA 1
ATOM 5566 C C . THR A 1 718 ? 0.177 -15.189 30.733 1.00 58.91 718 THR A C 1
ATOM 5568 O O . THR A 1 718 ? 1.229 -14.567 30.900 1.00 58.91 718 THR A O 1
ATOM 5571 N N . MET A 1 719 ? -0.899 -14.619 30.199 1.00 58.38 719 MET A N 1
ATOM 5572 C CA . MET A 1 719 ? -0.986 -13.209 29.848 1.00 58.38 719 MET A CA 1
ATOM 5573 C C . MET A 1 719 ? -2.463 -12.855 29.733 1.00 58.38 719 MET A C 1
ATOM 5575 O O . MET A 1 719 ? -3.163 -13.438 28.905 1.00 58.38 719 MET A O 1
ATOM 5579 N N . THR A 1 720 ? -2.952 -11.924 30.546 1.00 52.78 720 THR A N 1
ATOM 5580 C CA . THR A 1 720 ? -4.337 -11.477 30.405 1.00 52.78 720 THR A CA 1
ATOM 5581 C C . THR A 1 720 ? -4.492 -10.804 29.042 1.00 52.78 720 THR A C 1
ATOM 5583 O O . THR A 1 720 ? -3.779 -9.840 28.752 1.00 52.78 720 THR A O 1
ATOM 5586 N N . ALA A 1 721 ? -5.377 -11.334 28.192 1.00 52.97 721 ALA A N 1
ATOM 5587 C CA . ALA A 1 721 ? -5.599 -10.794 26.854 1.00 52.97 721 ALA A CA 1
ATOM 5588 C C . ALA A 1 721 ? -5.986 -9.305 26.928 1.00 52.97 721 ALA A C 1
ATOM 5590 O O . ALA A 1 721 ? -6.711 -8.885 27.844 1.00 52.97 721 ALA A O 1
ATOM 5591 N N . ASP A 1 722 ? -5.489 -8.510 25.970 1.00 53.34 722 ASP A N 1
ATOM 5592 C CA . ASP A 1 722 ? -6.007 -7.159 25.739 1.00 53.34 722 ASP A CA 1
ATOM 5593 C C . ASP A 1 722 ? -7.526 -7.307 25.481 1.00 53.34 722 ASP A C 1
ATOM 5595 O O . ASP A 1 722 ? -7.952 -8.236 24.792 1.00 53.34 722 ASP A O 1
ATOM 5599 N N . VAL A 1 723 ? -8.366 -6.440 26.057 1.00 41.91 723 VAL A N 1
ATOM 5600 C CA . VAL A 1 723 ? -9.829 -6.554 25.909 1.00 41.91 723 VAL A CA 1
ATOM 5601 C C . VAL A 1 723 ? -10.212 -6.271 24.447 1.00 41.91 723 VAL A C 1
ATOM 5603 O O . VAL A 1 723 ? -10.267 -5.120 24.017 1.00 41.91 723 VAL A O 1
ATOM 5606 N N . GLY A 1 724 ? -10.454 -7.324 23.661 1.00 50.34 724 GLY A N 1
ATOM 5607 C CA . GLY A 1 724 ? -10.911 -7.234 22.271 1.00 50.34 724 GLY A CA 1
ATOM 5608 C C . GLY A 1 724 ? -9.852 -6.758 21.252 1.00 50.34 724 GLY A C 1
ATOM 5609 O O . GLY A 1 724 ? -8.646 -6.832 21.489 1.00 50.34 724 GLY A O 1
ATOM 5610 N N . PRO A 1 725 ? -10.265 -6.287 20.058 1.00 54.09 725 PRO A N 1
ATOM 5611 C CA . PRO A 1 725 ? -9.372 -5.785 19.004 1.00 54.09 725 PRO A CA 1
ATOM 5612 C C . PRO A 1 725 ? -8.832 -4.367 19.295 1.00 54.09 725 PRO A C 1
ATOM 5614 O O . PRO A 1 725 ? -8.686 -3.547 18.390 1.00 54.09 725 PRO A O 1
ATOM 5617 N N . MET A 1 726 ? -8.555 -4.035 20.559 1.00 59.44 726 MET A N 1
ATOM 5618 C CA . MET A 1 726 ? -8.106 -2.696 20.943 1.00 59.44 726 MET A CA 1
ATOM 5619 C C . MET A 1 726 ? -6.590 -2.534 20.775 1.00 59.44 726 MET A C 1
ATOM 5621 O O . MET A 1 726 ? -5.789 -3.391 21.157 1.00 59.44 726 MET A O 1
ATOM 5625 N N . ILE A 1 727 ? -6.189 -1.400 20.197 1.00 71.31 727 ILE A N 1
ATOM 5626 C CA . ILE A 1 727 ? -4.790 -0.992 20.059 1.00 71.31 727 ILE A CA 1
ATOM 5627 C C . ILE A 1 727 ? -4.491 0.055 21.133 1.00 71.31 727 ILE A C 1
ATOM 5629 O O . ILE A 1 727 ? -4.929 1.201 21.044 1.00 71.31 727 ILE A O 1
ATOM 5633 N N . GLN A 1 728 ? -3.714 -0.323 22.145 1.00 72.75 728 GLN A N 1
ATOM 5634 C CA . GLN A 1 728 ? -3.278 0.596 23.196 1.00 72.75 728 GLN A CA 1
ATOM 5635 C C . GLN A 1 728 ? -2.055 1.409 22.744 1.00 72.75 728 GLN A C 1
ATOM 5637 O O . GLN A 1 728 ? -0.934 0.904 22.642 1.00 72.75 728 GLN A O 1
ATOM 5642 N N . THR A 1 729 ? -2.250 2.707 22.510 1.00 76.06 729 THR A N 1
ATOM 5643 C CA . THR A 1 729 ? -1.187 3.630 22.064 1.00 76.06 729 THR A CA 1
ATOM 5644 C C . THR A 1 729 ? -0.030 3.736 23.062 1.00 76.06 729 THR A C 1
ATOM 5646 O O . THR A 1 729 ? 1.123 3.885 22.653 1.00 76.06 729 THR A O 1
ATOM 5649 N N . ALA A 1 730 ? -0.306 3.581 24.360 1.00 77.75 730 ALA A N 1
ATOM 5650 C CA . ALA A 1 730 ? 0.711 3.536 25.409 1.00 77.75 730 ALA A CA 1
ATOM 5651 C C . ALA A 1 730 ? 1.685 2.360 25.223 1.00 77.75 730 ALA A C 1
ATOM 5653 O O . ALA A 1 730 ? 2.897 2.541 25.330 1.00 77.75 730 ALA A O 1
ATOM 5654 N N . HIS A 1 731 ? 1.178 1.176 24.864 1.00 80.81 731 HIS A N 1
ATOM 5655 C CA . HIS A 1 731 ? 2.001 -0.014 24.629 1.00 80.81 731 HIS A CA 1
ATOM 5656 C C . HIS A 1 731 ? 2.820 0.097 23.342 1.00 80.81 731 HIS A C 1
ATOM 5658 O O . HIS A 1 731 ? 3.961 -0.362 23.303 1.00 80.81 731 HIS A O 1
ATOM 5664 N N . ILE A 1 732 ? 2.286 0.768 22.315 1.00 82.38 732 ILE A N 1
ATOM 5665 C CA . ILE A 1 732 ? 3.055 1.106 21.110 1.00 82.38 732 ILE A CA 1
ATOM 5666 C C . ILE A 1 732 ? 4.223 2.022 21.484 1.00 82.38 732 ILE A C 1
ATOM 5668 O O . ILE A 1 732 ? 5.368 1.721 21.157 1.00 82.38 732 ILE A O 1
ATOM 5672 N N . LYS A 1 733 ? 3.961 3.110 22.219 1.00 82.38 733 LYS A N 1
ATOM 5673 C CA . LYS A 1 733 ? 5.015 4.037 22.657 1.00 82.38 733 LYS A CA 1
ATOM 5674 C C . LYS A 1 733 ? 6.062 3.330 23.523 1.00 82.38 733 LYS A C 1
ATOM 5676 O O . LYS A 1 733 ? 7.253 3.564 23.340 1.00 82.38 733 LYS A O 1
ATOM 5681 N N . ALA A 1 734 ? 5.634 2.429 24.408 1.00 80.62 734 ALA A N 1
ATOM 5682 C CA . ALA A 1 734 ? 6.537 1.607 25.205 1.00 80.62 734 ALA A CA 1
ATOM 5683 C C . ALA A 1 734 ? 7.418 0.698 24.333 1.00 80.62 734 ALA A C 1
ATOM 5685 O O . ALA A 1 734 ? 8.600 0.564 24.621 1.00 80.62 734 ALA A O 1
ATOM 5686 N N . ALA A 1 735 ? 6.889 0.115 23.250 1.00 83.44 735 ALA A N 1
ATOM 5687 C CA . ALA A 1 735 ? 7.687 -0.671 22.305 1.00 83.44 735 ALA A CA 1
ATOM 5688 C C . ALA A 1 735 ? 8.747 0.180 21.580 1.00 83.44 735 ALA A C 1
ATOM 5690 O O . ALA A 1 735 ? 9.882 -0.263 21.434 1.00 83.44 735 ALA A O 1
ATOM 5691 N N . PHE A 1 736 ? 8.405 1.407 21.172 1.00 85.25 736 PHE A N 1
ATOM 5692 C CA . PHE A 1 736 ? 9.337 2.325 20.501 1.00 85.25 736 PHE A CA 1
ATOM 5693 C C . PHE A 1 736 ? 10.437 2.881 21.411 1.00 85.25 736 PHE A C 1
ATOM 5695 O O . PHE A 1 736 ? 11.492 3.264 20.910 1.00 85.25 736 PHE A O 1
ATOM 5702 N N . LEU A 1 737 ? 10.195 2.966 22.720 1.00 83.31 737 LEU A N 1
ATOM 5703 C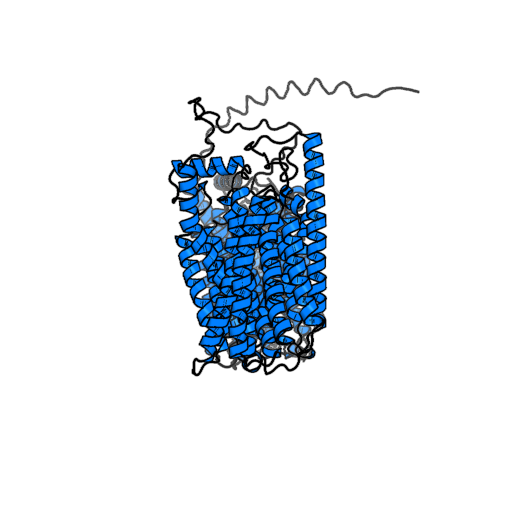 CA . LEU A 1 737 ? 11.164 3.472 23.699 1.00 83.31 737 LEU A CA 1
ATOM 5704 C C . LEU A 1 737 ? 12.015 2.363 24.335 1.00 83.31 737 LEU A C 1
ATOM 5706 O O . LEU A 1 737 ? 12.975 2.658 25.045 1.00 83.31 737 LEU A O 1
ATOM 5710 N N . ASP A 1 738 ? 11.682 1.095 24.100 1.00 84.25 738 ASP A N 1
ATOM 5711 C CA . ASP A 1 738 ? 12.381 -0.031 24.707 1.00 84.25 738 ASP A CA 1
ATOM 5712 C C . ASP A 1 738 ? 13.708 -0.313 23.988 1.00 84.25 738 ASP A C 1
ATOM 5714 O O . ASP A 1 738 ? 13.752 -0.884 22.897 1.00 84.25 738 ASP A O 1
ATOM 5718 N N . TRP A 1 739 ? 14.821 0.056 24.626 1.00 86.19 739 TRP A N 1
ATOM 5719 C CA . TRP A 1 739 ? 16.170 -0.169 24.095 1.00 86.19 739 TRP A CA 1
ATOM 5720 C C . TRP A 1 739 ? 16.466 -1.653 23.808 1.00 86.19 739 TRP A C 1
ATOM 5722 O O . TRP A 1 739 ? 17.281 -1.959 22.934 1.00 86.19 739 TRP A O 1
ATOM 5732 N N . ARG A 1 740 ? 15.788 -2.589 24.493 1.00 84.50 740 ARG A N 1
ATOM 5733 C CA . ARG A 1 740 ? 15.966 -4.035 24.286 1.00 84.50 740 ARG A CA 1
ATOM 5734 C C . ARG A 1 740 ? 15.449 -4.477 22.919 1.00 84.50 740 ARG A C 1
ATOM 5736 O O . ARG A 1 740 ? 16.021 -5.391 22.332 1.00 84.50 740 ARG A O 1
ATOM 5743 N N . VAL A 1 741 ? 14.432 -3.796 22.380 1.00 87.94 741 VAL A N 1
ATOM 5744 C CA . VAL A 1 741 ? 13.918 -4.010 21.014 1.00 87.94 741 VAL A CA 1
ATOM 5745 C C . VAL A 1 741 ? 14.941 -3.545 19.971 1.00 87.94 741 VAL A C 1
ATOM 5747 O O . VAL A 1 741 ? 15.121 -4.200 18.948 1.00 87.94 741 VAL A O 1
ATOM 5750 N N . TYR A 1 742 ? 15.687 -2.470 20.231 1.00 88.31 742 TYR A N 1
ATOM 5751 C CA . TYR A 1 742 ? 16.758 -2.038 19.325 1.00 88.31 742 TYR A CA 1
ATOM 5752 C C . TYR A 1 742 ? 17.970 -2.969 19.380 1.00 88.31 742 TYR A C 1
ATOM 5754 O O . TYR A 1 742 ? 18.522 -3.301 18.333 1.00 88.31 742 TYR A O 1
ATOM 5762 N N . MET A 1 743 ? 18.342 -3.470 20.564 1.00 85.88 743 MET A N 1
ATOM 5763 C CA . MET A 1 743 ? 19.360 -4.525 20.675 1.00 85.88 743 MET A CA 1
ATOM 5764 C C . MET A 1 743 ? 18.942 -5.807 19.953 1.00 85.88 743 MET A C 1
ATOM 5766 O O . MET A 1 743 ? 19.763 -6.412 19.265 1.00 85.88 743 MET A O 1
ATOM 5770 N N . ALA A 1 744 ? 17.664 -6.186 20.043 1.00 87.44 744 ALA A N 1
ATOM 5771 C CA . ALA A 1 744 ? 17.086 -7.247 19.221 1.00 87.44 744 ALA A CA 1
ATOM 5772 C C . ALA A 1 744 ? 17.304 -6.979 17.732 1.00 87.44 744 ALA A C 1
ATOM 5774 O O . ALA A 1 744 ? 17.706 -7.873 16.994 1.00 87.44 744 ALA A O 1
ATOM 5775 N N . GLY A 1 745 ? 17.079 -5.733 17.309 1.00 89.44 745 GLY A N 1
ATOM 5776 C CA . GLY A 1 745 ? 17.278 -5.281 15.939 1.00 89.44 745 GLY A CA 1
ATOM 5777 C C . GLY A 1 745 ? 18.728 -5.418 15.485 1.00 89.44 745 GLY A C 1
ATOM 5778 O O . GLY A 1 745 ? 18.957 -5.906 14.386 1.00 89.44 745 GLY A O 1
ATOM 5779 N N . VAL A 1 746 ? 19.706 -5.072 16.328 1.00 88.31 746 VAL A N 1
ATOM 5780 C CA . VAL A 1 746 ? 21.143 -5.226 16.025 1.00 88.31 746 VAL A CA 1
ATOM 5781 C C . VAL A 1 746 ? 21.538 -6.699 15.897 1.00 88.31 746 VAL A C 1
ATOM 5783 O O . VAL A 1 746 ? 22.218 -7.068 14.939 1.00 88.31 746 VAL A O 1
ATOM 5786 N N . ILE A 1 747 ? 21.074 -7.554 16.816 1.00 89.88 747 ILE A N 1
ATOM 5787 C CA . ILE A 1 747 ? 21.273 -9.010 16.722 1.00 89.88 747 ILE A CA 1
ATOM 5788 C C . ILE A 1 747 ? 20.679 -9.509 15.402 1.00 89.88 747 ILE A C 1
ATOM 5790 O O . ILE A 1 747 ? 21.367 -10.140 14.602 1.00 89.88 747 ILE A O 1
ATOM 5794 N N . TYR A 1 748 ? 19.414 -9.173 15.141 1.00 92.06 748 TYR A N 1
ATOM 5795 C CA . TYR A 1 748 ? 18.698 -9.620 13.953 1.00 92.06 748 TYR A CA 1
ATOM 5796 C C . TYR A 1 748 ? 19.319 -9.076 12.661 1.00 92.06 748 TYR A C 1
ATOM 5798 O O . TYR A 1 748 ? 19.360 -9.799 11.676 1.00 92.06 748 TYR A O 1
ATOM 5806 N N . PHE A 1 749 ? 19.877 -7.861 12.663 1.00 92.56 749 PHE A N 1
ATOM 5807 C CA . PHE A 1 749 ? 20.605 -7.262 11.537 1.00 92.56 749 PHE A CA 1
ATOM 5808 C C . PHE A 1 749 ? 21.811 -8.101 11.129 1.00 92.56 749 PHE A C 1
ATOM 5810 O O . PHE A 1 749 ? 21.961 -8.428 9.949 1.00 92.56 749 PHE A O 1
ATOM 5817 N N . GLY A 1 750 ? 22.648 -8.501 12.090 1.00 89.50 750 GLY A N 1
ATOM 5818 C CA . GLY A 1 750 ? 23.804 -9.340 11.785 1.00 89.50 750 GLY A CA 1
ATOM 5819 C C . GLY A 1 750 ? 23.398 -10.706 11.234 1.00 89.50 750 GLY A C 1
ATOM 5820 O O . GLY A 1 750 ? 23.933 -11.162 10.222 1.00 89.50 750 GLY A O 1
ATOM 5821 N N . LEU A 1 751 ? 22.375 -11.315 11.837 1.00 91.50 751 LEU A N 1
ATOM 5822 C CA . LEU A 1 751 ? 21.863 -12.616 11.414 1.00 91.50 751 LEU A CA 1
ATOM 5823 C C . LEU A 1 751 ? 21.208 -12.581 10.027 1.00 91.50 751 LEU A C 1
ATOM 5825 O O . LEU A 1 751 ? 21.472 -13.451 9.201 1.00 91.50 751 LEU A O 1
ATOM 5829 N N . ASN A 1 752 ? 20.388 -11.572 9.742 1.00 91.44 752 ASN A N 1
ATOM 5830 C CA . ASN A 1 752 ? 19.710 -11.419 8.456 1.00 91.44 752 ASN A CA 1
ATOM 5831 C C . ASN A 1 752 ? 20.659 -11.045 7.317 1.00 91.44 752 ASN A C 1
ATOM 5833 O O . ASN A 1 752 ? 20.397 -11.412 6.170 1.00 91.44 752 ASN A O 1
ATOM 5837 N N . THR A 1 753 ? 21.762 -10.356 7.625 1.00 90.69 753 THR A N 1
ATOM 5838 C CA . THR A 1 753 ? 22.855 -10.137 6.668 1.00 90.69 753 THR A CA 1
ATOM 5839 C C . THR A 1 753 ? 23.430 -11.478 6.220 1.00 90.69 753 THR A C 1
ATOM 5841 O O . THR A 1 753 ? 23.507 -11.755 5.023 1.00 90.69 753 THR A O 1
ATOM 5844 N N . ALA A 1 754 ? 23.747 -12.352 7.181 1.00 90.56 754 ALA A N 1
ATOM 5845 C CA . ALA A 1 754 ? 24.230 -13.699 6.902 1.00 90.56 754 ALA A CA 1
ATOM 5846 C C . ALA A 1 754 ? 23.172 -14.580 6.212 1.00 90.56 754 ALA A C 1
ATOM 5848 O O . ALA A 1 754 ? 23.514 -15.355 5.322 1.00 90.56 754 ALA A O 1
ATOM 5849 N N . LEU A 1 755 ? 21.893 -14.463 6.582 1.00 89.75 755 LEU A N 1
ATOM 5850 C CA . LEU A 1 755 ? 20.808 -15.235 5.970 1.00 89.75 755 LEU A CA 1
ATOM 5851 C C . LEU A 1 755 ? 20.614 -14.864 4.500 1.00 89.75 755 LEU A C 1
ATOM 5853 O O . LEU A 1 755 ? 20.532 -15.755 3.659 1.00 89.75 755 LEU A O 1
ATOM 5857 N N . ALA A 1 756 ? 20.556 -13.566 4.190 1.00 86.94 756 ALA A N 1
ATOM 5858 C CA . ALA A 1 756 ? 20.416 -13.084 2.820 1.00 86.94 756 ALA A CA 1
ATOM 5859 C C . ALA A 1 756 ? 21.621 -13.491 1.963 1.00 86.94 756 ALA A C 1
ATOM 5861 O O . ALA A 1 756 ? 21.444 -13.939 0.832 1.00 86.94 756 ALA A O 1
ATOM 5862 N N . ALA A 1 757 ? 22.831 -13.425 2.531 1.00 86.12 757 ALA A N 1
ATOM 5863 C CA . ALA A 1 757 ? 24.041 -13.921 1.887 1.00 86.12 757 ALA A CA 1
ATOM 5864 C C . ALA A 1 757 ? 23.939 -15.414 1.527 1.00 86.12 757 ALA A C 1
ATOM 5866 O O . ALA A 1 757 ? 24.211 -15.798 0.391 1.00 86.12 757 ALA A O 1
ATOM 5867 N N . ILE A 1 758 ? 23.493 -16.255 2.466 1.00 87.69 758 ILE A N 1
ATOM 5868 C CA . ILE A 1 758 ? 23.302 -17.692 2.227 1.00 87.69 758 ILE A CA 1
ATOM 5869 C C . ILE A 1 758 ? 22.213 -17.918 1.169 1.00 87.69 758 ILE A C 1
ATOM 5871 O O . ILE A 1 758 ? 22.451 -18.619 0.191 1.00 87.69 758 ILE A O 1
ATOM 5875 N N . ALA A 1 759 ? 21.040 -17.301 1.319 1.00 83.62 759 ALA A N 1
ATOM 5876 C CA . ALA A 1 759 ? 19.903 -17.519 0.426 1.00 83.62 759 ALA A CA 1
ATOM 5877 C C . ALA A 1 759 ? 20.184 -17.091 -1.026 1.00 83.62 759 ALA A C 1
ATOM 5879 O O . ALA A 1 759 ? 19.792 -17.791 -1.957 1.00 83.62 759 ALA A O 1
ATOM 5880 N N . ALA A 1 760 ? 20.874 -15.966 -1.230 1.00 80.81 760 ALA A N 1
ATOM 5881 C CA . ALA A 1 760 ? 21.149 -15.447 -2.567 1.00 80.81 760 ALA A CA 1
ATOM 5882 C C . ALA A 1 760 ? 22.424 -16.032 -3.200 1.00 80.81 760 ALA A C 1
ATOM 5884 O O . ALA A 1 760 ? 22.480 -16.187 -4.422 1.00 80.81 760 ALA A O 1
ATOM 5885 N N . PHE A 1 761 ? 23.448 -16.358 -2.400 1.00 83.50 761 PHE A N 1
ATOM 5886 C CA . PHE A 1 761 ? 24.789 -16.645 -2.920 1.00 83.50 761 PHE A CA 1
ATOM 5887 C C . PHE A 1 761 ? 25.356 -18.015 -2.550 1.00 83.50 761 PHE A C 1
ATOM 5889 O O . PHE A 1 761 ? 26.376 -18.377 -3.132 1.00 83.50 761 PHE A O 1
ATOM 5896 N N . LEU A 1 762 ? 24.737 -18.822 -1.678 1.00 87.56 762 LEU A N 1
ATOM 5897 C CA . LEU A 1 762 ? 25.284 -20.142 -1.319 1.00 87.56 762 LEU A CA 1
ATOM 5898 C C . LEU A 1 762 ? 25.559 -21.044 -2.543 1.00 87.56 762 LEU A C 1
ATOM 5900 O O . LEU A 1 762 ? 26.678 -21.554 -2.630 1.00 87.56 762 LEU A O 1
ATOM 5904 N N . PRO A 1 763 ? 24.650 -21.187 -3.534 1.00 87.19 763 PRO A N 1
ATOM 5905 C CA . PRO A 1 763 ? 24.955 -21.951 -4.747 1.00 87.19 763 PRO A CA 1
ATOM 5906 C C . PRO A 1 763 ? 26.157 -21.383 -5.517 1.00 87.19 763 PRO A C 1
ATOM 5908 O O . PRO A 1 763 ? 26.989 -22.128 -6.025 1.00 87.19 763 PRO A O 1
ATOM 5911 N N . THR A 1 764 ? 26.288 -20.052 -5.560 1.00 85.19 764 THR A N 1
ATOM 5912 C CA . THR A 1 764 ? 27.400 -19.357 -6.233 1.00 85.19 764 THR A CA 1
ATOM 5913 C C . THR A 1 764 ? 28.726 -19.564 -5.488 1.00 85.19 764 THR A C 1
ATOM 5915 O O . THR A 1 764 ? 29.767 -19.765 -6.114 1.00 85.19 764 THR A O 1
ATOM 5918 N N . ILE A 1 765 ? 28.697 -19.558 -4.152 1.00 87.31 765 ILE A N 1
ATOM 5919 C CA . ILE A 1 765 ? 29.850 -19.858 -3.295 1.00 87.31 765 ILE A CA 1
ATOM 5920 C C . ILE A 1 765 ? 30.306 -21.299 -3.530 1.00 87.31 765 ILE A C 1
ATOM 5922 O O . ILE A 1 765 ? 31.497 -21.520 -3.726 1.00 87.31 765 ILE A O 1
ATOM 5926 N N . ILE A 1 766 ? 29.390 -22.268 -3.590 1.00 88.31 766 ILE A N 1
ATOM 5927 C CA . ILE A 1 766 ? 29.755 -23.666 -3.862 1.00 88.31 766 ILE A CA 1
ATOM 5928 C C . ILE A 1 766 ? 30.275 -23.836 -5.296 1.00 88.31 766 ILE A C 1
ATOM 5930 O O . ILE A 1 766 ? 31.275 -24.520 -5.502 1.00 88.31 766 ILE A O 1
ATOM 5934 N N . ALA A 1 767 ? 29.670 -23.168 -6.283 1.00 85.25 767 ALA A N 1
ATOM 5935 C CA . ALA A 1 767 ? 30.150 -23.192 -7.667 1.00 85.25 767 ALA A CA 1
ATOM 5936 C C . ALA A 1 767 ? 31.599 -22.675 -7.781 1.00 85.25 767 ALA A C 1
ATOM 5938 O O . ALA A 1 767 ? 32.408 -23.234 -8.520 1.00 85.25 767 ALA A O 1
ATOM 5939 N N . SER A 1 768 ? 31.975 -21.677 -6.968 1.00 84.25 768 SER A N 1
ATOM 5940 C CA . SER A 1 768 ? 33.352 -21.157 -6.893 1.00 84.25 768 SER A CA 1
ATOM 5941 C C . SER A 1 768 ? 34.401 -22.177 -6.429 1.00 84.25 768 SER A C 1
ATOM 5943 O O . SER A 1 768 ? 35.597 -21.926 -6.573 1.00 84.25 768 SER A O 1
ATOM 5945 N N . PHE A 1 769 ? 33.982 -23.324 -5.885 1.00 86.06 769 PHE A N 1
ATOM 5946 C CA . PHE A 1 769 ? 34.889 -24.402 -5.488 1.00 86.06 769 PHE A CA 1
ATOM 5947 C C . PHE A 1 769 ? 35.317 -25.287 -6.672 1.00 86.06 769 PHE A C 1
ATOM 5949 O O . PHE A 1 769 ? 36.171 -26.150 -6.490 1.00 86.06 769 PHE A O 1
ATOM 5956 N N . GLY A 1 770 ? 34.754 -25.068 -7.869 1.00 81.75 770 GLY A N 1
ATOM 5957 C CA . GLY A 1 770 ? 35.071 -25.815 -9.092 1.00 81.75 770 GLY A CA 1
ATOM 5958 C C . GLY A 1 770 ? 34.004 -26.829 -9.524 1.00 81.75 770 GLY A C 1
ATOM 5959 O O . GLY A 1 770 ? 34.257 -27.621 -10.427 1.00 81.75 770 GLY A O 1
ATOM 5960 N N . PHE A 1 771 ? 32.820 -26.822 -8.903 1.00 85.62 771 PHE A N 1
ATOM 5961 C CA . PHE A 1 771 ? 31.692 -27.678 -9.295 1.00 85.62 771 PHE A CA 1
ATOM 5962 C C . PHE A 1 771 ? 30.856 -27.041 -10.418 1.00 85.62 771 PHE A C 1
ATOM 5964 O O . PHE A 1 771 ? 30.781 -25.819 -10.531 1.00 85.62 771 PHE A O 1
ATOM 5971 N N . THR A 1 772 ? 30.181 -27.860 -11.233 1.00 85.06 772 THR A N 1
ATOM 5972 C CA . THR A 1 772 ? 29.227 -27.367 -12.246 1.00 85.06 772 THR A CA 1
ATOM 5973 C C . THR A 1 772 ? 28.011 -26.712 -11.582 1.00 85.06 772 THR A C 1
ATOM 5975 O O . THR A 1 772 ? 27.658 -27.071 -10.461 1.00 85.06 772 THR A O 1
ATOM 5978 N N . ASN A 1 773 ? 27.325 -25.788 -12.269 1.00 81.19 773 ASN A N 1
ATOM 5979 C CA . ASN A 1 773 ? 26.171 -25.066 -11.704 1.00 81.19 773 ASN A CA 1
ATOM 5980 C C . ASN A 1 773 ? 25.081 -26.006 -11.155 1.00 81.19 773 ASN A C 1
ATOM 5982 O O . ASN A 1 773 ? 24.542 -25.753 -10.079 1.00 81.19 773 ASN A O 1
ATOM 5986 N N . ALA A 1 774 ? 24.805 -27.109 -11.856 1.00 78.75 774 ALA A N 1
ATOM 5987 C CA . ALA A 1 774 ? 23.824 -28.107 -11.436 1.00 78.75 774 ALA A CA 1
ATOM 5988 C C . ALA A 1 774 ? 24.273 -28.861 -10.167 1.00 78.75 774 ALA A C 1
ATOM 5990 O O . ALA A 1 774 ? 23.512 -28.991 -9.209 1.00 78.75 774 ALA A O 1
ATOM 5991 N N . ILE A 1 775 ? 25.535 -29.307 -10.114 1.00 84.88 775 ILE A N 1
ATOM 5992 C CA . ILE A 1 775 ? 26.084 -29.997 -8.934 1.00 84.88 775 ILE A CA 1
ATOM 5993 C C . ILE A 1 775 ? 26.187 -29.031 -7.748 1.00 84.88 775 ILE A C 1
ATOM 5995 O O . ILE A 1 775 ? 25.885 -29.412 -6.621 1.00 84.88 775 ILE A O 1
ATOM 5999 N N . ALA A 1 776 ? 26.558 -27.772 -7.983 1.00 84.62 776 ALA A N 1
ATOM 6000 C CA . ALA A 1 776 ? 26.652 -26.754 -6.944 1.00 84.62 776 ALA A CA 1
ATOM 6001 C C . ALA A 1 776 ? 25.300 -26.492 -6.264 1.00 84.62 776 ALA A C 1
ATOM 6003 O O . ALA A 1 776 ? 25.264 -26.355 -5.044 1.00 84.62 776 ALA A O 1
ATOM 6004 N N . GLN A 1 777 ? 24.197 -26.483 -7.025 1.00 82.50 777 GLN A N 1
ATOM 6005 C CA . GLN A 1 777 ? 22.835 -26.399 -6.482 1.00 82.50 777 GLN A CA 1
ATOM 6006 C C . GLN A 1 777 ? 22.487 -27.633 -5.640 1.00 82.50 777 GLN A C 1
ATOM 6008 O O . GLN A 1 777 ? 21.998 -27.485 -4.522 1.00 82.50 777 GLN A O 1
ATOM 6013 N N . LEU A 1 778 ? 22.817 -28.840 -6.107 1.00 84.88 778 LEU A N 1
ATOM 6014 C CA . LEU A 1 778 ? 22.586 -30.080 -5.354 1.00 84.88 778 LEU A CA 1
ATOM 6015 C C . LEU A 1 778 ? 23.399 -30.139 -4.045 1.00 84.88 778 LEU A C 1
ATOM 6017 O O . LEU A 1 778 ? 22.892 -30.553 -3.004 1.00 84.88 778 LEU A O 1
ATOM 6021 N N . LEU A 1 779 ? 24.648 -29.670 -4.066 1.00 88.56 779 LEU A N 1
ATOM 6022 C CA . LEU A 1 779 ? 25.544 -29.645 -2.906 1.00 88.56 779 LEU A CA 1
ATOM 6023 C C . LEU A 1 779 ? 25.133 -28.639 -1.819 1.00 88.56 779 LEU A C 1
ATOM 6025 O O . LEU A 1 779 ? 25.731 -28.655 -0.739 1.00 88.56 779 LEU A O 1
ATOM 6029 N N . THR A 1 780 ? 24.114 -27.805 -2.056 1.00 88.19 780 THR A N 1
ATOM 6030 C CA . THR A 1 780 ? 23.505 -26.966 -1.009 1.00 88.19 780 THR A CA 1
ATOM 6031 C C . THR A 1 780 ? 22.618 -27.761 -0.047 1.00 88.19 780 THR A C 1
ATOM 6033 O O . THR A 1 780 ? 22.452 -27.351 1.101 1.00 88.19 780 THR A O 1
ATOM 6036 N N . VAL A 1 781 ? 22.085 -28.914 -0.474 1.00 89.50 781 VAL A N 1
ATOM 6037 C CA . VAL A 1 781 ? 21.121 -29.717 0.296 1.00 89.50 781 VAL A CA 1
ATOM 6038 C C . VAL A 1 781 ? 21.698 -30.226 1.627 1.00 89.50 781 VAL A C 1
ATOM 6040 O O . VAL A 1 781 ? 21.036 -30.046 2.655 1.00 89.50 781 VAL A O 1
ATOM 6043 N N . PRO A 1 782 ? 22.915 -30.811 1.686 1.00 92.75 782 PRO A N 1
ATOM 6044 C CA . PRO A 1 782 ? 23.436 -31.355 2.941 1.00 92.75 782 PRO A CA 1
ATOM 6045 C C . PRO A 1 782 ? 23.645 -30.306 4.054 1.00 92.75 782 PRO A C 1
ATOM 6047 O O . PRO A 1 782 ? 23.218 -30.575 5.181 1.00 92.75 782 PRO A O 1
ATOM 6050 N N . PRO A 1 783 ? 24.205 -29.101 3.791 1.00 93.50 783 PRO A N 1
ATOM 6051 C CA . PRO A 1 783 ? 24.255 -28.028 4.786 1.00 93.50 783 PRO A CA 1
ATOM 6052 C C . PRO A 1 783 ? 22.891 -27.666 5.391 1.00 93.50 783 PRO A C 1
ATOM 6054 O O . PRO A 1 783 ? 22.795 -27.477 6.605 1.00 93.50 783 PRO A O 1
ATOM 6057 N N . TYR A 1 784 ? 21.830 -27.601 4.579 1.00 92.06 784 TYR A N 1
ATOM 6058 C CA . TYR A 1 784 ? 20.475 -27.311 5.063 1.00 92.06 784 TYR A CA 1
ATOM 6059 C C . TYR A 1 784 ? 19.888 -28.447 5.909 1.00 92.06 784 TYR A C 1
ATOM 6061 O O . TYR A 1 784 ? 19.261 -28.183 6.938 1.00 92.06 784 TYR A O 1
ATOM 6069 N N . ALA A 1 785 ? 20.121 -29.703 5.518 1.00 90.25 785 ALA A N 1
ATOM 6070 C CA . ALA A 1 785 ? 19.655 -30.870 6.264 1.00 90.25 785 ALA A CA 1
ATOM 6071 C C . ALA A 1 785 ? 20.296 -30.956 7.660 1.00 90.25 785 ALA A C 1
ATOM 6073 O O . ALA A 1 785 ? 19.607 -31.204 8.649 1.00 90.25 785 ALA A O 1
ATOM 6074 N N . VAL A 1 786 ? 21.602 -30.685 7.767 1.00 93.31 786 VAL A N 1
ATOM 6075 C CA . VAL A 1 786 ? 22.288 -30.628 9.069 1.00 93.31 786 VAL A CA 1
ATOM 6076 C C . VAL A 1 786 ? 21.778 -29.454 9.903 1.00 93.31 786 VAL A C 1
ATOM 6078 O O . VAL A 1 786 ? 21.490 -29.629 11.089 1.00 93.31 786 VAL A O 1
ATOM 6081 N N . ALA A 1 787 ? 21.591 -28.283 9.287 1.00 92.38 787 ALA A N 1
ATOM 6082 C CA . ALA A 1 787 ? 21.057 -27.114 9.977 1.00 92.38 787 ALA A CA 1
ATOM 6083 C C . ALA A 1 787 ? 19.660 -27.369 10.567 1.00 92.38 787 ALA A C 1
ATOM 6085 O O . ALA A 1 787 ? 19.393 -26.932 11.682 1.00 92.38 787 ALA A O 1
ATOM 6086 N N . LEU A 1 788 ? 18.795 -28.119 9.871 1.00 91.69 788 LEU A N 1
ATOM 6087 C CA . LEU A 1 788 ? 17.481 -28.531 10.377 1.00 91.69 788 LEU A CA 1
ATOM 6088 C C . LEU A 1 788 ? 17.591 -29.328 11.686 1.00 91.69 788 LEU A C 1
ATOM 6090 O O . LEU A 1 788 ? 16.957 -28.973 12.681 1.00 91.69 788 LEU A O 1
ATOM 6094 N N . VAL A 1 789 ? 18.411 -30.384 11.696 1.00 91.81 789 VAL A N 1
ATOM 6095 C CA . VAL A 1 789 ? 18.570 -31.269 12.863 1.00 91.81 789 VAL A CA 1
ATOM 6096 C C . VAL A 1 789 ? 19.152 -30.503 14.048 1.00 91.81 789 VAL A C 1
ATOM 6098 O O . VAL A 1 789 ? 18.624 -30.578 15.160 1.00 91.81 789 VAL A O 1
ATOM 6101 N N . VAL A 1 790 ? 20.216 -29.730 13.811 1.00 91.88 790 VAL A N 1
ATOM 6102 C CA . VAL A 1 790 ? 20.885 -28.965 14.871 1.00 91.88 790 VAL A CA 1
ATOM 6103 C C . VAL A 1 790 ? 19.966 -27.887 15.431 1.00 91.88 790 VAL A C 1
ATOM 6105 O O . VAL A 1 790 ? 19.906 -27.720 16.647 1.00 91.88 790 VAL A O 1
ATOM 6108 N N . MET A 1 791 ? 19.207 -27.195 14.584 1.00 89.94 791 MET A N 1
ATOM 6109 C CA . MET A 1 791 ? 18.299 -26.147 15.033 1.00 89.94 791 MET A CA 1
ATOM 6110 C C . MET A 1 791 ? 17.169 -26.684 15.915 1.00 89.94 791 MET A C 1
ATOM 6112 O O . MET A 1 791 ? 16.877 -26.082 16.949 1.00 89.94 791 MET A O 1
ATOM 6116 N N . ILE A 1 792 ? 16.561 -27.822 15.561 1.00 88.88 792 ILE A N 1
ATOM 6117 C CA . ILE A 1 792 ? 15.532 -28.461 16.401 1.00 88.88 792 ILE A CA 1
ATOM 6118 C C . ILE A 1 792 ? 16.141 -28.903 17.740 1.00 88.88 792 ILE A C 1
ATOM 6120 O O . ILE A 1 792 ? 15.565 -28.630 18.795 1.00 88.88 792 ILE A O 1
ATOM 6124 N N . ALA A 1 793 ? 17.330 -29.516 17.719 1.00 90.12 793 ALA A N 1
ATOM 6125 C CA . ALA A 1 793 ? 18.024 -29.953 18.930 1.00 90.12 793 ALA A CA 1
ATOM 6126 C C . ALA A 1 793 ? 18.386 -28.776 19.857 1.00 90.12 793 ALA A C 1
ATOM 6128 O O . ALA A 1 793 ? 18.128 -28.833 21.061 1.00 90.12 793 ALA A O 1
ATOM 6129 N N . PHE A 1 794 ? 18.929 -27.687 19.302 1.00 89.19 794 PHE A N 1
ATOM 6130 C CA . PHE A 1 794 ? 19.262 -26.473 20.051 1.00 89.19 794 PHE A CA 1
ATOM 6131 C C . PHE A 1 794 ? 18.011 -25.791 20.602 1.00 89.19 794 PHE A C 1
ATOM 6133 O O . PHE A 1 794 ? 18.027 -25.353 21.749 1.00 89.19 794 PHE A O 1
ATOM 6140 N N . SER A 1 795 ? 16.918 -25.736 19.835 1.00 86.06 795 SER A N 1
ATOM 6141 C CA . SER A 1 795 ? 15.651 -25.182 20.321 1.00 86.06 795 SER A CA 1
ATOM 6142 C C . SER A 1 795 ? 15.092 -25.980 21.490 1.00 86.06 795 SER A C 1
ATOM 6144 O O . SER A 1 795 ? 14.700 -25.394 22.495 1.00 86.06 795 SER A O 1
ATOM 6146 N N . PHE A 1 796 ? 15.084 -27.309 21.382 1.00 85.69 796 PHE A N 1
ATOM 6147 C CA . PHE A 1 796 ? 14.603 -28.183 22.448 1.00 85.69 796 PHE A CA 1
ATOM 6148 C C . PHE A 1 796 ? 15.456 -28.050 23.718 1.00 85.69 796 PHE A C 1
ATOM 6150 O O . PHE A 1 796 ? 14.921 -27.923 24.820 1.00 85.69 796 PHE A O 1
ATOM 6157 N N . ALA A 1 797 ? 16.786 -28.022 23.575 1.00 87.44 797 ALA A N 1
ATOM 6158 C CA . ALA A 1 797 ? 17.700 -27.814 24.696 1.00 87.44 797 ALA A CA 1
ATOM 6159 C C . ALA A 1 797 ? 17.528 -26.424 25.334 1.00 87.44 797 ALA A C 1
ATOM 6161 O O . ALA A 1 797 ? 17.510 -26.305 26.560 1.00 87.44 797 ALA A O 1
ATOM 6162 N N . SER A 1 798 ? 17.361 -25.386 24.512 1.00 86.12 798 SER A N 1
ATOM 6163 C CA . SER A 1 798 ? 17.189 -24.004 24.957 1.00 86.12 798 SER A CA 1
ATOM 6164 C C . SER A 1 798 ? 15.889 -23.802 25.738 1.00 86.12 798 SER A C 1
ATOM 6166 O O . SER A 1 798 ? 15.909 -23.158 26.789 1.00 86.12 798 SER A O 1
ATOM 6168 N N . ASP A 1 799 ? 14.789 -24.411 25.287 1.00 81.44 799 ASP A N 1
ATOM 6169 C CA . ASP A 1 799 ? 13.503 -24.372 25.987 1.00 81.44 799 ASP A CA 1
ATOM 6170 C C . ASP A 1 799 ? 13.534 -25.181 27.286 1.00 81.44 799 ASP A C 1
ATOM 6172 O O . ASP A 1 799 ? 13.028 -24.720 28.308 1.00 81.44 799 ASP A O 1
ATOM 6176 N N . ARG A 1 800 ? 14.192 -26.347 27.306 1.00 81.31 800 ARG A N 1
ATOM 6177 C CA . ARG A 1 800 ? 14.330 -27.143 28.536 1.00 81.31 800 ARG A CA 1
ATOM 6178 C C . ARG A 1 800 ? 15.157 -26.430 29.609 1.00 81.31 800 ARG A C 1
ATOM 6180 O O . ARG A 1 800 ? 14.896 -26.603 30.795 1.00 81.31 800 ARG A O 1
ATOM 6187 N N . LEU A 1 801 ? 16.159 -25.654 29.199 1.00 81.31 801 LEU A N 1
ATOM 6188 C CA . LEU A 1 801 ? 17.057 -24.932 30.104 1.00 81.31 801 LEU A CA 1
ATOM 6189 C C . LEU A 1 801 ? 16.613 -23.489 30.393 1.00 81.31 801 LEU A C 1
ATOM 6191 O O . LEU A 1 801 ? 17.247 -22.837 31.220 1.00 81.31 801 LEU A O 1
ATOM 6195 N N . GLN A 1 802 ? 15.562 -22.988 29.724 1.00 76.00 802 GLN A N 1
ATOM 6196 C CA . GLN A 1 802 ? 15.025 -21.622 29.866 1.00 76.00 802 GLN A CA 1
ATOM 6197 C C . GLN A 1 802 ? 16.115 -20.530 29.820 1.00 76.00 802 GLN A C 1
ATOM 6199 O O . GLN A 1 802 ? 16.072 -19.538 30.546 1.00 76.00 802 GLN A O 1
ATOM 6204 N N . ASN A 1 803 ? 17.132 -20.740 28.982 1.00 80.38 803 ASN A N 1
ATOM 6205 C CA . ASN A 1 803 ? 18.302 -19.874 28.871 1.00 80.38 803 ASN A CA 1
ATOM 6206 C C . ASN A 1 803 ? 18.626 -19.685 27.393 1.00 80.38 803 ASN A C 1
ATOM 6208 O O . ASN A 1 803 ? 19.385 -20.459 26.818 1.00 80.38 803 ASN A O 1
ATOM 6212 N N . ARG A 1 804 ? 18.003 -18.710 26.740 1.00 80.56 804 ARG A N 1
ATOM 6213 C CA . ARG A 1 804 ? 18.034 -18.597 25.276 1.00 80.56 804 ARG A CA 1
ATOM 6214 C C . ARG A 1 804 ? 19.256 -17.873 24.765 1.00 80.56 804 ARG A C 1
ATOM 6216 O O . ARG A 1 804 ? 19.874 -18.320 23.797 1.00 80.56 804 ARG A O 1
ATOM 6223 N N . GLY A 1 805 ? 19.647 -16.790 25.429 1.00 81.50 805 GLY A N 1
ATOM 6224 C CA . GLY A 1 805 ? 20.692 -15.937 24.884 1.00 81.50 805 GLY A CA 1
ATOM 6225 C C . GLY A 1 805 ? 22.092 -16.570 24.897 1.00 81.50 805 GLY A C 1
ATOM 6226 O O . GLY A 1 805 ? 22.902 -16.244 24.026 1.00 81.50 805 GLY A O 1
ATOM 6227 N N . MET A 1 806 ? 22.362 -17.547 25.779 1.00 84.75 806 MET A N 1
ATOM 6228 C CA . MET A 1 806 ? 23.601 -18.347 25.726 1.00 84.75 806 MET A CA 1
ATOM 6229 C C . MET A 1 806 ? 23.637 -19.292 24.520 1.00 84.75 806 MET A C 1
ATOM 6231 O O . MET A 1 806 ? 24.642 -19.331 23.814 1.00 84.75 806 MET A O 1
ATOM 6235 N N . PHE A 1 807 ? 22.547 -20.020 24.247 1.00 88.75 807 PHE A N 1
ATOM 6236 C CA . PHE A 1 807 ? 22.471 -20.899 23.073 1.00 88.75 807 PHE A CA 1
ATOM 6237 C C . PHE A 1 807 ? 22.580 -20.100 21.775 1.00 88.75 807 PHE A C 1
ATOM 6239 O O . PHE A 1 807 ? 23.297 -20.520 20.871 1.00 88.75 807 PHE A O 1
ATOM 6246 N N . MET A 1 808 ? 21.963 -18.914 21.730 1.00 88.75 808 MET A N 1
ATOM 6247 C CA . MET A 1 808 ? 22.136 -17.965 20.630 1.00 88.75 808 MET A CA 1
ATOM 6248 C C . MET A 1 808 ? 23.587 -17.505 20.468 1.00 88.75 808 MET A C 1
ATOM 6250 O O . MET A 1 808 ? 24.085 -17.448 19.348 1.00 88.75 808 MET A O 1
ATOM 6254 N N . GLY A 1 809 ? 24.283 -17.194 21.566 1.00 87.94 809 GLY A N 1
ATOM 6255 C CA . GLY A 1 809 ? 25.688 -16.783 21.521 1.00 87.94 809 GLY A CA 1
ATOM 6256 C C . GLY A 1 809 ? 26.595 -17.883 20.967 1.00 87.94 809 GLY A C 1
ATOM 6257 O O . GLY A 1 809 ? 27.450 -17.618 20.119 1.00 87.94 809 GLY A O 1
ATOM 6258 N N . VAL A 1 810 ? 26.368 -19.135 21.381 1.00 91.25 810 VAL A N 1
ATOM 6259 C CA . VAL A 1 810 ? 27.097 -20.307 20.871 1.00 91.25 810 VAL A CA 1
ATOM 6260 C C . VAL A 1 810 ? 26.806 -20.533 19.386 1.00 91.25 810 VAL A C 1
ATOM 6262 O O . VAL A 1 810 ? 27.743 -20.653 18.597 1.00 91.25 810 VAL A O 1
ATOM 6265 N N . SER A 1 811 ? 25.536 -20.544 18.969 1.00 92.69 811 SER A N 1
ATOM 6266 C CA . SER A 1 811 ? 25.175 -20.773 17.563 1.00 92.69 811 SER A CA 1
ATOM 6267 C C . SER A 1 811 ? 25.660 -19.649 16.641 1.00 92.69 811 SER A C 1
ATOM 6269 O O . SER A 1 811 ? 26.168 -19.925 15.552 1.00 92.69 811 SER A O 1
ATOM 6271 N N . ALA A 1 812 ? 25.590 -18.392 17.087 1.00 92.38 812 ALA A N 1
ATOM 6272 C CA . ALA A 1 812 ? 26.122 -17.251 16.347 1.00 92.38 812 ALA A CA 1
ATOM 6273 C C . ALA A 1 812 ? 27.649 -17.337 16.202 1.00 92.38 812 ALA A C 1
ATOM 6275 O O . ALA A 1 812 ? 28.179 -17.088 15.119 1.00 92.38 812 ALA A O 1
ATOM 6276 N N . SER A 1 813 ? 28.353 -17.777 17.250 1.00 93.06 813 SER A N 1
ATOM 6277 C CA . SER A 1 813 ? 29.806 -17.983 17.212 1.00 93.06 813 SER A CA 1
ATOM 6278 C C . SER A 1 813 ? 30.204 -19.082 16.221 1.00 93.06 813 SER A C 1
ATOM 6280 O O . SER A 1 813 ? 31.153 -18.896 15.464 1.00 93.06 813 SER A O 1
ATOM 6282 N N . ILE A 1 814 ? 29.450 -20.188 16.151 1.00 94.38 814 ILE A N 1
ATOM 6283 C CA . ILE A 1 814 ? 29.669 -21.254 15.154 1.00 94.38 814 ILE A CA 1
ATOM 6284 C C . ILE A 1 814 ? 29.553 -20.696 13.727 1.00 94.38 814 ILE A C 1
ATOM 6286 O O . ILE A 1 814 ? 30.414 -20.961 12.886 1.00 94.38 814 ILE A O 1
ATOM 6290 N N . GLY A 1 815 ? 28.528 -19.881 13.455 1.00 92.62 815 GLY A N 1
ATOM 6291 C CA . GLY A 1 815 ? 28.366 -19.237 12.148 1.00 92.62 815 GLY A CA 1
ATOM 6292 C C . GLY A 1 815 ? 29.468 -18.215 11.839 1.00 92.62 815 GLY A C 1
ATOM 6293 O O . GLY A 1 815 ? 29.988 -18.184 10.723 1.00 92.62 815 GLY A O 1
ATOM 6294 N N . GLY A 1 816 ? 29.884 -17.426 12.836 1.00 92.06 816 GLY A N 1
ATOM 6295 C CA . GLY A 1 816 ? 30.989 -16.467 12.725 1.00 92.06 816 GLY A CA 1
ATOM 6296 C C . GLY A 1 816 ? 32.334 -17.128 12.411 1.00 92.06 816 GLY A C 1
ATOM 6297 O O . GLY A 1 816 ? 33.060 -16.651 11.533 1.00 92.06 816 GLY A O 1
ATOM 6298 N N . ILE A 1 817 ? 32.627 -18.265 13.055 1.00 93.12 817 ILE A N 1
ATOM 6299 C CA . ILE A 1 817 ? 33.799 -19.109 12.767 1.00 93.12 817 ILE A CA 1
ATOM 6300 C C . ILE A 1 817 ? 33.699 -19.704 11.358 1.00 93.12 817 ILE A C 1
ATOM 6302 O O . ILE A 1 817 ? 34.686 -19.693 10.630 1.00 93.12 817 ILE A O 1
ATOM 6306 N N . GLY A 1 818 ? 32.519 -20.162 10.927 1.00 91.94 818 GLY A N 1
ATOM 6307 C CA . GLY A 1 818 ? 32.307 -20.660 9.563 1.00 91.94 818 GLY A CA 1
ATOM 6308 C C . GLY A 1 818 ? 32.665 -19.629 8.486 1.00 91.94 818 GLY A C 1
ATOM 6309 O O . GLY A 1 818 ? 33.422 -19.925 7.562 1.00 91.94 818 GLY A O 1
ATOM 6310 N N . TYR A 1 819 ? 32.195 -18.387 8.632 1.00 91.12 819 TYR A N 1
ATOM 6311 C CA . TYR A 1 819 ? 32.553 -17.307 7.708 1.00 91.12 819 TYR A CA 1
ATOM 6312 C C . TYR A 1 819 ? 34.040 -16.944 7.771 1.00 91.12 819 TYR A C 1
ATOM 6314 O O . TYR A 1 819 ? 34.653 -16.674 6.738 1.00 91.12 819 TYR A O 1
ATOM 6322 N N . LEU A 1 820 ? 34.642 -16.992 8.962 1.00 91.56 820 LEU A N 1
ATOM 6323 C CA . LEU A 1 820 ? 36.074 -16.763 9.140 1.00 91.56 820 LEU A CA 1
ATOM 6324 C C . LEU A 1 820 ? 36.917 -17.835 8.427 1.00 91.56 820 LEU A C 1
ATOM 6326 O O . LEU A 1 820 ? 37.891 -17.502 7.755 1.00 91.56 820 LEU A O 1
ATOM 6330 N N . LEU A 1 821 ? 36.515 -19.109 8.500 1.00 91.06 821 LEU A N 1
ATOM 6331 C CA . LEU A 1 821 ? 37.166 -20.206 7.775 1.00 91.06 821 LEU A CA 1
ATOM 6332 C C . LEU A 1 821 ? 37.098 -20.003 6.254 1.00 91.06 821 LEU A C 1
ATOM 6334 O O . LEU A 1 821 ? 38.101 -20.207 5.572 1.00 91.06 821 LEU A O 1
ATOM 6338 N N . LEU A 1 822 ? 35.956 -19.547 5.724 1.00 88.75 822 LEU A N 1
ATOM 6339 C CA . LEU A 1 822 ? 35.808 -19.227 4.296 1.00 88.75 822 LEU A CA 1
ATOM 6340 C C . LEU A 1 822 ? 36.688 -18.052 3.849 1.00 88.75 822 LEU A C 1
ATOM 6342 O O . LEU A 1 822 ? 37.172 -18.057 2.718 1.00 88.75 822 LEU A O 1
ATOM 6346 N N . ALA A 1 823 ? 36.914 -17.068 4.721 1.00 87.69 823 ALA A N 1
ATOM 6347 C CA . ALA A 1 823 ? 37.789 -15.934 4.433 1.00 87.69 823 ALA A CA 1
ATOM 6348 C C . ALA A 1 823 ? 39.283 -16.315 4.464 1.00 87.69 823 ALA A C 1
ATOM 6350 O O . ALA A 1 823 ? 40.061 -15.853 3.624 1.00 87.69 823 ALA A O 1
ATOM 6351 N N . LEU A 1 824 ? 39.686 -17.149 5.431 1.00 88.06 824 LEU A N 1
ATOM 6352 C CA . LEU A 1 824 ? 41.091 -17.460 5.710 1.00 88.06 824 LEU A CA 1
ATOM 6353 C C . LEU A 1 824 ? 41.651 -18.634 4.898 1.00 88.06 824 LEU A C 1
ATOM 6355 O O . LEU A 1 824 ? 42.856 -18.658 4.657 1.00 88.06 824 LEU A O 1
ATOM 6359 N N . ILE A 1 825 ? 40.824 -19.597 4.472 1.00 87.38 825 ILE A N 1
ATOM 6360 C CA . ILE A 1 825 ? 41.284 -20.821 3.792 1.00 87.38 825 ILE A CA 1
ATOM 6361 C C . ILE A 1 825 ? 41.031 -20.726 2.275 1.00 87.38 825 ILE A C 1
ATOM 6363 O O . ILE A 1 825 ? 39.905 -20.944 1.828 1.00 87.38 825 ILE A O 1
ATOM 6367 N N . PRO A 1 826 ? 42.059 -20.456 1.445 1.00 77.62 826 PRO A N 1
ATOM 6368 C CA . PRO A 1 826 ? 41.874 -20.276 0.003 1.00 77.62 826 PRO A CA 1
ATOM 6369 C C . PRO A 1 826 ? 41.776 -21.587 -0.800 1.00 77.62 826 PRO A C 1
ATOM 6371 O O . PRO A 1 826 ? 40.954 -21.671 -1.712 1.00 77.62 826 PRO A O 1
ATOM 6374 N N . HIS A 1 827 ? 42.589 -22.604 -0.484 1.00 81.00 827 HIS A N 1
ATOM 6375 C CA . HIS A 1 827 ? 42.841 -23.732 -1.403 1.00 81.00 827 HIS A CA 1
ATOM 6376 C C . HIS A 1 827 ? 42.172 -25.064 -1.024 1.00 81.00 827 HIS A C 1
ATOM 6378 O O . HIS A 1 827 ? 41.980 -25.911 -1.891 1.00 81.00 827 HIS A O 1
ATOM 6384 N N . ASN A 1 828 ? 41.798 -25.280 0.242 1.00 88.75 828 ASN A N 1
ATOM 6385 C CA . ASN A 1 828 ? 41.243 -26.566 0.678 1.00 88.75 828 ASN A CA 1
ATOM 6386 C C . ASN A 1 828 ? 39.717 -26.622 0.470 1.00 88.75 828 ASN A C 1
ATOM 6388 O O . ASN A 1 828 ? 38.954 -26.058 1.257 1.00 88.75 828 ASN A O 1
ATOM 6392 N N . VAL A 1 829 ? 39.279 -27.328 -0.579 1.00 87.19 829 VAL A N 1
ATOM 6393 C CA . VAL A 1 829 ? 37.858 -27.479 -0.950 1.00 87.19 829 VAL A CA 1
ATOM 6394 C C . VAL A 1 829 ? 37.040 -28.147 0.157 1.00 87.19 829 VAL A C 1
ATOM 6396 O O . VAL A 1 829 ? 35.941 -27.686 0.455 1.00 87.19 829 VAL A O 1
ATOM 6399 N N . HIS A 1 830 ? 37.572 -29.176 0.824 1.00 88.56 830 HIS A N 1
ATOM 6400 C CA . HIS A 1 830 ? 36.857 -29.878 1.896 1.00 88.56 830 HIS A CA 1
ATOM 6401 C C . HIS A 1 830 ? 36.632 -28.984 3.117 1.00 88.56 830 HIS A C 1
ATOM 6403 O O . HIS A 1 830 ? 35.536 -28.967 3.670 1.00 88.56 830 HIS A O 1
ATOM 6409 N N . ALA A 1 831 ? 37.639 -28.195 3.505 1.00 89.81 831 ALA A N 1
ATOM 6410 C CA . ALA A 1 831 ? 37.515 -27.250 4.612 1.00 89.81 831 ALA A CA 1
ATOM 6411 C C . ALA A 1 831 ? 36.524 -26.118 4.293 1.00 89.81 831 ALA A C 1
ATOM 6413 O O . ALA A 1 831 ? 35.712 -25.748 5.141 1.00 89.81 831 ALA A O 1
ATOM 6414 N N . ARG A 1 832 ? 36.537 -25.602 3.055 1.00 89.00 832 ARG A N 1
ATOM 6415 C CA . ARG A 1 832 ? 35.569 -24.590 2.600 1.00 89.00 832 ARG A CA 1
ATOM 6416 C C . ARG A 1 832 ? 34.152 -25.157 2.524 1.00 89.00 832 ARG A C 1
ATOM 6418 O O . ARG A 1 832 ? 33.213 -24.485 2.938 1.00 89.00 832 ARG A O 1
ATOM 6425 N N . TYR A 1 833 ? 33.992 -26.400 2.072 1.00 91.81 833 TYR A N 1
ATOM 6426 C CA . TYR A 1 833 ? 32.693 -27.068 2.072 1.00 91.81 833 TYR A CA 1
ATOM 6427 C C . TYR A 1 833 ? 32.191 -27.315 3.497 1.00 91.81 833 TYR A C 1
ATOM 6429 O O . TYR A 1 833 ? 31.058 -26.960 3.797 1.00 91.81 833 TYR A O 1
ATOM 6437 N N . PHE A 1 834 ? 33.036 -27.797 4.414 1.00 93.06 834 PHE A N 1
ATOM 6438 C CA . PHE A 1 834 ? 32.691 -27.922 5.836 1.00 93.06 834 PHE A CA 1
ATOM 6439 C C . PHE A 1 834 ? 32.249 -26.581 6.443 1.00 93.06 834 PHE A C 1
ATOM 6441 O O . PHE A 1 834 ? 31.244 -26.518 7.148 1.00 93.06 834 PHE A O 1
ATOM 6448 N N . ALA A 1 835 ? 32.923 -25.483 6.098 1.00 93.06 835 ALA A N 1
ATOM 6449 C CA . ALA A 1 835 ? 32.535 -24.156 6.558 1.00 93.06 835 ALA A CA 1
ATOM 6450 C C . ALA A 1 835 ? 31.114 -23.748 6.109 1.00 93.06 835 ALA A C 1
ATOM 6452 O O . ALA A 1 835 ? 30.437 -23.026 6.845 1.00 93.06 835 ALA A O 1
ATOM 6453 N N . THR A 1 836 ? 30.610 -24.266 4.976 1.00 92.56 836 THR A N 1
ATOM 6454 C CA . THR A 1 836 ? 29.207 -24.053 4.566 1.00 92.56 836 THR A CA 1
ATOM 6455 C C . THR A 1 836 ? 28.198 -24.680 5.537 1.00 92.56 836 THR A C 1
ATOM 6457 O O . THR A 1 836 ? 27.130 -24.115 5.759 1.00 92.56 836 THR A O 1
ATOM 6460 N N . PHE A 1 837 ? 28.544 -25.790 6.202 1.00 94.38 837 PHE A N 1
ATOM 6461 C CA . PHE A 1 837 ? 27.704 -26.378 7.251 1.00 94.38 837 PHE A CA 1
ATOM 6462 C C . PHE A 1 837 ? 27.671 -25.483 8.487 1.00 94.38 837 PHE A C 1
ATOM 6464 O O . PHE A 1 837 ? 26.603 -25.279 9.064 1.00 94.38 837 PHE A O 1
ATOM 6471 N N . CYS A 1 838 ? 28.818 -24.917 8.876 1.00 93.94 838 CYS A N 1
ATOM 6472 C CA . CYS A 1 838 ? 28.916 -24.024 10.028 1.00 93.94 838 CYS A CA 1
ATOM 6473 C C . CYS A 1 838 ? 28.107 -22.735 9.833 1.00 93.94 838 CYS A C 1
ATOM 6475 O O . CYS A 1 838 ? 27.357 -22.362 10.737 1.00 93.94 838 CYS A O 1
ATOM 6477 N N . ILE A 1 839 ? 28.207 -22.076 8.668 1.00 93.94 839 ILE A N 1
ATOM 6478 C CA . ILE A 1 839 ? 27.453 -20.834 8.411 1.00 93.94 839 ILE A CA 1
ATOM 6479 C C . ILE A 1 839 ? 25.945 -21.094 8.370 1.00 93.94 839 ILE A C 1
ATOM 6481 O O . ILE A 1 839 ? 25.191 -20.387 9.033 1.00 93.94 839 ILE A O 1
ATOM 6485 N N . THR A 1 840 ? 25.494 -22.148 7.680 1.00 92.44 840 THR A N 1
ATOM 6486 C CA . THR A 1 840 ? 24.062 -22.455 7.559 1.00 92.44 840 THR A CA 1
ATOM 6487 C C . THR A 1 840 ? 23.488 -22.864 8.910 1.00 92.44 840 THR A C 1
ATOM 6489 O O . THR A 1 840 ? 22.473 -22.327 9.347 1.00 92.44 840 THR A O 1
ATOM 6492 N N . THR A 1 841 ? 24.178 -23.743 9.637 1.00 93.38 841 THR A N 1
ATOM 6493 C CA . THR A 1 841 ? 23.731 -24.192 10.960 1.00 93.38 841 THR A CA 1
ATOM 6494 C C . THR A 1 841 ? 23.698 -23.045 11.967 1.00 93.38 841 THR A C 1
ATOM 6496 O O . THR A 1 841 ? 22.695 -22.864 12.659 1.00 93.38 841 THR A O 1
ATOM 6499 N N . GLY A 1 842 ? 24.764 -22.243 12.038 1.00 92.25 842 GLY A N 1
ATOM 6500 C CA . GLY A 1 842 ? 24.867 -21.140 12.989 1.00 92.25 842 GLY A CA 1
ATOM 6501 C C . GLY A 1 842 ? 23.839 -20.040 12.732 1.00 92.25 842 GLY A C 1
ATOM 6502 O O . GLY A 1 842 ? 23.152 -19.606 13.658 1.00 92.25 842 GLY A O 1
ATOM 6503 N N . THR A 1 843 ? 23.671 -19.614 11.477 1.00 92.56 843 THR A N 1
ATOM 6504 C CA . THR A 1 843 ? 22.746 -18.529 11.126 1.00 92.56 843 THR A CA 1
ATOM 6505 C C . THR A 1 843 ? 21.284 -18.928 11.331 1.00 92.56 843 THR A C 1
ATOM 6507 O O . THR A 1 843 ? 20.579 -18.235 12.065 1.00 92.56 843 THR A O 1
ATOM 6510 N N . TYR A 1 844 ? 20.822 -20.051 10.765 1.00 91.31 844 TYR A N 1
ATOM 6511 C CA . TYR A 1 844 ? 19.409 -20.450 10.875 1.00 91.31 844 TYR A CA 1
ATOM 6512 C C . TYR A 1 844 ? 19.002 -20.747 12.322 1.00 91.31 844 TYR A C 1
ATOM 6514 O O . TYR A 1 844 ? 17.964 -20.261 12.774 1.00 91.31 844 TYR A O 1
ATOM 6522 N N . THR A 1 845 ? 19.853 -21.455 13.075 1.00 91.75 845 THR A N 1
ATOM 6523 C CA . THR A 1 845 ? 19.584 -21.764 14.489 1.00 91.75 845 THR A CA 1
ATOM 6524 C C . THR A 1 845 ? 19.437 -20.494 15.320 1.00 91.75 845 THR A C 1
ATOM 6526 O O . THR A 1 845 ? 18.494 -20.367 16.102 1.00 91.75 845 THR A O 1
ATOM 6529 N N . THR A 1 846 ? 20.330 -19.518 15.124 1.00 91.50 846 THR A N 1
ATOM 6530 C CA . THR A 1 846 ? 20.279 -18.276 15.902 1.00 91.50 846 THR A CA 1
ATOM 6531 C C . THR A 1 846 ? 19.040 -17.447 15.562 1.00 91.50 846 THR A C 1
ATOM 6533 O O . THR A 1 846 ? 18.433 -16.868 16.462 1.00 91.50 846 THR A O 1
ATOM 6536 N N . ILE A 1 847 ? 18.616 -17.405 14.295 1.00 90.56 847 ILE A N 1
ATOM 6537 C CA . ILE A 1 847 ? 17.412 -16.665 13.879 1.00 90.56 847 ILE A CA 1
ATOM 6538 C C . ILE A 1 847 ? 16.154 -17.268 14.502 1.00 90.56 847 ILE A C 1
ATOM 6540 O O . ILE A 1 847 ? 15.373 -16.525 15.099 1.00 90.56 847 ILE A O 1
ATOM 6544 N N . GLY A 1 848 ? 15.986 -18.594 14.434 1.00 87.81 848 GLY A N 1
ATOM 6545 C CA . GLY A 1 848 ? 14.842 -19.278 15.047 1.00 87.81 848 GLY A CA 1
ATOM 6546 C C . GLY A 1 848 ? 14.733 -18.980 16.546 1.00 87.81 848 GLY A C 1
ATOM 6547 O O . GLY A 1 848 ? 13.685 -18.539 17.023 1.00 87.81 848 GLY A O 1
ATOM 6548 N N . LEU A 1 849 ? 15.856 -19.096 17.267 1.00 88.31 849 LEU A N 1
ATOM 6549 C CA . LEU A 1 849 ? 15.934 -18.756 18.690 1.00 88.31 849 LEU A CA 1
ATOM 6550 C C . LEU A 1 849 ? 15.643 -17.271 18.962 1.00 88.31 849 LEU A C 1
ATOM 6552 O O . LEU A 1 849 ? 14.952 -16.958 19.929 1.00 88.31 849 LEU A O 1
ATOM 6556 N N . THR A 1 850 ? 16.114 -16.359 18.106 1.00 89.06 850 THR A N 1
ATOM 6557 C CA . THR A 1 850 ? 15.877 -14.911 18.248 1.00 89.06 850 THR A CA 1
ATOM 6558 C C . THR A 1 850 ? 14.388 -14.584 18.146 1.00 89.06 850 THR A C 1
ATOM 6560 O O . THR A 1 850 ? 13.844 -13.888 19.005 1.00 89.06 850 THR A O 1
ATOM 6563 N N . ILE A 1 851 ? 13.705 -15.122 17.129 1.00 86.50 851 ILE A N 1
ATOM 6564 C CA . ILE A 1 851 ? 12.265 -14.915 16.920 1.00 86.50 851 ILE A CA 1
ATOM 6565 C C . ILE A 1 851 ? 11.476 -15.419 18.136 1.00 86.50 851 ILE A C 1
ATOM 6567 O O . ILE A 1 851 ? 10.604 -14.711 18.646 1.00 86.50 851 ILE A O 1
ATOM 6571 N N . ALA A 1 852 ? 11.821 -16.605 18.645 1.00 83.81 852 ALA A N 1
ATOM 6572 C CA . ALA A 1 852 ? 11.203 -17.163 19.842 1.00 83.81 852 ALA A CA 1
ATOM 6573 C C . ALA A 1 852 ? 11.475 -16.306 21.093 1.00 83.81 852 ALA A C 1
ATOM 6575 O O . ALA A 1 852 ? 10.559 -16.028 21.867 1.00 83.81 852 ALA A O 1
ATOM 6576 N N . TRP A 1 853 ? 12.716 -15.855 21.301 1.00 85.69 853 TRP A N 1
ATOM 6577 C CA . TRP A 1 853 ? 13.126 -15.084 22.479 1.00 85.69 853 TRP A CA 1
ATOM 6578 C C . TRP A 1 853 ? 12.375 -13.756 22.608 1.00 85.69 853 TRP A C 1
ATOM 6580 O O . TRP A 1 853 ? 11.826 -13.456 23.670 1.00 85.69 853 TRP A O 1
ATOM 6590 N N . PHE A 1 854 ? 12.251 -12.998 21.517 1.00 82.31 854 PHE A N 1
ATOM 6591 C CA . PHE A 1 854 ? 11.507 -11.734 21.526 1.00 82.31 854 PHE A CA 1
ATOM 6592 C C . PHE A 1 854 ? 9.986 -11.925 21.492 1.00 82.31 854 PHE A C 1
ATOM 6594 O O . PHE A 1 854 ? 9.262 -11.123 22.082 1.00 82.31 854 PHE A O 1
ATOM 6601 N N . GLY A 1 855 ? 9.490 -13.022 20.908 1.00 75.81 855 GLY A N 1
ATOM 6602 C CA . GLY A 1 855 ? 8.078 -13.411 21.012 1.00 75.81 855 GLY A CA 1
ATOM 6603 C C . GLY A 1 855 ? 7.615 -13.676 22.451 1.00 75.81 855 GLY A C 1
ATOM 6604 O O . GLY A 1 855 ? 6.425 -13.542 22.754 1.00 75.81 855 GLY A O 1
ATOM 6605 N N . HIS A 1 856 ? 8.547 -14.033 23.342 1.00 76.44 856 HIS A N 1
ATOM 6606 C CA . HIS A 1 856 ? 8.281 -14.343 24.751 1.00 76.44 856 HIS A CA 1
ATOM 6607 C C . HIS A 1 856 ? 8.428 -13.135 25.666 1.00 76.44 856 HIS A C 1
ATOM 6609 O O . HIS A 1 856 ? 7.656 -12.996 26.607 1.00 76.44 856 HIS A O 1
ATOM 6615 N N . ASN A 1 857 ? 9.405 -12.275 25.374 1.00 79.69 857 ASN A N 1
ATOM 6616 C CA . ASN A 1 857 ? 9.824 -11.198 26.267 1.00 79.69 857 ASN A CA 1
ATOM 6617 C C . ASN A 1 857 ? 9.050 -9.883 26.109 1.00 79.69 857 ASN A C 1
ATOM 6619 O O . ASN A 1 857 ? 9.269 -8.977 26.911 1.00 79.69 857 ASN A O 1
ATOM 6623 N N . LEU A 1 858 ? 8.117 -9.801 25.159 1.00 79.69 858 LEU A N 1
ATOM 6624 C CA . LEU A 1 858 ? 7.146 -8.711 25.046 1.00 79.69 858 LEU A CA 1
ATOM 6625 C C . LEU A 1 858 ? 5.837 -9.117 25.742 1.00 79.69 858 LEU A C 1
ATOM 6627 O O . LEU A 1 858 ? 5.242 -10.143 25.427 1.00 79.69 858 LEU A O 1
ATOM 6631 N N . GLY A 1 859 ? 5.384 -8.316 26.694 1.00 66.00 859 GLY A N 1
ATOM 6632 C CA . GLY A 1 859 ? 4.382 -8.669 27.698 1.00 66.00 859 GLY A CA 1
ATOM 6633 C C . GLY A 1 859 ? 2.949 -8.237 27.410 1.00 66.00 859 GLY A C 1
ATOM 6634 O O . GLY A 1 859 ? 2.075 -8.591 28.181 1.00 66.00 859 GLY A O 1
ATOM 6635 N N . SER A 1 860 ? 2.669 -7.532 26.314 1.00 75.12 860 SER A N 1
ATOM 6636 C CA . SER A 1 860 ? 1.295 -7.281 25.837 1.00 75.12 860 SER A CA 1
ATOM 6637 C C . SER A 1 860 ? 1.175 -7.659 24.364 1.00 75.12 860 SER A C 1
ATOM 6639 O O . SER A 1 860 ? 2.147 -7.558 23.614 1.00 75.12 860 SER A O 1
ATOM 6641 N N . GLU A 1 861 ? -0.019 -8.063 23.926 1.00 74.25 861 GLU A N 1
ATOM 6642 C CA . GLU A 1 861 ? -0.306 -8.346 22.518 1.00 74.25 861 GLU A CA 1
ATOM 6643 C C . GLU A 1 861 ? -0.070 -7.096 21.658 1.00 74.25 861 GLU A C 1
ATOM 6645 O O . GLU A 1 861 ? 0.543 -7.180 20.596 1.00 74.25 861 GLU A O 1
ATOM 6650 N N . THR A 1 862 ? -0.473 -5.910 22.134 1.00 79.25 862 THR A N 1
ATOM 6651 C CA . THR A 1 862 ? -0.188 -4.642 21.441 1.00 79.25 862 THR A CA 1
ATOM 6652 C C . THR A 1 862 ? 1.312 -4.347 21.389 1.00 79.25 862 THR A C 1
ATOM 6654 O O . THR A 1 862 ? 1.829 -3.951 20.342 1.00 79.25 862 THR A O 1
ATOM 6657 N N . LYS A 1 863 ? 2.042 -4.587 22.489 1.00 80.88 863 LYS A N 1
ATOM 6658 C CA . LYS A 1 863 ? 3.500 -4.387 22.516 1.00 80.88 863 LYS A CA 1
ATOM 6659 C C . LYS A 1 863 ? 4.218 -5.386 21.601 1.00 80.88 863 LYS A C 1
ATOM 6661 O O . LYS A 1 863 ? 5.169 -4.998 20.936 1.00 80.88 863 LYS A O 1
ATOM 6666 N N . LYS A 1 864 ? 3.740 -6.633 21.490 1.00 82.12 864 LYS A N 1
ATOM 6667 C CA . LYS A 1 864 ? 4.212 -7.627 20.505 1.00 82.12 864 LYS A CA 1
ATOM 6668 C C . LYS A 1 864 ? 3.942 -7.175 19.074 1.00 82.12 864 LYS A C 1
ATOM 6670 O O . LYS A 1 864 ? 4.858 -7.186 18.255 1.00 82.12 864 LYS A O 1
ATOM 6675 N N . ALA A 1 865 ? 2.717 -6.732 18.792 1.00 80.94 865 ALA A N 1
ATOM 6676 C CA . ALA A 1 865 ? 2.299 -6.279 17.469 1.00 80.94 865 ALA A CA 1
ATOM 6677 C C . ALA A 1 865 ? 3.081 -5.052 16.972 1.00 80.94 865 ALA A C 1
ATOM 6679 O O . ALA A 1 865 ? 3.204 -4.885 15.764 1.00 80.94 865 ALA A O 1
ATOM 6680 N N . ALA A 1 866 ? 3.634 -4.226 17.870 1.00 85.06 866 ALA A N 1
ATOM 6681 C CA . ALA A 1 866 ? 4.522 -3.112 17.523 1.00 85.06 866 ALA A CA 1
ATOM 6682 C C . ALA A 1 866 ? 6.016 -3.484 17.591 1.00 85.06 866 ALA A C 1
ATOM 6684 O O . ALA A 1 866 ? 6.774 -3.196 16.669 1.00 85.06 866 ALA A O 1
ATOM 6685 N N . GLY A 1 867 ? 6.449 -4.157 18.658 1.00 83.81 867 GLY A N 1
ATOM 6686 C CA . GLY A 1 867 ? 7.852 -4.468 18.934 1.00 83.81 867 GLY A CA 1
ATOM 6687 C C . GLY A 1 867 ? 8.454 -5.522 18.006 1.00 83.81 867 GLY A C 1
ATOM 6688 O O . GLY A 1 867 ? 9.587 -5.343 17.563 1.00 83.81 867 GLY A O 1
ATOM 6689 N N . LEU A 1 868 ? 7.707 -6.584 17.661 1.00 87.00 868 LEU A N 1
ATOM 6690 C CA . LEU A 1 868 ? 8.192 -7.619 16.738 1.00 87.00 868 LEU A CA 1
ATOM 6691 C C . LEU A 1 868 ? 8.520 -7.038 15.343 1.00 87.00 868 LEU A C 1
ATOM 6693 O O . LEU A 1 868 ? 9.633 -7.255 14.864 1.00 87.00 868 LEU A O 1
ATOM 6697 N N . PRO A 1 869 ? 7.628 -6.253 14.701 1.00 87.94 869 PRO A N 1
ATOM 6698 C CA . PRO A 1 869 ? 7.952 -5.568 13.453 1.00 87.94 869 PRO A CA 1
ATOM 6699 C C . PRO A 1 869 ? 9.137 -4.620 13.549 1.00 87.94 869 PRO A C 1
ATOM 6701 O O . PRO A 1 869 ? 9.921 -4.593 12.615 1.00 87.94 869 PRO A O 1
ATOM 6704 N N . ILE A 1 870 ? 9.282 -3.846 14.634 1.00 88.44 870 ILE A N 1
ATOM 6705 C CA . ILE A 1 870 ? 10.361 -2.851 14.748 1.00 88.44 870 ILE A CA 1
ATOM 6706 C C . ILE A 1 870 ? 11.727 -3.532 14.660 1.00 88.44 870 ILE A C 1
ATOM 6708 O O . ILE A 1 870 ? 12.549 -3.154 13.824 1.00 88.44 870 ILE A O 1
ATOM 6712 N N . PHE A 1 871 ? 11.977 -4.559 15.478 1.00 88.06 871 PHE A N 1
ATOM 6713 C CA . PHE A 1 871 ? 13.285 -5.214 15.444 1.00 88.06 871 PHE A CA 1
ATOM 6714 C C . PHE A 1 871 ? 13.489 -6.011 14.152 1.00 88.06 871 PHE A C 1
ATOM 6716 O O . PHE A 1 871 ? 14.596 -6.032 13.610 1.00 88.06 871 PHE A O 1
ATOM 6723 N N . MET A 1 872 ? 12.430 -6.647 13.634 1.00 89.62 872 MET A N 1
ATOM 6724 C CA . MET A 1 872 ? 12.519 -7.371 12.372 1.00 89.62 872 MET A CA 1
ATOM 6725 C C . MET A 1 872 ? 12.825 -6.417 11.215 1.00 89.62 872 MET A C 1
ATOM 6727 O O . MET A 1 872 ? 13.684 -6.743 10.406 1.00 89.62 872 MET A O 1
ATOM 6731 N N . ALA A 1 873 ? 12.202 -5.238 11.173 1.00 88.75 873 ALA A N 1
ATOM 6732 C CA . ALA A 1 873 ? 12.433 -4.202 10.170 1.00 88.75 873 ALA A CA 1
ATOM 6733 C C . ALA A 1 873 ? 13.876 -3.684 10.213 1.00 88.75 873 ALA A C 1
ATOM 6735 O O . ALA A 1 873 ? 14.525 -3.610 9.170 1.00 88.75 873 ALA A O 1
ATOM 6736 N N . ILE A 1 874 ? 14.414 -3.416 11.412 1.00 88.81 874 ILE A N 1
ATOM 6737 C CA . ILE A 1 874 ? 15.839 -3.088 11.582 1.00 88.81 874 ILE A CA 1
ATOM 6738 C C . ILE A 1 874 ? 16.696 -4.214 11.003 1.00 88.81 874 ILE A C 1
ATOM 6740 O O . ILE A 1 874 ? 17.597 -3.955 10.208 1.00 88.81 874 ILE A O 1
ATOM 6744 N N . GLY A 1 875 ? 16.391 -5.471 11.333 1.00 88.44 875 GLY A N 1
ATOM 6745 C CA . GLY A 1 875 ? 17.189 -6.579 10.832 1.00 88.44 875 GLY A CA 1
ATOM 6746 C C . GLY A 1 875 ? 17.050 -6.836 9.331 1.00 88.44 875 GLY A C 1
ATOM 6747 O O . GLY A 1 875 ? 18.005 -7.303 8.721 1.00 88.44 875 GLY A O 1
ATOM 6748 N N . GLN A 1 876 ? 15.924 -6.504 8.691 1.00 89.81 876 GLN A N 1
ATOM 6749 C CA . GLN A 1 876 ? 15.805 -6.546 7.224 1.00 89.81 876 GLN A CA 1
ATOM 6750 C C . GLN A 1 876 ? 16.730 -5.528 6.538 1.00 89.81 876 GLN A C 1
ATOM 6752 O O . GLN A 1 876 ? 17.176 -5.768 5.418 1.00 89.81 876 GLN A O 1
ATOM 6757 N N . GLY A 1 877 ? 17.119 -4.448 7.228 1.00 87.81 877 GLY A N 1
ATOM 6758 C CA . GLY A 1 877 ? 18.218 -3.584 6.786 1.00 87.81 877 GLY A CA 1
ATOM 6759 C C . GLY A 1 877 ? 19.532 -4.355 6.595 1.00 87.81 877 GLY A C 1
ATOM 6760 O O . GLY A 1 877 ? 20.290 -4.073 5.668 1.00 87.81 877 GLY A O 1
ATOM 6761 N N . GLY A 1 878 ? 19.761 -5.393 7.403 1.00 87.00 878 GLY A N 1
ATOM 6762 C CA . GLY A 1 878 ? 20.881 -6.319 7.241 1.00 87.00 878 GLY A CA 1
ATOM 6763 C C . GLY A 1 878 ? 20.756 -7.174 5.981 1.00 87.00 878 GLY A C 1
ATOM 6764 O O . GLY A 1 878 ? 21.740 -7.406 5.290 1.00 87.00 878 GLY A O 1
ATOM 6765 N N . SER A 1 879 ? 19.545 -7.586 5.603 1.00 89.69 879 SER A N 1
ATOM 6766 C CA . SER A 1 879 ? 19.323 -8.328 4.354 1.00 89.69 879 SER A CA 1
ATOM 6767 C C . SER A 1 879 ? 19.574 -7.490 3.095 1.00 89.69 879 SER A C 1
ATOM 6769 O O . SER A 1 879 ? 20.058 -8.027 2.094 1.00 89.69 879 SER A O 1
ATOM 6771 N N . ILE A 1 880 ? 19.330 -6.175 3.156 1.00 89.56 880 ILE A N 1
ATOM 6772 C CA . ILE A 1 880 ? 19.751 -5.236 2.104 1.00 89.56 880 ILE A CA 1
ATOM 6773 C C . ILE A 1 880 ? 21.278 -5.251 1.997 1.00 89.56 880 ILE A C 1
ATOM 6775 O O . ILE A 1 880 ? 21.805 -5.506 0.918 1.00 89.56 880 ILE A O 1
ATOM 6779 N N . LEU A 1 881 ? 21.997 -5.073 3.113 1.00 87.62 881 LEU A N 1
ATOM 6780 C CA . LEU A 1 881 ? 23.463 -5.157 3.127 1.00 87.62 881 LEU A CA 1
ATOM 6781 C C . LEU A 1 881 ? 23.956 -6.507 2.572 1.00 87.62 881 LEU A C 1
ATOM 6783 O O . LEU A 1 881 ? 24.822 -6.535 1.702 1.00 87.62 881 LEU A O 1
ATOM 6787 N N . GLY A 1 882 ? 23.351 -7.613 3.011 1.00 85.25 882 GLY A N 1
ATOM 6788 C CA . GLY A 1 882 ? 23.658 -8.976 2.571 1.00 85.25 882 GLY A CA 1
ATOM 6789 C C . GLY A 1 882 ? 23.539 -9.183 1.062 1.00 85.25 882 GLY A C 1
ATOM 6790 O O . GLY A 1 882 ? 24.373 -9.870 0.473 1.00 85.25 882 GLY A O 1
ATOM 6791 N N . SER A 1 883 ? 22.565 -8.530 0.425 1.00 85.06 883 SER A N 1
ATOM 6792 C CA . SER A 1 883 ? 22.352 -8.597 -1.028 1.00 85.06 883 SER A CA 1
ATOM 6793 C C . SER A 1 883 ? 23.477 -7.936 -1.836 1.00 85.06 883 SER A C 1
ATOM 6795 O O . SER A 1 883 ? 23.678 -8.294 -2.991 1.00 85.06 883 SER A O 1
ATOM 6797 N N . HIS A 1 884 ? 24.242 -7.020 -1.230 1.00 85.38 884 HIS A N 1
ATOM 6798 C CA . HIS A 1 884 ? 25.344 -6.295 -1.875 1.00 85.38 884 HIS A CA 1
ATOM 6799 C C . HIS A 1 884 ? 26.746 -6.781 -1.449 1.00 85.38 884 HIS A C 1
ATOM 6801 O O . HIS A 1 884 ? 27.750 -6.278 -1.953 1.00 85.38 884 HIS A O 1
ATOM 6807 N N . LEU A 1 885 ? 26.851 -7.752 -0.531 1.00 83.25 885 LEU A N 1
ATOM 6808 C CA . LEU A 1 885 ? 28.137 -8.188 0.042 1.00 83.25 885 LEU A CA 1
ATOM 6809 C C . LEU A 1 885 ? 28.987 -9.084 -0.878 1.00 83.25 885 LEU A C 1
ATOM 6811 O O . LEU A 1 885 ? 30.170 -9.281 -0.597 1.00 83.25 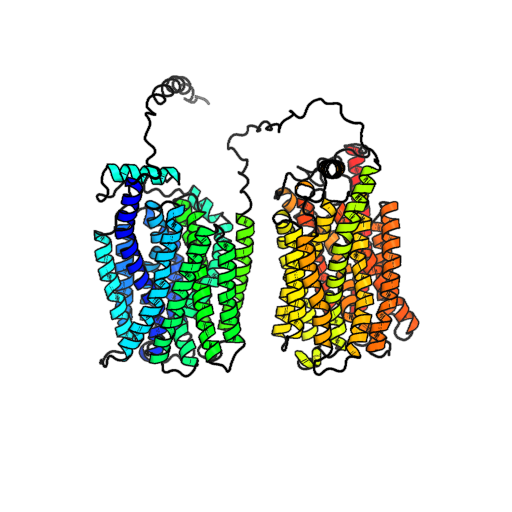885 LEU A O 1
ATOM 6815 N N . PHE A 1 886 ? 28.416 -9.620 -1.961 1.00 81.25 886 PHE A N 1
ATOM 6816 C CA . PHE A 1 886 ? 29.073 -10.596 -2.844 1.00 81.25 886 PHE A CA 1
ATOM 6817 C C . PHE A 1 886 ? 29.097 -10.134 -4.315 1.00 81.25 886 PHE A C 1
ATOM 6819 O O . PHE A 1 886 ? 28.491 -10.773 -5.185 1.00 81.25 886 PHE A O 1
ATOM 6826 N N . PRO A 1 887 ? 29.796 -9.025 -4.629 1.00 78.06 887 PRO A N 1
ATOM 6827 C CA . PRO A 1 887 ? 29.880 -8.514 -5.992 1.00 78.06 887 PRO A CA 1
ATOM 6828 C C . PRO A 1 887 ? 30.682 -9.460 -6.895 1.00 78.06 887 PRO A C 1
ATOM 6830 O O . PRO A 1 887 ? 31.657 -10.082 -6.467 1.00 78.06 887 PRO A O 1
ATOM 6833 N N . LYS A 1 888 ? 30.317 -9.524 -8.184 1.00 72.19 888 LYS A N 1
ATOM 6834 C CA . LYS A 1 888 ? 31.014 -10.365 -9.181 1.00 72.19 888 LYS A CA 1
ATOM 6835 C C . LYS A 1 888 ? 32.508 -10.033 -9.310 1.00 72.19 888 LYS A C 1
ATOM 6837 O O . LYS A 1 888 ? 33.291 -10.912 -9.645 1.00 72.19 888 LYS A O 1
ATOM 6842 N N . THR A 1 889 ? 32.902 -8.793 -9.027 1.00 74.44 889 THR A N 1
ATOM 6843 C CA . THR A 1 889 ? 34.290 -8.309 -9.121 1.00 74.44 889 THR A CA 1
ATOM 6844 C C . THR A 1 889 ? 35.242 -8.962 -8.120 1.00 74.44 889 THR A C 1
ATOM 6846 O O . THR A 1 889 ? 36.442 -9.003 -8.368 1.00 74.44 889 THR A O 1
ATOM 6849 N N . GLU A 1 890 ? 34.729 -9.481 -7.002 1.00 77.31 890 GLU A N 1
ATOM 6850 C CA . GLU A 1 890 ? 35.530 -10.139 -5.960 1.00 77.31 890 GLU A CA 1
ATOM 6851 C C . GLU A 1 890 ? 35.454 -11.673 -6.030 1.00 77.31 890 GLU A C 1
ATOM 6853 O O . GLU A 1 890 ? 36.013 -12.379 -5.180 1.00 77.31 890 GLU A O 1
ATOM 6858 N N . ALA A 1 891 ? 34.778 -12.207 -7.051 1.00 72.94 891 ALA A N 1
ATOM 6859 C CA . ALA A 1 891 ? 34.786 -13.631 -7.343 1.00 72.94 891 ALA A CA 1
ATOM 6860 C C . ALA A 1 891 ? 36.214 -14.092 -7.698 1.00 72.94 891 ALA A C 1
ATOM 6862 O O . ALA A 1 891 ? 36.942 -13.357 -8.365 1.00 72.94 891 ALA A O 1
ATOM 6863 N N . PRO A 1 892 ? 36.649 -15.301 -7.294 1.00 75.06 892 PRO A N 1
ATOM 6864 C CA . PRO A 1 892 ? 35.932 -16.340 -6.540 1.00 75.06 892 PRO A CA 1
ATOM 6865 C C . PRO A 1 892 ? 36.139 -16.281 -5.009 1.00 75.06 892 PRO A C 1
ATOM 6867 O O . PRO A 1 892 ? 35.757 -17.215 -4.300 1.00 75.06 892 PRO A O 1
ATOM 6870 N N . ARG A 1 893 ? 36.804 -15.243 -4.480 1.00 77.38 893 ARG A N 1
ATOM 6871 C CA . ARG A 1 893 ? 37.311 -15.245 -3.094 1.00 77.38 893 ARG A CA 1
ATOM 6872 C C . ARG A 1 893 ? 36.412 -14.514 -2.096 1.00 77.38 893 ARG A C 1
ATOM 6874 O O . ARG A 1 893 ? 36.419 -14.898 -0.934 1.00 77.38 893 ARG A O 1
ATOM 6881 N N . TYR A 1 894 ? 35.662 -13.498 -2.529 1.00 84.81 894 TYR A N 1
ATOM 6882 C CA . TYR A 1 894 ? 34.639 -12.783 -1.746 1.00 84.81 894 TYR A CA 1
ATOM 6883 C C . TYR A 1 894 ? 35.050 -12.411 -0.303 1.00 84.81 894 TYR A C 1
ATOM 6885 O O . TYR A 1 894 ? 34.255 -12.517 0.634 1.00 84.81 894 TYR A O 1
ATOM 6893 N N . ILE A 1 895 ? 36.305 -11.982 -0.105 1.00 85.25 895 ILE A N 1
ATOM 6894 C CA . ILE A 1 895 ? 36.887 -11.779 1.236 1.00 85.25 895 ILE A CA 1
ATOM 6895 C C . ILE A 1 895 ? 36.064 -10.779 2.053 1.00 85.25 895 ILE A C 1
ATOM 6897 O O . ILE A 1 895 ? 35.803 -11.027 3.230 1.00 85.25 895 ILE A O 1
ATOM 6901 N N . LYS A 1 896 ? 35.632 -9.665 1.443 1.00 85.69 896 LYS A N 1
ATOM 6902 C CA . LYS A 1 896 ? 34.865 -8.632 2.152 1.00 85.69 896 LYS A CA 1
ATOM 6903 C C . LYS A 1 896 ? 33.524 -9.171 2.639 1.00 85.69 896 LYS A C 1
ATOM 6905 O O . LYS A 1 896 ? 33.192 -8.983 3.807 1.00 85.69 896 LYS A O 1
ATOM 6910 N N . GLY A 1 897 ? 32.800 -9.891 1.780 1.00 85.00 897 GLY A N 1
ATOM 6911 C CA . GLY A 1 897 ? 31.523 -10.517 2.121 1.00 85.00 897 GLY A CA 1
ATOM 6912 C C . GLY A 1 897 ? 31.635 -11.462 3.317 1.00 85.00 897 GLY A C 1
ATOM 6913 O O . GLY A 1 897 ? 30.852 -11.368 4.266 1.00 85.00 897 GLY A O 1
ATOM 6914 N N . PHE A 1 898 ? 32.659 -12.320 3.319 1.00 89.50 898 PHE A N 1
ATOM 6915 C CA . PHE A 1 898 ? 32.915 -13.249 4.420 1.00 89.50 898 PHE A CA 1
ATOM 6916 C C . PHE A 1 898 ? 33.361 -12.544 5.711 1.00 89.50 898 PHE A C 1
ATOM 6918 O O . PHE A 1 898 ? 32.843 -12.858 6.782 1.00 89.50 898 PHE A O 1
ATOM 6925 N N . ALA A 1 899 ? 34.266 -11.565 5.630 1.00 87.38 899 ALA A N 1
ATOM 6926 C CA . ALA A 1 899 ? 34.764 -10.840 6.800 1.00 87.38 899 ALA A CA 1
ATOM 6927 C C . ALA A 1 899 ? 33.666 -10.012 7.490 1.00 87.38 899 ALA A C 1
ATOM 6929 O O . ALA A 1 899 ? 33.528 -10.071 8.712 1.00 87.38 899 ALA A O 1
ATOM 6930 N N . VAL A 1 900 ? 32.847 -9.290 6.715 1.00 89.25 900 VAL A N 1
ATOM 6931 C CA . VAL A 1 900 ? 31.730 -8.498 7.255 1.00 89.25 900 VAL A CA 1
ATOM 6932 C C . VAL A 1 900 ? 30.683 -9.411 7.894 1.00 89.25 900 VAL A C 1
ATOM 6934 O O . VAL A 1 900 ? 30.257 -9.154 9.019 1.00 89.25 900 VAL A O 1
ATOM 6937 N N . SER A 1 901 ? 30.321 -10.514 7.230 1.00 89.38 901 SER A N 1
ATOM 6938 C CA . SER A 1 901 ? 29.361 -11.483 7.777 1.00 89.38 901 SER A CA 1
ATOM 6939 C C . SER A 1 901 ? 29.875 -12.127 9.070 1.00 89.38 901 SER A C 1
ATOM 6941 O O . SER A 1 901 ? 29.119 -12.255 10.029 1.00 89.38 901 SER A O 1
ATOM 6943 N N . SER A 1 902 ? 31.166 -12.471 9.145 1.00 92.00 902 SER A N 1
ATOM 6944 C CA . SER A 1 902 ? 31.789 -12.999 10.369 1.00 92.00 902 SER A CA 1
ATOM 6945 C C . SER A 1 902 ? 31.747 -11.983 11.517 1.00 92.00 902 SER A C 1
ATOM 6947 O O . SER A 1 902 ? 31.272 -12.311 12.606 1.00 92.00 902 SER A O 1
ATOM 6949 N N . GLY A 1 903 ? 32.156 -10.732 11.269 1.00 89.44 903 GLY A N 1
ATOM 6950 C CA . GLY A 1 903 ? 32.135 -9.671 12.281 1.00 89.44 903 GLY A CA 1
ATOM 6951 C C . GLY A 1 903 ? 30.734 -9.403 12.836 1.00 89.44 903 GLY A C 1
ATOM 6952 O O . GLY A 1 903 ? 30.556 -9.292 14.048 1.00 89.44 903 GLY A O 1
ATOM 6953 N N . LEU A 1 904 ? 29.721 -9.379 11.966 1.00 91.75 904 LEU A N 1
ATOM 6954 C CA . LEU A 1 904 ? 28.327 -9.194 12.370 1.00 91.75 904 LEU A CA 1
ATOM 6955 C C . LEU A 1 904 ? 27.765 -10.384 13.164 1.00 91.75 904 LEU A C 1
ATOM 6957 O O . LEU A 1 904 ? 26.987 -10.174 14.095 1.00 91.75 904 LEU A O 1
ATOM 6961 N N . MET A 1 905 ? 28.174 -11.618 12.855 1.00 91.44 905 MET A N 1
ATOM 6962 C CA . MET A 1 905 ? 27.788 -12.804 13.634 1.00 91.44 905 MET A CA 1
ATOM 6963 C C . MET A 1 905 ? 28.401 -12.785 15.043 1.00 91.44 905 MET A C 1
ATOM 6965 O O . MET A 1 905 ? 27.707 -13.078 16.017 1.00 91.44 905 MET A O 1
ATOM 6969 N N . PHE A 1 906 ? 29.669 -12.380 15.186 1.00 91.00 906 PHE A N 1
ATOM 6970 C CA . PHE A 1 906 ? 30.287 -12.212 16.508 1.00 91.00 906 PHE A CA 1
ATOM 6971 C C . PHE A 1 906 ? 29.676 -11.051 17.299 1.00 91.00 906 PHE A C 1
ATOM 6973 O O . PHE A 1 906 ? 29.473 -11.175 18.507 1.00 91.00 906 PHE A O 1
ATOM 6980 N N . LEU A 1 907 ? 29.316 -9.953 16.629 1.00 89.94 907 LEU A N 1
ATOM 6981 C CA . LEU A 1 907 ? 28.579 -8.855 17.254 1.00 89.94 907 LEU A CA 1
ATOM 6982 C C . LEU A 1 907 ? 27.215 -9.330 17.777 1.00 89.94 907 LEU A C 1
ATOM 6984 O O . LEU A 1 907 ? 26.862 -9.030 18.916 1.00 89.94 907 LEU A O 1
ATOM 6988 N N . ALA A 1 908 ? 26.479 -10.122 16.992 1.00 89.44 908 ALA A N 1
ATOM 6989 C CA . ALA A 1 908 ? 25.211 -10.710 17.419 1.00 89.44 908 ALA A CA 1
ATOM 6990 C C . ALA A 1 908 ? 25.382 -11.622 18.651 1.00 89.44 908 ALA A C 1
ATOM 6992 O O . ALA A 1 908 ? 24.570 -11.547 19.575 1.00 89.44 908 ALA A O 1
ATOM 6993 N N . ALA A 1 909 ? 26.457 -12.419 18.706 1.00 89.44 909 ALA A N 1
ATOM 6994 C CA . ALA A 1 909 ? 26.789 -13.252 19.865 1.00 89.44 909 ALA A CA 1
ATOM 6995 C C . ALA A 1 909 ? 27.095 -12.417 21.122 1.00 89.44 909 ALA A C 1
ATOM 6997 O O . ALA A 1 909 ? 26.620 -12.722 22.215 1.00 89.44 909 ALA A O 1
ATOM 6998 N N . LEU A 1 910 ? 27.860 -11.332 20.975 1.00 87.88 910 LEU A N 1
ATOM 6999 C CA . LEU A 1 910 ? 28.173 -10.427 22.080 1.00 87.88 910 LEU A CA 1
ATOM 7000 C C . LEU A 1 910 ? 26.905 -9.739 22.608 1.00 87.88 910 LEU A C 1
ATOM 7002 O O . LEU A 1 910 ? 26.653 -9.730 23.815 1.00 87.88 910 LEU A O 1
ATOM 7006 N N . CYS A 1 911 ? 26.078 -9.204 21.708 1.00 88.25 911 CYS A N 1
ATOM 7007 C CA . CYS A 1 911 ? 24.815 -8.561 22.059 1.00 88.25 911 CYS A CA 1
ATOM 7008 C C . CYS A 1 911 ? 23.837 -9.534 22.736 1.00 88.25 911 CYS A C 1
ATOM 7010 O O . CYS A 1 911 ? 23.164 -9.136 23.689 1.00 88.25 911 CYS A O 1
ATOM 7012 N N . SER A 1 912 ? 23.770 -10.804 22.308 1.00 87.38 912 SER A N 1
ATOM 7013 C CA . SER A 1 912 ? 22.899 -11.798 22.950 1.00 87.38 912 SER A CA 1
ATOM 7014 C C . SER A 1 912 ? 23.331 -12.085 24.390 1.00 87.38 912 SER A C 1
ATOM 7016 O O . SER A 1 912 ? 22.482 -12.146 25.281 1.00 87.38 912 SER A O 1
ATOM 7018 N N . ILE A 1 913 ? 24.637 -12.177 24.659 1.00 85.19 913 ILE A N 1
ATOM 7019 C CA . ILE A 1 913 ? 25.173 -12.367 26.016 1.00 85.19 913 ILE A CA 1
ATOM 7020 C C . ILE A 1 913 ? 24.861 -11.151 26.899 1.00 85.19 913 ILE A C 1
ATOM 7022 O O . ILE A 1 913 ? 24.345 -11.318 28.006 1.00 85.19 913 ILE A O 1
ATOM 7026 N N . ILE A 1 914 ? 25.101 -9.929 26.407 1.00 84.44 914 ILE A N 1
ATOM 7027 C CA . ILE A 1 914 ? 24.804 -8.685 27.143 1.00 84.44 914 ILE A CA 1
ATOM 7028 C C . ILE A 1 914 ? 23.316 -8.610 27.505 1.00 84.44 914 ILE A C 1
ATOM 7030 O O . ILE A 1 914 ? 22.963 -8.304 28.648 1.00 84.44 914 ILE A O 1
ATOM 7034 N N . LEU A 1 915 ? 22.434 -8.926 26.555 1.00 85.00 915 LEU A N 1
ATOM 7035 C CA . LEU A 1 915 ? 20.994 -8.889 26.785 1.00 85.00 915 LEU A CA 1
ATOM 7036 C C . LEU A 1 915 ? 20.543 -9.969 27.784 1.00 85.00 915 LEU A C 1
ATOM 7038 O O . LEU A 1 915 ? 19.729 -9.680 28.661 1.00 85.00 915 LEU A O 1
ATOM 7042 N N . SER A 1 916 ? 21.140 -11.165 27.732 1.00 85.50 916 SER A N 1
ATOM 7043 C CA . SER A 1 916 ? 20.902 -12.236 28.717 1.00 85.50 916 SER A CA 1
ATOM 7044 C C . SER A 1 916 ? 21.248 -11.783 30.137 1.00 85.50 916 SER A C 1
ATOM 7046 O O . SER A 1 916 ? 20.488 -12.003 31.081 1.00 85.50 916 SER A O 1
ATOM 7048 N N . ILE A 1 917 ? 22.398 -11.117 30.300 1.00 81.88 917 ILE A N 1
ATOM 7049 C CA . ILE A 1 917 ? 22.844 -10.571 31.589 1.00 81.88 917 ILE A CA 1
ATOM 7050 C C . ILE A 1 917 ? 21.868 -9.489 32.066 1.00 81.88 917 ILE A C 1
ATOM 7052 O O . ILE A 1 917 ? 21.481 -9.491 33.235 1.00 81.88 917 ILE A O 1
ATOM 7056 N N . SER A 1 918 ? 21.413 -8.611 31.166 1.00 83.44 918 SER A N 1
ATOM 7057 C CA . SER A 1 918 ? 20.427 -7.572 31.486 1.00 83.44 918 SER A CA 1
ATOM 7058 C C . SER A 1 918 ? 19.104 -8.157 31.990 1.00 83.44 918 SER A C 1
ATOM 7060 O O . SER A 1 918 ? 18.590 -7.698 33.012 1.00 83.44 918 SER A O 1
ATOM 7062 N N . TYR A 1 919 ? 18.575 -9.198 31.335 1.00 83.88 919 TYR A N 1
ATOM 7063 C CA . TYR A 1 919 ? 17.349 -9.869 31.779 1.00 83.88 919 TYR A CA 1
ATOM 7064 C C . TYR A 1 919 ? 17.513 -10.547 33.138 1.00 83.88 919 TYR A C 1
ATOM 7066 O O . TYR A 1 919 ? 16.646 -10.404 34.000 1.00 83.88 919 TYR A O 1
ATOM 7074 N N . ARG A 1 920 ? 18.642 -11.229 33.375 1.00 83.06 920 ARG A N 1
ATOM 7075 C CA . ARG A 1 920 ? 18.944 -11.834 34.685 1.00 83.06 920 ARG A CA 1
ATOM 7076 C C . ARG A 1 920 ? 19.022 -10.785 35.787 1.00 83.06 920 ARG A C 1
ATOM 7078 O O . ARG A 1 920 ? 18.503 -11.010 36.878 1.00 83.06 920 ARG A O 1
ATOM 7085 N N . TRP A 1 921 ? 19.645 -9.645 35.504 1.00 81.50 921 TRP A N 1
ATOM 7086 C CA . TRP A 1 921 ? 19.785 -8.565 36.472 1.00 81.50 921 TRP A CA 1
ATOM 7087 C C . TRP A 1 921 ? 18.441 -7.913 36.816 1.00 81.50 921 TRP A C 1
ATOM 7089 O O . TRP A 1 921 ? 18.150 -7.698 37.992 1.00 81.50 921 TRP A O 1
ATOM 7099 N N . ASP A 1 922 ? 17.591 -7.667 35.816 1.00 79.94 922 ASP A N 1
ATOM 7100 C CA . ASP A 1 922 ? 16.251 -7.102 36.017 1.00 79.94 922 ASP A CA 1
ATOM 7101 C C . ASP A 1 922 ? 15.336 -8.081 36.768 1.00 79.94 922 ASP A C 1
ATOM 7103 O O . ASP A 1 922 ? 14.691 -7.703 37.743 1.00 79.94 922 ASP A O 1
ATOM 7107 N N . ASN A 1 923 ? 15.357 -9.369 36.410 1.00 84.06 923 ASN A N 1
ATOM 7108 C CA . ASN A 1 923 ? 14.630 -10.401 37.153 1.00 84.06 923 ASN A CA 1
ATOM 7109 C C . ASN A 1 923 ? 15.091 -10.485 38.614 1.00 84.06 923 ASN A C 1
ATOM 7111 O O . ASN A 1 923 ? 14.253 -10.490 39.510 1.00 84.06 923 ASN A O 1
ATOM 7115 N N . ALA A 1 924 ? 16.403 -10.468 38.876 1.00 81.25 924 ALA A N 1
ATOM 7116 C CA . ALA A 1 924 ? 16.938 -10.485 40.238 1.00 81.25 924 ALA A CA 1
ATOM 7117 C C . ALA A 1 924 ? 16.552 -9.227 41.035 1.00 81.25 924 ALA A C 1
ATOM 7119 O O . ALA A 1 924 ? 16.271 -9.309 42.230 1.00 81.25 924 ALA A O 1
ATOM 7120 N N . ARG A 1 925 ? 16.509 -8.055 40.386 1.00 83.00 925 ARG A N 1
ATOM 7121 C CA . ARG A 1 925 ? 16.013 -6.814 40.996 1.00 83.00 925 ARG A CA 1
ATOM 7122 C C . ARG A 1 925 ? 14.528 -6.928 41.348 1.00 83.00 925 ARG A C 1
ATOM 7124 O O . ARG A 1 925 ? 14.145 -6.540 42.448 1.00 83.00 925 ARG A O 1
ATOM 7131 N N . ARG A 1 926 ? 13.701 -7.463 40.447 1.00 80.56 926 ARG A N 1
ATOM 7132 C CA . ARG A 1 926 ? 12.258 -7.639 40.675 1.00 80.56 926 ARG A CA 1
ATOM 7133 C C . ARG A 1 926 ? 11.964 -8.690 41.743 1.00 80.56 926 ARG A C 1
ATOM 7135 O O . ARG A 1 926 ? 11.086 -8.460 42.564 1.00 80.56 926 ARG A O 1
ATOM 7142 N N . ASP A 1 927 ? 12.734 -9.773 41.796 1.00 83.56 927 ASP A N 1
ATOM 7143 C CA . ASP A 1 927 ? 12.628 -10.787 42.852 1.00 83.56 927 ASP A CA 1
ATOM 7144 C C . ASP A 1 927 ? 12.942 -10.209 44.238 1.00 83.56 927 ASP A C 1
ATOM 7146 O O . ASP A 1 927 ? 12.327 -10.615 45.220 1.00 83.56 927 ASP A O 1
ATOM 7150 N N . ARG A 1 928 ? 13.851 -9.226 44.325 1.00 83.12 928 ARG A N 1
ATOM 7151 C CA . ARG A 1 928 ? 14.125 -8.492 45.574 1.00 83.12 928 ARG A CA 1
ATOM 7152 C C . ARG A 1 928 ? 12.999 -7.531 45.967 1.00 83.12 928 ARG A C 1
ATOM 7154 O O . ARG A 1 928 ? 12.786 -7.336 47.155 1.00 83.12 928 ARG A O 1
ATOM 7161 N N . LEU A 1 929 ? 12.324 -6.910 44.996 1.00 81.06 929 LEU A N 1
ATOM 7162 C CA . LEU A 1 929 ? 11.291 -5.892 45.241 1.00 81.06 929 LEU A CA 1
ATOM 7163 C C . LEU A 1 929 ? 9.900 -6.485 45.500 1.00 81.06 929 LEU A C 1
ATOM 7165 O O . LEU A 1 929 ? 9.187 -5.997 46.368 1.00 81.06 929 LEU A O 1
ATOM 7169 N N . TYR A 1 930 ? 9.516 -7.512 44.740 1.00 79.62 930 TYR A N 1
ATOM 7170 C CA . TYR A 1 930 ? 8.153 -8.058 44.714 1.00 79.62 930 TYR A CA 1
ATOM 7171 C C . TYR A 1 930 ? 8.081 -9.532 45.142 1.00 79.62 930 TYR A C 1
ATOM 7173 O O . TYR A 1 930 ? 6.995 -10.102 45.196 1.00 79.62 930 TYR A O 1
ATOM 7181 N N . GLY A 1 931 ? 9.221 -10.168 45.434 1.00 80.62 931 GLY A N 1
ATOM 7182 C CA . GLY A 1 931 ? 9.296 -11.609 45.669 1.00 80.62 931 GLY A CA 1
ATOM 7183 C C . GLY A 1 931 ? 9.244 -12.430 44.375 1.00 80.62 931 GLY A C 1
ATOM 7184 O O . GLY A 1 931 ? 9.113 -11.896 43.270 1.00 80.62 931 GLY A O 1
ATOM 7185 N N . LYS A 1 932 ? 9.385 -13.754 44.500 1.00 77.62 932 LYS A N 1
ATOM 7186 C CA . LYS A 1 932 ? 9.254 -14.682 43.366 1.00 77.62 932 LYS A CA 1
ATOM 7187 C C . LYS A 1 932 ? 7.766 -14.960 43.091 1.00 77.62 932 LYS A C 1
ATOM 7189 O O . LYS A 1 932 ? 7.066 -15.317 44.039 1.00 77.62 932 LYS A O 1
ATOM 7194 N N . PRO A 1 933 ? 7.284 -14.839 41.839 1.00 70.56 933 PRO A N 1
ATOM 7195 C CA . PRO A 1 933 ? 5.898 -15.161 41.497 1.00 70.56 933 PRO A CA 1
ATOM 7196 C C . PRO A 1 933 ? 5.563 -16.626 41.811 1.00 70.56 933 PRO A C 1
ATOM 7198 O O . PRO A 1 933 ? 6.409 -17.507 41.633 1.00 70.56 933 PRO A O 1
ATOM 7201 N N . LYS A 1 934 ? 4.328 -16.902 42.249 1.00 68.50 934 LYS A N 1
ATOM 7202 C CA . LYS A 1 934 ? 3.833 -18.283 42.373 1.00 68.50 934 LYS A CA 1
ATOM 7203 C C . LYS A 1 934 ? 3.681 -18.893 40.966 1.00 68.50 934 LYS A C 1
ATOM 7205 O O . LYS A 1 934 ? 3.182 -18.196 40.080 1.00 68.50 934 LYS A O 1
ATOM 7210 N N . PRO A 1 935 ? 4.083 -20.157 40.736 1.00 59.62 935 PRO A N 1
ATOM 7211 C CA . PRO A 1 935 ? 3.848 -20.831 39.458 1.00 59.62 935 PRO A CA 1
ATOM 7212 C C . PRO A 1 935 ? 2.361 -20.767 39.075 1.00 59.62 935 PRO A C 1
ATOM 7214 O O . PRO A 1 935 ? 1.506 -21.058 39.905 1.00 59.62 935 PRO A O 1
ATOM 7217 N N . GLY A 1 936 ? 2.051 -20.325 37.852 1.00 57.09 936 GLY A N 1
ATOM 7218 C CA . GLY A 1 936 ? 0.671 -20.222 37.352 1.00 57.09 936 GLY A CA 1
ATOM 7219 C C . GLY A 1 936 ? -0.145 -19.007 37.826 1.00 57.09 936 GLY A C 1
ATOM 7220 O O . GLY A 1 936 ? -1.329 -18.924 37.499 1.00 57.09 936 GLY A O 1
ATOM 7221 N N . ALA A 1 937 ? 0.446 -18.060 38.568 1.00 61.12 937 ALA A N 1
ATOM 7222 C CA . ALA A 1 937 ? -0.229 -16.813 38.934 1.00 61.12 937 ALA A CA 1
ATOM 7223 C C . ALA A 1 937 ? -0.575 -15.969 37.691 1.00 61.12 937 ALA A C 1
ATOM 7225 O O . ALA A 1 937 ? 0.233 -15.836 36.769 1.00 61.12 937 ALA A O 1
ATOM 7226 N N . LYS A 1 938 ? -1.786 -15.392 37.669 1.00 63.72 938 LYS A N 1
ATOM 7227 C CA . LYS A 1 938 ? -2.248 -14.531 36.572 1.00 63.72 938 LYS A CA 1
ATOM 7228 C C . LYS A 1 938 ? -1.455 -13.224 36.564 1.00 63.72 938 LYS A C 1
ATOM 7230 O O . LYS A 1 938 ? -1.673 -12.365 37.410 1.00 63.72 938 LYS A O 1
ATOM 7235 N N . VAL A 1 939 ? -0.600 -13.047 35.560 1.00 66.25 939 VAL A N 1
ATOM 7236 C CA . VAL A 1 939 ? 0.150 -11.800 35.372 1.00 66.25 939 VAL A CA 1
ATOM 7237 C C . VAL A 1 939 ? -0.728 -10.775 34.654 1.00 66.25 939 VAL A C 1
ATOM 7239 O O . VAL A 1 939 ? -0.974 -10.899 33.451 1.00 66.25 939 VAL A O 1
ATOM 7242 N N . ASP A 1 940 ? -1.165 -9.734 35.368 1.00 65.94 940 ASP A N 1
ATOM 7243 C CA . ASP A 1 940 ? -1.891 -8.626 34.744 1.00 65.94 940 ASP A CA 1
ATOM 7244 C C . ASP A 1 940 ? -0.945 -7.680 33.992 1.00 65.94 940 ASP A C 1
ATOM 7246 O O . ASP A 1 940 ? -0.250 -6.837 34.561 1.00 65.94 940 ASP A O 1
ATOM 7250 N N . THR A 1 941 ? -0.927 -7.829 32.671 1.00 69.62 941 THR A N 1
ATOM 7251 C CA . THR A 1 941 ? -0.133 -7.014 31.749 1.00 69.62 941 THR A CA 1
ATOM 7252 C C . THR A 1 941 ? -0.950 -5.934 31.035 1.00 69.62 941 THR A C 1
ATOM 7254 O O . THR A 1 941 ? -0.415 -5.264 30.150 1.00 69.62 941 THR A O 1
ATOM 7257 N N . ARG A 1 942 ? -2.231 -5.737 31.385 1.00 64.62 942 ARG A N 1
ATOM 7258 C CA . ARG A 1 942 ? -3.151 -4.852 30.642 1.00 64.62 942 ARG A CA 1
ATOM 7259 C C . ARG A 1 942 ? -2.775 -3.372 30.692 1.00 64.62 942 ARG A C 1
ATOM 7261 O O . ARG A 1 942 ? -3.031 -2.659 29.726 1.00 64.62 942 ARG A O 1
ATOM 7268 N N . ILE A 1 943 ? -2.213 -2.919 31.816 1.00 62.78 943 ILE A N 1
ATOM 7269 C CA . ILE A 1 943 ? -1.905 -1.499 32.074 1.00 62.78 943 ILE A CA 1
ATOM 7270 C C . ILE A 1 943 ? -0.410 -1.208 31.903 1.00 62.78 943 ILE A C 1
ATOM 7272 O O . ILE A 1 943 ? -0.029 -0.191 31.328 1.00 62.78 943 ILE A O 1
ATOM 7276 N N . LEU A 1 944 ? 0.446 -2.089 32.428 1.00 65.31 944 LEU A N 1
ATOM 7277 C CA . LEU A 1 944 ? 1.892 -1.858 32.518 1.00 65.31 944 LEU A CA 1
ATOM 7278 C C . LEU A 1 944 ? 2.717 -2.712 31.543 1.00 65.31 944 LEU A C 1
ATOM 7280 O O . LEU A 1 944 ? 3.941 -2.565 31.508 1.00 65.31 944 LEU A O 1
ATOM 7284 N N . ALA A 1 945 ? 2.087 -3.590 30.752 1.00 74.56 945 ALA A N 1
ATOM 7285 C CA . ALA A 1 945 ? 2.769 -4.557 29.889 1.00 74.56 945 ALA A CA 1
ATOM 7286 C C . ALA A 1 945 ? 3.931 -5.257 30.636 1.00 74.56 945 ALA A C 1
ATOM 7288 O O . ALA A 1 945 ? 3.739 -5.833 31.705 1.00 74.56 945 ALA A O 1
ATOM 7289 N N . ASP A 1 946 ? 5.154 -5.177 30.114 1.00 70.81 946 ASP A N 1
ATOM 7290 C CA . ASP A 1 946 ? 6.359 -5.829 30.649 1.00 70.81 946 ASP A CA 1
ATOM 7291 C C . ASP A 1 946 ? 6.853 -5.212 31.975 1.00 70.81 946 ASP A C 1
ATOM 7293 O O . ASP A 1 946 ? 7.751 -5.760 32.626 1.00 70.81 946 ASP A O 1
ATOM 7297 N N . HIS A 1 947 ? 6.303 -4.060 32.375 1.00 72.62 947 HIS A N 1
ATOM 7298 C CA . HIS A 1 947 ? 6.563 -3.429 33.671 1.00 72.62 947 HIS A CA 1
ATOM 7299 C C . HIS A 1 947 ? 5.646 -3.958 34.782 1.00 72.62 947 HIS A C 1
ATOM 7301 O O . HIS A 1 947 ? 5.773 -3.512 35.921 1.00 72.62 947 HIS A O 1
ATOM 7307 N N . ALA A 1 948 ? 4.749 -4.905 34.481 1.00 71.88 948 ALA A N 1
ATOM 7308 C CA . ALA A 1 948 ? 3.926 -5.549 35.496 1.00 71.88 948 ALA A CA 1
ATOM 7309 C C . ALA A 1 948 ? 4.807 -6.204 36.590 1.00 71.88 948 ALA A C 1
ATOM 7311 O O . ALA A 1 948 ? 5.782 -6.889 36.253 1.00 71.88 948 ALA A O 1
ATOM 7312 N N . PRO A 1 949 ? 4.487 -6.031 37.891 1.00 73.44 949 PRO A N 1
ATOM 7313 C CA . PRO A 1 949 ? 5.312 -6.525 39.003 1.00 73.44 949 PRO A CA 1
ATOM 7314 C C . PRO A 1 949 ? 5.596 -8.033 38.966 1.00 73.44 949 PRO A C 1
ATOM 7316 O O . PRO A 1 949 ? 6.705 -8.471 39.284 1.00 73.44 949 PRO A O 1
ATOM 7319 N N . GLU A 1 950 ? 4.618 -8.826 38.525 1.00 72.81 950 GLU A N 1
ATOM 7320 C CA . GLU A 1 950 ? 4.716 -10.290 38.444 1.00 72.81 950 GLU A CA 1
ATOM 7321 C C . GLU A 1 950 ? 5.375 -10.786 37.146 1.00 72.81 950 GLU A C 1
ATOM 7323 O O . GLU A 1 950 ? 5.702 -11.964 37.016 1.00 72.81 950 GLU A O 1
ATOM 7328 N N . TYR A 1 951 ? 5.648 -9.894 36.188 1.00 77.31 951 TYR A N 1
ATOM 7329 C CA . TYR A 1 951 ? 6.282 -10.258 34.926 1.00 77.31 951 TYR A CA 1
ATOM 7330 C C . TYR A 1 951 ? 7.779 -10.543 35.112 1.00 77.31 951 TYR A C 1
ATOM 7332 O O . TYR A 1 951 ? 8.518 -9.751 35.717 1.00 77.31 951 TYR A O 1
ATOM 7340 N N . ARG A 1 952 ? 8.246 -11.659 34.545 1.00 79.19 952 ARG A N 1
ATOM 7341 C CA . ARG A 1 952 ? 9.660 -12.050 34.483 1.00 79.19 952 ARG A CA 1
ATOM 7342 C C . ARG A 1 952 ? 10.071 -12.320 33.041 1.00 79.19 952 ARG A C 1
ATOM 7344 O O . ARG A 1 952 ? 9.307 -12.899 32.273 1.00 79.19 952 ARG A O 1
ATOM 7351 N N . TYR A 1 953 ? 11.279 -11.887 32.694 1.00 81.00 953 TYR A N 1
ATOM 7352 C CA . TYR A 1 953 ? 11.874 -12.144 31.386 1.00 81.00 953 TYR A CA 1
ATOM 7353 C C . TYR A 1 953 ? 12.471 -13.549 31.334 1.00 81.00 953 TYR A C 1
ATOM 7355 O O . TYR A 1 953 ? 12.969 -14.049 32.341 1.00 81.00 953 TYR A O 1
ATOM 7363 N N . VAL A 1 954 ? 12.487 -14.160 30.156 1.00 79.75 954 VAL A N 1
ATOM 7364 C CA . VAL A 1 954 ? 13.269 -15.373 29.899 1.00 79.75 954 VAL A CA 1
ATOM 7365 C C . VAL A 1 954 ? 14.660 -14.925 29.439 1.00 79.75 954 VAL A C 1
ATOM 7367 O O . VAL A 1 954 ? 14.743 -14.266 28.396 1.00 79.75 954 VAL A O 1
ATOM 7370 N N . PRO A 1 955 ? 15.728 -15.184 30.215 1.00 75.38 955 PRO A N 1
ATOM 7371 C CA . PRO A 1 955 ? 17.071 -14.697 29.916 1.00 75.38 955 PRO A CA 1
ATOM 7372 C C . PRO A 1 955 ? 17.788 -15.445 28.791 1.00 75.38 955 PRO A C 1
ATOM 7374 O O . PRO A 1 955 ? 17.354 -16.544 28.375 1.00 75.38 955 PRO A O 1
#

pLDDT: mean 79.48, std 15.07, range [22.12, 94.38]

Organism: NCBI:txid231916

InterPro domains:
  IPR011701 Major facilitator superfamily [PF07690] (58-423)
  IPR011701 Major facilitator superfamily [PF07690] (516-882)
  IPR020846 Major facilitator superfamily domain [PS50850] (52-469)
  IPR020846 Major facilitator superfamily domain [PS50850] (511-920)
  IPR036259 MFS transporter superfamily [G3DSA:1.20.1250.20] (42-247)
  IPR036259 MFS transporter superfamily [G3DSA:1.20.1250.20] (276-470)
  IPR036259 MFS transporter superfamily [G3DSA:1.20.1250.20] (500-705)
  IPR036259 MFS transporter superfamily [G3DSA:1.20.1250.20] (738-920)
  IPR036259 MFS transporter superfamily [SSF103473] (38-456)
  IPR036259 MFS transporter superfamily [SSF103473] (497-916)

Secondary structure (DSSP, 8-state):
-------SSSSSSSSSSSSSSSSSSSS--------TT-HHHHHHHHHHHHHHHHHHHHHHHHHHHHHHHHHHHHHTTHHHHHSTT-SSSHHHHHHHHHHHHHHHHHHHHHHHHHTTS-HHHHHHHHHHHHHHHHHHHTT--SHHHHHHHHHHHHHHHTTHHHHHHHHHTTTS-HHHHHHHHHHHHHHHHHHHHHHHHHHHHHTT---SS-HHHHHHHHHHHHHHHHHHHHHHHS---TTT-SSS-HHHHHHHHHHHHHH-----SS---HHHHHHHHT-HHHHHHHHHHHHHHHHHHHHHHHHHHHHHTTT--HHHHHHTTHHHHHHHHHHHHHHHHHHHHHT-HHHHHHHHHHHHHHHHHHHHH-SS-HHHHHHHHHHHHHHHHHHHHHHHHHHHHH--SHHHHHHHHHHHHHHHHHHHHHHHTSS-GGGTTT-HHHHHHHHHHHHHHHHHHHHHHHHHHS--------SS------------S----------S-HHHHHHHHHHHHHHHHHHHHHHHHHHHHHHHHHHHHHTTHHHHTT---SS-HHHHHHHHHHHHHHHHHHHHHHHHTTTS-HHHHHHHHHHHHHHHHHHHTT--SHHHHHHHHHHHHHHHTTTHHHHHHHHTTTS-HHHHHHHHHHHHHHHHHHHHHHHHHHHHHHT---SS-HHHHHHHHHHHHHHHHHHHHHHHS---TTT-SSS-HHHHHHHHHHHHHHSPPPSSS---HHHHHHHHH-HHHHHHHHHHHHHHHHHHHHHHHHHHHHHTTT--HHHHHHTTHHHHHHHHHHHHHHHHHHHHHT-HHHHHHHHHHHHHHHHHHHHH-SS-HHHHHHHHHHHHHHHHHHHHHHHHHHHHH--SHHHHHHHHHHHHHHHHHHHHHHHHSS-GGGTTT-HHHHHHHHHHHHHHHHHHHHHHHHHHHHHHHHHHHH-PPPTT-----TTTGGG-TT-----

Mean predicted aligned error: 17.37 Å

Solvent-accessible surface area (backbone atoms only — not comparable to full-atom values): 47876 Å² total; per-residue (Å²): 135,90,86,86,83,96,84,86,84,78,86,79,78,76,76,68,70,66,78,63,65,68,69,68,67,67,77,69,73,63,81,73,76,75,64,76,92,36,72,68,55,55,52,51,51,52,59,47,47,72,58,52,49,61,53,57,26,50,52,40,22,42,55,38,28,62,62,31,42,60,23,53,21,56,70,41,47,42,47,55,73,35,52,77,49,57,84,62,41,59,69,60,27,49,45,59,26,36,23,40,57,32,18,42,68,32,18,45,58,41,28,52,54,46,55,71,45,59,54,21,57,52,57,16,52,26,29,31,46,24,13,50,32,39,32,53,45,41,72,41,75,37,62,68,49,41,36,51,32,24,30,52,27,14,49,30,46,26,25,50,68,57,37,51,59,53,55,50,58,72,79,40,52,73,84,57,39,40,63,52,49,38,55,41,52,39,30,37,32,52,16,52,23,50,44,18,50,50,52,36,55,45,72,71,58,92,62,99,62,61,45,33,34,54,52,28,40,68,56,11,50,56,33,30,58,50,12,60,49,34,47,77,67,44,73,44,59,73,90,75,31,87,83,54,51,75,68,56,34,53,53,52,54,52,55,46,57,74,79,26,84,63,72,86,69,73,71,79,52,67,66,38,40,54,52,30,78,68,36,65,69,41,54,55,48,10,55,35,36,16,25,42,31,17,42,49,36,31,46,41,48,37,45,43,58,57,45,26,64,72,75,46,53,62,53,57,13,25,46,64,44,23,60,28,23,55,52,18,33,56,50,24,55,52,50,50,52,50,23,67,73,64,73,46,54,30,60,57,33,21,53,26,19,44,44,16,20,50,13,27,46,44,49,63,72,46,88,82,50,62,68,60,39,53,55,19,48,34,28,33,43,23,9,40,55,29,30,54,39,50,51,54,36,50,56,68,59,70,42,77,40,64,48,23,36,41,41,30,53,28,50,18,51,32,48,6,39,58,19,26,39,55,17,40,64,35,71,47,60,85,43,62,86,65,36,61,66,31,33,51,51,40,20,54,29,22,48,51,26,20,53,52,28,45,51,51,39,60,60,65,73,47,82,78,74,76,77,92,69,74,97,59,99,67,82,78,76,77,82,75,80,70,86,81,70,65,98,64,73,83,71,73,85,81,79,83,51,73,63,57,58,51,50,51,51,57,45,46,71,57,53,46,58,55,56,26,51,52,39,20,50,54,36,27,60,62,29,42,61,28,54,22,54,79,47,44,43,46,52,75,32,54,73,50,56,87,70,44,58,72,56,33,50,43,63,31,36,22,46,60,32,20,46,67,34,21,46,60,36,31,51,43,50,55,74,42,60,52,20,57,49,47,13,52,17,30,29,49,20,13,51,27,38,29,52,41,44,70,39,71,36,64,65,49,40,35,52,27,27,31,47,25,13,45,22,48,22,39,42,63,58,37,50,60,52,55,52,58,70,79,39,50,69,88,58,37,39,55,51,46,30,55,39,51,37,25,38,31,53,16,51,26,48,43,21,50,51,51,42,55,45,70,72,58,88,62,100,60,63,44,36,33,52,52,29,41,71,59,12,49,57,37,31,56,50,11,56,48,30,48,78,68,42,72,46,58,66,92,74,32,86,84,51,51,75,69,56,33,53,52,53,53,54,56,42,34,35,68,38,41,73,63,82,69,76,62,80,51,65,66,38,37,53,50,32,76,69,36,64,68,41,53,50,47,9,53,30,36,16,22,39,28,19,44,44,32,33,46,45,47,36,44,46,58,57,44,25,57,70,74,46,53,72,58,56,13,26,50,65,46,27,62,29,24,55,52,19,40,56,51,29,54,51,51,42,53,52,28,62,76,65,58,39,45,22,62,55,33,22,53,28,17,40,44,16,15,49,14,24,44,46,47,49,72,49,87,80,53,58,67,61,42,53,53,20,48,34,30,31,44,26,9,37,55,32,26,51,30,51,48,56,28,52,55,68,59,57,40,44,27,70,45,21,36,38,42,29,49,28,52,19,51,33,48,6,42,55,19,28,41,53,20,45,65,37,72,51,67,86,45,61,79,62,36,48,65,33,25,50,53,39,15,52,29,19,44,49,24,17,51,50,29,44,54,50,24,52,51,33,50,51,52,41,54,53,40,37,73,75,70,44,78,72,63,90,76,52,66,33,68,18,76,87,50,26,64,70,20,81,68,55,71,61,78,36

Sequence (955 aa):
MSSSDPNLTKDYDEKVDQDQASDEGSSQRQLTESFANTQEERDLVRKLDRRILPITCALYLFASLDRSNIGNARLQGLPEDALGGDPTGVLFDWVTSAFFFSYVLCQIPATLYSKLFPPRAYVSLAAIGWGVTSTLMSTGFNFASLMAARVMLGVFEAGFAPVIVVYMSFFYTRQELGLRLALWFGVATVAGAFGGLIAFGVQHIHSSVHDWRLLFIIEGVPPVLLGILCYFVLPNRPESTTYLTERERQIAVERMNRDMTGDMGAVVNNAHVRAAFRDWRVYVAGVIYFGLNCALAAIGAFLPTIIASFGFTNAIAQLLTVPPYAVACIVMVSFSFASDRLQSRGILMGVASLIGAIGYLLLLVVPKNNHVRYFATFCITAGTYTTIGLIIAWFGHNLGSETKKATGIPIFMAIGQCGSILGSHLFPKTEAPRYIKGFGVSCALLFLAAICCVILSVFAIMPSVPSLTKEDGSKIEEVSYVEDASQNQLPETFENTEEEKKLVRKLDQRIFPITCLLYFFASLDRSNIGNARLQGLPEDALGGDPTGVKFDWISSAFFFSYITCQLPGSLMFKLIPPRVHIAIAAIGWGISSTLMATGFNFASLMTARVAIGVFEALLGPIMTLYMSLFYTREELGLRLTSWFSFATVAGAFGGLIAFGVQHIHSSVHNWRLLFIIEGVPPVLLGVVTYFFLPDRPEATTYLTERERQIAIERMNRTMTADVGPMIQTAHIKAAFLDWRVYMAGVIYFGLNTALAAIAAFLPTIIASFGFTNAIAQLLTVPPYAVALVVMIAFSFASDRLQNRGMFMGVSASIGGIGYLLLALIPHNVHARYFATFCITTGTYTTIGLTIAWFGHNLGSETKKAAGLPIFMAIGQGGSILGSHLFPKTEAPRYIKGFAVSSGLMFLAALCSIILSISYRWDNARRDRLYGKPKPGAKVDTRILADHAPEYRYVP

Foldseek 3Di:
DDDDDDDDPDPPPPPPVPVVVPPPVVPPPPDPPQCPPPPLLVVLVVVCCVQLQVLLLVLLLLVLLLLLLLQLLVQLCCCVQAVVVPPWCVLSLLLNLLLLVLLLVQQLVLLLVCLVDFVLLLLLQLLLQLLVLLLCCLVRRYSVSSSVSSNSNSNSCSHSLLNSLLVLLLQDALLGSLLSLLSSLLSSLVSLLVSLVVSLVLVPDPDPGGSSSVSSNVSSVVSNVSSVVSNVRPATGLVPGPPADPVSSVSSVSSSVVRAPAPPGSDADPVLLVVLVPDVVLVLLLLLLQLLLLLVLLCSNCQLVLQVLLVDRSSVSSNLSNVLSVLLSVLLSVLSVVCSVVVQLLLSLLVLLVLLLVLLVQLQPPDPDSVSVSVSSSSNSNSSSSNVSSSLSVLSSPQRYSSNSSNSSSSSNSSNSVSSSVSSPQAIPVPPPRSNRNSVSSSVSSNVSSVSSVLVSLVVPDPPDPPPDDPDPDDPDDPPDDPPPDPPDDDPDPDDDPLLVVLVVVCCVQAQVLLLVLVLLVLLLLLLLQLLVLLCCCVQAVVNPPFCVLSLCLNLLLLVLLLVQLLVLLLSPLRDWVLLLLLQLLQQLLVLLLQCLVHRYSVSSSVSSSSNSNSPSNRPLNSLLVLLLQDFLLGSQLSLLLSLLSSLVSLLVSLVVSLVLSPDDDPGRSSSVSSNVSSVVSNVSSVVSNVRPATRLVPGPPDDPVSSVVRQLRSQLRANAAPGSDQDVVLLVVLVPDVVLVLLLLLLQLLLLLVLLCSNCQLVLQVLLVDDSSVSSNLSNVLSVLLSVLLSVLSVVCSVVLQLLQSLLVLLLLLLVLLVQLLPPDNDSVSVSVSSSSNSNSSSSNNSSSSSQLSNQWFHSNNSSNSSSSSNSSNSVSSSVSSVQAIPVPPPRSNRSSNSSSVSSNVSSVSSVVVSVVLVVVQVVLCVVPNADDPSHRQHCNPPGCNGSNHGHRD

Radius of gyration: 33.84 Å; Cα contacts (8 Å, |Δi|>4): 1460; chains: 1; bounding box: 89×83×96 Å